Protein AF-0000000084428928 (afdb_homodimer)

Structure (mmCIF, N/CA/C/O backbone):
data_AF-0000000084428928-model_v1
#
loop_
_entity.id
_entity.type
_entity.pdbx_description
1 polymer 'Transcription factor'
#
loop_
_atom_site.group_PDB
_atom_site.id
_atom_site.type_symbol
_atom_site.label_atom_id
_atom_site.label_alt_id
_atom_site.label_comp_id
_atom_site.label_asym_id
_atom_site.label_entity_id
_atom_site.label_seq_id
_atom_site.pdbx_PDB_ins_code
_atom_site.Cartn_x
_atom_site.Cartn_y
_atom_site.Cartn_z
_atom_site.occupancy
_atom_site.B_iso_or_equiv
_atom_site.auth_seq_id
_atom_site.auth_comp_id
_atom_site.auth_asym_id
_atom_site.auth_atom_id
_atom_site.pdbx_PDB_model_num
ATOM 1 N N . MET A 1 1 ? -14.625 10.156 0.398 1 37.47 1 MET A N 1
ATOM 2 C CA . MET A 1 1 ? -13.539 11.109 0.203 1 37.47 1 MET A CA 1
ATOM 3 C C . MET A 1 1 ? -13.641 12.266 1.196 1 37.47 1 MET A C 1
ATOM 5 O O . MET A 1 1 ? -14.734 12.734 1.495 1 37.47 1 MET A O 1
ATOM 9 N N . HIS A 1 2 ? -12.773 12.336 2.111 1 44.47 2 HIS A N 1
ATOM 10 C CA . HIS A 1 2 ? -12.742 13.461 3.033 1 44.47 2 HIS A CA 1
ATOM 11 C C . HIS A 1 2 ? -12.812 14.789 2.283 1 44.47 2 HIS A C 1
ATOM 13 O O . HIS A 1 2 ? -12.086 15 1.309 1 44.47 2 HIS A O 1
ATOM 19 N N . THR A 1 3 ? -13.898 15.43 2.184 1 49.47 3 THR A N 1
ATOM 20 C CA . THR A 1 3 ? -14.125 16.703 1.521 1 49.47 3 THR A CA 1
ATOM 21 C C . THR A 1 3 ? -13.469 17.844 2.305 1 49.47 3 THR A C 1
ATOM 23 O O . THR A 1 3 ? -13.984 18.969 2.324 1 49.47 3 THR A O 1
ATOM 26 N N . THR A 1 4 ? -12.359 17.547 2.947 1 53.12 4 THR A N 1
ATOM 27 C CA . THR A 1 4 ? -11.82 18.562 3.842 1 53.12 4 THR A CA 1
ATOM 28 C C . THR A 1 4 ? -10.695 19.344 3.166 1 53.12 4 THR A C 1
ATOM 30 O O . THR A 1 4 ? -10.281 20.391 3.658 1 53.12 4 THR A O 1
ATOM 33 N N . PRO A 1 5 ? -10.375 18.891 1.94 1 62.12 5 PRO A N 1
ATOM 34 C CA . PRO A 1 5 ? -9.242 19.625 1.364 1 62.12 5 PRO A CA 1
ATOM 35 C C . PRO A 1 5 ? -9.594 21.062 0.972 1 62.12 5 PRO A C 1
ATOM 37 O O . PRO A 1 5 ? -10.742 21.344 0.621 1 62.12 5 PRO A O 1
ATOM 40 N N . ALA A 1 6 ? -8.695 21.859 1.188 1 65.44 6 ALA A N 1
ATOM 41 C CA . ALA A 1 6 ? -8.82 23.297 0.944 1 65.44 6 ALA A CA 1
ATOM 42 C C . ALA A 1 6 ? -9.477 23.562 -0.408 1 65.44 6 ALA A C 1
ATOM 44 O O . ALA A 1 6 ? -10.359 24.422 -0.517 1 65.44 6 ALA A O 1
ATOM 45 N N . LEU A 1 7 ? -9.211 22.766 -1.3 1 73.12 7 LEU A N 1
ATOM 46 C CA . LEU A 1 7 ? -9.664 23.094 -2.646 1 73.12 7 LEU A CA 1
ATOM 47 C C . LEU A 1 7 ? -11.133 22.719 -2.828 1 73.12 7 LEU A C 1
ATOM 49 O O . LEU A 1 7 ? -11.797 23.203 -3.74 1 73.12 7 LEU A O 1
ATOM 53 N N . HIS A 1 8 ? -11.562 21.938 -1.925 1 81.25 8 HIS A N 1
ATOM 54 C CA . HIS A 1 8 ? -12.992 21.641 -1.984 1 81.25 8 HIS A CA 1
ATOM 55 C C . HIS A 1 8 ? -13.82 22.859 -1.594 1 81.25 8 HIS A C 1
ATOM 57 O O . HIS A 1 8 ? -14.938 23.047 -2.084 1 81.25 8 HIS A O 1
ATOM 63 N N . LEU A 1 9 ? -13.203 23.688 -0.811 1 87.56 9 LEU A N 1
ATOM 64 C CA . LEU A 1 9 ? -13.875 24.906 -0.371 1 87.56 9 LEU A CA 1
ATOM 65 C C . LEU A 1 9 ? -14.047 25.875 -1.53 1 87.56 9 LEU A C 1
ATOM 67 O O . LEU A 1 9 ? -14.969 26.703 -1.522 1 87.56 9 LEU A O 1
ATOM 71 N N . LEU A 1 10 ? -13.211 25.719 -2.484 1 89.38 10 LEU A N 1
ATOM 72 C CA . LEU A 1 10 ? -13.258 26.625 -3.623 1 89.38 10 LEU A CA 1
ATOM 73 C C . LEU A 1 10 ? -14.508 26.391 -4.461 1 89.38 10 LEU A C 1
ATOM 75 O O . LEU A 1 10 ? -14.875 27.234 -5.289 1 89.38 10 LEU A O 1
ATOM 79 N N . GLN A 1 11 ? -15.203 25.328 -4.199 1 88.06 11 GLN A N 1
ATOM 80 C CA . GLN A 1 11 ? -16.422 25.031 -4.93 1 88.06 11 GLN A CA 1
ATOM 81 C C . GLN A 1 11 ? -17.656 25.531 -4.176 1 88.06 11 GLN A C 1
ATOM 83 O O . GLN A 1 11 ? -18.766 25.531 -4.715 1 88.06 11 GLN A O 1
ATOM 88 N N . TRP A 1 12 ? -17.406 25.969 -2.977 1 91.12 12 TRP A N 1
ATOM 89 C CA . TRP A 1 12 ? -18.516 26.438 -2.141 1 91.12 12 TRP A CA 1
ATOM 90 C C . TRP A 1 12 ? -19.047 27.766 -2.635 1 91.12 12 TRP A C 1
ATOM 92 O O . TRP A 1 12 ? -18.281 28.625 -3.096 1 91.12 12 TRP A O 1
ATOM 102 N N . PRO A 1 13 ? -20.359 27.875 -2.484 1 92.12 13 PRO A N 1
ATOM 103 C CA . PRO A 1 13 ? -20.906 29.203 -2.816 1 92.12 13 PRO A CA 1
ATOM 104 C C . PRO A 1 13 ? -20.234 30.328 -2.039 1 92.12 13 PRO A C 1
ATOM 106 O O . PRO A 1 13 ? -19.828 30.141 -0.887 1 92.12 13 PRO A O 1
ATOM 109 N N . LEU A 1 14 ? -20.156 31.562 -2.666 1 92.56 14 LEU A N 1
ATOM 110 C CA . LEU A 1 14 ? -19.531 32.75 -2.111 1 92.56 14 LEU A CA 1
ATOM 111 C C . LEU A 1 14 ? -18.016 32.688 -2.199 1 92.56 14 LEU A C 1
ATOM 113 O O . LEU A 1 14 ? -17.344 33.656 -2.539 1 92.56 14 LEU A O 1
ATOM 117 N N . ILE A 1 15 ? -17.469 31.469 -1.896 1 93.38 15 ILE A N 1
ATOM 118 C CA . ILE A 1 15 ? -16.031 31.297 -1.975 1 93.38 15 ILE A CA 1
ATOM 119 C C . ILE A 1 15 ? -15.609 31.156 -3.434 1 93.38 15 ILE A C 1
ATOM 121 O O . ILE A 1 15 ? -14.586 31.703 -3.854 1 93.38 15 ILE A O 1
ATOM 125 N N . ARG A 1 16 ? -16.438 30.375 -4.148 1 90.81 16 ARG A N 1
ATOM 126 C CA . ARG A 1 16 ? -16.125 30.125 -5.555 1 90.81 16 ARG A CA 1
ATOM 127 C C . ARG A 1 16 ? -16.078 31.438 -6.34 1 90.81 16 ARG A C 1
ATOM 129 O O . ARG A 1 16 ? -15.344 31.547 -7.324 1 90.81 16 ARG A O 1
ATOM 136 N N . ASP A 1 17 ? -16.766 32.406 -5.879 1 90 17 ASP A N 1
ATOM 137 C CA . ASP A 1 17 ? -16.844 33.688 -6.574 1 90 17 ASP A CA 1
ATOM 138 C C . ASP A 1 17 ? -15.617 34.531 -6.273 1 90 17 ASP A C 1
ATOM 140 O O . ASP A 1 17 ? -15.375 35.562 -6.945 1 90 17 ASP A O 1
ATOM 144 N N . LEU A 1 18 ? -14.898 34.125 -5.316 1 92.06 18 LEU A N 1
ATOM 145 C CA . LEU A 1 18 ? -13.734 34.906 -4.906 1 92.06 18 LEU A CA 1
ATOM 146 C C . LEU A 1 18 ? -12.492 34.5 -5.695 1 92.06 18 LEU A C 1
ATOM 148 O O . LEU A 1 18 ? -11.453 35.156 -5.613 1 92.06 18 LEU A O 1
ATOM 152 N N . VAL A 1 19 ? -12.633 33.438 -6.445 1 87.12 19 VAL A N 1
ATOM 153 C CA . VAL A 1 19 ? -11.461 32.969 -7.172 1 87.12 19 VAL A CA 1
ATOM 154 C C . VAL A 1 19 ? -11.742 32.969 -8.672 1 87.12 19 VAL A C 1
ATOM 156 O O . VAL A 1 19 ? -12.883 32.75 -9.094 1 87.12 19 VAL A O 1
ATOM 159 N N . SER A 1 20 ? -10.812 33.438 -9.5 1 73.12 20 SER A N 1
ATOM 160 C CA . SER A 1 20 ? -10.984 33.594 -10.938 1 73.12 20 SER A CA 1
ATOM 161 C C . SER A 1 20 ? -11.039 32.25 -11.648 1 73.12 20 SER A C 1
ATOM 163 O O . SER A 1 20 ? -11.773 32.094 -12.633 1 73.12 20 SER A O 1
ATOM 165 N N . GLY A 1 21 ? -10.32 31.297 -11.305 1 72.06 21 GLY A N 1
ATOM 166 C CA . GLY A 1 21 ? -10.211 30.078 -12.094 1 72.06 21 GLY A CA 1
ATOM 167 C C . GLY A 1 21 ? -10.922 28.891 -11.461 1 72.06 21 GLY A C 1
ATOM 168 O O . GLY A 1 21 ? -11.297 28.938 -10.289 1 72.06 21 GLY A O 1
ATOM 169 N N . VAL A 1 22 ? -11.383 28.047 -12.398 1 74.25 22 VAL A N 1
ATOM 170 C CA . VAL A 1 22 ? -11.969 26.797 -11.938 1 74.25 22 VAL A CA 1
ATOM 171 C C . VAL A 1 22 ? -10.859 25.859 -11.461 1 74.25 22 VAL A C 1
ATOM 173 O O . VAL A 1 22 ? -9.953 25.516 -12.234 1 74.25 22 VAL A O 1
ATOM 176 N N . TYR A 1 23 ? -10.836 25.766 -10.164 1 75.94 23 TYR A N 1
ATOM 177 C CA . TYR A 1 23 ? -9.82 24.859 -9.625 1 75.94 23 TYR A CA 1
ATOM 178 C C . TYR A 1 23 ? -10.422 23.5 -9.312 1 75.94 23 TYR A C 1
ATOM 180 O O . TYR A 1 23 ? -11.477 23.406 -8.68 1 75.94 23 TYR A O 1
ATOM 188 N N . ASP A 1 24 ? -9.734 22.547 -9.953 1 76.31 24 ASP A N 1
ATOM 189 C CA . ASP A 1 24 ? -10.07 21.156 -9.656 1 76.31 24 ASP A CA 1
ATOM 190 C C . ASP A 1 24 ? -9.469 20.719 -8.32 1 76.31 24 ASP A C 1
ATOM 192 O O . ASP A 1 24 ? -8.328 21.062 -8 1 76.31 24 ASP A O 1
ATOM 196 N N . PRO A 1 25 ? -10.312 20.156 -7.508 1 73.81 25 PRO A N 1
ATOM 197 C CA . PRO A 1 25 ? -9.836 19.688 -6.207 1 73.81 25 PRO A CA 1
ATOM 198 C C . PRO A 1 25 ? -8.57 18.844 -6.312 1 73.81 25 PRO A C 1
ATOM 200 O O . PRO A 1 25 ? -7.82 18.703 -5.34 1 73.81 25 PRO A O 1
ATOM 203 N N . GLN A 1 26 ? -8.305 18.406 -7.516 1 82.44 26 GLN A N 1
ATOM 204 C CA . GLN A 1 26 ? -7.148 17.531 -7.68 1 82.44 26 GLN A CA 1
ATOM 205 C C . GLN A 1 26 ? -5.926 18.312 -8.148 1 82.44 26 GLN A C 1
ATOM 207 O O . GLN A 1 26 ? -4.836 17.734 -8.289 1 82.44 26 GLN A O 1
ATOM 212 N N . HIS A 1 27 ? -6.07 19.516 -8.203 1 86.19 27 HIS A N 1
ATOM 213 C CA . HIS A 1 27 ? -5.012 20.312 -8.797 1 86.19 27 HIS A CA 1
ATOM 214 C C . HIS A 1 27 ? -3.768 20.328 -7.91 1 86.19 27 HIS A C 1
ATOM 216 O O . HIS A 1 27 ? -2.643 20.281 -8.414 1 86.19 27 HIS A O 1
ATOM 222 N N . LEU A 1 28 ? -3.979 20.406 -6.633 1 90.56 28 LEU A N 1
ATOM 223 C CA . LEU A 1 28 ? -2.834 20.406 -5.727 1 90.56 28 LEU A CA 1
ATOM 224 C C . LEU A 1 28 ? -2.039 19.109 -5.867 1 90.56 28 LEU A C 1
ATOM 226 O O . LEU A 1 28 ? -0.807 19.125 -5.902 1 90.56 28 LEU A O 1
ATOM 230 N N . LEU A 1 29 ? -2.76 18.062 -5.945 1 91.69 29 LEU A N 1
ATOM 231 C CA . LEU A 1 29 ? -2.121 16.75 -6.094 1 91.69 29 LEU A CA 1
ATOM 232 C C . LEU A 1 29 ? -1.369 16.656 -7.418 1 91.69 29 LEU A C 1
ATOM 234 O O . LEU A 1 29 ? -0.242 16.156 -7.461 1 91.69 29 LEU A O 1
ATOM 238 N N . GLN A 1 30 ? -1.947 17.156 -8.438 1 89.44 30 GLN A N 1
ATOM 239 C CA . GLN A 1 30 ? -1.329 17.109 -9.758 1 89.44 30 GLN A CA 1
ATOM 240 C C . GLN A 1 30 ? -0.021 17.906 -9.781 1 89.44 30 GLN A C 1
ATOM 242 O O . GLN A 1 30 ? 0.951 17.484 -10.414 1 89.44 30 GLN A O 1
ATOM 247 N N . LEU A 1 31 ? -0.004 18.953 -9.086 1 92.44 31 LEU A N 1
ATOM 248 C CA . LEU A 1 31 ? 1.202 19.766 -9.008 1 92.44 31 LEU A CA 1
ATOM 249 C C . LEU A 1 31 ? 2.318 19.031 -8.289 1 92.44 31 LEU A C 1
ATOM 251 O O . LEU A 1 31 ? 3.473 19.047 -8.719 1 92.44 31 LEU A O 1
ATOM 255 N N . GLU A 1 32 ? 1.927 18.391 -7.238 1 93.81 32 GLU A N 1
ATOM 256 C CA . GLU A 1 32 ? 2.93 17.641 -6.48 1 93.81 32 GLU A CA 1
ATOM 257 C C . GLU A 1 32 ? 3.432 16.438 -7.266 1 93.81 32 GLU A C 1
ATOM 259 O O . GLU A 1 32 ? 4.598 16.047 -7.148 1 93.81 32 GLU A O 1
ATOM 264 N N . MET A 1 33 ? 2.584 15.836 -8.039 1 90.62 33 MET A N 1
ATOM 265 C CA . MET A 1 33 ? 2.977 14.703 -8.875 1 90.62 33 MET A CA 1
ATOM 266 C C . MET A 1 33 ? 3.965 15.141 -9.953 1 90.62 33 MET A C 1
ATOM 268 O O . MET A 1 33 ? 4.828 14.359 -10.359 1 90.62 33 MET A O 1
ATOM 272 N N . ALA A 1 34 ? 3.818 16.359 -10.414 1 89.31 34 ALA A N 1
ATOM 273 C CA . ALA A 1 34 ? 4.66 16.875 -11.484 1 89.31 34 ALA A CA 1
ATOM 274 C C . ALA A 1 34 ? 5.957 17.469 -10.93 1 89.31 34 ALA A C 1
ATOM 276 O O . ALA A 1 34 ? 6.859 17.828 -11.695 1 89.31 34 ALA A O 1
ATOM 277 N N . ARG A 1 35 ? 6 17.547 -9.617 1 93 35 ARG A N 1
ATOM 278 C CA . ARG A 1 35 ? 7.164 18.141 -8.969 1 93 35 ARG A CA 1
ATOM 279 C C . ARG A 1 35 ? 8.422 17.312 -9.234 1 93 35 ARG A C 1
ATOM 281 O O . ARG A 1 35 ? 8.375 16.078 -9.211 1 93 35 ARG A O 1
ATOM 288 N N . GLU A 1 36 ? 9.555 17.969 -9.453 1 87.88 36 GLU A N 1
ATOM 289 C CA . GLU A 1 36 ? 10.82 17.281 -9.664 1 87.88 36 GLU A CA 1
ATOM 290 C C . GLU A 1 36 ? 11.219 16.453 -8.438 1 87.88 36 GLU A C 1
ATOM 292 O O . GLU A 1 36 ? 11.102 16.938 -7.309 1 87.88 36 GLU A O 1
ATOM 297 N N . PRO A 1 37 ? 11.664 15.273 -8.734 1 83.62 37 PRO A N 1
ATOM 298 C CA . PRO A 1 37 ? 12.062 14.438 -7.602 1 83.62 37 PRO A CA 1
ATOM 299 C C . PRO A 1 37 ? 13.258 15.008 -6.84 1 83.62 37 PRO A C 1
ATOM 301 O O . PRO A 1 37 ? 14.078 15.727 -7.414 1 83.62 37 PRO A O 1
ATOM 304 N N . LEU A 1 38 ? 13.242 14.656 -5.547 1 84.56 38 LEU A N 1
ATOM 305 C CA . LEU A 1 38 ? 14.344 15.086 -4.695 1 84.56 38 LEU A CA 1
ATOM 306 C C . LEU A 1 38 ? 15.664 14.484 -5.176 1 84.56 38 LEU A C 1
ATOM 308 O O . LEU A 1 38 ? 15.758 13.281 -5.402 1 84.56 38 LEU A O 1
ATOM 312 N N . ARG A 1 39 ? 16.656 15.328 -5.434 1 76.81 39 ARG A N 1
ATOM 313 C CA . ARG A 1 39 ? 17.969 14.867 -5.891 1 76.81 39 ARG A CA 1
ATOM 314 C C . ARG A 1 39 ? 18.906 14.641 -4.711 1 76.81 39 ARG A C 1
ATOM 316 O O . ARG A 1 39 ? 19.219 15.57 -3.975 1 76.81 39 ARG A O 1
ATOM 323 N N . LEU A 1 40 ? 19.094 13.32 -4.492 1 78.94 40 LEU A N 1
ATOM 324 C CA . LEU A 1 40 ? 19.984 12.984 -3.389 1 78.94 40 LEU A CA 1
ATOM 325 C C . LEU A 1 40 ? 21.328 12.453 -3.906 1 78.94 40 LEU A C 1
ATOM 327 O O . LEU A 1 40 ? 21.344 11.625 -4.824 1 78.94 40 LEU A O 1
ATOM 331 N N . THR A 1 41 ? 22.375 13.18 -3.795 1 66.5 41 THR A N 1
ATOM 332 C CA . THR A 1 41 ? 23.688 12.68 -4.195 1 66.5 41 THR A CA 1
ATOM 333 C C . THR A 1 41 ? 24.281 11.797 -3.105 1 66.5 41 THR A C 1
ATOM 335 O O . THR A 1 41 ? 24.5 12.25 -1.979 1 66.5 41 THR A O 1
ATOM 338 N N . PRO A 1 42 ? 24.297 10.539 -3.27 1 58.66 42 PRO A N 1
ATOM 339 C CA . PRO A 1 42 ? 24.703 9.594 -2.23 1 58.66 42 PRO A CA 1
ATOM 340 C C . PRO A 1 42 ? 26.078 9.93 -1.647 1 58.66 42 PRO A C 1
ATOM 342 O O . PRO A 1 42 ? 26.328 9.695 -0.46 1 58.66 42 PRO A O 1
ATOM 345 N N . ASN A 1 43 ? 27 10.391 -2.492 1 57.97 43 ASN A N 1
ATOM 346 C CA . ASN A 1 43 ? 28.391 10.328 -2.059 1 57.97 43 ASN A CA 1
ATOM 347 C C . ASN A 1 43 ? 28.859 11.641 -1.433 1 57.97 43 ASN A C 1
ATOM 349 O O . ASN A 1 43 ? 30.047 11.938 -1.397 1 57.97 43 ASN A O 1
ATOM 353 N N . SER A 1 44 ? 27.938 12.312 -0.963 1 59.22 44 SER A N 1
ATOM 354 C CA . SER A 1 44 ? 28.516 13.578 -0.517 1 59.22 44 SER A CA 1
ATOM 355 C C . SER A 1 44 ? 29.047 13.469 0.909 1 59.22 44 SER A C 1
ATOM 357 O O . SER A 1 44 ? 29.688 14.398 1.409 1 59.22 44 SER A O 1
ATOM 359 N N . GLY A 1 45 ? 29.281 12.359 1.449 1 74.62 45 GLY A N 1
ATOM 360 C CA . GLY A 1 45 ? 29.844 12.211 2.785 1 74.62 45 GLY A CA 1
ATOM 361 C C . GLY A 1 45 ? 29.078 12.992 3.838 1 74.62 45 GLY A C 1
ATOM 362 O O . GLY A 1 45 ? 28.25 13.844 3.508 1 74.62 45 GLY A O 1
ATOM 363 N N . PHE A 1 46 ? 29.016 12.617 5.164 1 83.5 46 PHE A N 1
ATOM 364 C CA . PHE A 1 46 ? 28.406 13.344 6.27 1 83.5 46 PHE A CA 1
ATOM 365 C C . PHE A 1 46 ? 29.406 13.539 7.406 1 83.5 46 PHE A C 1
ATOM 367 O O . PHE A 1 46 ? 30.406 12.836 7.488 1 83.5 46 PHE A O 1
ATOM 374 N N . ASP A 1 47 ? 29.203 14.68 8.141 1 89.69 47 ASP A N 1
ATOM 375 C CA . ASP A 1 47 ? 30.094 15.07 9.234 1 89.69 47 ASP A CA 1
ATOM 376 C C . ASP A 1 47 ? 29.484 14.68 10.586 1 89.69 47 ASP A C 1
ATOM 378 O O . ASP A 1 47 ? 28.312 14.953 10.852 1 89.69 47 ASP A O 1
ATOM 382 N N . LEU A 1 48 ? 30.391 14 11.406 1 92.31 48 LEU A N 1
ATOM 383 C CA . LEU A 1 48 ? 29.891 13.539 12.695 1 92.31 48 LEU A CA 1
ATOM 384 C C . LEU A 1 48 ? 30.344 14.461 13.82 1 92.31 48 LEU A C 1
ATOM 386 O O . LEU A 1 48 ? 30.094 14.18 14.992 1 92.31 48 LEU A O 1
ATOM 390 N N . THR A 1 49 ? 30.859 15.578 13.508 1 92.25 49 THR A N 1
ATOM 391 C CA . THR A 1 49 ? 31.375 16.516 14.5 1 92.25 49 THR A CA 1
ATOM 392 C C . THR A 1 49 ? 30.266 17 15.422 1 92.25 49 THR A C 1
ATOM 394 O O . THR A 1 49 ? 30.453 17.109 16.625 1 92.25 49 THR A O 1
ATOM 397 N N . ASN A 1 50 ? 29.094 17.188 14.891 1 94.5 50 ASN A N 1
ATOM 398 C CA . ASN A 1 50 ? 27.969 17.719 15.664 1 94.5 50 ASN A CA 1
ATOM 399 C C . ASN A 1 50 ? 26.938 16.641 15.961 1 94.5 50 ASN A C 1
ATOM 401 O O . ASN A 1 50 ? 25.766 16.953 16.219 1 94.5 50 ASN A O 1
ATOM 405 N N . ALA A 1 51 ? 27.344 15.461 15.945 1 94.75 51 ALA A N 1
ATOM 406 C CA . ALA A 1 51 ? 26.422 14.344 16.109 1 94.75 51 ALA A CA 1
ATOM 407 C C . ALA A 1 51 ? 25.75 14.391 17.484 1 94.75 51 ALA A C 1
ATOM 409 O O . ALA A 1 51 ? 24.547 14.18 17.594 1 94.75 51 ALA A O 1
ATOM 410 N N . SER A 1 52 ? 26.516 14.68 18.469 1 94.56 52 SER A N 1
ATOM 411 C CA . SER A 1 52 ? 25.969 14.719 19.828 1 94.56 52 SER A CA 1
ATOM 412 C C . SER A 1 52 ? 24.969 15.852 19.984 1 94.56 52 SER A C 1
ATOM 414 O O . SER A 1 52 ? 23.922 15.68 20.609 1 94.56 52 SER A O 1
ATOM 416 N N . THR A 1 53 ? 25.281 16.953 19.422 1 96.69 53 THR A N 1
ATOM 417 C CA . THR A 1 53 ? 24.391 18.109 19.469 1 96.69 53 THR A CA 1
ATOM 418 C C . THR A 1 53 ? 23.078 17.812 18.75 1 96.69 53 THR A C 1
ATOM 420 O O . THR A 1 53 ? 22 18.125 19.266 1 96.69 53 THR A O 1
ATOM 423 N N . TYR A 1 54 ? 23.188 17.234 17.641 1 96.94 54 TYR A N 1
ATOM 424 C CA . TYR A 1 54 ? 22 16.938 16.859 1 96.94 54 TYR A CA 1
ATOM 425 C C . TYR A 1 54 ? 21.172 15.844 17.531 1 96.94 54 TYR A C 1
ATOM 427 O O . TYR A 1 54 ? 19.938 15.898 17.5 1 96.94 54 TYR A O 1
ATOM 435 N N . ALA A 1 55 ? 21.828 14.875 18.078 1 96.19 55 ALA A N 1
ATOM 436 C CA . ALA A 1 55 ? 21.094 13.852 18.812 1 96.19 55 ALA A CA 1
ATOM 437 C C . ALA A 1 55 ? 20.312 14.453 19.969 1 96.19 55 ALA A C 1
ATOM 439 O O . ALA A 1 55 ? 19.125 14.141 20.172 1 96.19 55 ALA A O 1
ATOM 440 N N . GLN A 1 56 ? 20.938 15.344 20.672 1 95.31 56 GLN A N 1
ATOM 441 C CA . GLN A 1 56 ? 20.266 16 21.781 1 95.31 56 GLN A CA 1
ATOM 442 C C . GLN A 1 56 ? 19.078 16.844 21.297 1 95.31 56 GLN A C 1
ATOM 444 O O . GLN A 1 56 ? 18.016 16.859 21.922 1 95.31 56 GLN A O 1
ATOM 449 N N . ALA A 1 57 ? 19.328 17.5 20.234 1 95.75 57 ALA A N 1
ATOM 450 C CA . ALA A 1 57 ? 18.25 18.312 19.656 1 95.75 57 ALA A CA 1
ATOM 451 C C . ALA A 1 57 ? 17.062 17.438 19.25 1 95.75 57 ALA A C 1
ATOM 453 O O . ALA A 1 57 ? 15.914 17.828 19.438 1 95.75 57 ALA A O 1
ATOM 454 N N . PHE A 1 58 ? 17.406 16.312 18.719 1 96.19 58 PHE A N 1
ATOM 455 C CA . PHE A 1 58 ? 16.344 15.406 18.297 1 96.19 58 PHE A CA 1
ATOM 456 C C . PHE A 1 58 ? 15.523 14.953 19.5 1 96.19 58 PHE A C 1
ATOM 458 O O . PHE A 1 58 ? 14.289 14.977 19.453 1 96.19 58 PHE A O 1
ATOM 465 N N . PHE A 1 59 ? 16.078 14.586 20.531 1 93.12 59 PHE A N 1
ATOM 466 C CA . PHE A 1 59 ? 15.344 14.031 21.672 1 93.12 59 PHE A CA 1
ATOM 467 C C . PHE A 1 59 ? 14.656 15.141 22.453 1 93.12 59 PHE A C 1
ATOM 469 O O . PHE A 1 59 ? 13.594 14.922 23.047 1 93.12 59 PHE A O 1
ATOM 476 N N . ASN A 1 60 ? 15.141 16.344 22.344 1 89.88 60 ASN A N 1
ATOM 477 C CA . ASN A 1 60 ? 14.531 17.453 23.062 1 89.88 60 ASN A CA 1
ATOM 478 C C . ASN A 1 60 ? 13.359 18.062 22.281 1 89.88 60 ASN A C 1
ATOM 480 O O . ASN A 1 60 ? 12.367 18.484 22.891 1 89.88 60 ASN A O 1
ATOM 484 N N . TYR A 1 61 ? 13.539 18.047 20.984 1 90.25 61 TYR A N 1
ATOM 485 C CA . TYR A 1 61 ? 12.594 18.844 20.219 1 90.25 61 TYR A CA 1
ATOM 486 C C . TYR A 1 61 ? 11.961 18.031 19.094 1 90.25 61 TYR A C 1
ATOM 488 O O . TYR A 1 61 ? 10.914 18.406 18.562 1 90.25 61 TYR A O 1
ATOM 496 N N . GLY A 1 62 ? 12.562 17.016 18.719 1 91.44 62 GLY A N 1
ATOM 497 C CA . GLY A 1 62 ? 12.07 16.234 17.594 1 91.44 62 GLY A CA 1
ATOM 498 C C . GLY A 1 62 ? 11.258 15.023 18.016 1 91.44 62 GLY A C 1
ATOM 499 O O . GLY A 1 62 ? 10.094 14.875 17.625 1 91.44 62 GLY A O 1
ATOM 500 N N . ASN A 1 63 ? 11.781 14.227 18.875 1 92.5 63 ASN A N 1
ATOM 501 C CA . ASN A 1 63 ? 11.188 12.953 19.266 1 92.5 63 ASN A CA 1
ATOM 502 C C . ASN A 1 63 ? 9.859 13.156 20 1 92.5 63 ASN A C 1
ATOM 504 O O . ASN A 1 63 ? 9.055 12.227 20.094 1 92.5 63 ASN A O 1
ATOM 508 N N . VAL A 1 64 ? 9.555 14.352 20.469 1 88.94 64 VAL A N 1
ATOM 509 C CA . VAL A 1 64 ? 8.312 14.656 21.172 1 88.94 64 VAL A CA 1
ATOM 510 C C . VAL A 1 64 ? 7.133 14.492 20.203 1 88.94 64 VAL A C 1
ATOM 512 O O . VAL A 1 64 ? 6.047 14.078 20.625 1 88.94 64 VAL A O 1
ATOM 515 N N . TRP A 1 65 ? 7.41 14.766 18.969 1 91.56 65 TRP A N 1
ATOM 516 C CA . TRP A 1 65 ? 6.344 14.727 17.969 1 91.56 65 TRP A CA 1
ATOM 517 C C . TRP A 1 65 ? 6.074 13.297 17.516 1 91.56 65 TRP A C 1
ATOM 519 O O . TRP A 1 65 ? 4.969 12.977 17.078 1 91.56 65 TRP A O 1
ATOM 529 N N . TYR A 1 66 ? 7.086 12.469 17.656 1 91.44 66 TYR A N 1
ATOM 530 C CA . TYR A 1 66 ? 7 11.164 17 1 91.44 66 TYR A CA 1
ATOM 531 C C . TYR A 1 66 ? 7.023 10.039 18.016 1 91.44 66 TYR A C 1
ATOM 533 O O . TYR A 1 66 ? 6.449 8.969 17.781 1 91.44 66 TYR A O 1
ATOM 541 N N . ALA A 1 67 ? 7.738 10.211 19.109 1 92.12 67 ALA A N 1
ATOM 542 C CA . ALA A 1 67 ? 7.934 9.188 20.141 1 92.12 67 ALA A CA 1
ATOM 543 C C . ALA A 1 67 ? 8.336 7.855 19.516 1 92.12 67 ALA A C 1
ATOM 545 O O . ALA A 1 67 ? 7.77 6.812 19.844 1 92.12 67 ALA A O 1
ATOM 546 N N . CYS A 1 68 ? 9.266 7.887 18.562 1 92.25 68 CYS A N 1
ATOM 547 C CA . CYS A 1 68 ? 9.555 6.711 17.75 1 92.25 68 CYS A CA 1
ATOM 548 C C . CYS A 1 68 ? 10.914 6.121 18.109 1 92.25 68 CYS A C 1
ATOM 550 O O . CYS A 1 68 ? 11.227 4.992 17.719 1 92.25 68 CYS A O 1
ATOM 552 N N . VAL A 1 69 ? 11.742 6.859 18.812 1 93.56 69 VAL A N 1
ATOM 553 C CA . VAL A 1 69 ? 13.07 6.375 19.203 1 93.56 69 VAL A CA 1
ATOM 554 C C . VAL A 1 69 ? 13.203 6.379 20.719 1 93.56 69 VAL A C 1
ATOM 556 O O . VAL A 1 69 ? 12.93 7.391 21.375 1 93.56 69 VAL A O 1
ATOM 559 N N . ASN A 1 70 ? 13.539 5.242 21.219 1 90.81 70 ASN A N 1
ATOM 560 C CA . ASN A 1 70 ? 13.766 5.117 22.656 1 90.81 70 ASN A CA 1
ATOM 561 C C . ASN A 1 70 ? 15.055 5.809 23.078 1 90.81 70 ASN A C 1
ATOM 563 O O . ASN A 1 70 ? 16.141 5.387 22.688 1 90.81 70 ASN A O 1
ATOM 567 N N . PRO A 1 71 ? 14.969 6.812 23.922 1 90.69 71 PRO A N 1
ATOM 568 C CA . PRO A 1 71 ? 16.172 7.551 24.328 1 90.69 71 PRO A CA 1
ATOM 569 C C . PRO A 1 71 ? 17.141 6.695 25.125 1 90.69 71 PRO A C 1
ATOM 571 O O . PRO A 1 71 ? 18.359 6.957 25.109 1 90.69 71 PRO A O 1
ATOM 574 N N . TYR A 1 72 ? 16.625 5.66 25.781 1 88.62 72 TYR A N 1
ATOM 575 C CA . TYR A 1 72 ? 17.484 4.84 26.641 1 88.62 72 TYR A CA 1
ATOM 576 C C . TYR A 1 72 ? 18.328 3.879 25.812 1 88.62 72 TYR A C 1
ATOM 578 O O . TYR A 1 72 ? 19.375 3.418 26.266 1 88.62 72 TYR A O 1
ATOM 586 N N . THR A 1 73 ? 17.906 3.564 24.641 1 88.19 73 THR A N 1
ATOM 587 C CA . THR A 1 73 ? 18.641 2.613 23.812 1 88.19 73 THR A CA 1
ATOM 588 C C . THR A 1 73 ? 19.453 3.34 22.75 1 88.19 73 THR A C 1
ATOM 590 O O . THR A 1 73 ? 20.203 2.713 22 1 88.19 73 THR A O 1
ATOM 593 N N . TRP A 1 74 ? 19.406 4.617 22.734 1 90.81 74 TRP A N 1
ATOM 594 C CA . TRP A 1 74 ? 20.031 5.418 21.688 1 90.81 74 TRP A CA 1
ATOM 595 C C . TRP A 1 74 ? 21.547 5.195 21.672 1 90.81 74 TRP A C 1
ATOM 597 O O . TRP A 1 74 ? 22.125 4.992 20.609 1 90.81 74 TRP A O 1
ATOM 607 N N . ASN A 1 75 ? 22.109 5.168 22.812 1 90.56 75 ASN A N 1
ATOM 608 C CA . ASN A 1 75 ? 23.562 5.051 22.891 1 90.56 75 ASN A CA 1
ATOM 609 C C . ASN A 1 75 ? 24.047 3.723 22.297 1 90.56 75 ASN A C 1
ATOM 611 O O . ASN A 1 75 ? 25.078 3.67 21.641 1 90.56 75 ASN A O 1
ATOM 615 N N . ARG A 1 76 ? 23.328 2.768 22.594 1 90.62 76 ARG A N 1
ATOM 616 C CA . ARG A 1 76 ? 23.672 1.463 22.031 1 90.62 76 ARG A CA 1
ATOM 617 C C . ARG A 1 76 ? 23.578 1.481 20.5 1 90.62 76 ARG A C 1
ATOM 619 O O . ARG A 1 76 ? 24.453 0.946 19.812 1 90.62 76 ARG A O 1
ATOM 626 N N . TYR A 1 77 ? 22.547 2.092 20 1 91 77 TYR A N 1
ATOM 627 C CA . TYR A 1 77 ? 22.359 2.172 18.547 1 91 77 TYR A CA 1
ATOM 628 C C . TYR A 1 77 ? 23.453 3 17.906 1 91 77 TYR A C 1
ATOM 630 O O . TYR A 1 77 ? 24 2.615 16.859 1 91 77 TYR A O 1
ATOM 638 N N . TYR A 1 78 ? 23.797 4.07 18.531 1 93.31 78 TYR A N 1
ATOM 639 C CA . TYR A 1 78 ? 24.828 4.961 18 1 93.31 78 TYR A CA 1
ATOM 640 C C . TYR A 1 78 ? 26.172 4.266 17.938 1 93.31 78 TYR A C 1
ATOM 642 O O . TYR A 1 78 ? 26.875 4.34 16.938 1 93.31 78 TYR A O 1
ATOM 650 N N . GLN A 1 79 ? 26.5 3.584 18.984 1 92.75 79 GLN A N 1
ATOM 651 C CA . GLN A 1 79 ? 27.781 2.875 19.062 1 92.75 79 GLN A CA 1
ATOM 652 C C . GLN A 1 79 ? 27.844 1.747 18.031 1 92.75 79 GLN A C 1
ATOM 654 O O . GLN A 1 79 ? 28.875 1.508 17.422 1 92.75 79 GLN A O 1
ATOM 659 N N . SER A 1 80 ? 26.719 1.104 17.906 1 90.31 80 SER A N 1
ATOM 660 C CA . SER A 1 80 ? 26.656 0.035 16.922 1 90.31 80 SER A CA 1
ATOM 661 C C . SER A 1 80 ? 26.875 0.573 15.508 1 90.31 80 SER A C 1
ATOM 663 O O . SER A 1 80 ? 27.578 -0.041 14.703 1 90.31 80 SER A O 1
ATOM 665 N N . ALA A 1 81 ? 26.281 1.659 15.188 1 91.88 81 ALA A N 1
ATOM 666 C CA . ALA A 1 81 ? 26.438 2.275 13.875 1 91.88 81 ALA A CA 1
ATOM 667 C C . ALA A 1 81 ? 27.875 2.73 13.648 1 91.88 81 ALA A C 1
ATOM 669 O O . ALA A 1 81 ? 28.422 2.566 12.555 1 91.88 81 ALA A O 1
ATOM 670 N N . LEU A 1 82 ? 28.5 3.232 14.688 1 90.94 82 LEU A N 1
ATOM 671 C CA . LEU A 1 82 ? 29.891 3.662 14.602 1 90.94 82 LEU A CA 1
ATOM 672 C C . LEU A 1 82 ? 30.812 2.477 14.336 1 90.94 82 LEU A C 1
ATOM 674 O O . LEU A 1 82 ? 31.75 2.574 13.531 1 90.94 82 LEU A O 1
ATOM 678 N N . ALA A 1 83 ? 30.484 1.423 15.031 1 89.62 83 ALA A N 1
ATOM 679 C CA . ALA A 1 83 ? 31.297 0.219 14.891 1 89.62 83 ALA A CA 1
ATOM 680 C C . ALA A 1 83 ? 31.219 -0.341 13.477 1 89.62 83 ALA A C 1
ATOM 682 O O . ALA A 1 83 ? 32.188 -0.887 12.961 1 89.62 83 ALA A O 1
ATOM 683 N N . GLN A 1 84 ? 30.047 -0.204 12.883 1 86.19 84 GLN A N 1
ATOM 684 C CA . GLN A 1 84 ? 29.844 -0.728 11.531 1 86.19 84 GLN A CA 1
ATOM 685 C C . GLN A 1 84 ? 30.25 0.292 10.477 1 86.19 84 GLN A C 1
ATOM 687 O O . GLN A 1 84 ? 30.219 0.005 9.281 1 86.19 84 GLN A O 1
ATOM 692 N N . GLY A 1 85 ? 30.688 1.463 10.859 1 84.38 85 GLY A N 1
ATOM 693 C CA . GLY A 1 85 ? 31.109 2.51 9.938 1 84.38 85 GLY A CA 1
ATOM 694 C C . GLY A 1 85 ? 29.984 3.041 9.078 1 84.38 85 GLY A C 1
ATOM 695 O O . GLY A 1 85 ? 30.203 3.447 7.934 1 84.38 85 GLY A O 1
ATOM 696 N N . PHE A 1 86 ? 28.797 2.846 9.508 1 84.69 86 PHE A N 1
ATOM 697 C CA . PHE A 1 86 ? 27.609 3.316 8.797 1 84.69 86 PHE A CA 1
ATOM 698 C C . PHE A 1 86 ? 27.547 2.709 7.402 1 84.69 86 PHE A C 1
ATOM 700 O O . PHE A 1 86 ? 27.203 3.396 6.438 1 84.69 86 PHE A O 1
ATOM 707 N N . GLN A 1 87 ? 27.891 1.536 7.242 1 74.56 87 GLN A N 1
ATOM 708 C CA . GLN A 1 87 ? 27.953 0.927 5.918 1 74.56 87 GLN A CA 1
ATOM 709 C C . GLN A 1 87 ? 26.734 0.046 5.66 1 74.56 87 GLN A C 1
ATOM 711 O O . GLN A 1 87 ? 26.359 -0.165 4.508 1 74.56 87 GLN A O 1
ATOM 716 N N . GLU A 1 88 ? 26.266 -0.523 6.707 1 72.56 88 GLU A N 1
ATOM 717 C CA . GLU A 1 88 ? 25.141 -1.415 6.418 1 72.56 88 GLU A CA 1
ATOM 718 C C . GLU A 1 88 ? 24.203 -1.535 7.617 1 72.56 88 GLU A C 1
ATOM 720 O O . GLU A 1 88 ? 24.578 -1.181 8.734 1 72.56 88 GLU A O 1
ATOM 725 N N . GLY A 1 89 ? 22.906 -1.737 7.219 1 76.5 89 GLY A N 1
ATOM 726 C CA . GLY A 1 89 ? 21.984 -2.205 8.25 1 76.5 89 GLY A CA 1
ATOM 727 C C . GLY A 1 89 ? 20.953 -1.165 8.648 1 76.5 89 GLY A C 1
ATOM 728 O O . GLY A 1 89 ? 21.156 0.031 8.43 1 76.5 89 GLY A O 1
ATOM 729 N N . PRO A 1 90 ? 19.969 -1.563 9.266 1 84.69 90 PRO A N 1
ATOM 730 C CA . PRO A 1 90 ? 18.875 -0.686 9.688 1 84.69 90 PRO A CA 1
ATOM 731 C C . PRO A 1 90 ? 19.281 0.257 10.812 1 84.69 90 PRO A C 1
ATOM 733 O O . PRO A 1 90 ? 18.781 1.382 10.898 1 84.69 90 PRO A O 1
ATOM 736 N N . MET A 1 91 ? 20.312 -0.147 11.617 1 88.81 91 MET A N 1
ATOM 737 C CA . MET A 1 91 ? 20.719 0.697 12.742 1 88.81 91 MET A CA 1
ATOM 738 C C . MET A 1 91 ? 21.484 1.922 12.258 1 88.81 91 MET A C 1
ATOM 740 O O . MET A 1 91 ? 21.297 3.023 12.773 1 88.81 91 MET A O 1
ATOM 744 N N . SER A 1 92 ? 22.312 1.676 11.312 1 91.62 92 SER A N 1
ATOM 745 C CA . SER A 1 92 ? 23.016 2.807 10.711 1 91.62 92 SER A CA 1
ATOM 746 C C . SER A 1 92 ? 22.031 3.793 10.086 1 91.62 92 SER A C 1
ATOM 748 O O . SER A 1 92 ? 22.188 5.008 10.234 1 91.62 92 SER A O 1
ATOM 750 N N . CYS A 1 93 ? 21.078 3.244 9.406 1 92.94 93 CYS A N 1
ATOM 751 C CA . CYS A 1 93 ? 20.047 4.078 8.789 1 92.94 93 CYS A CA 1
ATOM 752 C C . CYS A 1 93 ? 19.297 4.883 9.844 1 92.94 93 CYS A C 1
ATOM 754 O O . CYS A 1 93 ? 19.094 6.086 9.68 1 92.94 93 CYS A O 1
ATOM 756 N N . LEU A 1 94 ? 18.953 4.254 10.898 1 94.81 94 LEU A N 1
ATOM 757 C CA . LEU A 1 94 ? 18.203 4.891 11.969 1 94.81 94 LEU A CA 1
ATOM 758 C C . LEU A 1 94 ? 19 6.031 12.594 1 94.81 94 LEU A C 1
ATOM 760 O O . LEU A 1 94 ? 18.469 7.121 12.812 1 94.81 94 LEU A O 1
ATOM 764 N N . VAL A 1 95 ? 20.25 5.754 12.875 1 95.94 95 VAL A N 1
ATOM 765 C CA . VAL A 1 95 ? 21.094 6.758 13.516 1 95.94 95 VAL A CA 1
ATOM 766 C C . VAL A 1 95 ? 21.25 7.969 12.602 1 95.94 95 VAL A C 1
ATOM 768 O O . VAL A 1 95 ? 21.156 9.117 13.055 1 95.94 95 VAL A O 1
ATOM 771 N N . LEU A 1 96 ? 21.422 7.711 11.375 1 95.56 96 LEU A N 1
ATOM 772 C CA . LEU A 1 96 ? 21.562 8.805 10.414 1 95.56 96 LEU A CA 1
ATOM 773 C C . LEU A 1 96 ? 20.281 9.617 10.328 1 95.56 96 LEU A C 1
ATOM 775 O O . LEU A 1 96 ? 20.328 10.844 10.211 1 95.56 96 LEU A O 1
ATOM 779 N N . LEU A 1 97 ? 19.156 8.984 10.391 1 96.88 97 LEU A N 1
ATOM 780 C CA . LEU A 1 97 ? 17.875 9.688 10.336 1 96.88 97 LEU A CA 1
ATOM 781 C C . LEU A 1 97 ? 17.656 10.5 11.602 1 96.88 97 LEU A C 1
ATOM 783 O O . LEU A 1 97 ? 17.078 11.594 11.547 1 96.88 97 LEU A O 1
ATOM 787 N N . VAL A 1 98 ? 18.094 9.945 12.734 1 97.56 98 VAL A N 1
ATOM 788 C CA . VAL A 1 98 ? 18.016 10.703 13.977 1 97.56 98 VAL A CA 1
ATOM 789 C C . VAL A 1 98 ? 18.859 11.969 13.867 1 97.56 98 VAL A C 1
ATOM 791 O O . VAL A 1 98 ? 18.422 13.047 14.273 1 97.56 98 VAL A O 1
ATOM 794 N N . LEU A 1 99 ? 20.016 11.836 13.289 1 97.38 99 LEU A N 1
ATOM 795 C CA . LEU A 1 99 ? 20.875 12.992 13.109 1 97.38 99 LEU A CA 1
ATOM 796 C C . LEU A 1 99 ? 20.281 13.969 12.109 1 97.38 99 LEU A C 1
ATOM 798 O O . LEU A 1 99 ? 20.406 15.188 12.281 1 97.38 99 LEU A O 1
ATOM 802 N N . ALA A 1 100 ? 19.641 13.477 11.062 1 97.06 100 ALA A N 1
ATOM 803 C CA . ALA A 1 100 ? 18.984 14.344 10.086 1 97.06 100 ALA A CA 1
ATOM 804 C C . ALA A 1 100 ? 17.875 15.164 10.742 1 97.06 100 ALA A C 1
ATOM 806 O O . ALA A 1 100 ? 17.828 16.391 10.609 1 97.06 100 ALA A O 1
ATOM 807 N N . LEU A 1 101 ? 17.016 14.516 11.453 1 97.81 101 LEU A N 1
ATOM 808 C CA . LEU A 1 101 ? 15.906 15.188 12.117 1 97.81 101 LEU A CA 1
ATOM 809 C C . LEU A 1 101 ? 16.406 16.062 13.266 1 97.81 101 LEU A C 1
ATOM 811 O O . LEU A 1 101 ? 15.805 17.094 13.57 1 97.81 101 LEU A O 1
ATOM 815 N N . GLY A 1 102 ? 17.5 15.578 13.875 1 97.5 102 GLY A N 1
ATOM 816 C CA . GLY A 1 102 ? 18.109 16.406 14.906 1 97.5 102 GLY A CA 1
ATOM 817 C C . GLY A 1 102 ? 18.656 17.719 14.375 1 97.5 102 GLY A C 1
ATOM 818 O O . GLY A 1 102 ? 18.469 18.766 14.992 1 97.5 102 GLY A O 1
ATOM 819 N N . SER A 1 103 ? 19.344 17.625 13.266 1 97.06 103 SER A N 1
ATOM 820 C CA . SER A 1 103 ? 19.844 18.844 12.617 1 97.06 103 SER A CA 1
ATOM 821 C C . SER A 1 103 ? 18.703 19.766 12.219 1 97.06 103 SER A C 1
ATOM 823 O O . SER A 1 103 ? 18.797 20.984 12.359 1 97.06 103 SER A O 1
ATOM 825 N N . ALA A 1 104 ? 17.625 19.203 11.695 1 96.62 104 ALA A N 1
ATOM 826 C CA . ALA A 1 104 ? 16.438 19.969 11.328 1 96.62 104 ALA A CA 1
ATOM 827 C C . ALA A 1 104 ? 15.828 20.656 12.547 1 96.62 104 ALA A C 1
ATOM 829 O O . ALA A 1 104 ? 15.453 21.828 12.484 1 96.62 104 ALA A O 1
ATOM 830 N N . SER A 1 105 ? 15.766 19.938 13.617 1 94.5 105 SER A N 1
ATOM 831 C CA . SER A 1 105 ? 15.195 20.484 14.844 1 94.5 105 SER A CA 1
ATOM 832 C C . SER A 1 105 ? 16.062 21.594 15.406 1 94.5 105 SER A C 1
ATOM 834 O O . SER A 1 105 ? 15.555 22.562 15.969 1 94.5 105 SER A O 1
ATOM 836 N N . HIS A 1 106 ? 17.312 21.422 15.266 1 94.25 106 HIS A N 1
ATOM 837 C CA . HIS A 1 106 ? 18.266 22.406 15.773 1 94.25 106 HIS A CA 1
ATOM 838 C C . HIS A 1 106 ? 18.188 23.703 14.969 1 94.25 106 HIS A C 1
ATOM 840 O O . HIS A 1 106 ? 18.328 24.797 15.523 1 94.25 106 HIS A O 1
ATOM 846 N N . SER A 1 107 ? 18.016 23.578 13.719 1 92.12 107 SER A N 1
ATOM 847 C CA . SER A 1 107 ? 18.016 24.734 12.82 1 92.12 107 SER A CA 1
ATOM 848 C C . SER A 1 107 ? 16.672 25.453 12.836 1 92.12 107 SER A C 1
ATOM 850 O O . SER A 1 107 ? 16.594 26.641 12.5 1 92.12 107 SER A O 1
ATOM 852 N N . GLY A 1 108 ? 15.656 24.734 13.156 1 88.19 108 GLY A N 1
ATOM 853 C CA . GLY A 1 108 ? 14.336 25.344 13.18 1 88.19 108 GLY A CA 1
ATOM 854 C C . GLY A 1 108 ? 13.562 25.141 11.898 1 88.19 108 GLY A C 1
ATOM 855 O O . GLY A 1 108 ? 13.805 24.188 11.164 1 88.19 108 GLY A O 1
ATOM 856 N N . SER A 1 109 ? 12.68 26.062 11.664 1 91.88 109 SER A N 1
ATOM 857 C CA . SER A 1 109 ? 11.766 25.906 10.539 1 91.88 109 SER A CA 1
ATOM 858 C C . SER A 1 109 ? 12.492 26.078 9.211 1 91.88 109 SER A C 1
ATOM 860 O O . SER A 1 109 ? 13.305 26.984 9.062 1 91.88 109 SER A O 1
ATOM 862 N N . ILE A 1 110 ? 12.188 25.234 8.258 1 94.5 110 ILE A N 1
ATOM 863 C CA . ILE A 1 110 ? 12.828 25.234 6.945 1 94.5 110 ILE A CA 1
ATOM 864 C C . ILE A 1 110 ? 12.414 26.5 6.188 1 94.5 110 ILE A C 1
ATOM 866 O O . ILE A 1 110 ? 13.078 26.891 5.227 1 94.5 110 ILE A O 1
ATOM 870 N N . SER A 1 111 ? 11.344 27.125 6.641 1 92.5 111 SER A N 1
ATOM 871 C CA . SER A 1 111 ? 10.852 28.328 5.977 1 92.5 111 SER A CA 1
ATOM 872 C C . SER A 1 111 ? 11.828 29.5 6.16 1 92.5 111 SER A C 1
ATOM 874 O O . SER A 1 111 ? 11.781 30.469 5.41 1 92.5 111 SER A O 1
ATOM 876 N N . PHE A 1 112 ? 12.656 29.422 7.125 1 91.31 112 PHE A N 1
ATOM 877 C CA . PHE A 1 112 ? 13.586 30.5 7.422 1 91.31 112 PHE A CA 1
ATOM 878 C C . PHE A 1 112 ? 14.953 30.234 6.824 1 91.31 112 PHE A C 1
ATOM 880 O O . PHE A 1 112 ? 15.859 31.062 6.922 1 91.31 112 PHE A O 1
ATOM 887 N N . VAL A 1 113 ? 15.07 29.047 6.246 1 91.44 113 VAL A N 1
ATOM 888 C CA . VAL A 1 113 ? 16.328 28.672 5.594 1 91.44 113 VAL A CA 1
ATOM 889 C C . VAL A 1 113 ? 16.344 29.219 4.168 1 91.44 113 VAL A C 1
ATOM 891 O O . VAL A 1 113 ? 15.352 29.125 3.445 1 91.44 113 VAL A O 1
ATOM 894 N N . SER A 1 114 ? 17.453 29.828 3.812 1 90.25 114 SER A N 1
ATOM 895 C CA . SER A 1 114 ? 17.578 30.359 2.459 1 90.25 114 SER A CA 1
ATOM 896 C C . SER A 1 114 ? 17.453 29.25 1.416 1 90.25 114 SER A C 1
ATOM 898 O O . SER A 1 114 ? 17.984 28.156 1.597 1 90.25 114 SER A O 1
ATOM 900 N N . PRO A 1 115 ? 16.703 29.531 0.418 1 87.56 115 PRO A N 1
ATOM 901 C CA . PRO A 1 115 ? 16.5 28.516 -0.63 1 87.56 115 PRO A CA 1
ATOM 902 C C . PRO A 1 115 ? 17.797 28.094 -1.295 1 87.56 115 PRO A C 1
ATOM 904 O O . PRO A 1 115 ? 17.859 27.016 -1.905 1 87.56 115 PRO A O 1
ATOM 907 N N . ASP A 1 116 ? 18.797 28.891 -1.168 1 89 116 ASP A N 1
ATOM 908 C CA . ASP A 1 116 ? 20.062 28.609 -1.823 1 89 116 ASP A CA 1
ATOM 909 C C . ASP A 1 116 ? 20.953 27.719 -0.945 1 89 116 ASP A C 1
ATOM 911 O O . ASP A 1 116 ? 21.938 27.172 -1.416 1 89 116 ASP A O 1
ATOM 915 N N . ARG A 1 117 ? 20.516 27.594 0.228 1 90.38 117 ARG A N 1
ATOM 916 C CA . ARG A 1 117 ? 21.297 26.781 1.149 1 90.38 117 ARG A CA 1
ATOM 917 C C . ARG A 1 117 ? 20.766 25.359 1.226 1 90.38 117 ARG A C 1
ATOM 919 O O . ARG A 1 117 ? 19.578 25.125 1.003 1 90.38 117 ARG A O 1
ATOM 926 N N . GLU A 1 118 ? 21.656 24.5 1.546 1 90.75 118 GLU A N 1
ATOM 927 C CA . GLU A 1 118 ? 21.266 23.109 1.745 1 90.75 118 GLU A CA 1
ATOM 928 C C . GLU A 1 118 ? 20.406 22.969 2.998 1 90.75 118 GLU A C 1
ATOM 930 O O . GLU A 1 118 ? 20.734 23.5 4.055 1 90.75 118 GLU A O 1
ATOM 935 N N . PRO A 1 119 ? 19.328 22.266 2.803 1 93.56 119 PRO A N 1
ATOM 936 C CA . PRO A 1 119 ? 18.484 22.078 3.982 1 93.56 119 PRO A CA 1
ATOM 937 C C . PRO A 1 119 ? 19.219 21.391 5.133 1 93.56 119 PRO A C 1
ATOM 939 O O . PRO A 1 119 ? 20.031 20.484 4.898 1 93.56 119 PRO A O 1
ATOM 942 N N . PRO A 1 120 ? 18.859 21.797 6.289 1 95.12 120 PRO A N 1
ATOM 943 C CA . PRO A 1 120 ? 19.5 21.172 7.453 1 95.12 120 PRO A CA 1
ATOM 944 C C . PRO A 1 120 ? 19.25 19.672 7.527 1 95.12 120 PRO A C 1
ATOM 946 O O . PRO A 1 120 ? 18.109 19.219 7.371 1 95.12 120 PRO A O 1
ATOM 949 N N . GLY A 1 121 ? 20.328 18.891 7.75 1 95.38 121 GLY A N 1
ATOM 950 C CA . GLY A 1 121 ? 20.234 17.453 7.953 1 95.38 121 GLY A CA 1
ATOM 951 C C . GLY A 1 121 ? 20.234 16.672 6.656 1 95.38 121 GLY A C 1
ATOM 952 O O . GLY A 1 121 ? 20.25 15.438 6.672 1 95.38 121 GLY A O 1
ATOM 953 N N . LEU A 1 122 ? 20.328 17.328 5.512 1 94.5 122 LEU A N 1
ATOM 954 C CA . LEU A 1 122 ? 20.188 16.688 4.215 1 94.5 122 LEU A CA 1
ATOM 955 C C . LEU A 1 122 ? 21.344 15.711 3.973 1 94.5 122 LEU A C 1
ATOM 957 O O . LEU A 1 122 ? 21.141 14.609 3.449 1 94.5 122 LEU A O 1
ATOM 961 N N . PRO A 1 123 ? 22.562 16.031 4.422 1 93.12 123 PRO A N 1
ATOM 962 C CA . PRO A 1 123 ? 23.641 15.078 4.191 1 93.12 123 PRO A CA 1
ATOM 963 C C . PRO A 1 123 ? 23.438 13.758 4.938 1 93.12 123 PRO A C 1
ATOM 965 O O . PRO A 1 123 ? 23.719 12.688 4.398 1 93.12 123 PRO A O 1
ATOM 968 N N . TYR A 1 124 ? 22.922 13.859 6.148 1 94.44 124 TYR A N 1
ATOM 969 C CA . TYR A 1 124 ? 22.625 12.648 6.91 1 94.44 124 TYR A CA 1
ATOM 970 C C . TYR A 1 124 ? 21.5 11.859 6.266 1 94.44 124 TYR A C 1
ATOM 972 O O . TYR A 1 124 ? 21.547 10.633 6.191 1 94.44 124 TYR A O 1
ATOM 980 N N . PHE A 1 125 ? 20.516 12.57 5.77 1 95.38 125 PHE A N 1
ATOM 981 C CA . PHE A 1 125 ? 19.391 11.93 5.113 1 95.38 125 PHE A CA 1
ATOM 982 C C . PHE A 1 125 ? 19.828 11.234 3.832 1 95.38 125 PHE A C 1
ATOM 984 O O . PHE A 1 125 ? 19.391 10.109 3.557 1 95.38 125 PHE A O 1
ATOM 991 N N . ALA A 1 126 ? 20.641 11.914 3.102 1 91.69 126 ALA A N 1
ATOM 992 C CA . ALA A 1 126 ? 21.141 11.344 1.849 1 91.69 126 ALA A CA 1
ATOM 993 C C . ALA A 1 126 ? 21.906 10.055 2.098 1 91.69 126 ALA A C 1
ATOM 995 O O . ALA A 1 126 ? 21.797 9.094 1.331 1 91.69 126 ALA A O 1
ATOM 996 N N . ALA A 1 127 ? 22.656 10.07 3.121 1 90.81 127 ALA A N 1
ATOM 997 C CA . ALA A 1 127 ? 23.391 8.859 3.486 1 90.81 127 ALA A CA 1
ATOM 998 C C . ALA A 1 127 ? 22.438 7.746 3.9 1 90.81 127 ALA A C 1
ATOM 1000 O O . ALA A 1 127 ? 22.625 6.59 3.502 1 90.81 127 ALA A O 1
ATOM 1001 N N . ALA A 1 128 ? 21.469 8.07 4.719 1 91.44 128 ALA A N 1
ATOM 1002 C CA . ALA A 1 128 ? 20.469 7.082 5.133 1 91.44 128 ALA A CA 1
ATOM 1003 C C . ALA A 1 128 ? 19.672 6.566 3.932 1 91.44 128 ALA A C 1
ATOM 1005 O O . ALA A 1 128 ? 19.328 5.387 3.877 1 91.44 128 ALA A O 1
ATOM 1006 N N . TRP A 1 129 ? 19.469 7.441 2.996 1 87.62 129 TRP A N 1
ATOM 1007 C CA . TRP A 1 129 ? 18.672 7.145 1.811 1 87.62 129 TRP A CA 1
ATOM 1008 C C . TRP A 1 129 ? 19.328 6.055 0.97 1 87.62 129 TRP A C 1
ATOM 1010 O O . TRP A 1 129 ? 18.641 5.266 0.319 1 87.62 129 TRP A O 1
ATOM 1020 N N . SER A 1 130 ? 20.594 6.023 1.027 1 81.31 130 SER A N 1
ATOM 1021 C CA . SER A 1 130 ? 21.328 5.023 0.259 1 81.31 130 SER A CA 1
ATOM 1022 C C . SER A 1 130 ? 21.094 3.621 0.81 1 81.31 130 SER A C 1
ATOM 1024 O O . SER A 1 130 ? 21.266 2.631 0.098 1 81.31 130 SER A O 1
ATOM 1026 N N . PHE A 1 131 ? 20.609 3.531 2.037 1 81.69 131 PHE A N 1
ATOM 1027 C CA . PHE A 1 131 ? 20.344 2.248 2.674 1 81.69 131 PHE A CA 1
ATOM 1028 C C . PHE A 1 131 ? 18.875 1.858 2.518 1 81.69 131 PHE A C 1
ATOM 1030 O O . PHE A 1 131 ? 18.516 0.71 2.766 1 81.69 131 PHE A O 1
ATOM 1037 N N . LEU A 1 132 ? 18.141 2.74 2.029 1 80.38 132 LEU A N 1
ATOM 1038 C CA . LEU A 1 132 ? 16.688 2.596 2.131 1 80.38 132 LEU A CA 1
ATOM 1039 C C . LEU A 1 132 ? 16.203 1.406 1.31 1 80.38 132 LEU A C 1
ATOM 1041 O O . LEU A 1 132 ? 15.336 0.654 1.753 1 80.38 132 LEU A O 1
ATOM 1045 N N . PRO A 1 133 ? 16.812 1.112 0.166 1 77.75 133 PRO A N 1
ATOM 1046 C CA . PRO A 1 133 ? 16.344 -0.052 -0.588 1 77.75 133 PRO A CA 1
ATOM 1047 C C . PRO A 1 133 ? 16.5 -1.36 0.182 1 77.75 133 PRO A C 1
ATOM 1049 O O . PRO A 1 133 ? 15.602 -2.199 0.184 1 77.75 133 PRO A O 1
ATOM 1052 N N . SER A 1 134 ? 17.625 -1.484 0.825 1 81.25 134 SER A N 1
ATOM 1053 C CA . SER A 1 134 ? 17.859 -2.693 1.61 1 81.25 134 SER A CA 1
ATOM 1054 C C . SER A 1 134 ? 16.938 -2.748 2.824 1 81.25 134 SER A C 1
ATOM 1056 O O . SER A 1 134 ? 16.469 -3.822 3.203 1 81.25 134 SER A O 1
ATOM 1058 N N . VAL A 1 135 ? 16.672 -1.587 3.354 1 86.06 135 VAL A N 1
ATOM 1059 C CA . VAL A 1 135 ? 15.82 -1.51 4.539 1 86.06 135 VAL A CA 1
ATOM 1060 C C . VAL A 1 135 ? 14.367 -1.752 4.148 1 86.06 135 VAL A C 1
ATOM 1062 O O . VAL A 1 135 ? 13.641 -2.467 4.844 1 86.06 135 VAL A O 1
ATOM 1065 N N . MET A 1 136 ? 14 -1.243 3.021 1 85.69 136 MET A N 1
ATOM 1066 C CA . MET A 1 136 ? 12.602 -1.307 2.594 1 85.69 136 MET A CA 1
ATOM 1067 C C . MET A 1 136 ? 12.211 -2.736 2.24 1 85.69 136 MET A C 1
ATOM 1069 O O . MET A 1 136 ? 11.023 -3.086 2.281 1 85.69 136 MET A O 1
ATOM 1073 N N . MET A 1 137 ? 13.141 -3.539 1.938 1 85.19 137 MET A N 1
ATOM 1074 C CA . MET A 1 137 ? 12.852 -4.902 1.505 1 85.19 137 MET A CA 1
ATOM 1075 C C . MET A 1 137 ? 12.695 -5.832 2.703 1 85.19 137 MET A C 1
ATOM 1077 O O . MET A 1 137 ? 12.227 -6.961 2.562 1 85.19 137 MET A O 1
ATOM 1081 N N . ARG A 1 138 ? 13.008 -5.273 3.834 1 86 138 ARG A N 1
ATOM 1082 C CA . ARG A 1 138 ? 12.82 -6.062 5.047 1 86 138 ARG A CA 1
ATOM 1083 C C . ARG A 1 138 ? 11.453 -5.801 5.668 1 86 138 ARG A C 1
ATOM 1085 O O . ARG A 1 138 ? 10.961 -4.668 5.645 1 86 138 ARG A O 1
ATOM 1092 N N . ASN A 1 139 ? 10.867 -6.836 6.148 1 89.12 139 ASN A N 1
ATOM 1093 C CA . ASN A 1 139 ? 9.562 -6.695 6.777 1 89.12 139 ASN A CA 1
ATOM 1094 C C . ASN A 1 139 ? 9.656 -6.82 8.297 1 89.12 139 ASN A C 1
ATOM 1096 O O . ASN A 1 139 ? 9.039 -7.707 8.891 1 89.12 139 ASN A O 1
ATOM 1100 N N . THR A 1 140 ? 10.422 -5.914 8.852 1 91.75 140 THR A N 1
ATOM 1101 C CA . THR A 1 140 ? 10.617 -5.867 10.297 1 91.75 140 THR A CA 1
ATOM 1102 C C . THR A 1 140 ? 10.125 -4.539 10.867 1 91.75 140 THR A C 1
ATOM 1104 O O . THR A 1 140 ? 9.906 -3.58 10.125 1 91.75 140 THR A O 1
ATOM 1107 N N . VAL A 1 141 ? 9.969 -4.57 12.188 1 95 141 VAL A N 1
ATOM 1108 C CA . VAL A 1 141 ? 9.5 -3.367 12.859 1 95 141 VAL A CA 1
ATOM 1109 C C . VAL A 1 141 ? 10.547 -2.262 12.734 1 95 141 VAL A C 1
ATOM 1111 O O . VAL A 1 141 ? 10.203 -1.098 12.508 1 95 141 VAL A O 1
ATOM 1114 N N . VAL A 1 142 ? 11.789 -2.609 12.805 1 93.75 142 VAL A N 1
ATOM 1115 C CA . VAL A 1 142 ? 12.875 -1.643 12.727 1 93.75 142 VAL A CA 1
ATOM 1116 C C . VAL A 1 142 ? 12.914 -1.02 11.336 1 93.75 142 VAL A C 1
ATOM 1118 O O . VAL A 1 142 ? 13.172 0.18 11.188 1 93.75 142 VAL A O 1
ATOM 1121 N N . ALA A 1 143 ? 12.703 -1.821 10.359 1 93.56 143 ALA A N 1
ATOM 1122 C CA . ALA A 1 143 ? 12.641 -1.29 9 1 93.56 143 ALA A CA 1
ATOM 1123 C C . ALA A 1 143 ? 11.516 -0.269 8.859 1 93.56 143 ALA A C 1
ATOM 1125 O O . ALA A 1 143 ? 11.703 0.796 8.266 1 93.56 143 ALA A O 1
ATOM 1126 N N . ALA A 1 144 ? 10.359 -0.604 9.383 1 96.12 144 ALA A N 1
ATOM 1127 C CA . ALA A 1 144 ? 9.234 0.323 9.359 1 96.12 144 ALA A CA 1
ATOM 1128 C C . ALA A 1 144 ? 9.562 1.613 10.102 1 96.12 144 ALA A C 1
ATOM 1130 O O . ALA A 1 144 ? 9.188 2.703 9.664 1 96.12 144 ALA A O 1
ATOM 1131 N N . GLN A 1 145 ? 10.234 1.469 11.211 1 96.81 145 GLN A N 1
ATOM 1132 C CA . GLN A 1 145 ? 10.648 2.633 11.992 1 96.81 145 GLN A CA 1
ATOM 1133 C C . GLN A 1 145 ? 11.523 3.566 11.156 1 96.81 145 GLN A C 1
ATOM 1135 O O . GLN A 1 145 ? 11.305 4.777 11.141 1 96.81 145 GLN A O 1
ATOM 1140 N N . CYS A 1 146 ? 12.492 2.992 10.508 1 96.19 146 CYS A N 1
ATOM 1141 C CA . CYS A 1 146 ? 13.383 3.783 9.664 1 96.19 146 CYS A CA 1
ATOM 1142 C C . CYS A 1 146 ? 12.602 4.523 8.586 1 96.19 146 CYS A C 1
ATOM 1144 O O . CYS A 1 146 ? 12.844 5.703 8.328 1 96.19 146 CYS A O 1
ATOM 1146 N N . MET A 1 147 ? 11.695 3.854 8.016 1 95.62 147 MET A N 1
ATOM 1147 C CA . MET A 1 147 ? 10.922 4.441 6.934 1 95.62 147 MET A CA 1
ATOM 1148 C C . MET A 1 147 ? 10.016 5.555 7.453 1 95.62 147 MET A C 1
ATOM 1150 O O . MET A 1 147 ? 9.82 6.566 6.781 1 95.62 147 MET A O 1
ATOM 1154 N N . VAL A 1 148 ? 9.461 5.402 8.609 1 97.38 148 VAL A N 1
ATOM 1155 C CA . VAL A 1 148 ? 8.641 6.438 9.219 1 97.38 148 VAL A CA 1
ATOM 1156 C C . VAL A 1 148 ? 9.492 7.676 9.508 1 97.38 148 VAL A C 1
ATOM 1158 O O . VAL A 1 148 ? 9.055 8.805 9.258 1 97.38 148 VAL A O 1
ATOM 1161 N N . MET A 1 149 ? 10.641 7.422 10.016 1 97.31 149 MET A N 1
ATOM 1162 C CA . MET A 1 149 ? 11.547 8.531 10.305 1 97.31 149 MET A CA 1
ATOM 1163 C C . MET A 1 149 ? 11.977 9.227 9.016 1 97.31 149 MET A C 1
ATOM 1165 O O . MET A 1 149 ? 12.117 10.453 8.984 1 97.31 149 MET A O 1
ATOM 1169 N N . ALA A 1 150 ? 12.188 8.453 8.008 1 96.25 150 ALA A N 1
ATOM 1170 C CA . ALA A 1 150 ? 12.5 9.047 6.715 1 96.25 150 ALA A CA 1
ATOM 1171 C C . ALA A 1 150 ? 11.344 9.906 6.211 1 96.25 150 ALA A C 1
ATOM 1173 O O . ALA A 1 150 ? 11.562 11 5.68 1 96.25 150 ALA A O 1
ATOM 1174 N N . SER A 1 151 ? 10.133 9.422 6.355 1 96.94 151 SER A N 1
ATOM 1175 C CA . SER A 1 151 ? 8.961 10.203 5.977 1 96.94 151 SER A CA 1
ATOM 1176 C C . SER A 1 151 ? 8.875 11.5 6.777 1 96.94 151 SER A C 1
ATOM 1178 O O . SER A 1 151 ? 8.508 12.547 6.238 1 96.94 151 SER A O 1
ATOM 1180 N N . ALA A 1 152 ? 9.211 11.391 8.039 1 97.69 152 ALA A N 1
ATOM 1181 C CA . ALA A 1 152 ? 9.203 12.578 8.891 1 97.69 152 ALA A CA 1
ATOM 1182 C C . ALA A 1 152 ? 10.148 13.648 8.344 1 97.69 152 ALA A C 1
ATOM 1184 O O . ALA A 1 152 ? 9.805 14.828 8.32 1 97.69 152 ALA A O 1
ATOM 1185 N N . TYR A 1 153 ? 11.312 13.227 7.93 1 97.5 153 TYR A N 1
ATOM 1186 C CA . TYR A 1 153 ? 12.25 14.195 7.371 1 97.5 153 TYR A CA 1
ATOM 1187 C C . TYR A 1 153 ? 11.734 14.75 6.051 1 97.5 153 TYR A C 1
ATOM 1189 O O . TYR A 1 153 ? 11.945 15.93 5.742 1 97.5 153 TYR A O 1
ATOM 1197 N N . LEU A 1 154 ? 11.086 13.945 5.293 1 96.62 154 LEU A N 1
ATOM 1198 C CA . LEU A 1 154 ? 10.492 14.414 4.043 1 96.62 154 LEU A CA 1
ATOM 1199 C C . LEU A 1 154 ? 9.406 15.453 4.312 1 96.62 154 LEU A C 1
ATOM 1201 O O . LEU A 1 154 ? 9.242 16.391 3.539 1 96.62 154 LEU A O 1
ATOM 1205 N N . PHE A 1 155 ? 8.719 15.305 5.383 1 97.38 155 PHE A N 1
ATOM 1206 C CA . PHE A 1 155 ? 7.75 16.312 5.773 1 97.38 155 PHE A CA 1
ATOM 1207 C C . PHE A 1 155 ? 8.445 17.641 6.098 1 97.38 155 PHE A C 1
ATOM 1209 O O . PHE A 1 155 ? 7.938 18.703 5.762 1 97.38 155 PHE A O 1
ATOM 1216 N N . TYR A 1 156 ? 9.562 17.5 6.727 1 97.19 156 TYR A N 1
ATOM 1217 C CA . TYR A 1 156 ? 10.344 18.703 7.016 1 97.19 156 TYR A CA 1
ATOM 1218 C C . TYR A 1 156 ? 10.766 19.406 5.73 1 97.19 156 TYR A C 1
ATOM 1220 O O . TYR A 1 156 ? 10.727 20.625 5.641 1 97.19 156 TYR A O 1
ATOM 1228 N N . LEU A 1 157 ? 11.078 18.609 4.75 1 96.12 157 LEU A N 1
ATOM 1229 C CA . LEU A 1 157 ? 11.477 19.156 3.459 1 96.12 157 LEU A CA 1
ATOM 1230 C C . LEU A 1 157 ? 10.258 19.594 2.65 1 96.12 157 LEU A C 1
ATOM 1232 O O . LEU A 1 157 ? 10.398 20.094 1.532 1 96.12 157 LEU A O 1
ATOM 1236 N N . VAL A 1 158 ? 9.086 19.391 3.143 1 96.94 158 VAL A N 1
ATOM 1237 C CA . VAL A 1 158 ? 7.812 19.719 2.516 1 96.94 158 VAL A CA 1
ATOM 1238 C C . VAL A 1 158 ? 7.676 18.953 1.198 1 96.94 158 VAL A C 1
ATOM 1240 O O . VAL A 1 158 ? 7.43 19.547 0.15 1 96.94 158 VAL A O 1
ATOM 1243 N N . ARG A 1 159 ? 7.891 17.688 1.271 1 95.88 159 ARG A N 1
ATOM 1244 C CA . ARG A 1 159 ? 7.711 16.75 0.16 1 95.88 159 ARG A CA 1
ATOM 1245 C C . ARG A 1 159 ? 6.637 15.719 0.484 1 95.88 159 ARG A C 1
ATOM 1247 O O . ARG A 1 159 ? 6.949 14.547 0.711 1 95.88 159 ARG A O 1
ATOM 1254 N N . PRO A 1 160 ? 5.398 16.172 0.423 1 95.56 160 PRO A N 1
ATOM 1255 C CA . PRO A 1 160 ? 4.309 15.336 0.919 1 95.56 160 PRO A CA 1
ATOM 1256 C C . PRO A 1 160 ? 4.109 14.07 0.085 1 95.56 160 PRO A C 1
ATOM 1258 O O . PRO A 1 160 ? 3.83 13 0.634 1 95.56 160 PRO A O 1
ATOM 1261 N N . LEU A 1 161 ? 4.273 14.133 -1.198 1 94.56 161 LEU A N 1
ATOM 1262 C CA . LEU A 1 161 ? 3.986 12.969 -2.031 1 94.56 161 LEU A CA 1
ATOM 1263 C C . LEU A 1 161 ? 5.074 11.914 -1.88 1 94.56 161 LEU A C 1
ATOM 1265 O O . LEU A 1 161 ? 4.785 10.711 -1.867 1 94.56 161 LEU A O 1
ATOM 1269 N N . GLU A 1 162 ? 6.336 12.328 -1.836 1 93.88 162 GLU A N 1
ATOM 1270 C CA . GLU A 1 162 ? 7.41 11.375 -1.568 1 93.88 162 GLU A CA 1
ATOM 1271 C C . GLU A 1 162 ? 7.242 10.719 -0.199 1 93.88 162 GLU A C 1
ATOM 1273 O O . GLU A 1 162 ? 7.492 9.523 -0.04 1 93.88 162 GLU A O 1
ATOM 1278 N N . ALA A 1 163 ? 6.859 11.555 0.76 1 95.88 163 ALA A N 1
ATOM 1279 C CA . ALA A 1 163 ? 6.578 11 2.08 1 95.88 163 ALA A CA 1
ATOM 1280 C C . ALA A 1 163 ? 5.445 9.984 2.016 1 95.88 163 ALA A C 1
ATOM 1282 O O . ALA A 1 163 ? 5.516 8.922 2.646 1 95.88 163 ALA A O 1
ATOM 1283 N N . TRP A 1 164 ? 4.438 10.305 1.283 1 95.5 164 TRP A N 1
ATOM 1284 C CA . TRP A 1 164 ? 3.301 9.406 1.126 1 95.5 164 TRP A CA 1
ATOM 1285 C C . TRP A 1 164 ? 3.738 8.086 0.504 1 95.5 164 TRP A C 1
ATOM 1287 O O . TRP A 1 164 ? 3.266 7.016 0.902 1 95.5 164 TRP A O 1
ATOM 1297 N N . THR A 1 165 ? 4.59 8.133 -0.474 1 93.06 165 THR A N 1
ATOM 1298 C CA . THR A 1 165 ? 5.07 6.93 -1.143 1 93.06 165 THR A CA 1
ATOM 1299 C C . THR A 1 165 ? 5.758 5.996 -0.149 1 93.06 165 THR A C 1
ATOM 1301 O O . THR A 1 165 ? 5.516 4.789 -0.154 1 93.06 165 THR A O 1
ATOM 1304 N N . LEU A 1 166 ? 6.578 6.527 0.653 1 93.44 166 LEU A N 1
ATOM 1305 C CA . LEU A 1 166 ? 7.238 5.73 1.68 1 93.44 166 LEU A CA 1
ATOM 1306 C C . LEU A 1 166 ? 6.223 5.184 2.68 1 93.44 166 LEU A C 1
ATOM 1308 O O . LEU A 1 166 ? 6.293 4.016 3.066 1 93.44 166 LEU A O 1
ATOM 1312 N N . LEU A 1 167 ? 5.32 6.035 3.023 1 95.44 167 LEU A N 1
ATOM 1313 C CA . LEU A 1 167 ? 4.332 5.68 4.039 1 95.44 167 LEU A CA 1
ATOM 1314 C C . LEU A 1 167 ? 3.422 4.562 3.543 1 95.44 167 LEU A C 1
ATOM 1316 O O . LEU A 1 167 ? 2.975 3.727 4.332 1 95.44 167 LEU A O 1
ATOM 1320 N N . SER A 1 168 ? 3.141 4.605 2.322 1 93.31 168 SER A N 1
ATOM 1321 C CA . SER A 1 168 ? 2.305 3.551 1.761 1 93.31 168 SER A CA 1
ATOM 1322 C C . SER A 1 168 ? 2.959 2.182 1.924 1 93.31 168 SER A C 1
ATOM 1324 O O . SER A 1 168 ? 2.281 1.197 2.229 1 93.31 168 SER A O 1
ATOM 1326 N N . SER A 1 169 ? 4.223 2.162 1.721 1 92.69 169 SER A N 1
ATOM 1327 C CA . SER A 1 169 ? 4.969 0.924 1.933 1 92.69 169 SER A CA 1
ATOM 1328 C C . SER A 1 169 ? 4.984 0.535 3.406 1 92.69 169 SER A C 1
ATOM 1330 O O . SER A 1 169 ? 4.898 -0.648 3.742 1 92.69 169 SER A O 1
ATOM 1332 N N . VAL A 1 170 ? 5.141 1.515 4.238 1 96.25 170 VAL A N 1
ATOM 1333 C CA . VAL A 1 170 ? 5.145 1.273 5.68 1 96.25 170 VAL A CA 1
ATOM 1334 C C . VAL A 1 170 ? 3.799 0.698 6.113 1 96.25 170 VAL A C 1
ATOM 1336 O O . VAL A 1 170 ? 3.746 -0.24 6.91 1 96.25 170 VAL A O 1
ATOM 1339 N N . SER A 1 171 ? 2.779 1.316 5.625 1 95.81 171 SER A N 1
ATOM 1340 C CA . SER A 1 171 ? 1.432 0.889 5.984 1 95.81 171 SER A CA 1
ATOM 1341 C C . SER A 1 171 ? 1.215 -0.585 5.66 1 95.81 171 SER A C 1
ATOM 1343 O O . SER A 1 171 ? 0.68 -1.334 6.48 1 95.81 171 SER A O 1
ATOM 1345 N N . MET A 1 172 ? 1.674 -1.022 4.512 1 94.25 172 MET A N 1
ATOM 1346 C CA . MET A 1 172 ? 1.514 -2.418 4.109 1 94.25 172 MET A CA 1
ATOM 1347 C C . MET A 1 172 ? 2.354 -3.336 4.988 1 94.25 172 MET A C 1
ATOM 1349 O O . MET A 1 172 ? 1.906 -4.418 5.371 1 94.25 172 MET A O 1
ATOM 1353 N N . LYS A 1 173 ? 3.518 -2.916 5.273 1 94.88 173 LYS A N 1
ATOM 1354 C CA . LYS A 1 173 ? 4.395 -3.678 6.16 1 94.88 173 LYS A CA 1
ATOM 1355 C C . LYS A 1 173 ? 3.756 -3.867 7.531 1 94.88 173 LYS A C 1
ATOM 1357 O O . LYS A 1 173 ? 3.863 -4.941 8.125 1 94.88 173 LYS A O 1
ATOM 1362 N N . LEU A 1 174 ? 3.188 -2.828 8.023 1 96.56 174 LEU A N 1
ATOM 1363 C CA . LEU A 1 174 ? 2.576 -2.895 9.344 1 96.56 174 LEU A CA 1
ATOM 1364 C C . LEU A 1 174 ? 1.328 -3.771 9.32 1 96.56 174 LEU A C 1
ATOM 1366 O O . LEU A 1 174 ? 1.057 -4.496 10.281 1 96.56 174 LEU A O 1
ATOM 1370 N N . GLN A 1 175 ? 0.604 -3.689 8.273 1 95.12 175 GLN A N 1
ATOM 1371 C CA . GLN A 1 175 ? -0.559 -4.562 8.141 1 95.12 175 GLN A CA 1
ATOM 1372 C C . GLN A 1 175 ? -0.145 -6.027 8.117 1 95.12 175 GLN A C 1
ATOM 1374 O O . GLN A 1 175 ? -0.845 -6.887 8.656 1 95.12 175 GLN A O 1
ATOM 1379 N N . LEU A 1 176 ? 0.995 -6.27 7.449 1 94.62 176 LEU A N 1
ATOM 1380 C CA . LEU A 1 176 ? 1.537 -7.625 7.453 1 94.62 176 LEU A CA 1
ATOM 1381 C C . LEU A 1 176 ? 1.927 -8.055 8.859 1 94.62 176 LEU A C 1
ATOM 1383 O O . LEU A 1 176 ? 1.562 -9.141 9.305 1 94.62 176 LEU A O 1
ATOM 1387 N N . LEU A 1 177 ? 2.598 -7.195 9.57 1 94.75 177 LEU A N 1
ATOM 1388 C CA . LEU A 1 177 ? 3.127 -7.512 10.898 1 94.75 177 LEU A CA 1
ATOM 1389 C C . LEU A 1 177 ? 1.998 -7.676 11.906 1 94.75 177 LEU A C 1
ATOM 1391 O O . LEU A 1 177 ? 2.016 -8.609 12.719 1 94.75 177 LEU A O 1
ATOM 1395 N N . PHE A 1 178 ? 0.978 -6.836 11.836 1 94.06 178 PHE A N 1
ATOM 1396 C CA . PHE A 1 178 ? -0.105 -6.855 12.805 1 94.06 178 PHE A CA 1
ATOM 1397 C C . PHE A 1 178 ? -1.182 -7.855 12.398 1 94.06 178 PHE A C 1
ATOM 1399 O O . PHE A 1 178 ? -2.17 -8.039 13.117 1 94.06 178 PHE A O 1
ATOM 1406 N N . GLY A 1 179 ? -1.003 -8.469 11.258 1 88 179 GLY A N 1
ATOM 1407 C CA . GLY A 1 179 ? -1.967 -9.461 10.812 1 88 179 GLY A CA 1
ATOM 1408 C C . GLY A 1 179 ? -2.016 -10.688 11.695 1 88 179 GLY A C 1
ATOM 1409 O O . GLY A 1 179 ? -3.02 -11.406 11.727 1 88 179 GLY A O 1
ATOM 1410 N N . SER A 1 180 ? -0.926 -10.977 12.297 1 85.75 180 SER A N 1
ATOM 1411 C CA . SER A 1 180 ? -0.835 -12.055 13.273 1 85.75 180 SER A CA 1
ATOM 1412 C C . SER A 1 180 ? 0.059 -11.672 14.445 1 85.75 180 SER A C 1
ATOM 1414 O O . SER A 1 180 ? 1.121 -11.078 14.25 1 85.75 180 SER A O 1
ATOM 1416 N N . PRO A 1 181 ? -0.435 -12.023 15.602 1 81 181 PRO A N 1
ATOM 1417 C CA . PRO A 1 181 ? 0.327 -11.633 16.797 1 81 181 PRO A CA 1
ATOM 1418 C C . PRO A 1 181 ? 1.7 -12.305 16.859 1 81 181 PRO A C 1
ATOM 1420 O O . PRO A 1 181 ? 2.611 -11.781 17.5 1 81 181 PRO A O 1
ATOM 1423 N N . ASN A 1 182 ? 1.861 -13.367 16.156 1 84.25 182 ASN A N 1
ATOM 1424 C CA . ASN A 1 182 ? 3.096 -14.141 16.25 1 84.25 182 ASN A CA 1
ATOM 1425 C C . ASN A 1 182 ? 4.184 -13.578 15.336 1 84.25 182 ASN A C 1
ATOM 1427 O O . ASN A 1 182 ? 5.344 -13.992 15.422 1 84.25 182 ASN A O 1
ATOM 1431 N N . ARG A 1 183 ? 3.832 -12.594 14.672 1 88.81 183 ARG A N 1
ATOM 1432 C CA . ARG A 1 183 ? 4.789 -12.109 13.68 1 88.81 183 ARG A CA 1
ATOM 1433 C C . ARG A 1 183 ? 5.688 -11.023 14.273 1 88.81 183 ARG A C 1
ATOM 1435 O O . ARG A 1 183 ? 6.727 -10.695 13.695 1 88.81 183 ARG A O 1
ATOM 1442 N N . ILE A 1 184 ? 5.312 -10.461 15.375 1 92.19 184 ILE A N 1
ATOM 1443 C CA . ILE A 1 184 ? 6.109 -9.414 16 1 92.19 184 ILE A CA 1
ATOM 1444 C C . ILE A 1 184 ? 6.758 -9.961 17.281 1 92.19 184 ILE A C 1
ATOM 1446 O O . ILE A 1 184 ? 6.066 -10.297 18.25 1 92.19 184 ILE A O 1
ATOM 1450 N N . PRO A 1 185 ? 8.062 -10.031 17.25 1 90.69 185 PRO A N 1
ATOM 1451 C CA . PRO A 1 185 ? 8.734 -10.438 18.469 1 90.69 185 PRO A CA 1
ATOM 1452 C C . PRO A 1 185 ? 8.398 -9.539 19.656 1 90.69 185 PRO A C 1
ATOM 1454 O O . PRO A 1 185 ? 8.195 -8.336 19.484 1 90.69 185 PRO A O 1
ATOM 1457 N N . THR A 1 186 ? 8.43 -10.078 20.828 1 90.88 186 THR A N 1
ATOM 1458 C CA . THR A 1 186 ? 7.988 -9.414 22.047 1 90.88 186 THR A CA 1
ATOM 1459 C C . THR A 1 186 ? 8.812 -8.156 22.312 1 90.88 186 THR A C 1
ATOM 1461 O O . THR A 1 186 ? 8.281 -7.141 22.766 1 90.88 186 THR A O 1
ATOM 1464 N N . GLN A 1 187 ? 10.062 -8.195 21.969 1 89.5 187 GLN A N 1
ATOM 1465 C CA . GLN A 1 187 ? 10.953 -7.082 22.266 1 89.5 187 GLN A CA 1
ATOM 1466 C C . GLN A 1 187 ? 10.602 -5.859 21.422 1 89.5 187 GLN A C 1
ATOM 1468 O O . GLN A 1 187 ? 10.938 -4.73 21.781 1 89.5 187 GLN A O 1
ATOM 1473 N N . TRP A 1 188 ? 9.867 -6.145 20.328 1 92.81 188 TRP A N 1
ATOM 1474 C CA . TRP A 1 188 ? 9.586 -5.047 19.406 1 92.81 188 TRP A CA 1
ATOM 1475 C C . TRP A 1 188 ? 8.109 -4.656 19.469 1 92.81 188 TRP A C 1
ATOM 1477 O O . TRP A 1 188 ? 7.648 -3.816 18.688 1 92.81 188 TRP A O 1
ATOM 1487 N N . ARG A 1 189 ? 7.371 -5.164 20.328 1 93.12 189 ARG A N 1
ATOM 1488 C CA . ARG A 1 189 ? 5.93 -4.938 20.391 1 93.12 189 ARG A CA 1
ATOM 1489 C C . ARG A 1 189 ? 5.613 -3.475 20.688 1 93.12 189 ARG A C 1
ATOM 1491 O O . ARG A 1 189 ? 4.785 -2.865 20 1 93.12 189 ARG A O 1
ATOM 1498 N N . GLU A 1 190 ? 6.293 -2.898 21.656 1 93.19 190 GLU A N 1
ATOM 1499 C CA . GLU A 1 190 ? 6.055 -1.501 22 1 93.19 190 GLU A CA 1
ATOM 1500 C C . GLU A 1 190 ? 6.422 -0.574 20.844 1 93.19 190 GLU A C 1
ATOM 1502 O O . GLU A 1 190 ? 5.695 0.375 20.547 1 93.19 190 GLU A O 1
ATOM 1507 N N . LEU A 1 191 ? 7.52 -0.868 20.281 1 94.75 191 LEU A N 1
ATOM 1508 C CA . LEU A 1 191 ? 7.961 -0.057 19.156 1 94.75 191 LEU A CA 1
ATOM 1509 C C . LEU A 1 191 ? 6.988 -0.183 17.984 1 94.75 191 LEU A C 1
ATOM 1511 O O . LEU A 1 191 ? 6.707 0.801 17.297 1 94.75 191 LEU A O 1
ATOM 1515 N N . SER A 1 192 ? 6.477 -1.415 17.75 1 96.38 192 SER A N 1
ATOM 1516 C CA . SER A 1 192 ? 5.543 -1.624 16.641 1 96.38 192 SER A CA 1
ATOM 1517 C C . SER A 1 192 ? 4.285 -0.78 16.812 1 96.38 192 SER A C 1
ATOM 1519 O O . SER A 1 192 ? 3.75 -0.247 15.844 1 96.38 192 SER A O 1
ATOM 1521 N N . VAL A 1 193 ? 3.896 -0.61 18.031 1 96.31 193 VAL A N 1
ATOM 1522 C CA . VAL A 1 193 ? 2.713 0.19 18.328 1 96.31 193 VAL A CA 1
ATOM 1523 C C . VAL A 1 193 ? 2.986 1.657 18.016 1 96.31 193 VAL A C 1
ATOM 1525 O O . VAL A 1 193 ? 2.178 2.318 17.359 1 96.31 193 VAL A O 1
ATOM 1528 N N . ARG A 1 194 ? 4.09 2.16 18.391 1 96.25 194 ARG A N 1
ATOM 1529 C CA . ARG A 1 194 ? 4.457 3.553 18.156 1 96.25 194 ARG A CA 1
ATOM 1530 C C . ARG A 1 194 ? 4.59 3.83 16.656 1 96.25 194 ARG A C 1
ATOM 1532 O O . ARG A 1 194 ? 4.137 4.871 16.172 1 96.25 194 ARG A O 1
ATOM 1539 N N . VAL A 1 195 ? 5.195 2.906 16.016 1 97.31 195 VAL A N 1
ATOM 1540 C CA . VAL A 1 195 ? 5.402 3.055 14.586 1 97.31 195 VAL A CA 1
ATOM 1541 C C . VAL A 1 195 ? 4.055 3.039 13.867 1 97.31 195 VAL A C 1
ATOM 1543 O O . VAL A 1 195 ? 3.832 3.814 12.93 1 97.31 195 VAL A O 1
ATOM 1546 N N . TYR A 1 196 ? 3.166 2.162 14.281 1 97.75 196 TYR A N 1
ATOM 1547 C CA . TYR A 1 196 ? 1.833 2.092 13.695 1 97.75 196 TYR A CA 1
ATOM 1548 C C . TYR A 1 196 ? 1.108 3.426 13.82 1 97.75 196 TYR A C 1
ATOM 1550 O O . TYR A 1 196 ? 0.557 3.938 12.844 1 97.75 196 TYR A O 1
ATOM 1558 N N . TRP A 1 197 ? 1.086 3.963 14.961 1 97.31 197 TRP A N 1
ATOM 1559 C CA . TRP A 1 197 ? 0.337 5.195 15.203 1 97.31 197 TRP A CA 1
ATOM 1560 C C . TRP A 1 197 ? 0.945 6.359 14.422 1 97.31 197 TRP A C 1
ATOM 1562 O O . TRP A 1 197 ? 0.221 7.203 13.898 1 97.31 197 TRP A O 1
ATOM 1572 N N . ASN A 1 198 ? 2.262 6.449 14.359 1 97.62 198 ASN A N 1
ATOM 1573 C CA . ASN A 1 198 ? 2.881 7.473 13.531 1 97.62 198 ASN A CA 1
ATOM 1574 C C . ASN A 1 198 ? 2.436 7.355 12.07 1 97.62 198 ASN A C 1
ATOM 1576 O O . ASN A 1 198 ? 2.102 8.359 11.438 1 97.62 198 ASN A O 1
ATOM 1580 N N . ALA A 1 199 ? 2.457 6.121 11.602 1 97.75 199 ALA A N 1
ATOM 1581 C CA . ALA A 1 199 ? 2.057 5.895 10.219 1 97.75 199 ALA A CA 1
ATOM 1582 C C . ALA A 1 199 ? 0.607 6.312 9.992 1 97.75 199 ALA A C 1
ATOM 1584 O O . ALA A 1 199 ? 0.292 6.961 8.984 1 97.75 199 ALA A O 1
ATOM 1585 N N . LEU A 1 200 ? -0.251 5.965 10.898 1 97.12 200 LEU A N 1
ATOM 1586 C CA . LEU A 1 200 ? -1.662 6.316 10.781 1 97.12 200 LEU A CA 1
ATOM 1587 C C . LEU A 1 200 ? -1.851 7.828 10.828 1 97.12 200 LEU A C 1
ATOM 1589 O O . LEU A 1 200 ? -2.605 8.391 10.031 1 97.12 200 LEU A O 1
ATOM 1593 N N . LEU A 1 201 ? -1.135 8.477 11.766 1 96.5 201 LEU A N 1
ATOM 1594 C CA . LEU A 1 201 ? -1.241 9.93 11.898 1 96.5 201 LEU A CA 1
ATOM 1595 C C . LEU A 1 201 ? -0.759 10.625 10.633 1 96.5 201 LEU A C 1
ATOM 1597 O O . LEU A 1 201 ? -1.439 11.516 10.109 1 96.5 201 LEU A O 1
ATOM 1601 N N . PHE A 1 202 ? 0.368 10.188 10.102 1 96.88 202 PHE A N 1
ATOM 1602 C CA . PHE A 1 202 ? 0.945 10.781 8.898 1 96.88 202 PHE A CA 1
ATOM 1603 C C . PHE A 1 202 ? 0.001 10.625 7.711 1 96.88 202 PHE A C 1
ATOM 1605 O O . PHE A 1 202 ? -0.259 11.594 6.988 1 96.88 202 PHE A O 1
ATOM 1612 N N . GLU A 1 203 ? -0.48 9.461 7.551 1 95.38 203 GLU A N 1
ATOM 1613 C CA . GLU A 1 203 ? -1.362 9.203 6.418 1 95.38 203 GLU A CA 1
ATOM 1614 C C . GLU A 1 203 ? -2.654 10.008 6.531 1 95.38 203 GLU A C 1
ATOM 1616 O O . GLU A 1 203 ? -3.133 10.57 5.543 1 95.38 203 GLU A O 1
ATOM 1621 N N . SER A 1 204 ? -3.199 10.055 7.699 1 93.56 204 SER A N 1
ATOM 1622 C CA . SER A 1 204 ? -4.441 10.789 7.91 1 93.56 204 SER A CA 1
ATOM 1623 C C . SER A 1 204 ? -4.266 12.266 7.582 1 93.56 204 SER A C 1
ATOM 1625 O O . SER A 1 204 ? -5.148 12.883 6.98 1 93.56 204 SER A O 1
ATOM 1627 N N . ASP A 1 205 ? -3.166 12.781 7.984 1 92.69 205 ASP A N 1
ATOM 1628 C CA . ASP A 1 205 ? -2.895 14.188 7.703 1 92.69 205 ASP A CA 1
ATOM 1629 C C . ASP A 1 205 ? -2.762 14.438 6.203 1 92.69 205 ASP A C 1
ATOM 1631 O O . ASP A 1 205 ? -3.227 15.461 5.695 1 92.69 205 ASP A O 1
ATOM 1635 N N . LEU A 1 206 ? -2.18 13.539 5.527 1 93.94 206 LEU A N 1
ATOM 1636 C CA . LEU A 1 206 ? -2.014 13.672 4.086 1 93.94 206 LEU A CA 1
ATOM 1637 C C . LEU A 1 206 ? -3.355 13.555 3.371 1 93.94 206 LEU A C 1
ATOM 1639 O O . LEU A 1 206 ? -3.652 14.336 2.465 1 93.94 206 LEU A O 1
ATOM 1643 N N . LEU A 1 207 ? -4.16 12.625 3.842 1 90.5 207 LEU A N 1
ATOM 1644 C CA . LEU A 1 207 ? -5.449 12.359 3.209 1 90.5 207 LEU A CA 1
ATOM 1645 C C . LEU A 1 207 ? -6.422 13.508 3.447 1 90.5 207 LEU A C 1
ATOM 1647 O O . LEU A 1 207 ? -7.363 13.695 2.674 1 90.5 207 LEU A O 1
ATOM 1651 N N . ALA A 1 208 ? -6.148 14.258 4.457 1 87.94 208 ALA A N 1
ATOM 1652 C CA . ALA A 1 208 ? -7.004 15.406 4.758 1 87.94 208 ALA A CA 1
ATOM 1653 C C . ALA A 1 208 ? -6.801 16.516 3.736 1 87.94 208 ALA A C 1
ATOM 1655 O O . ALA A 1 208 ? -7.699 17.328 3.504 1 87.94 208 ALA A O 1
ATOM 1656 N N . GLU A 1 209 ? -5.633 16.5 3.102 1 88.56 209 GLU A N 1
ATOM 1657 C CA . GLU A 1 209 ? -5.301 17.641 2.238 1 88.56 209 GLU A CA 1
ATOM 1658 C C . GLU A 1 209 ? -5.238 17.203 0.773 1 88.56 209 GLU A C 1
ATOM 1660 O O . GLU A 1 209 ? -5.418 18.031 -0.125 1 88.56 209 GLU A O 1
ATOM 1665 N N . LEU A 1 210 ? -4.938 15.938 0.545 1 89 210 LEU A N 1
ATOM 1666 C CA . LEU A 1 210 ? -4.789 15.445 -0.818 1 89 210 LEU A CA 1
ATOM 1667 C C . LEU A 1 210 ? -5.699 14.242 -1.063 1 89 210 LEU A C 1
ATOM 1669 O O . LEU A 1 210 ? -5.969 13.469 -0.146 1 89 210 LEU A O 1
ATOM 1673 N N . ASP A 1 211 ? -6.156 14.195 -2.307 1 87.25 211 ASP A N 1
ATOM 1674 C CA . ASP A 1 211 ? -6.957 13.039 -2.707 1 87.25 211 ASP A CA 1
ATOM 1675 C C . ASP A 1 211 ? -6.07 11.844 -3.031 1 87.25 211 ASP A C 1
ATOM 1677 O O . ASP A 1 211 ? -5.844 11.531 -4.199 1 87.25 211 ASP A O 1
ATOM 1681 N N . LEU A 1 212 ? -5.629 11.227 -2.006 1 91.94 212 LEU A N 1
ATOM 1682 C CA . LEU A 1 212 ? -4.734 10.086 -2.127 1 91.94 212 LEU A CA 1
ATOM 1683 C C . LEU A 1 212 ? -5.461 8.789 -1.787 1 91.94 212 LEU A C 1
ATOM 1685 O O . LEU A 1 212 ? -6.457 8.805 -1.061 1 91.94 212 LEU A O 1
ATOM 1689 N N . PRO A 1 213 ? -5.012 7.719 -2.408 1 91.56 213 PRO A N 1
ATOM 1690 C CA . PRO A 1 213 ? -5.609 6.434 -2.035 1 91.56 213 PRO A CA 1
ATOM 1691 C C . PRO A 1 213 ? -5.336 6.055 -0.583 1 91.56 213 PRO A C 1
ATOM 1693 O O . PRO A 1 213 ? -4.266 6.367 -0.051 1 91.56 213 PRO A O 1
ATOM 1696 N N . HIS A 1 214 ? -6.289 5.348 -0.004 1 90 214 HIS A N 1
ATOM 1697 C CA . HIS A 1 214 ? -6.148 4.855 1.361 1 90 214 HIS A CA 1
ATOM 1698 C C . HIS A 1 214 ? -5.379 3.537 1.395 1 90 214 HIS A C 1
ATOM 1700 O O . HIS A 1 214 ? -5.598 2.664 0.552 1 90 214 HIS A O 1
ATOM 1706 N N . SER A 1 215 ? -4.488 3.371 2.299 1 91.44 215 SER A N 1
ATOM 1707 C CA . SER A 1 215 ? -3.693 2.15 2.402 1 91.44 215 SER A CA 1
ATOM 1708 C C . SER A 1 215 ? -4.441 1.068 3.176 1 91.44 215 SER A C 1
ATOM 1710 O O . SER A 1 215 ? -4.082 -0.109 3.107 1 91.44 215 SER A O 1
ATOM 1712 N N . GLY A 1 216 ? -5.434 1.399 3.975 1 90.19 216 GLY A N 1
ATOM 1713 C CA . GLY A 1 216 ? -6.188 0.45 4.781 1 90.19 216 GLY A CA 1
ATOM 1714 C C . GLY A 1 216 ? -5.648 0.306 6.191 1 90.19 216 GLY A C 1
ATOM 1715 O O . GLY A 1 216 ? -6.188 -0.46 6.992 1 90.19 216 GLY A O 1
ATOM 1716 N N . ILE A 1 217 ? -4.656 1.081 6.547 1 93.62 217 ILE A N 1
ATOM 1717 C CA . ILE A 1 217 ? -4.031 0.986 7.863 1 93.62 217 ILE A CA 1
ATOM 1718 C C . ILE A 1 217 ? -5.039 1.372 8.938 1 93.62 217 ILE A C 1
ATOM 1720 O O . ILE A 1 217 ? -4.941 0.921 10.086 1 93.62 217 ILE A O 1
ATOM 1724 N N . VAL A 1 218 ? -6.016 2.174 8.617 1 92.25 218 VAL A N 1
ATOM 1725 C CA . VAL A 1 218 ? -7.02 2.672 9.547 1 92.25 218 VAL A CA 1
ATOM 1726 C C . VAL A 1 218 ? -7.852 1.508 10.086 1 92.25 218 VAL A C 1
ATOM 1728 O O . VAL A 1 218 ? -8.414 1.589 11.18 1 92.25 218 VAL A O 1
ATOM 1731 N N . ASN A 1 219 ? -7.852 0.411 9.383 1 91.38 219 ASN A N 1
ATOM 1732 C CA . ASN A 1 219 ? -8.641 -0.746 9.781 1 91.38 219 ASN A CA 1
ATOM 1733 C C . ASN A 1 219 ? -8.062 -1.417 11.023 1 91.38 219 ASN A C 1
ATOM 1735 O O . ASN A 1 219 ? -8.734 -2.215 11.68 1 91.38 219 ASN A O 1
ATOM 1739 N N . PHE A 1 220 ? -6.844 -1.09 11.359 1 93.81 220 PHE A N 1
ATOM 1740 C CA . PHE A 1 220 ? -6.188 -1.704 12.508 1 93.81 220 PHE A CA 1
ATOM 1741 C C . PHE A 1 220 ? -6.277 -0.797 13.734 1 93.81 220 PHE A C 1
ATOM 1743 O O . PHE A 1 220 ? -5.73 -1.118 14.789 1 93.81 220 PHE A O 1
ATOM 1750 N N . GLU A 1 221 ? -6.953 0.292 13.633 1 92.69 221 GLU A N 1
ATOM 1751 C CA . GLU A 1 221 ? -7.023 1.303 14.68 1 92.69 221 GLU A CA 1
ATOM 1752 C C . GLU A 1 221 ? -7.582 0.717 15.977 1 92.69 221 GLU A C 1
ATOM 1754 O O . GLU A 1 221 ? -7.117 1.05 17.062 1 92.69 221 GLU A O 1
ATOM 1759 N N . GLU A 1 222 ? -8.516 -0.184 15.836 1 89.75 222 GLU A N 1
ATOM 1760 C CA . GLU A 1 222 ? -9.164 -0.74 17.016 1 89.75 222 GLU A CA 1
ATOM 1761 C C . GLU A 1 222 ? -8.383 -1.932 17.562 1 89.75 222 GLU A C 1
ATOM 1763 O O . GLU A 1 222 ? -8.586 -2.338 18.719 1 89.75 222 GLU A O 1
ATOM 1768 N N . ILE A 1 223 ? -7.496 -2.426 16.766 1 89.44 223 ILE A N 1
ATOM 1769 C CA . ILE A 1 223 ? -6.773 -3.639 17.125 1 89.44 223 ILE A CA 1
ATOM 1770 C C . ILE A 1 223 ? -5.469 -3.27 17.828 1 89.44 223 ILE A C 1
ATOM 1772 O O . ILE A 1 223 ? -5.055 -3.941 18.766 1 89.44 223 ILE A O 1
ATOM 1776 N N . VAL A 1 224 ? -4.852 -2.215 17.422 1 94.12 224 VAL A N 1
ATOM 1777 C CA . VAL A 1 224 ? -3.535 -1.845 17.922 1 94.12 224 VAL A CA 1
ATOM 1778 C C . VAL A 1 224 ? -3.682 -1.086 19.234 1 94.12 224 VAL A C 1
ATOM 1780 O O . VAL A 1 224 ? -4.52 -0.189 19.359 1 94.12 224 VAL A O 1
ATOM 1783 N N . ASP A 1 225 ? -2.916 -1.433 20.172 1 93.12 225 ASP A N 1
ATOM 1784 C CA . ASP A 1 225 ? -2.943 -0.824 21.5 1 93.12 225 ASP A CA 1
ATOM 1785 C C . ASP A 1 225 ? -2.391 0.599 21.453 1 93.12 225 ASP A C 1
ATOM 1787 O O . ASP A 1 225 ? -1.903 1.055 20.422 1 93.12 225 ASP A O 1
ATOM 1791 N N . LEU A 1 226 ? -2.543 1.295 22.562 1 93.88 226 LEU A N 1
ATOM 1792 C CA . LEU A 1 226 ? -1.917 2.604 22.719 1 93.88 226 LEU A CA 1
ATOM 1793 C C . LEU A 1 226 ? -0.491 2.465 23.234 1 93.88 226 LEU A C 1
ATOM 1795 O O . LEU A 1 226 ? -0.185 1.525 23.984 1 93.88 226 LEU A O 1
ATOM 1799 N N . PRO A 1 227 ? 0.335 3.34 22.781 1 92.69 227 PRO A N 1
ATOM 1800 C CA . PRO A 1 227 ? 1.732 3.244 23.203 1 92.69 227 PRO A CA 1
ATOM 1801 C C . PRO A 1 227 ? 1.91 3.496 24.703 1 92.69 227 PRO A C 1
ATOM 1803 O O . PRO A 1 227 ? 1.208 4.332 25.281 1 92.69 227 PRO A O 1
ATOM 1806 N N . GLY A 1 228 ? 2.861 2.738 25.297 1 88.81 228 GLY A N 1
ATOM 1807 C CA . GLY A 1 228 ? 3.268 2.943 26.688 1 88.81 228 GLY A CA 1
ATOM 1808 C C . GLY A 1 228 ? 4.559 3.732 26.812 1 88.81 228 GLY A C 1
ATOM 1809 O O . GLY A 1 228 ? 5.055 4.285 25.828 1 88.81 228 GLY A O 1
ATOM 1810 N N . GLY A 1 229 ? 5.012 3.895 28.062 1 85.31 229 GLY A N 1
ATOM 1811 C CA . GLY A 1 229 ? 6.258 4.613 28.281 1 85.31 229 GLY A CA 1
ATOM 1812 C C . GLY A 1 229 ? 7.473 3.877 27.766 1 85.31 229 GLY A C 1
ATOM 1813 O O . GLY A 1 229 ? 7.379 2.719 27.344 1 85.31 229 GLY A O 1
ATOM 1814 N N . PHE A 1 230 ? 8.586 4.582 27.609 1 85.44 230 PHE A N 1
ATOM 1815 C CA . PHE A 1 230 ? 9.828 3.961 27.172 1 85.44 230 PHE A CA 1
ATOM 1816 C C . PHE A 1 230 ? 10.438 3.117 28.281 1 85.44 230 PHE A C 1
ATOM 1818 O O . PHE A 1 230 ? 10.391 3.502 29.453 1 85.44 230 PHE A O 1
ATOM 1825 N N . GLU A 1 231 ? 10.75 1.853 28 1 77.5 231 GLU A N 1
ATOM 1826 C CA . GLU A 1 231 ? 11.32 0.95 29 1 77.5 231 GLU A CA 1
ATOM 1827 C C . GLU A 1 231 ? 12.844 0.884 28.875 1 77.5 231 GLU A C 1
ATOM 1829 O O . GLU A 1 231 ? 13.383 0.962 27.766 1 77.5 231 GLU A O 1
ATOM 1834 N N . GLU A 1 232 ? 13.492 0.84 30.094 1 72.62 232 GLU A N 1
ATOM 1835 C CA . GLU A 1 232 ? 14.938 0.661 30.141 1 72.62 232 GLU A CA 1
ATOM 1836 C C . GLU A 1 232 ? 15.32 -0.8 29.906 1 72.62 232 GLU A C 1
ATOM 1838 O O . GLU A 1 232 ? 14.586 -1.707 30.312 1 72.62 232 GLU A O 1
ATOM 1843 N N . GLU A 1 233 ? 15.961 -1.193 28.891 1 59 233 GLU A N 1
ATOM 1844 C CA . GLU A 1 233 ? 16.391 -2.578 28.703 1 59 233 GLU A CA 1
ATOM 1845 C C . GLU A 1 233 ? 17.156 -3.098 29.906 1 59 233 GLU A C 1
ATOM 1847 O O . GLU A 1 233 ? 18.062 -2.438 30.406 1 59 233 GLU A O 1
ATOM 1852 N N . ASP A 1 234 ? 16.688 -3.973 30.797 1 48.88 234 ASP A N 1
ATOM 1853 C CA . ASP A 1 234 ? 17.438 -4.668 31.844 1 48.88 234 ASP A CA 1
ATOM 1854 C C . ASP A 1 234 ? 18.656 -5.395 31.266 1 48.88 234 ASP A C 1
ATOM 1856 O O . ASP A 1 234 ? 18.531 -6.105 30.266 1 48.88 234 ASP A O 1
ATOM 1860 N N . GLU A 1 235 ? 19.922 -5.023 31.516 1 42 235 GLU A N 1
ATOM 1861 C CA . GLU A 1 235 ? 21.141 -5.816 31.312 1 42 235 GLU A CA 1
ATOM 1862 C C . GLU A 1 235 ? 21 -7.199 31.953 1 42 235 GLU A C 1
ATOM 1864 O O . GLU A 1 235 ? 20.891 -7.316 33.156 1 42 235 GLU A O 1
ATOM 1869 N N . ASP A 1 236 ? 20.469 -8.172 31.641 1 38.53 236 ASP A N 1
ATOM 1870 C CA . ASP A 1 236 ? 20.688 -9.508 32.188 1 38.53 236 ASP A CA 1
ATOM 1871 C C . ASP A 1 236 ? 22.172 -9.844 32.25 1 38.53 236 ASP A C 1
ATOM 1873 O O . ASP A 1 236 ? 22.859 -9.844 31.219 1 38.53 236 ASP A O 1
ATOM 1877 N N . ASP A 1 237 ? 22.938 -9.75 33.531 1 35.69 237 ASP A N 1
ATOM 1878 C CA . ASP A 1 237 ? 24.219 -10.195 34.094 1 35.69 237 ASP A CA 1
ATOM 1879 C C . ASP A 1 237 ? 24.406 -11.695 33.875 1 35.69 237 ASP A C 1
ATOM 1881 O O . ASP A 1 237 ? 23.703 -12.508 34.469 1 35.69 237 ASP A O 1
ATOM 1885 N N . GLY A 1 238 ? 24.75 -12.281 32.875 1 30.34 238 GLY A N 1
ATOM 1886 C CA . GLY A 1 238 ? 25.328 -13.609 32.75 1 30.34 238 GLY A CA 1
ATOM 1887 C C . GLY A 1 238 ? 26.516 -13.828 33.688 1 30.34 238 GLY A C 1
ATOM 1888 O O . GLY A 1 238 ? 27.656 -13.773 33.25 1 30.34 238 GLY A O 1
ATOM 1889 N N . GLU A 1 239 ? 26.656 -13.367 35.031 1 29.06 239 GLU A N 1
ATOM 1890 C CA . GLU A 1 239 ? 27.75 -13.766 35.875 1 29.06 239 GLU A CA 1
ATOM 1891 C C . GLU A 1 239 ? 27.812 -15.281 36.062 1 29.06 239 GLU A C 1
ATOM 1893 O O . GLU A 1 239 ? 26.891 -15.891 36.594 1 29.06 239 GLU A O 1
ATOM 1898 N N . GLU A 1 240 ? 28.422 -15.977 35.094 1 28.22 240 GLU A N 1
ATOM 1899 C CA . GLU A 1 240 ? 28.953 -17.312 35.312 1 28.22 240 GLU A CA 1
ATOM 1900 C C . GLU A 1 240 ? 29.812 -17.359 36.594 1 28.22 240 GLU A C 1
ATOM 1902 O O . GLU A 1 240 ? 30.562 -16.438 36.875 1 28.22 240 GLU A O 1
ATOM 1907 N N . GLU A 1 241 ? 29.484 -18.219 37.625 1 28.55 241 GLU A N 1
ATOM 1908 C CA . GLU A 1 241 ? 30 -18.641 38.906 1 28.55 241 GLU A CA 1
ATOM 1909 C C . GLU A 1 241 ? 31.406 -19.188 38.812 1 28.55 241 GLU A C 1
ATOM 1911 O O . GLU A 1 241 ? 31.594 -20.391 38.562 1 28.55 241 GLU A O 1
ATOM 1916 N N . ASP A 1 242 ? 32.344 -18.625 38.031 1 25.36 242 ASP A N 1
ATOM 1917 C CA . ASP A 1 242 ? 33.656 -19.297 38.094 1 25.36 242 ASP A CA 1
ATOM 1918 C C . ASP A 1 242 ? 34.188 -19.328 39.5 1 25.36 242 ASP A C 1
ATOM 1920 O O . ASP A 1 242 ? 34.031 -18.359 40.25 1 25.36 242 ASP A O 1
ATOM 1924 N N . GLY A 1 243 ? 34.625 -20.516 40.125 1 24.34 243 GLY A N 1
ATOM 1925 C CA . GLY A 1 243 ? 35.125 -21.125 41.344 1 24.34 243 GLY A CA 1
ATOM 1926 C C . GLY A 1 243 ? 36.375 -20.453 41.875 1 24.34 243 GLY A C 1
ATOM 1927 O O . GLY A 1 243 ? 37 -20.938 42.812 1 24.34 243 GLY A O 1
ATOM 1928 N N . ASP A 1 244 ? 37.188 -19.719 41.031 1 25.28 244 ASP A N 1
ATOM 1929 C CA . ASP A 1 244 ? 38.531 -19.734 41.531 1 25.28 244 ASP A CA 1
ATOM 1930 C C . ASP A 1 244 ? 38.656 -19.031 42.875 1 25.28 244 ASP A C 1
ATOM 1932 O O . ASP A 1 244 ? 37.969 -18.047 43.125 1 25.28 244 ASP A O 1
ATOM 1936 N N . HIS A 1 245 ? 39.438 -19.609 43.875 1 24.03 245 HIS A N 1
ATOM 1937 C CA . HIS A 1 245 ? 39.875 -19.625 45.281 1 24.03 245 HIS A CA 1
ATOM 1938 C C . HIS A 1 245 ? 40.469 -18.281 45.688 1 24.03 245 HIS A C 1
ATOM 1940 O O . HIS A 1 245 ? 40.156 -17.766 46.75 1 24.03 245 HIS A O 1
ATOM 1946 N N . ASN A 1 246 ? 41.75 -18.016 45.25 1 22.84 246 ASN A N 1
ATOM 1947 C CA . ASN A 1 246 ? 42.75 -17.547 46.188 1 22.84 246 ASN A CA 1
ATOM 1948 C C . ASN A 1 246 ? 42.531 -16.078 46.531 1 22.84 246 ASN A C 1
ATOM 1950 O O . ASN A 1 246 ? 42.656 -15.695 47.719 1 22.84 246 ASN A O 1
ATOM 1954 N N . GLU A 1 247 ? 43 -15.219 45.594 1 22.97 247 GLU A N 1
ATOM 1955 C CA . GLU A 1 247 ? 43.75 -14 45.906 1 22.97 247 GLU A CA 1
ATOM 1956 C C . GLU A 1 247 ? 42.812 -12.945 46.531 1 22.97 247 GLU A C 1
ATOM 1958 O O . GLU A 1 247 ? 41.875 -12.477 45.875 1 22.97 247 GLU A O 1
ATOM 1963 N N . GLY A 1 248 ? 42.625 -12.922 47.938 1 23.16 248 GLY A N 1
ATOM 1964 C CA . GLY A 1 248 ? 42 -12.211 49.031 1 23.16 248 GLY A CA 1
ATOM 1965 C C . GLY A 1 248 ? 42.188 -10.711 48.969 1 23.16 248 GLY A C 1
ATOM 1966 O O . GLY A 1 248 ? 41.344 -9.938 49.406 1 23.16 248 GLY A O 1
ATOM 1967 N N . GLU A 1 249 ? 43.5 -10.453 49.031 1 22.06 249 GLU A N 1
ATOM 1968 C CA . GLU A 1 249 ? 43.938 -9.273 49.781 1 22.06 249 GLU A CA 1
ATOM 1969 C C . GLU A 1 249 ? 43.406 -7.992 49.125 1 22.06 249 GLU A C 1
ATOM 1971 O O . GLU A 1 249 ? 42.969 -7.074 49.844 1 22.06 249 GLU A O 1
ATOM 1976 N N . GLU A 1 250 ? 44.156 -7.781 48 1 21.5 250 GLU A N 1
ATOM 1977 C CA . GLU A 1 250 ? 44.406 -6.402 47.594 1 21.5 250 GLU A CA 1
ATOM 1978 C C . GLU A 1 250 ? 43.094 -5.727 47.125 1 21.5 250 GLU A C 1
ATOM 1980 O O . GLU A 1 250 ? 43.156 -4.727 46.406 1 21.5 250 GLU A O 1
ATOM 1985 N N . ARG A 1 251 ? 42.094 -6.453 47.25 1 25.78 251 ARG A N 1
ATOM 1986 C CA . ARG A 1 251 ? 40.812 -6.055 46.719 1 25.78 251 ARG A CA 1
ATOM 1987 C C . ARG A 1 251 ? 40.281 -4.797 47.406 1 25.78 251 ARG A C 1
ATOM 1989 O O . ARG A 1 251 ? 39.156 -4.375 47.125 1 25.78 251 ARG A O 1
ATOM 1996 N N . ARG A 1 252 ? 41.031 -4.629 48.562 1 22.75 252 ARG A N 1
ATOM 1997 C CA . ARG A 1 252 ? 40.375 -3.707 49.469 1 22.75 252 ARG A CA 1
ATOM 1998 C C . ARG A 1 252 ? 40.406 -2.277 48.938 1 22.75 252 ARG A C 1
ATOM 2000 O O . ARG A 1 252 ? 39.469 -1.506 49.125 1 22.75 252 ARG A O 1
ATOM 2007 N N . THR A 1 253 ? 41.688 -1.87 48.625 1 21.44 253 THR A N 1
ATOM 2008 C CA . THR A 1 253 ? 41.938 -0.462 48.906 1 21.44 253 THR A CA 1
ATOM 2009 C C . THR A 1 253 ? 41.25 0.432 47.875 1 21.44 253 THR A C 1
ATOM 2011 O O . THR A 1 253 ? 40.969 1.602 48.156 1 21.44 253 THR A O 1
ATOM 2014 N N . ALA A 1 254 ? 41.438 0.051 46.625 1 23.58 254 ALA A N 1
ATOM 2015 C CA . ALA A 1 254 ? 41.344 1.137 45.656 1 23.58 254 ALA A CA 1
ATOM 2016 C C . ALA A 1 254 ? 39.906 1.684 45.625 1 23.58 254 ALA A C 1
ATOM 2018 O O . ALA A 1 254 ? 39.219 1.493 44.625 1 23.58 254 ALA A O 1
ATOM 2019 N N . ARG A 1 255 ? 39.094 1.53 46.688 1 24.31 255 ARG A N 1
ATOM 2020 C CA . ARG A 1 255 ? 37.781 2.17 46.844 1 24.31 255 ARG A CA 1
ATOM 2021 C C . ARG A 1 255 ? 37.875 3.68 46.656 1 24.31 255 ARG A C 1
ATOM 2023 O O . ARG A 1 255 ? 36.875 4.375 46.594 1 24.31 255 ARG A O 1
ATOM 2030 N N . LYS A 1 256 ? 39 4.156 47.125 1 25.92 256 LYS A N 1
ATOM 2031 C CA . LYS A 1 256 ? 38.938 5.559 47.531 1 25.92 256 LYS A CA 1
ATOM 2032 C C . LYS A 1 256 ? 38.844 6.477 46.312 1 25.92 256 LYS A C 1
ATOM 2034 O O . LYS A 1 256 ? 38.25 7.559 46.406 1 25.92 256 LYS A O 1
ATOM 2039 N N . TYR A 1 257 ? 39.938 6.348 45.531 1 22.81 257 TYR A N 1
ATOM 2040 C CA . TYR A 1 257 ? 40.188 7.566 44.75 1 22.81 257 TYR A CA 1
ATOM 2041 C C . TYR A 1 257 ? 39.062 7.789 43.719 1 22.81 257 TYR A C 1
ATOM 2043 O O . TYR A 1 257 ? 39.344 8.102 42.562 1 22.81 257 TYR A O 1
ATOM 2051 N N . GLN A 1 258 ? 38.031 7.074 43.938 1 23.56 258 GLN A N 1
ATOM 2052 C CA . GLN A 1 258 ? 36.875 6.891 43.062 1 23.56 258 GLN A CA 1
ATOM 2053 C C . GLN A 1 258 ? 36.094 8.188 42.906 1 23.56 258 GLN A C 1
ATOM 2055 O O . GLN A 1 258 ? 34.875 8.164 42.75 1 23.56 258 GLN A O 1
ATOM 2060 N N . GLY A 1 259 ? 36.688 9.297 43.469 1 22.73 259 GLY A N 1
ATOM 2061 C CA . GLY A 1 259 ? 36 10.586 43.438 1 22.73 259 GLY A CA 1
ATOM 2062 C C . GLY A 1 259 ? 35.75 11.094 42.031 1 22.73 259 GLY A C 1
ATOM 2063 O O . GLY A 1 259 ? 35.469 12.281 41.844 1 22.73 259 GLY A O 1
ATOM 2064 N N . SER A 1 260 ? 36.562 10.562 41.156 1 25.36 260 SER A N 1
ATOM 2065 C CA . SER A 1 260 ? 36.781 11.258 39.875 1 25.36 260 SER A CA 1
ATOM 2066 C C . SER A 1 260 ? 35.438 11.641 39.219 1 25.36 260 SER A C 1
ATOM 2068 O O . SER A 1 260 ? 34.531 10.836 39.156 1 25.36 260 SER A O 1
ATOM 2070 N N . SER A 1 261 ? 35.219 12.984 39.312 1 24.92 261 SER A N 1
ATOM 2071 C CA . SER A 1 261 ? 34 13.711 38.938 1 24.92 261 SER A CA 1
ATOM 2072 C C . SER A 1 261 ? 33.438 13.195 37.625 1 24.92 261 SER A C 1
ATOM 2074 O O . SER A 1 261 ? 34 13.438 36.562 1 24.92 261 SER A O 1
ATOM 2076 N N . ARG A 1 262 ? 33.125 11.992 37.625 1 31.25 262 ARG A N 1
ATOM 2077 C CA . ARG A 1 262 ? 32.344 11.477 36.5 1 31.25 262 ARG A CA 1
ATOM 2078 C C . ARG A 1 262 ? 31.469 12.562 35.906 1 31.25 262 ARG A C 1
ATOM 2080 O O . ARG A 1 262 ? 30.688 13.219 36.594 1 31.25 262 ARG A O 1
ATOM 2087 N N . PRO A 1 263 ? 32.125 13.211 34.938 1 28.42 263 PRO A N 1
ATOM 2088 C CA . PRO A 1 263 ? 31.422 14.398 34.438 1 28.42 263 PRO A CA 1
ATOM 2089 C C . PRO A 1 263 ? 29.906 14.32 34.562 1 28.42 263 PRO A C 1
ATOM 2091 O O . PRO A 1 263 ? 29.359 13.234 34.781 1 28.42 263 PRO A O 1
ATOM 2094 N N . ALA A 1 264 ? 29.203 15.523 34.781 1 29.59 264 ALA A N 1
ATOM 2095 C CA . ALA A 1 264 ? 27.797 15.891 34.844 1 29.59 264 ALA A CA 1
ATOM 2096 C C . ALA A 1 264 ? 26.938 14.961 33.969 1 29.59 264 ALA A C 1
ATOM 2098 O O . ALA A 1 264 ? 27.141 14.883 32.781 1 29.59 264 ALA A O 1
ATOM 2099 N N . ASP A 1 265 ? 26.562 13.805 34.312 1 29.47 265 ASP A N 1
ATOM 2100 C CA . ASP A 1 265 ? 25.422 12.898 34.25 1 29.47 265 ASP A CA 1
ATOM 2101 C C . ASP A 1 265 ? 24.172 13.633 33.781 1 29.47 265 ASP A C 1
ATOM 2103 O O . ASP A 1 265 ? 23.438 14.195 34.594 1 29.47 265 ASP A O 1
ATOM 2107 N N . SER A 1 266 ? 24.172 14.695 33.031 1 29.94 266 SER A N 1
ATOM 2108 C CA . SER A 1 266 ? 23.359 15.328 32 1 29.94 266 SER A CA 1
ATOM 2109 C C . SER A 1 266 ? 22.328 14.352 31.422 1 29.94 266 SER A C 1
ATOM 2111 O O . SER A 1 266 ? 22.594 13.688 30.422 1 29.94 266 SER A O 1
ATOM 2113 N N . GLN A 1 267 ? 22.047 13.359 32.031 1 32.06 267 GLN A N 1
ATOM 2114 C CA . GLN A 1 267 ? 21.078 12.273 32.062 1 32.06 267 GLN A CA 1
ATOM 2115 C C . GLN A 1 267 ? 19.734 12.719 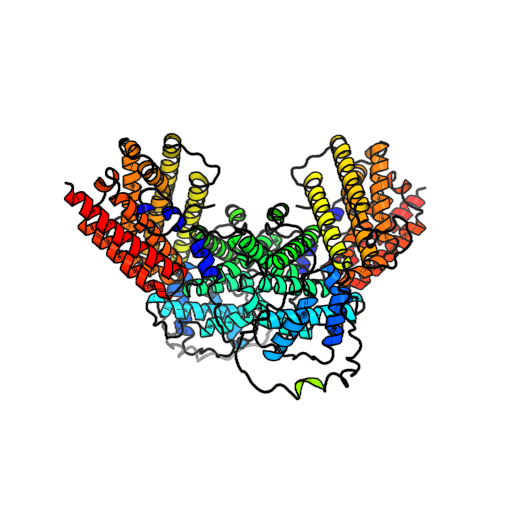31.5 1 32.06 267 GLN A C 1
ATOM 2117 O O . GLN A 1 267 ? 19.188 13.75 31.906 1 32.06 267 GLN A O 1
ATOM 2122 N N . LEU A 1 268 ? 19.422 12.484 30.312 1 34.72 268 LEU A N 1
ATOM 2123 C CA . LEU A 1 268 ? 18.359 12.633 29.344 1 34.72 268 LEU A CA 1
ATOM 2124 C C . LEU A 1 268 ? 16.984 12.523 30 1 34.72 268 LEU A C 1
ATOM 2126 O O . LEU A 1 268 ? 16.609 11.445 30.484 1 34.72 268 LEU A O 1
ATOM 2130 N N . ALA A 1 269 ? 16.5 13.297 30.922 1 33.41 269 ALA A N 1
ATOM 2131 C CA . ALA A 1 269 ? 15.133 13.656 31.281 1 33.41 269 ALA A CA 1
ATOM 2132 C C . ALA A 1 269 ? 14.172 13.297 30.156 1 33.41 269 ALA A C 1
ATOM 2134 O O . ALA A 1 269 ? 13.992 14.062 29.203 1 33.41 269 ALA A O 1
ATOM 2135 N N . VAL A 1 270 ? 14.281 12.375 29.547 1 43.12 270 VAL A N 1
ATOM 2136 C CA . VAL A 1 270 ? 13.234 11.781 28.703 1 43.12 270 VAL A CA 1
ATOM 2137 C C . VAL A 1 270 ? 11.875 12.023 29.359 1 43.12 270 VAL A C 1
ATOM 2139 O O . VAL A 1 270 ? 11.562 11.438 30.391 1 43.12 270 VAL A O 1
ATOM 2142 N N . ARG A 1 271 ? 11.445 13.172 29.609 1 44.19 271 ARG A N 1
ATOM 2143 C CA . ARG A 1 271 ? 10.242 13.75 30.203 1 44.19 271 ARG A CA 1
ATOM 2144 C C . ARG A 1 271 ? 9.016 12.898 29.891 1 44.19 271 ARG A C 1
ATOM 2146 O O . ARG A 1 271 ? 8.852 12.414 28.766 1 44.19 271 ARG A O 1
ATOM 2153 N N . ARG A 1 272 ? 8.492 12.078 30.812 1 48.75 272 ARG A N 1
ATOM 2154 C CA . ARG A 1 272 ? 7.148 11.523 30.906 1 48.75 272 ARG A CA 1
ATOM 2155 C C . ARG A 1 272 ? 6.18 12.273 30 1 48.75 272 ARG A C 1
ATOM 2157 O O . ARG A 1 272 ? 5.148 11.727 29.609 1 48.75 272 ARG A O 1
ATOM 2164 N N . ASP A 1 273 ? 6.613 13.516 29.828 1 55.28 273 ASP A N 1
ATOM 2165 C CA . ASP A 1 273 ? 5.773 14.477 29.109 1 55.28 273 ASP A CA 1
ATOM 2166 C C . ASP A 1 273 ? 5.691 14.141 27.625 1 55.28 273 ASP A C 1
ATOM 2168 O O . ASP A 1 273 ? 4.676 14.406 26.984 1 55.28 273 ASP A O 1
ATOM 2172 N N . GLU A 1 274 ? 6.836 13.414 27.125 1 62.5 274 GLU A N 1
ATOM 2173 C CA . GLU A 1 274 ? 6.883 13.18 25.688 1 62.5 274 GLU A CA 1
ATOM 2174 C C . GLU A 1 274 ? 5.77 12.227 25.25 1 62.5 274 GLU A C 1
ATOM 2176 O O . GLU A 1 274 ? 5.145 12.43 24.203 1 62.5 274 GLU A O 1
ATOM 2181 N N . LEU A 1 275 ? 5.414 11.461 26.078 1 81.62 275 LEU A N 1
ATOM 2182 C CA . LEU A 1 275 ? 4.406 10.484 25.672 1 81.62 275 LEU A CA 1
ATOM 2183 C C . LEU A 1 275 ? 3.012 11.102 25.703 1 81.62 275 LEU A C 1
ATOM 2185 O O . LEU A 1 275 ? 2.129 10.688 24.953 1 81.62 275 LEU A O 1
ATOM 2189 N N . TRP A 1 276 ? 2.918 12.211 26.406 1 85.94 276 TRP A N 1
ATOM 2190 C CA . TRP A 1 276 ? 1.586 12.781 26.594 1 85.94 276 TRP A CA 1
ATOM 2191 C C . TRP A 1 276 ? 1.111 13.469 25.312 1 85.94 276 TRP A C 1
ATOM 2193 O O . TRP A 1 276 ? -0.049 13.336 24.922 1 85.94 276 TRP A O 1
ATOM 2203 N N . TYR A 1 277 ? 2.031 14.172 24.734 1 89.94 277 TYR A N 1
ATOM 2204 C CA . TYR A 1 277 ? 1.629 14.789 23.469 1 89.94 277 TYR A CA 1
ATOM 2205 C C . TYR A 1 277 ? 1.179 13.734 22.469 1 89.94 277 TYR A C 1
ATOM 2207 O O . TYR A 1 277 ? 0.139 13.883 21.812 1 89.94 277 TYR A O 1
ATOM 2215 N N . PHE A 1 278 ? 2.021 12.781 22.406 1 92.56 278 PHE A N 1
ATOM 2216 C CA . PHE A 1 278 ? 1.759 11.75 21.422 1 92.56 278 PHE A CA 1
ATOM 2217 C C . PHE A 1 278 ? 0.41 11.086 21.672 1 92.56 278 PHE A C 1
ATOM 2219 O O . PHE A 1 278 ? -0.368 10.875 20.734 1 92.56 278 PHE A O 1
ATOM 2226 N N . LEU A 1 279 ? 0.09 10.758 22.859 1 93.88 279 LEU A N 1
ATOM 2227 C CA . LEU A 1 279 ? -1.185 10.148 23.219 1 93.88 279 LEU A CA 1
ATOM 2228 C C . LEU A 1 279 ? -2.342 11.102 22.969 1 93.88 279 LEU A C 1
ATOM 2230 O O . LEU A 1 279 ? -3.406 10.688 22.5 1 93.88 279 LEU A O 1
ATOM 2234 N N . ALA A 1 280 ? -2.098 12.352 23.281 1 95.38 280 ALA A N 1
ATOM 2235 C CA . ALA A 1 280 ? -3.123 13.359 23.031 1 95.38 280 ALA A CA 1
ATOM 2236 C C . ALA A 1 280 ? -3.428 13.469 21.531 1 95.38 280 ALA A C 1
ATOM 2238 O O . ALA A 1 280 ? -4.594 13.57 21.141 1 95.38 280 ALA A O 1
ATOM 2239 N N . GLU A 1 281 ? -2.383 13.445 20.797 1 94.62 281 GLU A N 1
ATOM 2240 C CA . GLU A 1 281 ? -2.551 13.539 19.344 1 94.62 281 GLU A CA 1
ATOM 2241 C C . GLU A 1 281 ? -3.291 12.32 18.797 1 94.62 281 GLU A C 1
ATOM 2243 O O . GLU A 1 281 ? -4.125 12.453 17.891 1 94.62 281 GLU A O 1
ATOM 2248 N N . ILE A 1 282 ? -2.971 11.148 19.25 1 95.38 282 ILE A N 1
ATOM 2249 C CA . ILE A 1 282 ? -3.643 9.93 18.828 1 95.38 282 ILE A CA 1
ATOM 2250 C C . ILE A 1 282 ? -5.137 10.031 19.125 1 95.38 282 ILE A C 1
ATOM 2252 O O . ILE A 1 282 ? -5.969 9.742 18.266 1 95.38 282 ILE A O 1
ATOM 2256 N N . ALA A 1 283 ? -5.43 10.438 20.297 1 96.25 283 ALA A N 1
ATOM 2257 C CA . ALA A 1 283 ? -6.832 10.539 20.703 1 96.25 283 ALA A CA 1
ATOM 2258 C C . ALA A 1 283 ? -7.578 11.555 19.844 1 96.25 283 ALA A C 1
ATOM 2260 O O . ALA A 1 283 ? -8.719 11.32 19.438 1 96.25 283 ALA A O 1
ATOM 2261 N N . LEU A 1 284 ? -6.949 12.625 19.656 1 96.62 284 LEU A N 1
ATOM 2262 C CA . LEU A 1 284 ? -7.578 13.656 18.844 1 96.62 284 LEU A CA 1
ATOM 2263 C C . LEU A 1 284 ? -7.762 13.18 17.406 1 96.62 284 LEU A C 1
ATOM 2265 O O . LEU A 1 284 ? -8.781 13.461 16.781 1 96.62 284 LEU A O 1
ATOM 2269 N N . ARG A 1 285 ? -6.762 12.523 16.922 1 94.12 285 ARG A N 1
ATOM 2270 C CA . ARG A 1 285 ? -6.859 12 15.562 1 94.12 285 ARG A CA 1
ATOM 2271 C C . ARG A 1 285 ? -8 10.992 15.445 1 94.12 285 ARG A C 1
ATOM 2273 O O . ARG A 1 285 ? -8.711 10.961 14.445 1 94.12 285 ARG A O 1
ATOM 2280 N N . ARG A 1 286 ? -8.156 10.172 16.344 1 94.25 286 ARG A N 1
ATOM 2281 C CA . ARG A 1 286 ? -9.258 9.219 16.344 1 94.25 286 ARG A CA 1
ATOM 2282 C C . ARG A 1 286 ? -10.602 9.938 16.312 1 94.25 286 ARG A C 1
ATOM 2284 O O . ARG A 1 286 ? -11.516 9.531 15.578 1 94.25 286 ARG A O 1
ATOM 2291 N N . LEU A 1 287 ? -10.68 10.984 17.109 1 95.56 287 LEU A N 1
ATOM 2292 C CA . LEU A 1 287 ? -11.906 11.781 17.109 1 95.56 287 LEU A CA 1
ATOM 2293 C C . LEU A 1 287 ? -12.133 12.422 15.742 1 95.56 287 LEU A C 1
ATOM 2295 O O . LEU A 1 287 ? -13.242 12.398 15.211 1 95.56 287 LEU A O 1
ATOM 2299 N N . LEU A 1 288 ? -11.055 12.945 15.203 1 93.56 288 LEU A N 1
ATOM 2300 C CA . LEU A 1 288 ? -11.148 13.594 13.898 1 93.56 288 LEU A CA 1
ATOM 2301 C C . LEU A 1 288 ? -11.562 12.594 12.82 1 93.56 288 LEU A C 1
ATOM 2303 O O . LEU A 1 288 ? -12.32 12.938 11.914 1 93.56 288 LEU A O 1
ATOM 2307 N N . ASN A 1 289 ? -11.039 11.438 12.891 1 89.44 289 ASN A N 1
ATOM 2308 C CA . ASN A 1 289 ? -11.422 10.398 11.945 1 89.44 289 ASN A CA 1
ATOM 2309 C C . ASN A 1 289 ? -12.898 10.031 12.086 1 89.44 289 ASN A C 1
ATOM 2311 O O . ASN A 1 289 ? -13.586 9.797 11.086 1 89.44 289 ASN A O 1
ATOM 2315 N N . ARG A 1 290 ? -13.375 9.969 13.242 1 91.31 290 ARG A N 1
ATOM 2316 C CA . ARG A 1 290 ? -14.797 9.734 13.477 1 91.31 290 ARG A CA 1
ATOM 2317 C C . ARG A 1 290 ? -15.648 10.859 12.898 1 91.31 290 ARG A C 1
ATOM 2319 O O . ARG A 1 290 ? -16.672 10.602 12.266 1 91.31 290 ARG A O 1
ATOM 2326 N N . VAL A 1 291 ? -15.219 12.031 13.156 1 92.44 291 VAL A N 1
ATOM 2327 C CA . VAL A 1 291 ? -15.922 13.195 12.625 1 92.44 291 VAL A CA 1
ATOM 2328 C C . VAL A 1 291 ? -15.992 13.109 11.102 1 92.44 291 VAL A C 1
ATOM 2330 O O . VAL A 1 291 ? -17.062 13.281 10.508 1 92.44 291 VAL A O 1
ATOM 2333 N N . SER A 1 292 ? -14.867 12.828 10.492 1 88.25 292 SER A N 1
ATOM 2334 C CA . SER A 1 292 ? -14.805 12.734 9.039 1 88.25 292 SER A CA 1
ATOM 2335 C C . SER A 1 292 ? -15.719 11.633 8.516 1 88.25 292 SER A C 1
ATOM 2337 O O . SER A 1 292 ? -16.344 11.781 7.461 1 88.25 292 SER A O 1
ATOM 2339 N N . HIS A 1 293 ? -15.812 10.57 9.211 1 85.31 293 HIS A N 1
ATOM 2340 C CA . HIS A 1 293 ? -16.625 9.43 8.789 1 85.31 293 HIS A CA 1
ATOM 2341 C C . HIS A 1 293 ? -18.109 9.719 8.945 1 85.31 293 HIS A C 1
ATOM 2343 O O . HIS A 1 293 ? -18.906 9.391 8.062 1 85.31 293 HIS A O 1
ATOM 2349 N N . ILE A 1 294 ? -18.484 10.312 9.977 1 88.62 294 ILE A N 1
ATOM 2350 C CA . ILE A 1 294 ? -19.891 10.5 10.312 1 88.62 294 ILE A CA 1
ATOM 2351 C C . ILE A 1 294 ? -20.453 11.672 9.516 1 88.62 294 ILE A C 1
ATOM 2353 O O . ILE A 1 294 ? -21.562 11.594 8.977 1 88.62 294 ILE A O 1
ATOM 2357 N N . ILE A 1 295 ? -19.688 12.688 9.359 1 88.5 295 ILE A N 1
ATOM 2358 C CA . ILE A 1 295 ? -20.219 13.922 8.797 1 88.5 295 ILE A CA 1
ATOM 2359 C C . ILE A 1 295 ? -19.938 13.969 7.293 1 88.5 295 ILE A C 1
ATOM 2361 O O . ILE A 1 295 ? -20.781 14.422 6.516 1 88.5 295 ILE A O 1
ATOM 2365 N N . TYR A 1 296 ? -18.875 13.477 6.84 1 84.75 296 TYR A N 1
ATOM 2366 C CA . TYR A 1 296 ? -18.453 13.836 5.492 1 84.75 296 TYR A CA 1
ATOM 2367 C C . TYR A 1 296 ? -18.406 12.602 4.594 1 84.75 296 TYR A C 1
ATOM 2369 O O . TYR A 1 296 ? -18.078 12.711 3.406 1 84.75 296 TYR A O 1
ATOM 2377 N N . GLN A 1 297 ? -18.703 11.445 5.062 1 78.5 297 GLN A N 1
ATOM 2378 C CA . GLN A 1 297 ? -18.719 10.273 4.188 1 78.5 297 GLN A CA 1
ATOM 2379 C C . GLN A 1 297 ? -19.781 10.406 3.109 1 78.5 297 GLN A C 1
ATOM 2381 O O . GLN A 1 297 ? -20.859 10.945 3.363 1 78.5 297 GLN A O 1
ATOM 2386 N N . LYS A 1 298 ? -19.516 10.008 1.907 1 66.19 298 LYS A N 1
ATOM 2387 C CA . LYS A 1 298 ? -20.312 10.195 0.691 1 66.19 298 LYS A CA 1
ATOM 2388 C C . LYS A 1 298 ? -21.766 9.781 0.91 1 66.19 298 LYS A C 1
ATOM 2390 O O . LYS A 1 298 ? -22.688 10.461 0.459 1 66.19 298 LYS A O 1
ATOM 2395 N N . ASP A 1 299 ? -21.969 8.82 1.526 1 64 299 ASP A N 1
ATOM 2396 C CA . ASP A 1 299 ? -23.328 8.312 1.628 1 64 299 ASP A CA 1
ATOM 2397 C C . ASP A 1 299 ? -24.078 8.977 2.781 1 64 299 ASP A C 1
ATOM 2399 O O . ASP A 1 299 ? -25.25 8.688 3.014 1 64 299 ASP A O 1
ATOM 2403 N N . SER A 1 300 ? -23.375 10.008 3.221 1 64.44 300 SER A N 1
ATOM 2404 C CA . SER A 1 300 ? -24.031 10.609 4.371 1 64.44 300 SER A CA 1
ATOM 2405 C C . SER A 1 300 ? -24.969 11.734 3.941 1 64.44 300 SER A C 1
ATOM 2407 O O . SER A 1 300 ? -24.547 12.68 3.271 1 64.44 300 SER A O 1
ATOM 2409 N N . THR A 1 301 ? -26.109 11.484 3.848 1 69.94 301 THR A N 1
ATOM 2410 C CA . THR A 1 301 ? -27.094 12.516 3.535 1 69.94 301 THR A CA 1
ATOM 2411 C C . THR A 1 301 ? -27.703 13.086 4.812 1 69.94 301 THR A C 1
ATOM 2413 O O . THR A 1 301 ? -28.688 12.547 5.336 1 69.94 301 THR A O 1
ATOM 2416 N N . HIS A 1 302 ? -27 14.07 5.32 1 77.44 302 HIS A N 1
ATOM 2417 C CA . HIS A 1 302 ? -27.531 14.641 6.551 1 77.44 302 HIS A CA 1
ATOM 2418 C C . HIS A 1 302 ? -28.312 15.922 6.266 1 77.44 302 HIS A C 1
ATOM 2420 O O . HIS A 1 302 ? -27.922 16.719 5.402 1 77.44 302 HIS A O 1
ATOM 2426 N N . THR A 1 303 ? -29.469 15.969 6.855 1 82.56 303 THR A N 1
ATOM 2427 C CA . THR A 1 303 ? -30.188 17.234 6.918 1 82.56 303 THR A CA 1
ATOM 2428 C C . THR A 1 303 ? -29.75 18.047 8.125 1 82.56 303 THR A C 1
ATOM 2430 O O . THR A 1 303 ? -29.078 17.531 9.023 1 82.56 303 THR A O 1
ATOM 2433 N N . LEU A 1 304 ? -30.031 19.328 8.148 1 85.38 304 LEU A N 1
ATOM 2434 C CA . LEU A 1 304 ? -29.625 20.188 9.266 1 85.38 304 LEU A CA 1
ATOM 2435 C C . LEU A 1 304 ? -30.266 19.688 10.57 1 85.38 304 LEU A C 1
ATOM 2437 O O . LEU A 1 304 ? -29.656 19.797 11.633 1 85.38 304 LEU A O 1
ATOM 2441 N N . ALA A 1 305 ? -31.391 19.141 10.398 1 82.69 305 ALA A N 1
ATOM 2442 C CA . ALA A 1 305 ? -32.094 18.625 11.57 1 82.69 305 ALA A CA 1
ATOM 2443 C C . ALA A 1 305 ? -31.375 17.391 12.133 1 82.69 305 ALA A C 1
ATOM 2445 O O . ALA A 1 305 ? -31.266 17.234 13.352 1 82.69 305 ALA A O 1
ATOM 2446 N N . SER A 1 306 ? -30.922 16.578 11.305 1 89.12 306 SER A N 1
ATOM 2447 C CA . SER A 1 306 ? -30.25 15.359 11.742 1 89.12 306 SER A CA 1
ATOM 2448 C C . SER A 1 306 ? -28.812 15.648 12.164 1 89.12 306 SER A C 1
ATOM 2450 O O . SER A 1 306 ? -28.219 14.883 12.938 1 89.12 306 SER A O 1
ATOM 2452 N N . LEU A 1 307 ? -28.25 16.719 11.734 1 91.69 307 LEU A N 1
ATOM 2453 C CA . LEU A 1 307 ? -26.875 17.078 12.008 1 91.69 307 LEU A CA 1
ATOM 2454 C C . LEU A 1 307 ? -26.734 17.656 13.414 1 91.69 307 LEU A C 1
ATOM 2456 O O . LEU A 1 307 ? -25.672 17.531 14.039 1 91.69 307 LEU A O 1
ATOM 2460 N N . GLY A 1 308 ? -27.75 18.25 13.93 1 91.94 308 GLY A N 1
ATOM 2461 C CA . GLY A 1 308 ? -27.719 18.906 15.227 1 91.94 308 GLY A CA 1
ATOM 2462 C C . GLY A 1 308 ? -27.234 18.016 16.344 1 91.94 308 GLY A C 1
ATOM 2463 O O . GLY A 1 308 ? -26.203 18.266 16.953 1 91.94 308 GLY A O 1
ATOM 2464 N N . PRO A 1 309 ? -27.922 16.922 16.5 1 93.5 309 PRO A N 1
ATOM 2465 C CA . PRO A 1 309 ? -27.5 16.016 17.562 1 93.5 309 PRO A CA 1
ATOM 2466 C C . PRO A 1 309 ? -26.109 15.414 17.312 1 93.5 309 PRO A C 1
ATOM 2468 O O . PRO A 1 309 ? -25.359 15.172 18.266 1 93.5 309 PRO A O 1
ATOM 2471 N N . ILE A 1 310 ? -25.781 15.203 16.125 1 94.75 310 ILE A N 1
ATOM 2472 C CA . ILE A 1 310 ? -24.5 14.594 15.773 1 94.75 310 ILE A CA 1
ATOM 2473 C C . ILE A 1 310 ? -23.359 15.555 16.125 1 94.75 310 ILE A C 1
ATOM 2475 O O . ILE A 1 310 ? -22.406 15.164 16.781 1 94.75 310 ILE A O 1
ATOM 2479 N N . VAL A 1 311 ? -23.516 16.797 15.758 1 95.94 311 VAL A N 1
ATOM 2480 C CA . VAL A 1 311 ? -22.469 17.781 15.984 1 95.94 311 VAL A CA 1
ATOM 2481 C C . VAL A 1 311 ? -22.344 18.078 17.484 1 95.94 311 VAL A C 1
ATOM 2483 O O . VAL A 1 311 ? -21.234 18.25 17.984 1 95.94 311 VAL A O 1
ATOM 2486 N N . SER A 1 312 ? -23.422 18.094 18.156 1 95.81 312 SER A N 1
ATOM 2487 C CA . SER A 1 312 ? -23.406 18.328 19.594 1 95.81 312 SER A CA 1
ATOM 2488 C C . SER A 1 312 ? -22.656 17.219 20.328 1 95.81 312 SER A C 1
ATOM 2490 O O . SER A 1 312 ? -21.906 17.484 21.281 1 95.81 312 SER A O 1
ATOM 2492 N N . GLU A 1 313 ? -22.906 16.047 19.891 1 96.88 313 GLU A N 1
ATOM 2493 C CA . GLU A 1 313 ? -22.219 14.906 20.5 1 96.88 313 GLU A CA 1
ATOM 2494 C C . GLU A 1 313 ? -20.734 14.938 20.203 1 96.88 313 GLU A C 1
ATOM 2496 O O . GLU A 1 313 ? -19.906 14.672 21.094 1 96.88 313 GLU A O 1
ATOM 2501 N N . LEU A 1 314 ? -20.359 15.195 19.016 1 97.25 314 LEU A N 1
ATOM 2502 C CA . LEU A 1 314 ? -18.953 15.242 18.641 1 97.25 314 LEU A CA 1
ATOM 2503 C C . LEU A 1 314 ? -18.234 16.375 19.359 1 97.25 314 LEU A C 1
ATOM 2505 O O . LEU A 1 314 ? -17.094 16.219 19.781 1 97.25 314 LEU A O 1
ATOM 2509 N N . ASP A 1 315 ? -18.891 17.516 19.484 1 97.69 315 ASP A N 1
ATOM 2510 C CA . ASP A 1 315 ? -18.297 18.625 20.219 1 97.69 315 ASP A CA 1
ATOM 2511 C C . ASP A 1 315 ? -18.141 18.281 21.703 1 97.69 315 ASP A C 1
ATOM 2513 O O . ASP A 1 315 ? -17.172 18.703 22.344 1 97.69 315 ASP A O 1
ATOM 2517 N N . PHE A 1 316 ? -19.109 17.594 22.172 1 97.5 316 PHE A N 1
ATOM 2518 C CA . PHE A 1 316 ? -19.016 17.125 23.547 1 97.5 316 PHE A CA 1
ATOM 2519 C C . PHE A 1 316 ? -17.812 16.219 23.734 1 97.5 316 PHE A C 1
ATOM 2521 O O . PHE A 1 316 ? -17.078 16.344 24.719 1 97.5 316 PHE A O 1
ATOM 2528 N N . GLN A 1 317 ? -17.594 15.305 22.859 1 97.62 317 GLN A N 1
ATOM 2529 C CA . GLN A 1 317 ? -16.438 14.422 22.906 1 97.62 317 GLN A CA 1
ATOM 2530 C C . GLN A 1 317 ? -15.141 15.211 22.828 1 97.62 317 GLN A C 1
ATOM 2532 O O . GLN A 1 317 ? -14.148 14.859 23.469 1 97.62 317 GLN A O 1
ATOM 2537 N N . LEU A 1 318 ? -15.102 16.219 22.016 1 98.06 318 LEU A N 1
ATOM 2538 C CA . LEU A 1 318 ? -13.93 17.078 21.922 1 98.06 318 LEU A CA 1
ATOM 2539 C C . LEU A 1 318 ? -13.648 17.766 23.25 1 98.06 318 LEU A C 1
ATOM 2541 O O . LEU A 1 318 ? -12.492 17.859 23.672 1 98.06 318 LEU A O 1
ATOM 2545 N N . SER A 1 319 ? -14.695 18.219 23.875 1 97.31 319 SER A N 1
ATOM 2546 C CA . SER A 1 319 ? -14.539 18.859 25.172 1 97.31 319 SER A CA 1
ATOM 2547 C C . SER A 1 319 ? -14.047 17.859 26.219 1 97.31 319 SER A C 1
ATOM 2549 O O . SER A 1 319 ? -13.25 18.203 27.094 1 97.31 319 SER A O 1
ATOM 2551 N N . GLN A 1 320 ? -14.562 16.672 26.078 1 97.25 320 GLN A N 1
ATOM 2552 C CA . GLN A 1 320 ? -14.094 15.617 26.984 1 97.25 320 GLN A CA 1
ATOM 2553 C C . GLN A 1 320 ? -12.617 15.32 26.75 1 97.25 320 GLN A C 1
ATOM 2555 O O . GLN A 1 320 ? -11.883 15.016 27.703 1 97.25 320 GLN A O 1
ATOM 2560 N N . TRP A 1 321 ? -12.242 15.273 25.531 1 97.31 321 TRP A N 1
ATOM 2561 C CA . TRP A 1 321 ? -10.828 15.094 25.188 1 97.31 321 TRP A CA 1
ATOM 2562 C C . TRP A 1 321 ? -9.977 16.172 25.859 1 97.31 321 TRP A C 1
ATOM 2564 O O . TRP A 1 321 ? -8.938 15.867 26.453 1 97.31 321 TRP A O 1
ATOM 2574 N N . TYR A 1 322 ? -10.375 17.422 25.766 1 97.38 322 TYR A N 1
ATOM 2575 C CA . TYR A 1 322 ? -9.641 18.531 26.359 1 97.38 322 TYR A CA 1
ATOM 2576 C C . TYR A 1 322 ? -9.555 18.359 27.875 1 97.38 322 TYR A C 1
ATOM 2578 O O . TYR A 1 322 ? -8.484 18.547 28.469 1 97.38 322 TYR A O 1
ATOM 2586 N N . ASP A 1 323 ? -10.656 17.953 28.484 1 96.38 323 ASP A N 1
ATOM 2587 C CA . ASP A 1 323 ? -10.734 17.828 29.938 1 96.38 323 ASP A CA 1
ATOM 2588 C C . ASP A 1 323 ? -9.883 16.672 30.438 1 96.38 323 ASP A C 1
ATOM 2590 O O . ASP A 1 323 ? -9.445 16.656 31.594 1 96.38 323 ASP A O 1
ATOM 2594 N N . SER A 1 324 ? -9.672 15.719 29.594 1 94.31 324 SER A N 1
ATOM 2595 C CA . SER A 1 324 ? -8.938 14.523 30 1 94.31 324 SER A CA 1
ATOM 2596 C C . SER A 1 324 ? -7.434 14.727 29.844 1 94.31 324 SER A C 1
ATOM 2598 O O . SER A 1 324 ? -6.645 13.891 30.297 1 94.31 324 SER A O 1
ATOM 2600 N N . LEU A 1 325 ? -7.016 15.844 29.266 1 94.88 325 LEU A N 1
ATOM 2601 C CA . LEU A 1 325 ? -5.594 16.094 29.047 1 94.88 325 LEU A CA 1
ATOM 2602 C C . LEU A 1 325 ? -4.879 16.328 30.375 1 94.88 325 LEU A C 1
ATOM 2604 O O . LEU A 1 325 ? -5.414 16.984 31.266 1 94.88 325 LEU A O 1
ATOM 2608 N N . PRO A 1 326 ? -3.744 15.734 30.5 1 91.19 326 PRO A N 1
ATOM 2609 C CA . PRO A 1 326 ? -2.945 16.062 31.688 1 91.19 326 PRO A CA 1
ATOM 2610 C C . PRO A 1 326 ? -2.59 17.547 31.766 1 91.19 326 PRO A C 1
ATOM 2612 O O . PRO A 1 326 ? -2.529 18.219 30.75 1 91.19 326 PRO A O 1
ATOM 2615 N N . ARG A 1 327 ? -2.252 18.016 32.875 1 88.75 327 ARG A N 1
ATOM 2616 C CA . ARG A 1 327 ? -1.993 19.422 33.125 1 88.75 327 ARG A CA 1
ATO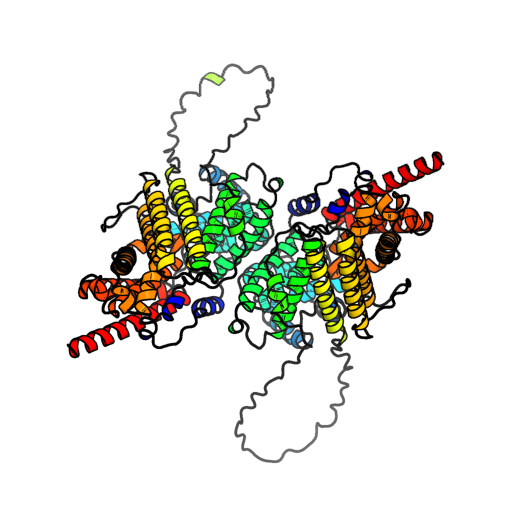M 2617 C C . ARG A 1 327 ? -0.789 19.906 32.344 1 88.75 327 ARG A C 1
ATOM 2619 O O . ARG A 1 327 ? -0.741 21.078 31.938 1 88.75 327 ARG A O 1
ATOM 2626 N N . SER A 1 328 ? 0.09 19.062 32.094 1 86.62 328 SER A N 1
ATOM 2627 C CA . SER A 1 328 ? 1.331 19.438 31.438 1 86.62 328 SER A CA 1
ATOM 2628 C C . SER A 1 328 ? 1.084 19.812 29.969 1 86.62 328 SER A C 1
ATOM 2630 O O . SER A 1 328 ? 1.836 20.578 29.391 1 86.62 328 SER A O 1
ATOM 2632 N N . VAL A 1 329 ? 0.052 19.266 29.375 1 91.12 329 VAL A N 1
ATOM 2633 C CA . VAL A 1 329 ? -0.17 19.516 27.953 1 91.12 329 VAL A CA 1
ATOM 2634 C C . VAL A 1 329 ? -1.493 20.25 27.766 1 91.12 329 VAL A C 1
ATOM 2636 O O . VAL A 1 329 ? -1.83 20.641 26.641 1 91.12 329 VAL A O 1
ATOM 2639 N N . GLN A 1 330 ? -2.207 20.438 28.797 1 93.25 330 GLN A N 1
ATOM 2640 C CA . GLN A 1 330 ? -3.445 21.203 28.688 1 93.25 330 GLN A CA 1
ATOM 2641 C C . GLN A 1 330 ? -3.162 22.672 28.422 1 93.25 330 GLN A C 1
ATOM 2643 O O . GLN A 1 330 ? -2.148 23.203 28.875 1 93.25 330 GLN A O 1
ATOM 2648 N N . PHE A 1 331 ? -3.939 23.328 27.688 1 94 331 PHE A N 1
ATOM 2649 C CA . PHE A 1 331 ? -3.707 24.703 27.266 1 94 331 PHE A CA 1
ATOM 2650 C C . PHE A 1 331 ? -4.891 25.594 27.641 1 94 331 PHE A C 1
ATOM 2652 O O . PHE A 1 331 ? -6.02 25.125 27.75 1 94 331 PHE A O 1
ATOM 2659 N N . PRO A 1 332 ? -4.594 26.844 27.797 1 92.62 332 PRO A N 1
ATOM 2660 C CA . PRO A 1 332 ? -5.703 27.75 28.047 1 92.62 332 PRO A CA 1
ATOM 2661 C C . PRO A 1 332 ? -6.559 28 26.812 1 92.62 332 PRO A C 1
ATOM 2663 O O . PRO A 1 332 ? -6.027 28.094 25.688 1 92.62 332 PRO A O 1
ATOM 2666 N N . LEU A 1 333 ? -7.82 28.094 27.016 1 90.31 333 LEU A N 1
ATOM 2667 C CA . LEU A 1 333 ? -8.742 28.328 25.906 1 90.31 333 LEU A CA 1
ATOM 2668 C C . LEU A 1 333 ? -8.875 29.812 25.609 1 90.31 333 LEU A C 1
ATOM 2670 O O . LEU A 1 333 ? -9.594 30.203 24.703 1 90.31 333 LEU A O 1
ATOM 2674 N N . THR A 1 334 ? -8.031 30.547 26.219 1 82.56 334 THR A N 1
ATOM 2675 C CA . THR A 1 334 ? -8.047 31.984 26.016 1 82.56 334 THR A CA 1
ATOM 2676 C C . THR A 1 334 ? -7.293 32.344 24.734 1 82.56 334 THR A C 1
ATOM 2678 O O . THR A 1 334 ? -6.617 31.5 24.141 1 82.56 334 THR A O 1
ATOM 2681 N N . GLN A 1 335 ? -7.383 33.594 24.422 1 82.31 335 GLN A N 1
ATOM 2682 C CA . GLN A 1 335 ? -6.812 34.062 23.172 1 82.31 335 GLN A CA 1
ATOM 2683 C C . GLN A 1 335 ? -5.336 34.406 23.328 1 82.31 335 GLN A C 1
ATOM 2685 O O . GLN A 1 335 ? -4.613 34.531 22.328 1 82.31 335 GLN A O 1
ATOM 2690 N N . LYS A 1 336 ? -4.855 34.281 24.406 1 84.31 336 LYS A N 1
ATOM 2691 C CA . LYS A 1 336 ? -3.479 34.688 24.625 1 84.31 336 LYS A CA 1
ATOM 2692 C C . LYS A 1 336 ? -2.49 33.688 24.078 1 84.31 336 LYS A C 1
ATOM 2694 O O . LYS A 1 336 ? -2.721 32.469 24.188 1 84.31 336 LYS A O 1
ATOM 2699 N N . PRO A 1 337 ? -1.441 34.219 23.578 1 85.88 337 PRO A N 1
ATOM 2700 C CA . PRO A 1 337 ? -0.433 33.281 23.031 1 85.88 337 PRO A CA 1
ATOM 2701 C C . PRO A 1 337 ? 0.194 32.406 24.109 1 85.88 337 PRO A C 1
ATOM 2703 O O . PRO A 1 337 ? 0.359 32.844 25.25 1 85.88 337 PRO A O 1
ATOM 2706 N N . ILE A 1 338 ? 0.506 31.219 23.719 1 87.25 338 ILE A N 1
ATOM 2707 C CA . ILE A 1 338 ? 1.096 30.203 24.594 1 87.25 338 ILE A CA 1
ATOM 2708 C C . ILE A 1 338 ? 2.58 30.047 24.266 1 87.25 338 ILE A C 1
ATOM 2710 O O . ILE A 1 338 ? 2.979 30.078 23.109 1 87.25 338 ILE A O 1
ATOM 2714 N N . ALA A 1 339 ? 3.359 29.891 25.266 1 84.88 339 ALA A N 1
ATOM 2715 C CA . ALA A 1 339 ? 4.805 29.766 25.078 1 84.88 339 ALA A CA 1
ATOM 2716 C C . ALA A 1 339 ? 5.195 28.328 24.781 1 84.88 339 ALA A C 1
ATOM 2718 O O . ALA A 1 339 ? 6.109 28.078 23.984 1 84.88 339 ALA A O 1
ATOM 2719 N N . ASN A 1 340 ? 4.516 27.406 25.297 1 89.62 340 ASN A N 1
ATOM 2720 C CA . ASN A 1 340 ? 4.848 26 25.109 1 89.62 340 ASN A CA 1
ATOM 2721 C C . ASN A 1 340 ? 4.449 25.5 23.719 1 89.62 340 ASN A C 1
ATOM 2723 O O . ASN A 1 340 ? 3.266 25.516 23.375 1 89.62 340 ASN A O 1
ATOM 2727 N N . PRO A 1 341 ? 5.414 25.016 23 1 89.75 341 PRO A N 1
ATOM 2728 C CA . PRO A 1 341 ? 5.121 24.594 21.625 1 89.75 341 PRO A CA 1
ATOM 2729 C C . PRO A 1 341 ? 4.086 23.469 21.562 1 89.75 341 PRO A C 1
ATOM 2731 O O . PRO A 1 341 ? 3.225 23.469 20.688 1 89.75 341 PRO A O 1
ATOM 2734 N N . VAL A 1 342 ? 4.145 22.547 22.438 1 91.25 342 VAL A N 1
ATOM 2735 C CA . VAL A 1 342 ? 3.234 21.406 22.453 1 91.25 342 VAL A CA 1
ATOM 2736 C C . VAL A 1 342 ? 1.808 21.891 22.703 1 91.25 342 VAL A C 1
ATOM 2738 O O . VAL A 1 342 ? 0.874 21.469 22.016 1 91.25 342 VAL A O 1
ATOM 2741 N N . GLN A 1 343 ? 1.654 22.75 23.656 1 93.12 343 GLN A N 1
ATOM 2742 C CA . GLN A 1 343 ? 0.342 23.297 23.969 1 93.12 343 GLN A CA 1
ATOM 2743 C C . GLN A 1 343 ? -0.2 24.125 22.797 1 93.12 343 GLN A C 1
ATOM 2745 O O . GLN A 1 343 ? -1.398 24.094 22.516 1 93.12 343 GLN A O 1
ATOM 2750 N N . THR A 1 344 ? 0.688 24.844 22.188 1 94.38 344 THR A N 1
ATOM 2751 C CA . THR A 1 344 ? 0.294 25.672 21.047 1 94.38 344 THR A CA 1
ATOM 2752 C C . THR A 1 344 ? -0.256 24.812 19.922 1 94.38 344 THR A C 1
ATOM 2754 O O . THR A 1 344 ? -1.315 25.109 19.359 1 94.38 344 THR A O 1
ATOM 2757 N N . VAL A 1 345 ? 0.475 23.75 19.625 1 94.06 345 VAL A N 1
ATOM 2758 C CA . VAL A 1 345 ? 0.068 22.891 18.516 1 94.06 345 VAL A CA 1
ATOM 2759 C C . VAL A 1 345 ? -1.236 22.172 18.875 1 94.06 345 VAL A C 1
ATOM 2761 O O . VAL A 1 345 ? -2.137 22.062 18.047 1 94.06 345 VAL A O 1
ATOM 2764 N N . LEU A 1 346 ? -1.407 21.688 20.078 1 95 346 LEU A N 1
ATOM 2765 C CA . LEU A 1 346 ? -2.621 21 20.5 1 95 346 LEU A CA 1
ATOM 2766 C C . LEU A 1 346 ? -3.822 21.938 20.453 1 95 346 LEU A C 1
ATOM 2768 O O . LEU A 1 346 ? -4.93 21.516 20.109 1 95 346 LEU A O 1
ATOM 2772 N N . ARG A 1 347 ? -3.578 23.172 20.844 1 95.81 347 ARG A N 1
ATOM 2773 C CA . ARG A 1 347 ? -4.652 24.156 20.781 1 95.81 347 ARG A CA 1
ATOM 2774 C C . ARG A 1 347 ? -5.105 24.375 19.344 1 95.81 347 ARG A C 1
ATOM 2776 O O . ARG A 1 347 ? -6.305 24.484 19.078 1 95.81 347 ARG A O 1
ATOM 2783 N N . LEU A 1 348 ? -4.16 24.5 18.469 1 94.75 348 LEU A N 1
ATOM 2784 C CA . LEU A 1 348 ? -4.488 24.656 17.062 1 94.75 348 LEU A CA 1
ATOM 2785 C C . LEU A 1 348 ? -5.301 23.469 16.562 1 94.75 348 LEU A C 1
ATOM 2787 O O . LEU A 1 348 ? -6.312 23.656 15.875 1 94.75 348 LEU A O 1
ATOM 2791 N N . ARG A 1 349 ? -4.867 22.281 16.922 1 94.44 349 ARG A N 1
ATOM 2792 C CA . ARG A 1 349 ? -5.555 21.078 16.484 1 94.44 349 ARG A CA 1
ATOM 2793 C C . ARG A 1 349 ? -6.945 20.969 17.094 1 94.44 349 ARG A C 1
ATOM 2795 O O . ARG A 1 349 ? -7.879 20.484 16.453 1 94.44 349 ARG A O 1
ATOM 2802 N N . TYR A 1 350 ? -7.074 21.406 18.328 1 96.44 350 TYR A N 1
ATOM 2803 C CA . TYR A 1 350 ? -8.359 21.438 19.016 1 96.44 350 TYR A CA 1
ATOM 2804 C C . TYR A 1 350 ? -9.352 22.328 18.266 1 96.44 350 TYR A C 1
ATOM 2806 O O . TYR A 1 350 ? -10.477 21.906 17.984 1 96.44 350 TYR A O 1
ATOM 2814 N N . ASN A 1 351 ? -8.898 23.469 17.953 1 96.31 351 ASN A N 1
ATOM 2815 C CA . ASN A 1 351 ? -9.766 24.422 17.25 1 96.31 351 ASN A CA 1
ATOM 2816 C C . ASN A 1 351 ? -10.039 23.969 15.82 1 96.31 351 ASN A C 1
ATOM 2818 O O . ASN A 1 351 ? -11.125 24.203 15.289 1 96.31 351 ASN A O 1
ATOM 2822 N N . ALA A 1 352 ? -9.055 23.359 15.234 1 94.81 352 ALA A N 1
ATOM 2823 C CA . ALA A 1 352 ? -9.273 22.828 13.891 1 94.81 352 ALA A CA 1
ATOM 2824 C C . ALA A 1 352 ? -10.367 21.75 13.891 1 94.81 352 ALA A C 1
ATOM 2826 O O . ALA A 1 352 ? -11.211 21.719 13 1 94.81 352 ALA A O 1
ATOM 2827 N N . CYS A 1 353 ? -10.281 20.875 14.852 1 95.88 353 CYS A N 1
ATOM 2828 C CA . CYS A 1 353 ? -11.297 19.844 14.969 1 95.88 353 CYS A CA 1
ATOM 2829 C C . CYS A 1 353 ? -12.688 20.438 15.148 1 95.88 353 CYS A C 1
ATOM 2831 O O . CYS A 1 353 ? -13.648 20 14.523 1 95.88 353 CYS A O 1
ATOM 2833 N N . ARG A 1 354 ? -12.781 21.438 15.961 1 96.56 354 ARG A N 1
ATOM 2834 C CA . ARG A 1 354 ? -14.062 22.094 16.203 1 96.56 354 ARG A CA 1
ATOM 2835 C C . ARG A 1 354 ? -14.594 22.75 14.93 1 96.56 354 ARG A C 1
ATOM 2837 O O . ARG A 1 354 ? -15.789 22.688 14.641 1 96.56 354 ARG A O 1
ATOM 2844 N N . THR A 1 355 ? -13.727 23.375 14.242 1 96.25 355 THR A N 1
ATOM 2845 C CA . THR A 1 355 ? -14.117 23.984 12.969 1 96.25 355 THR A CA 1
ATOM 2846 C C . THR A 1 355 ? -14.711 22.938 12.039 1 96.25 355 THR A C 1
ATOM 2848 O O . THR A 1 355 ? -15.758 23.172 11.422 1 96.25 355 THR A O 1
ATOM 2851 N N . ILE A 1 356 ? -14.078 21.812 11.961 1 93.94 356 ILE A N 1
ATOM 2852 C CA . ILE A 1 356 ? -14.5 20.766 11.047 1 93.94 356 ILE A CA 1
ATOM 2853 C C . ILE A 1 356 ? -15.844 20.203 11.492 1 93.94 356 ILE A C 1
ATOM 2855 O O . ILE A 1 356 ? -16.688 19.844 10.656 1 93.94 356 ILE A O 1
ATOM 2859 N N . ILE A 1 357 ? -16.078 20.141 12.75 1 95.56 357 ILE A N 1
ATOM 2860 C CA . ILE A 1 357 ? -17.328 19.625 13.297 1 95.56 357 ILE A CA 1
ATOM 2861 C C . ILE A 1 357 ? -18.5 20.516 12.867 1 95.56 357 ILE A C 1
ATOM 2863 O O . ILE A 1 357 ? -19.547 20.016 12.469 1 95.56 357 ILE A O 1
ATOM 2867 N N . TYR A 1 358 ? -18.312 21.828 12.836 1 95.88 358 TYR A N 1
ATOM 2868 C CA . TYR A 1 358 ? -19.438 22.766 12.641 1 95.88 358 TYR A CA 1
ATOM 2869 C C . TYR A 1 358 ? -19.438 23.312 11.227 1 95.88 358 TYR A C 1
ATOM 2871 O O . TYR A 1 358 ? -20.328 24.062 10.844 1 95.88 358 TYR A O 1
ATOM 2879 N N . ARG A 1 359 ? -18.562 22.906 10.406 1 94.12 359 ARG A N 1
ATOM 2880 C CA . ARG A 1 359 ? -18.359 23.422 9.062 1 94.12 359 ARG A CA 1
ATOM 2881 C C . ARG A 1 359 ? -19.609 23.234 8.203 1 94.12 359 ARG A C 1
ATOM 2883 O O . ARG A 1 359 ? -19.938 24.078 7.379 1 94.12 359 ARG A O 1
ATOM 2890 N N . PRO A 1 360 ? -20.344 22.156 8.352 1 92.94 360 PRO A N 1
ATOM 2891 C CA . PRO A 1 360 ? -21.531 21.953 7.527 1 92.94 360 PRO A CA 1
ATOM 2892 C C . PRO A 1 360 ? -22.578 23.047 7.699 1 92.94 360 PRO A C 1
ATOM 2894 O O . PRO A 1 360 ? -23.344 23.328 6.773 1 92.94 360 PRO A O 1
ATOM 2897 N N . TYR A 1 361 ? -22.625 23.734 8.805 1 95.06 361 TYR A N 1
ATOM 2898 C CA . TYR A 1 361 ? -23.594 24.797 9.031 1 95.06 361 TYR A CA 1
ATOM 2899 C C . TYR A 1 361 ? -23.234 26.047 8.227 1 95.06 361 TYR A C 1
ATOM 2901 O O . TYR A 1 361 ? -24.125 26.766 7.758 1 95.06 361 TYR A O 1
ATOM 2909 N N . ILE A 1 362 ? -21.969 26.281 8.102 1 95.56 362 ILE A N 1
ATOM 2910 C CA . ILE A 1 362 ? -21.516 27.391 7.266 1 95.56 362 ILE A CA 1
ATOM 2911 C C . ILE A 1 362 ? -21.938 27.141 5.816 1 95.56 362 ILE A C 1
ATOM 2913 O O . ILE A 1 362 ? -22.422 28.047 5.141 1 95.56 362 ILE A O 1
ATOM 2917 N N . LEU A 1 363 ? -21.75 25.891 5.391 1 93.25 363 LEU A N 1
ATOM 2918 C CA . LEU A 1 363 ? -22.125 25.531 4.027 1 93.25 363 LEU A CA 1
ATOM 2919 C C . LEU A 1 363 ? -23.625 25.703 3.812 1 93.25 363 LEU A C 1
ATOM 2921 O O . LEU A 1 363 ? -24.047 26.172 2.758 1 93.25 363 LEU A O 1
ATOM 2925 N N . ALA A 1 364 ? -24.391 25.297 4.809 1 94 364 ALA A N 1
ATOM 2926 C CA . ALA A 1 364 ? -25.844 25.422 4.703 1 94 364 ALA A CA 1
ATOM 2927 C C . ALA A 1 364 ? -26.25 26.875 4.52 1 94 364 ALA A C 1
ATOM 2929 O O . ALA A 1 364 ? -27.156 27.172 3.73 1 94 364 ALA A O 1
ATOM 2930 N N . VAL A 1 365 ? -25.594 27.766 5.172 1 95.88 365 VAL A N 1
ATOM 2931 C CA . VAL A 1 365 ? -25.938 29.188 5.086 1 95.88 365 VAL A CA 1
ATOM 2932 C C . VAL A 1 365 ? -25.438 29.75 3.756 1 95.88 365 VAL A C 1
ATOM 2934 O O . VAL A 1 365 ? -26.094 30.609 3.15 1 95.88 365 VAL A O 1
ATOM 2937 N N . PHE A 1 366 ? -24.234 29.297 3.324 1 95.06 366 PHE A N 1
ATOM 2938 C CA . PHE A 1 366 ? -23.719 29.734 2.035 1 95.06 366 PHE A CA 1
ATOM 2939 C C . PHE A 1 366 ? -24.656 29.328 0.906 1 95.06 366 PHE A C 1
ATOM 2941 O O . PHE A 1 366 ? -24.812 30.078 -0.067 1 95.06 366 PHE A O 1
ATOM 2948 N N . GLU A 1 367 ? -25.312 28.156 1.067 1 93.94 367 GLU A N 1
ATOM 2949 C CA . GLU A 1 367 ? -26.219 27.656 0.051 1 93.94 367 GLU A CA 1
ATOM 2950 C C . GLU A 1 367 ? -27.578 28.375 0.125 1 93.94 367 GLU A C 1
ATOM 2952 O O . GLU A 1 367 ? -28.188 28.641 -0.904 1 93.94 367 GLU A O 1
ATOM 2957 N N . ASN A 1 368 ? -27.969 28.578 1.364 1 94.56 368 ASN A N 1
ATOM 2958 C CA . ASN A 1 368 ? -29.234 29.25 1.616 1 94.56 368 ASN A CA 1
ATOM 2959 C C . ASN A 1 368 ? -29.125 30.234 2.777 1 94.56 368 ASN A C 1
ATOM 2961 O O . ASN A 1 368 ? -29.219 29.828 3.941 1 94.56 368 ASN A O 1
ATOM 2965 N N . GLU A 1 369 ? -29.156 31.484 2.504 1 94.06 369 GLU A N 1
ATOM 2966 C CA . GLU A 1 369 ? -28.953 32.562 3.486 1 94.06 369 GLU A CA 1
ATOM 2967 C C . GLU A 1 369 ? -30.047 32.531 4.559 1 94.06 369 GLU A C 1
ATOM 2969 O O . GLU A 1 369 ? -29.797 32.875 5.711 1 94.06 369 GLU A O 1
ATOM 2974 N N . GLN A 1 370 ? -31.172 32 4.211 1 93.31 370 GLN A N 1
ATOM 2975 C CA . GLN A 1 370 ? -32.312 32 5.133 1 93.31 370 GLN A CA 1
ATOM 2976 C C . GLN A 1 370 ? -32.094 30.969 6.246 1 93.31 370 GLN A C 1
ATOM 2978 O O . GLN A 1 370 ? -32.719 31.062 7.301 1 93.31 370 GLN A O 1
ATOM 2983 N N . ALA A 1 371 ? -31.219 30.062 5.957 1 93.12 371 ALA A N 1
ATOM 2984 C CA . ALA A 1 371 ? -30.906 29.062 6.973 1 93.12 371 ALA A CA 1
ATOM 2985 C C . ALA A 1 371 ? -30.281 29.703 8.203 1 93.12 371 ALA A C 1
ATOM 2987 O O . ALA A 1 371 ? -30.406 29.188 9.32 1 93.12 371 ALA A O 1
ATOM 2988 N N . GLY A 1 372 ? -29.75 30.859 8.039 1 91.94 372 GLY A N 1
ATOM 2989 C CA . GLY A 1 372 ? -29.094 31.562 9.125 1 91.94 372 GLY A CA 1
ATOM 2990 C C . GLY A 1 372 ? -30.047 32.312 10.039 1 91.94 372 GLY A C 1
ATOM 2991 O O . GLY A 1 372 ? -29.641 32.812 11.086 1 91.94 372 GLY A O 1
ATOM 2992 N N . ALA A 1 373 ? -31.266 32.281 9.609 1 92.31 373 ALA A N 1
ATOM 2993 C CA . ALA A 1 373 ? -32.281 32.938 10.445 1 92.31 373 ALA A CA 1
ATOM 2994 C C . ALA A 1 373 ? -32.625 32.094 11.664 1 92.31 373 ALA A C 1
ATOM 2996 O O . ALA A 1 373 ? -33.062 32.594 12.688 1 92.31 373 ALA A O 1
ATOM 2997 N N . ASP A 1 374 ? -32.406 30.828 11.539 1 93.75 374 ASP A N 1
ATOM 2998 C CA . ASP A 1 374 ? -32.625 29.906 12.664 1 93.75 374 ASP A CA 1
ATOM 2999 C C . ASP A 1 374 ? -31.578 30.109 13.742 1 93.75 374 ASP A C 1
ATOM 3001 O O . ASP A 1 374 ? -30.375 30.016 13.469 1 93.75 374 ASP A O 1
ATOM 3005 N N . PRO A 1 375 ? -31.969 30.344 14.984 1 93.25 375 PRO A N 1
ATOM 3006 C CA . PRO A 1 375 ? -31.016 30.625 16.062 1 93.25 375 PRO A CA 1
ATOM 3007 C C . PRO A 1 375 ? -30.062 29.469 16.328 1 93.25 375 PRO A C 1
ATOM 3009 O O . PRO A 1 375 ? -28.906 29.672 16.688 1 93.25 375 PRO A O 1
ATOM 3012 N N . GLY A 1 376 ? -30.562 28.281 16.188 1 93.75 376 GLY A N 1
ATOM 3013 C CA . GLY A 1 376 ? -29.703 27.125 16.359 1 93.75 376 GLY A CA 1
ATOM 3014 C C . GLY A 1 376 ? -28.594 27.047 15.32 1 93.75 376 GLY A C 1
ATOM 3015 O O . GLY A 1 376 ? -27.453 26.734 15.664 1 93.75 376 GLY A O 1
ATOM 3016 N N . VAL A 1 377 ? -28.953 27.328 14.141 1 95.62 377 VAL A N 1
ATOM 3017 C CA . VAL A 1 377 ? -27.984 27.312 13.047 1 95.62 377 VAL A CA 1
ATOM 3018 C C . VAL A 1 377 ? -26.984 28.453 13.234 1 95.62 377 VAL A C 1
ATOM 3020 O O . VAL A 1 377 ? -25.781 28.266 13.047 1 95.62 377 VAL A O 1
ATOM 3023 N N . LYS A 1 378 ? -27.438 29.562 13.633 1 95.94 378 LYS A N 1
ATOM 3024 C CA . LYS A 1 378 ? -26.594 30.719 13.844 1 95.94 378 LYS A CA 1
ATOM 3025 C C . LYS A 1 378 ? -25.562 30.453 14.938 1 95.94 378 LYS A C 1
ATOM 3027 O O . LYS A 1 378 ? -24.391 30.844 14.805 1 95.94 378 LYS A O 1
ATOM 3032 N N . GLU A 1 379 ? -26.031 29.844 15.984 1 96 379 GLU A N 1
ATOM 3033 C CA . GLU A 1 379 ? -25.109 29.531 17.078 1 96 379 GLU A CA 1
ATOM 3034 C C . GLU A 1 379 ? -24.031 28.547 16.625 1 96 379 GLU A C 1
ATOM 3036 O O . GLU A 1 379 ? -22.859 28.688 17.016 1 96 379 GLU A O 1
ATOM 3041 N N . CYS A 1 380 ? -24.391 27.562 15.891 1 96.38 380 CYS A N 1
ATOM 3042 C CA . CYS A 1 380 ? -23.438 26.594 15.375 1 96.38 380 CYS A CA 1
ATOM 3043 C C . CYS A 1 380 ? -22.438 27.266 14.438 1 96.38 380 CYS A C 1
ATOM 3045 O O . CYS A 1 380 ? -21.25 26.953 14.453 1 96.38 380 CYS A O 1
ATOM 3047 N N . CYS A 1 381 ? -22.938 28.188 13.641 1 97.62 381 CYS A N 1
ATOM 3048 C CA . CYS A 1 381 ? -22.047 28.953 12.773 1 97.62 381 CYS A CA 1
ATOM 3049 C C . CYS A 1 381 ? -21.078 29.812 13.594 1 97.62 381 CYS A C 1
ATOM 3051 O O . CYS A 1 381 ? -19.906 29.922 13.258 1 97.62 381 CYS A O 1
ATOM 3053 N N . ARG A 1 382 ? -21.594 30.406 14.656 1 97.69 382 ARG A N 1
ATOM 3054 C CA . ARG A 1 382 ? -20.75 31.219 15.523 1 97.69 382 ARG A CA 1
ATOM 3055 C C . ARG A 1 382 ? -19.609 30.391 16.125 1 97.69 382 ARG A C 1
ATOM 3057 O O . ARG A 1 382 ? -18.469 30.844 16.156 1 97.69 382 ARG A O 1
ATOM 3064 N N . ARG A 1 383 ? -19.953 29.203 16.578 1 97.0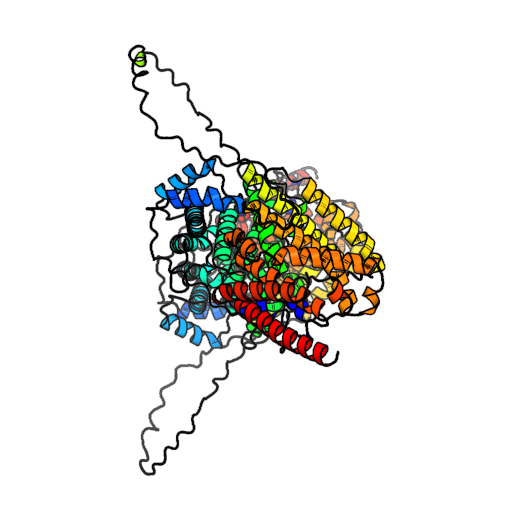6 383 ARG A N 1
ATOM 3065 C CA . ARG A 1 383 ? -18.953 28.312 17.141 1 97.06 383 ARG A CA 1
ATOM 3066 C C . ARG A 1 383 ? -17.875 27.969 16.125 1 97.06 383 ARG A C 1
ATOM 3068 O O . ARG A 1 383 ? -16.688 27.891 16.453 1 97.06 383 ARG A O 1
ATOM 3075 N N . CYS A 1 384 ? -18.281 27.703 14.914 1 97.56 384 CYS A N 1
ATOM 3076 C CA . CYS A 1 384 ? -17.359 27.391 13.836 1 97.56 384 CYS A CA 1
ATOM 3077 C C . CYS A 1 384 ? -16.422 28.562 13.547 1 97.56 384 CYS A C 1
ATOM 3079 O O . CYS A 1 384 ? -15.203 28.391 13.5 1 97.56 384 CYS A O 1
ATOM 3081 N N . LEU A 1 385 ? -17 29.734 13.414 1 98 385 LEU A N 1
ATOM 3082 C CA . LEU A 1 385 ? -16.234 30.922 13.047 1 98 385 LEU A CA 1
ATOM 3083 C C . LEU A 1 385 ? -15.281 31.328 14.172 1 98 385 LEU A C 1
ATOM 3085 O O . LEU A 1 385 ? -14.148 31.734 13.922 1 98 385 LEU A O 1
ATOM 3089 N N . ASP A 1 386 ? -15.773 31.172 15.422 1 97.12 386 ASP A N 1
ATOM 3090 C CA . ASP A 1 386 ? -14.906 31.469 16.562 1 97.12 386 ASP A CA 1
ATOM 3091 C C . ASP A 1 386 ? -13.688 30.547 16.578 1 97.12 386 ASP A C 1
ATOM 3093 O O . ASP A 1 386 ? -12.562 31 16.766 1 97.12 386 ASP A O 1
ATOM 3097 N N . ALA A 1 387 ? -13.953 29.297 16.406 1 96.94 387 ALA A N 1
ATOM 3098 C CA . ALA A 1 387 ? -12.859 28.312 16.391 1 96.94 387 ALA A CA 1
ATOM 3099 C C . ALA A 1 387 ? -11.898 28.594 15.227 1 96.94 387 ALA A C 1
ATOM 3101 O O . ALA A 1 387 ? -10.688 28.438 15.375 1 96.94 387 ALA A O 1
ATOM 3102 N N . THR A 1 388 ? -12.414 28.969 14.102 1 97.06 388 THR A N 1
ATOM 3103 C CA . THR A 1 388 ? -11.609 29.266 12.922 1 97.06 388 THR A CA 1
ATOM 3104 C C . THR A 1 388 ? -10.734 30.484 13.156 1 97.06 388 THR A C 1
ATOM 3106 O O . THR A 1 388 ? -9.547 30.484 12.836 1 97.06 388 THR A O 1
ATOM 3109 N N . LEU A 1 389 ? -11.305 31.5 13.758 1 96.88 389 LEU A N 1
ATOM 3110 C CA . LEU A 1 389 ? -10.578 32.75 14.016 1 96.88 389 LEU A CA 1
ATOM 3111 C C . LEU A 1 389 ? -9.477 32.531 15.047 1 96.88 389 LEU A C 1
ATOM 3113 O O . LEU A 1 389 ? -8.398 33.125 14.961 1 96.88 389 LEU A O 1
ATOM 3117 N N . ARG A 1 390 ? -9.758 31.672 15.992 1 95.56 390 ARG A N 1
ATOM 3118 C CA . ARG A 1 390 ? -8.773 31.375 17.031 1 95.56 390 ARG A CA 1
ATOM 3119 C C . ARG A 1 390 ? -7.52 30.75 16.422 1 95.56 390 ARG A C 1
ATOM 3121 O O . ARG A 1 390 ? -6.418 30.922 16.938 1 95.56 390 ARG A O 1
ATOM 3128 N N . GLN A 1 391 ? -7.637 30.062 15.336 1 95.25 391 GLN A N 1
ATOM 3129 C CA . GLN A 1 391 ? -6.5 29.438 14.664 1 95.25 391 GLN A CA 1
ATOM 3130 C C . GLN A 1 391 ? -5.684 30.469 13.891 1 95.25 391 GLN A C 1
ATOM 3132 O O . GLN A 1 391 ? -4.48 30.281 13.68 1 95.25 391 GLN A O 1
ATOM 3137 N N . LEU A 1 392 ? -6.328 31.594 13.531 1 96.5 392 LEU A N 1
ATOM 3138 C CA . LEU A 1 392 ? -5.699 32.5 12.578 1 96.5 392 LEU A CA 1
ATOM 3139 C C . LEU A 1 392 ? -5.215 33.75 13.258 1 96.5 392 LEU A C 1
ATOM 3141 O O . LEU A 1 392 ? -4.406 34.5 12.703 1 96.5 392 LEU A O 1
ATOM 3145 N N . GLU A 1 393 ? -5.68 34.031 14.406 1 93.5 393 GLU A N 1
ATOM 3146 C CA . GLU A 1 393 ? -5.395 35.312 15.102 1 93.5 393 GLU A CA 1
ATOM 3147 C C . GLU A 1 393 ? -3.898 35.469 15.328 1 93.5 393 GLU A C 1
ATOM 3149 O O . GLU A 1 393 ? -3.369 36.594 15.164 1 93.5 393 GLU A O 1
ATOM 3154 N N . HIS A 1 394 ? -3.287 34.375 15.727 1 91.56 394 HIS A N 1
ATOM 3155 C CA . HIS A 1 394 ? -1.837 34.375 15.891 1 91.56 394 HIS A CA 1
ATOM 3156 C C . HIS A 1 394 ? -1.175 33.438 14.906 1 91.56 394 HIS A C 1
ATOM 3158 O O . HIS A 1 394 ? -0.791 32.312 15.281 1 91.56 394 HIS A O 1
ATOM 3164 N N . VAL A 1 395 ? -0.892 33.969 13.773 1 93.25 395 VAL A N 1
ATOM 3165 C CA . VAL A 1 395 ? -0.475 33.125 12.648 1 93.25 395 VAL A CA 1
ATOM 3166 C C . VAL A 1 395 ? 0.89 32.5 12.945 1 93.25 395 VAL A C 1
ATOM 3168 O O . VAL A 1 395 ? 1.191 31.406 12.484 1 93.25 395 VAL A O 1
ATOM 3171 N N . THR A 1 396 ? 1.717 33.156 13.789 1 90.81 396 THR A N 1
ATOM 3172 C CA . THR A 1 396 ? 3.064 32.688 14.086 1 90.81 396 THR A CA 1
ATOM 3173 C C . THR A 1 396 ? 3.016 31.406 14.945 1 90.81 396 THR A C 1
ATOM 3175 O O . THR A 1 396 ? 4.008 30.688 15.047 1 90.81 396 THR A O 1
ATOM 3178 N N . SER A 1 397 ? 1.877 31.203 15.594 1 91.06 397 SER A N 1
ATOM 3179 C CA . SER A 1 397 ? 1.71 29.984 16.375 1 91.06 397 SER A CA 1
ATOM 3180 C C . SER A 1 397 ? 1.893 28.734 15.516 1 91.06 397 SER A C 1
ATOM 3182 O O . SER A 1 397 ? 2.318 27.688 16 1 91.06 397 SER A O 1
ATOM 3184 N N . HIS A 1 398 ? 1.619 28.859 14.242 1 91.94 398 HIS A N 1
ATOM 3185 C CA . HIS A 1 398 ? 1.723 27.719 13.328 1 91.94 398 HIS A CA 1
ATOM 3186 C C . HIS A 1 398 ? 3.178 27.328 13.109 1 91.94 398 HIS A C 1
ATOM 3188 O O . HIS A 1 398 ? 3.459 26.219 12.641 1 91.94 398 HIS A O 1
ATOM 3194 N N . ARG A 1 399 ? 4.09 28.172 13.508 1 91.56 399 ARG A N 1
ATOM 3195 C CA . ARG A 1 399 ? 5.508 27.891 13.297 1 91.56 399 ARG A CA 1
ATOM 3196 C C . ARG A 1 399 ? 6.02 26.859 14.281 1 91.56 399 ARG A C 1
ATOM 3198 O O . ARG A 1 399 ? 7.016 26.172 14.023 1 91.56 399 ARG A O 1
ATOM 3205 N N . GLU A 1 400 ? 5.379 26.734 15.438 1 88 400 GLU A N 1
ATOM 3206 C CA . GLU A 1 400 ? 5.789 25.781 16.469 1 88 400 GLU A CA 1
ATOM 3207 C C . GLU A 1 400 ? 5.668 24.344 15.984 1 88 400 GLU A C 1
ATOM 3209 O O . GLU A 1 400 ? 6.402 23.469 16.438 1 88 400 GLU A O 1
ATOM 3214 N N . GLY A 1 401 ? 5.023 24.031 15.047 1 86.62 401 GLY A N 1
ATOM 3215 C CA . GLY A 1 401 ? 4.852 22.672 14.539 1 86.62 401 GLY A CA 1
ATOM 3216 C C . GLY A 1 401 ? 5.383 22.5 13.125 1 86.62 401 GLY A C 1
ATOM 3217 O O . GLY A 1 401 ? 4.938 21.609 12.398 1 86.62 401 GLY A O 1
ATOM 3218 N N . HIS A 1 402 ? 6.391 23.234 12.773 1 88.25 402 HIS A N 1
ATOM 3219 C CA . HIS A 1 402 ? 6.84 23.203 11.391 1 88.25 402 HIS A CA 1
ATOM 3220 C C . HIS A 1 402 ? 7.656 21.938 11.109 1 88.25 402 HIS A C 1
ATOM 3222 O O . HIS A 1 402 ? 7.766 21.5 9.961 1 88.25 402 HIS A O 1
ATOM 3228 N N . LEU A 1 403 ? 8.172 21.406 12.141 1 89.94 403 LEU A N 1
ATOM 3229 C CA . LEU A 1 403 ? 8.93 20.172 11.906 1 89.94 403 LEU A CA 1
ATOM 3230 C C . LEU A 1 403 ? 8.031 19.078 11.352 1 89.94 403 LEU A C 1
ATOM 3232 O O . LEU A 1 403 ? 8.242 18.594 10.234 1 89.94 403 LEU A O 1
ATOM 3236 N N . PRO A 1 404 ? 6.949 18.75 11.938 1 90.19 404 PRO A N 1
ATOM 3237 C CA . PRO A 1 404 ? 6.094 17.688 11.406 1 90.19 404 PRO A CA 1
ATOM 3238 C C . PRO A 1 404 ? 4.977 18.234 10.516 1 90.19 404 PRO A C 1
ATOM 3240 O O . PRO A 1 404 ? 4.484 17.516 9.633 1 90.19 404 PRO A O 1
ATOM 3243 N N . TYR A 1 405 ? 4.512 19.562 10.688 1 92.88 405 TYR A N 1
ATOM 3244 C CA . TYR A 1 405 ? 3.193 19.922 10.188 1 92.88 405 TYR A CA 1
ATOM 3245 C C . TYR A 1 405 ? 3.27 21.172 9.32 1 92.88 405 TYR A C 1
ATOM 3247 O O . TYR A 1 405 ? 2.279 21.891 9.172 1 92.88 405 TYR A O 1
ATOM 3255 N N . LEU A 1 406 ? 4.422 21.5 8.852 1 95.81 406 LEU A N 1
ATOM 3256 C CA . LEU A 1 406 ? 4.504 22.75 8.086 1 95.81 406 LEU A CA 1
ATOM 3257 C C . LEU A 1 406 ? 3.541 22.719 6.906 1 95.81 406 LEU A C 1
ATOM 3259 O O . LEU A 1 406 ? 2.748 23.656 6.73 1 95.81 406 LEU A O 1
ATOM 3263 N N . TRP A 1 407 ? 3.582 21.703 6.113 1 96.12 407 TRP A N 1
ATOM 3264 C CA . TRP A 1 407 ? 2.766 21.594 4.91 1 96.12 407 TRP A CA 1
ATOM 3265 C C . TRP A 1 407 ? 1.282 21.547 5.262 1 96.12 407 TRP A C 1
ATOM 3267 O O . TRP A 1 407 ? 0.487 22.312 4.727 1 96.12 407 TRP A O 1
ATOM 3277 N N . GLN A 1 408 ? 0.919 20.734 6.203 1 93.69 408 GLN A N 1
ATOM 3278 C CA . GLN A 1 408 ? -0.474 20.594 6.609 1 93.69 408 GLN A CA 1
ATOM 3279 C C . GLN A 1 408 ? -0.99 21.859 7.277 1 93.69 408 GLN A C 1
ATOM 3281 O O . GLN A 1 408 ? -2.143 22.25 7.078 1 93.69 408 GLN A O 1
ATOM 3286 N N . GLY A 1 409 ? -0.157 22.422 8.109 1 93.62 409 GLY A N 1
ATOM 3287 C CA . GLY A 1 409 ? -0.539 23.656 8.766 1 93.62 409 GLY A CA 1
ATOM 3288 C C . GLY A 1 409 ? -0.806 24.797 7.789 1 93.62 409 GLY A C 1
ATOM 3289 O O . GLY A 1 409 ? -1.758 25.562 7.961 1 93.62 409 GLY A O 1
ATOM 3290 N N . ALA A 1 410 ? 0.017 24.859 6.797 1 95.56 410 ALA A N 1
ATOM 3291 C CA . ALA A 1 410 ? -0.158 25.906 5.789 1 95.56 410 ALA A CA 1
ATOM 3292 C C . ALA A 1 410 ? -1.479 25.734 5.043 1 95.56 410 ALA A C 1
ATOM 3294 O O . ALA A 1 410 ? -2.217 26.703 4.844 1 95.56 410 ALA A O 1
ATOM 3295 N N . LEU A 1 411 ? -1.771 24.531 4.664 1 94.19 411 LEU A N 1
ATOM 3296 C CA . LEU A 1 411 ? -3.002 24.266 3.926 1 94.19 411 LEU A CA 1
ATOM 3297 C C . LEU A 1 411 ? -4.223 24.469 4.816 1 94.19 411 LEU A C 1
ATOM 3299 O O . LEU A 1 411 ? -5.266 24.938 4.352 1 94.19 411 LEU A O 1
ATOM 3303 N N . SER A 1 412 ? -4.07 24.141 6.051 1 92.69 412 SER A N 1
ATOM 3304 C CA . SER A 1 412 ? -5.145 24.375 7.008 1 92.69 412 SER A CA 1
ATOM 3305 C C . SER A 1 412 ? -5.426 25.875 7.152 1 92.69 412 SER A C 1
ATOM 3307 O O . SER A 1 412 ? -6.586 26.297 7.184 1 92.69 412 SER A O 1
ATOM 3309 N N . MET A 1 413 ? -4.406 26.672 7.215 1 95 413 MET A N 1
ATOM 3310 C CA . MET A 1 413 ? -4.566 28.125 7.301 1 95 413 MET A CA 1
ATOM 3311 C C . MET A 1 413 ? -5.297 28.672 6.074 1 95 413 MET A C 1
ATOM 3313 O O . MET A 1 413 ? -6.168 29.531 6.199 1 95 413 MET A O 1
ATOM 3317 N N . VAL A 1 414 ? -4.953 28.109 4.965 1 95 414 VAL A N 1
ATOM 3318 C CA . VAL A 1 414 ? -5.578 28.547 3.721 1 95 414 VAL A CA 1
ATOM 3319 C C . VAL A 1 414 ? -7.066 28.203 3.742 1 95 414 VAL A C 1
ATOM 3321 O O . VAL A 1 414 ? -7.902 29.062 3.428 1 95 414 VAL A O 1
ATOM 3324 N N . SER A 1 415 ? -7.371 27.031 4.141 1 93.69 415 SER A N 1
ATOM 3325 C CA . SER A 1 415 ? -8.766 26.594 4.195 1 93.69 415 SER A CA 1
ATOM 3326 C C . SER A 1 415 ? -9.57 27.453 5.16 1 93.69 415 SER A C 1
ATOM 3328 O O . SER A 1 415 ? -10.68 27.891 4.828 1 93.69 415 SER A O 1
ATOM 3330 N N . GLN A 1 416 ? -9.023 27.719 6.285 1 95.62 416 GLN A N 1
ATOM 3331 C CA . GLN A 1 416 ? -9.711 28.516 7.301 1 95.62 416 GLN A CA 1
ATOM 3332 C C . GLN A 1 416 ? -9.883 29.953 6.852 1 95.62 416 GLN A C 1
ATOM 3334 O O . GLN A 1 416 ? -10.914 30.578 7.109 1 95.62 416 GLN A O 1
ATOM 3339 N N . THR A 1 417 ? -8.891 30.422 6.195 1 96.75 417 THR A N 1
ATOM 3340 C CA . THR A 1 417 ? -8.969 31.797 5.707 1 96.75 417 THR A CA 1
ATOM 3341 C C . THR A 1 417 ? -10.055 31.938 4.641 1 96.75 417 THR A C 1
ATOM 3343 O O . THR A 1 417 ? -10.805 32.906 4.637 1 96.75 417 THR A O 1
ATOM 3346 N N . LEU A 1 418 ? -10.117 30.953 3.758 1 95.38 418 LEU A N 1
ATOM 3347 C CA . LEU A 1 418 ? -11.164 30.953 2.74 1 95.38 418 LEU A CA 1
ATOM 3348 C C . LEU A 1 418 ? -12.547 30.938 3.383 1 95.38 418 LEU A C 1
ATOM 3350 O O . LEU A 1 418 ? -13.469 31.609 2.916 1 95.38 418 LEU A O 1
ATOM 3354 N N . LEU A 1 419 ? -12.68 30.203 4.402 1 95.75 419 LEU A N 1
ATOM 3355 C CA . LEU A 1 419 ? -13.938 30.125 5.125 1 95.75 419 LEU A CA 1
ATOM 3356 C C . LEU A 1 419 ? -14.32 31.484 5.695 1 95.75 419 LEU A C 1
ATOM 3358 O O . LEU A 1 419 ? -15.469 31.906 5.602 1 95.75 419 LEU A O 1
ATOM 3362 N N . ILE A 1 420 ? -13.367 32.156 6.277 1 97.06 420 ILE A N 1
ATOM 3363 C CA . ILE A 1 420 ? -13.602 33.469 6.848 1 97.06 420 ILE A CA 1
ATOM 3364 C C . ILE A 1 420 ? -13.938 34.469 5.734 1 97.06 420 ILE A C 1
ATOM 3366 O O . ILE A 1 420 ? -1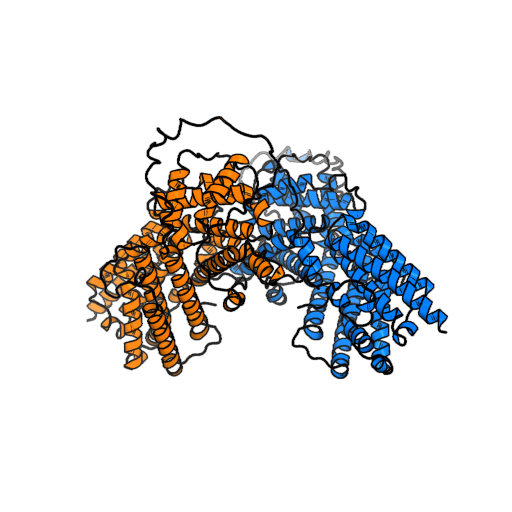4.844 35.281 5.879 1 97.06 420 ILE A O 1
ATOM 3370 N N . MET A 1 421 ? -13.203 34.375 4.64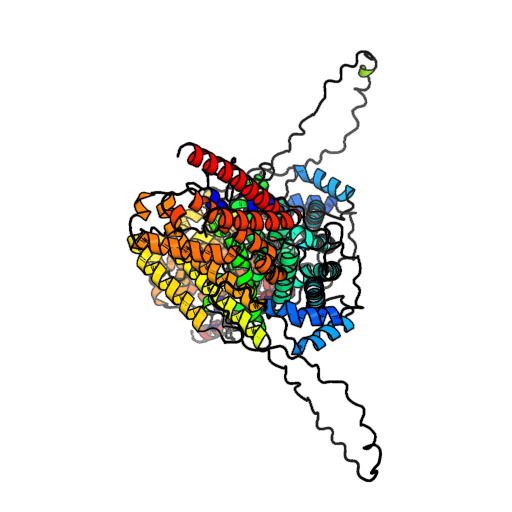5 1 96.69 421 MET A N 1
ATOM 3371 C CA . MET A 1 421 ? -13.484 35.25 3.508 1 96.69 421 MET A CA 1
ATOM 3372 C C . MET A 1 421 ? -14.906 35.062 3.004 1 96.69 421 MET A C 1
ATOM 3374 O O . MET A 1 421 ? -15.617 36.031 2.736 1 96.69 421 MET A O 1
ATOM 3378 N N . GLY A 1 422 ? -15.289 33.812 2.9 1 95.81 422 GLY A N 1
ATOM 3379 C CA . GLY A 1 422 ? -16.656 33.5 2.504 1 95.81 422 GLY A CA 1
ATOM 3380 C C . GLY A 1 422 ? -17.688 34.062 3.479 1 95.81 422 GLY A C 1
ATOM 3381 O O . GLY A 1 422 ? -18.734 34.562 3.068 1 95.81 422 GLY A O 1
ATOM 3382 N N . ALA A 1 423 ? -17.406 33.969 4.727 1 96.75 423 ALA A N 1
ATOM 3383 C CA . ALA A 1 423 ? -18.328 34.438 5.758 1 96.75 423 ALA A CA 1
ATOM 3384 C C . ALA A 1 423 ? -18.484 35.938 5.707 1 96.75 423 ALA A C 1
ATOM 3386 O O . ALA A 1 423 ? -19.562 36.469 6.008 1 96.75 423 ALA A O 1
ATOM 3387 N N . THR A 1 424 ? -17.438 36.656 5.324 1 96 424 THR A N 1
ATOM 3388 C CA . THR A 1 424 ? -17.516 38.094 5.211 1 96 424 THR A CA 1
ATOM 3389 C C . THR A 1 424 ? -18.453 38.5 4.078 1 96 424 THR A C 1
ATOM 3391 O O . THR A 1 424 ? -18.984 39.625 4.07 1 96 424 THR A O 1
ATOM 3394 N N . MET A 1 425 ? -18.672 37.625 3.143 1 94 425 MET A N 1
ATOM 3395 C CA . MET A 1 425 ? -19.516 37.906 1.977 1 94 425 MET A CA 1
ATOM 3396 C C . MET A 1 425 ? -20.969 37.562 2.254 1 94 425 MET A C 1
ATOM 3398 O O . MET A 1 425 ? -21.859 37.906 1.478 1 94 425 MET A O 1
ATOM 3402 N N . SER A 1 426 ? -21.25 36.906 3.32 1 94.5 426 SER A N 1
ATOM 3403 C CA . SER A 1 426 ? -22.594 36.531 3.717 1 94.5 426 SER A CA 1
ATOM 3404 C C . SER A 1 426 ? -23.203 37.594 4.66 1 94.5 426 SER A C 1
ATOM 3406 O O . SER A 1 426 ? -22.656 37.844 5.738 1 94.5 426 SER A O 1
ATOM 3408 N N . PRO A 1 427 ? -24.359 38.125 4.348 1 92.69 427 PRO A N 1
ATOM 3409 C CA . PRO A 1 427 ? -24.969 39.125 5.223 1 92.69 427 PRO A CA 1
ATOM 3410 C C . PRO A 1 427 ? -25.281 38.562 6.617 1 92.69 427 PRO A C 1
ATOM 3412 O O . PRO A 1 427 ? -25.109 39.281 7.609 1 92.69 427 PRO A O 1
ATOM 3415 N N . THR A 1 428 ? -25.609 37.375 6.695 1 94.12 428 THR A N 1
ATOM 3416 C CA . THR A 1 428 ? -25.984 36.75 7.969 1 94.12 428 THR A CA 1
ATOM 3417 C C . THR A 1 428 ? -24.734 36.438 8.789 1 94.12 428 THR A C 1
ATOM 3419 O O . THR A 1 428 ? -24.719 36.625 10.008 1 94.12 428 THR A O 1
ATOM 3422 N N . LEU A 1 429 ? -23.719 36 8.117 1 96.38 429 LEU A N 1
ATOM 3423 C CA . LEU A 1 429 ? -22.547 35.531 8.836 1 96.38 429 LEU A CA 1
ATOM 3424 C C . LEU A 1 429 ? -21.578 36.656 9.109 1 96.38 429 LEU A C 1
ATOM 3426 O O . LEU A 1 429 ? -20.781 36.594 10.047 1 96.38 429 LEU A O 1
ATOM 3430 N N . SER A 1 430 ? -21.641 37.719 8.336 1 94.94 430 SER A N 1
ATOM 3431 C CA . SER A 1 430 ? -20.734 38.844 8.5 1 94.94 430 SER A CA 1
ATOM 3432 C C . SER A 1 430 ? -20.953 39.531 9.844 1 94.94 430 SER A C 1
ATOM 3434 O O . SER A 1 430 ? -20.016 40.125 10.406 1 94.94 430 SER A O 1
ATOM 3436 N N . ILE A 1 431 ? -22.141 39.375 10.375 1 93.69 431 ILE A N 1
ATOM 3437 C CA . ILE A 1 431 ? -22.5 40.031 11.633 1 93.69 431 ILE A CA 1
ATOM 3438 C C . ILE A 1 431 ? -21.828 39.312 12.797 1 93.69 431 ILE A C 1
ATOM 3440 O O . ILE A 1 431 ? -21.641 39.875 13.867 1 93.69 431 ILE A O 1
ATOM 3444 N N . LEU A 1 432 ? -21.547 38.062 12.586 1 95.56 432 LEU A N 1
ATOM 3445 C CA . LEU A 1 432 ? -20.984 37.25 13.641 1 95.56 432 LEU A CA 1
ATOM 3446 C C . LEU A 1 432 ? -19.469 37.438 13.719 1 95.56 432 LEU A C 1
ATOM 3448 O O . LEU A 1 432 ? -18.828 36.938 14.656 1 95.56 432 LEU A O 1
ATOM 3452 N N . LEU A 1 433 ? -18.844 38.156 12.797 1 96.88 433 LEU A N 1
ATOM 3453 C CA . LEU A 1 433 ? -17.406 38.312 12.711 1 96.88 433 LEU A CA 1
ATOM 3454 C C . LEU A 1 433 ? -16.953 39.594 13.422 1 96.88 433 LEU A C 1
ATOM 3456 O O . LEU A 1 433 ? -17.734 40.5 13.617 1 96.88 433 LEU A O 1
ATOM 3460 N N . PRO A 1 434 ? -15.672 39.594 13.898 1 95.38 434 PRO A N 1
ATOM 3461 C CA . PRO A 1 434 ? -15.117 40.844 14.43 1 95.38 434 PRO A CA 1
ATOM 3462 C C . PRO A 1 434 ? -15.133 41.969 13.414 1 95.38 434 PRO A C 1
ATOM 3464 O O . PRO A 1 434 ? -15.461 41.75 12.242 1 95.38 434 PRO A O 1
ATOM 3467 N N . PRO A 1 435 ? -14.805 43.188 13.883 1 94.38 435 PRO A N 1
ATOM 3468 C CA . PRO A 1 435 ? -14.805 44.312 12.961 1 94.38 435 PRO A CA 1
ATOM 3469 C C . PRO A 1 435 ? -13.906 44.094 11.742 1 94.38 435 PRO A C 1
ATOM 3471 O O . PRO A 1 435 ? -12.875 43.438 11.852 1 94.38 435 PRO A O 1
ATOM 3474 N N . VAL A 1 436 ? -14.227 44.719 10.695 1 92 436 VAL A N 1
ATOM 3475 C CA . VAL A 1 436 ? -13.648 44.5 9.375 1 92 436 VAL A CA 1
ATOM 3476 C C . VAL A 1 436 ? -12.141 44.719 9.422 1 92 436 VAL A C 1
ATOM 3478 O O . VAL A 1 436 ? -11.359 43.938 8.898 1 92 436 VAL A O 1
ATOM 3481 N N . PRO A 1 437 ? -11.641 45.781 10.109 1 94 437 PRO A N 1
ATOM 3482 C CA . PRO A 1 437 ? -10.195 46 10.133 1 94 437 PRO A CA 1
ATOM 3483 C C . PRO A 1 437 ? -9.438 44.844 10.797 1 94 437 PRO A C 1
ATOM 3485 O O . PRO A 1 437 ? -8.32 44.531 10.398 1 94 437 PRO A O 1
ATOM 3488 N N . GLN A 1 438 ? -10.086 44.312 11.742 1 96 438 GLN A N 1
ATOM 3489 C CA . GLN A 1 438 ? -9.453 43.188 12.422 1 96 438 GLN A CA 1
ATOM 3490 C C . GLN A 1 438 ? -9.375 41.969 11.516 1 96 438 GLN A C 1
ATOM 3492 O O . GLN A 1 438 ? -8.344 41.312 11.469 1 96 438 GLN A O 1
ATOM 3497 N N . ILE A 1 439 ? -10.453 41.719 10.844 1 96.56 439 ILE A N 1
ATOM 3498 C CA . ILE A 1 439 ? -10.5 40.562 9.922 1 96.56 439 ILE A CA 1
ATOM 3499 C C . ILE A 1 439 ? -9.492 40.781 8.797 1 96.56 439 ILE A C 1
ATOM 3501 O O . ILE A 1 439 ? -8.781 39.844 8.406 1 96.56 439 ILE A O 1
ATOM 3505 N N . ASP A 1 440 ? -9.383 41.969 8.289 1 96.31 440 ASP A N 1
ATOM 3506 C CA . ASP A 1 440 ? -8.422 42.312 7.234 1 96.31 440 ASP A CA 1
ATOM 3507 C C . ASP A 1 440 ? -6.988 42.062 7.707 1 96.31 440 ASP A C 1
ATOM 3509 O O . ASP A 1 440 ? -6.148 41.594 6.941 1 96.31 440 ASP A O 1
ATOM 3513 N N . GLY A 1 441 ? -6.781 42.5 8.977 1 96.56 441 GLY A N 1
ATOM 3514 C CA . GLY A 1 441 ? -5.465 42.25 9.547 1 96.56 441 GLY A CA 1
ATOM 3515 C C . GLY A 1 441 ? -5.121 40.781 9.648 1 96.56 441 GLY A C 1
ATOM 3516 O O . GLY A 1 441 ? -3.99 40.375 9.359 1 96.56 441 GLY A O 1
ATOM 3517 N N . ILE A 1 442 ? -6.074 40 10.078 1 96.88 442 ILE A N 1
ATOM 3518 C CA . ILE A 1 442 ? -5.887 38.562 10.211 1 96.88 442 ILE A CA 1
ATOM 3519 C C . ILE A 1 442 ? -5.609 37.938 8.844 1 96.88 442 ILE A C 1
ATOM 3521 O O . ILE A 1 442 ? -4.66 37.156 8.688 1 96.88 442 ILE A O 1
ATOM 3525 N N . ILE A 1 443 ? -6.406 38.25 7.852 1 97.44 443 ILE A N 1
ATOM 3526 C CA . ILE A 1 443 ? -6.262 37.719 6.504 1 97.44 443 ILE A CA 1
ATOM 3527 C C . ILE A 1 443 ? -4.906 38.125 5.93 1 97.44 443 ILE A C 1
ATOM 3529 O O . ILE A 1 443 ? -4.207 37.281 5.336 1 97.44 443 ILE A O 1
ATOM 3533 N N . ALA A 1 444 ? -4.508 39.375 6.125 1 97.25 444 ALA A N 1
ATOM 3534 C CA . ALA A 1 444 ? -3.213 39.844 5.637 1 97.25 444 ALA A CA 1
ATOM 3535 C C . ALA A 1 444 ? -2.066 39.062 6.273 1 97.25 444 ALA A C 1
ATOM 3537 O O . ALA A 1 444 ? -1.073 38.75 5.609 1 97.25 444 ALA A O 1
ATOM 3538 N N . GLY A 1 445 ? -2.236 38.844 7.562 1 97.12 445 GLY A N 1
ATOM 3539 C CA . GLY A 1 445 ? -1.237 38.031 8.25 1 97.12 445 GLY A CA 1
ATOM 3540 C C . GLY A 1 445 ? -1.071 36.656 7.664 1 97.12 445 GLY A C 1
ATOM 3541 O O . GLY A 1 445 ? 0.053 36.156 7.5 1 97.12 445 GLY A O 1
ATOM 3542 N N . VAL A 1 446 ? -2.131 36 7.355 1 97.69 446 VAL A N 1
ATOM 3543 C CA . VAL A 1 446 ? -2.1 34.656 6.801 1 97.69 446 VAL A CA 1
ATOM 3544 C C . VAL A 1 446 ? -1.509 34.688 5.395 1 97.69 446 VAL A C 1
ATOM 3546 O O . VAL A 1 446 ? -0.691 33.844 5.035 1 97.69 446 VAL A O 1
ATOM 3549 N N . VAL A 1 447 ? -1.96 35.656 4.57 1 97.31 447 VAL A N 1
ATOM 3550 C CA . VAL A 1 447 ? -1.466 35.781 3.203 1 97.31 447 VAL A CA 1
ATOM 3551 C C . VAL A 1 447 ? 0.053 35.938 3.213 1 97.31 447 VAL A C 1
ATOM 3553 O O . VAL A 1 447 ? 0.757 35.25 2.453 1 97.31 447 VAL A O 1
ATOM 3556 N N . ASN A 1 448 ? 0.57 36.719 4.125 1 96.81 448 ASN A N 1
ATOM 3557 C CA . ASN A 1 448 ? 2.01 36.938 4.227 1 96.81 448 ASN A CA 1
ATOM 3558 C C . ASN A 1 448 ? 2.738 35.688 4.676 1 96.81 448 ASN A C 1
ATOM 3560 O O . ASN A 1 448 ? 3.812 35.344 4.164 1 96.81 448 ASN A O 1
ATOM 3564 N N . GLU A 1 449 ? 2.162 35.031 5.625 1 96.88 449 GLU A N 1
ATOM 3565 C CA . GLU A 1 449 ? 2.787 33.812 6.156 1 96.88 449 GLU A CA 1
ATOM 3566 C C . GLU A 1 449 ? 2.838 32.719 5.105 1 96.88 449 GLU A C 1
ATOM 3568 O O . GLU A 1 449 ? 3.865 32.062 4.945 1 96.88 449 GLU A O 1
ATOM 3573 N N . VAL A 1 450 ? 1.763 32.5 4.387 1 96.44 450 VAL A N 1
ATOM 3574 C CA . VAL A 1 450 ? 1.694 31.438 3.379 1 96.44 450 VAL A CA 1
ATOM 3575 C C . VAL A 1 450 ? 2.621 31.781 2.213 1 96.44 450 VAL A C 1
ATOM 3577 O O . VAL A 1 450 ? 3.221 30.891 1.608 1 96.44 450 VAL A O 1
ATOM 3580 N N . GLU A 1 451 ? 2.736 33.031 1.926 1 96.25 451 GLU A N 1
ATOM 3581 C CA . GLU A 1 451 ? 3.658 33.469 0.88 1 96.25 451 GLU A CA 1
ATOM 3582 C C . GLU A 1 451 ? 5.102 33.125 1.237 1 96.25 451 GLU A C 1
ATOM 3584 O O . GLU A 1 451 ? 5.902 32.812 0.359 1 96.25 451 GLU A O 1
ATOM 3589 N N . ARG A 1 452 ? 5.359 33.156 2.461 1 94.5 452 ARG A N 1
ATOM 3590 C CA . ARG A 1 452 ? 6.691 32.812 2.936 1 94.5 452 ARG A CA 1
ATOM 3591 C C . ARG A 1 452 ? 6.984 31.328 2.66 1 94.5 452 ARG A C 1
ATOM 3593 O O . ARG A 1 452 ? 8.141 30.953 2.447 1 94.5 452 ARG A O 1
ATOM 3600 N N . TYR A 1 453 ? 5.961 30.547 2.693 1 96.44 453 TYR A N 1
ATOM 3601 C CA . TYR A 1 453 ? 6.117 29.109 2.492 1 96.44 453 TYR A CA 1
ATOM 3602 C C . TYR A 1 453 ? 6.07 28.766 1.011 1 96.44 453 TYR A C 1
ATOM 3604 O O . TYR A 1 453 ? 6.348 27.625 0.627 1 96.44 453 TYR A O 1
ATOM 3612 N N . ALA A 1 454 ? 5.793 29.656 0.107 1 95.88 454 ALA A N 1
ATOM 3613 C CA . ALA A 1 454 ? 5.438 29.422 -1.289 1 95.88 454 ALA A CA 1
ATOM 3614 C C . ALA A 1 454 ? 6.578 28.734 -2.033 1 95.88 454 ALA A C 1
ATOM 3616 O O . ALA A 1 454 ? 6.34 27.906 -2.912 1 95.88 454 ALA A O 1
ATOM 3617 N N . HIS A 1 455 ? 7.801 28.969 -1.669 1 94.69 455 HIS A N 1
ATOM 3618 C CA . HIS A 1 455 ? 8.938 28.438 -2.41 1 94.69 455 HIS A CA 1
ATOM 3619 C C . HIS A 1 455 ? 9.219 26.984 -2.033 1 94.69 455 HIS A C 1
ATOM 3621 O O . HIS A 1 455 ? 9.953 26.297 -2.734 1 94.69 455 HIS A O 1
ATOM 3627 N N . LEU A 1 456 ? 8.625 26.547 -1.013 1 96.38 456 LEU A N 1
ATOM 3628 C CA . LEU A 1 456 ? 8.961 25.234 -0.459 1 96.38 456 LEU A CA 1
ATOM 3629 C C . LEU A 1 456 ? 8.297 24.125 -1.259 1 96.38 456 LEU A C 1
ATOM 3631 O O . LEU A 1 456 ? 8.82 23 -1.336 1 96.38 456 LEU A O 1
ATOM 3635 N N . ALA A 1 457 ? 7.129 24.359 -1.864 1 96.44 457 ALA A N 1
ATOM 3636 C CA . ALA A 1 457 ? 6.391 23.344 -2.607 1 96.44 457 ALA A CA 1
ATOM 3637 C C . ALA A 1 457 ? 5.457 23.984 -3.631 1 96.44 457 ALA A C 1
ATOM 3639 O O . ALA A 1 457 ? 4.918 25.078 -3.396 1 96.44 457 ALA A O 1
ATOM 3640 N N . PRO A 1 458 ? 5.219 23.281 -4.715 1 96.31 458 PRO A N 1
ATOM 3641 C CA . PRO A 1 458 ? 4.293 23.828 -5.715 1 96.31 458 PRO A CA 1
ATOM 3642 C C . PRO A 1 458 ? 2.865 23.953 -5.188 1 96.31 458 PRO A C 1
ATOM 3644 O O . PRO A 1 458 ? 2.145 24.891 -5.566 1 96.31 458 PRO A O 1
ATOM 3647 N N . SER A 1 459 ? 2.449 23.047 -4.406 1 95.19 459 SER A N 1
ATOM 3648 C CA . SER A 1 459 ? 1.11 23.125 -3.828 1 95.19 459 SER A CA 1
ATOM 3649 C C . SER A 1 459 ? 0.96 24.359 -2.945 1 95.19 459 SER A C 1
ATOM 3651 O O . SER A 1 459 ? -0.086 25.016 -2.955 1 95.19 459 SER A O 1
ATOM 3653 N N . LEU A 1 460 ? 2.012 24.719 -2.193 1 96.44 460 LEU A N 1
ATOM 3654 C CA . LEU A 1 460 ? 1.971 25.891 -1.333 1 96.44 460 LEU A CA 1
ATOM 3655 C C . LEU A 1 460 ? 2.018 27.172 -2.16 1 96.44 460 LEU A C 1
ATOM 3657 O O . LEU A 1 460 ? 1.389 28.172 -1.802 1 96.44 460 LEU A O 1
ATOM 3661 N N . LYS A 1 461 ? 2.762 27.094 -3.25 1 96.56 461 LYS A N 1
ATOM 3662 C CA . LYS A 1 461 ? 2.801 28.25 -4.152 1 96.56 461 LYS A CA 1
ATOM 3663 C C . LYS A 1 461 ? 1.417 28.547 -4.723 1 96.56 461 LYS A C 1
ATOM 3665 O O . LYS A 1 461 ? 0.971 29.688 -4.719 1 96.56 461 LYS A O 1
ATOM 3670 N N . LEU A 1 462 ? 0.771 27.531 -5.164 1 94.31 462 LEU A N 1
ATOM 3671 C CA . LEU A 1 462 ? -0.575 27.719 -5.699 1 94.31 462 LEU A CA 1
ATOM 3672 C C . LEU A 1 462 ? -1.532 28.203 -4.613 1 94.31 462 LEU A C 1
ATOM 3674 O O . LEU A 1 462 ? -2.381 29.047 -4.863 1 94.31 462 LEU A O 1
ATOM 3678 N N . SER A 1 463 ? -1.412 27.672 -3.428 1 94.38 463 SER A N 1
ATOM 3679 C CA . SER A 1 463 ? -2.273 28.078 -2.32 1 94.38 463 SER A CA 1
ATOM 3680 C C . SER A 1 463 ? -2.084 29.547 -1.984 1 94.38 463 SER A C 1
ATOM 3682 O O . SER A 1 463 ? -3.051 30.25 -1.681 1 94.38 463 SER A O 1
ATOM 3684 N N . ALA A 1 464 ? -0.845 29.953 -2.033 1 96.06 464 ALA A N 1
ATOM 3685 C CA . ALA A 1 464 ? -0.556 31.375 -1.794 1 96.06 464 ALA A CA 1
ATOM 3686 C C . ALA A 1 464 ? -1.198 32.25 -2.863 1 96.06 464 ALA A C 1
ATOM 3688 O O . ALA A 1 464 ? -1.753 33.312 -2.555 1 96.06 464 ALA A O 1
ATOM 3689 N N . GLU A 1 465 ? -1.162 31.766 -4.07 1 94.25 465 GLU A N 1
ATOM 3690 C CA . GLU A 1 465 ? -1.774 32.5 -5.172 1 94.25 465 GLU A CA 1
ATOM 3691 C C . GLU A 1 465 ? -3.293 32.562 -5.027 1 94.25 465 GLU A C 1
ATOM 3693 O O . GLU A 1 465 ? -3.91 33.594 -5.266 1 94.25 465 GLU A O 1
ATOM 3698 N N . ILE A 1 466 ? -3.822 31.531 -4.633 1 93 466 ILE A N 1
ATOM 3699 C CA . ILE A 1 466 ? -5.27 31.422 -4.496 1 93 466 ILE A CA 1
ATOM 3700 C C . ILE A 1 466 ? -5.762 32.406 -3.43 1 93 466 ILE A C 1
ATOM 3702 O O . ILE A 1 466 ? -6.715 33.156 -3.656 1 93 466 ILE A O 1
ATOM 3706 N N . ILE A 1 467 ? -5.129 32.438 -2.273 1 94.69 467 ILE A N 1
ATOM 3707 C CA . ILE A 1 467 ? -5.629 33.25 -1.186 1 94.69 467 ILE A CA 1
ATOM 3708 C C . ILE A 1 467 ? -5.348 34.719 -1.491 1 94.69 467 ILE A C 1
ATOM 3710 O O . ILE A 1 467 ? -6.117 35.594 -1.099 1 94.69 467 ILE A O 1
ATOM 3714 N N . ARG A 1 468 ? -4.281 34.969 -2.195 1 94.94 468 ARG A N 1
ATOM 3715 C CA . ARG A 1 468 ? -4.012 36.344 -2.623 1 94.94 468 ARG A CA 1
ATOM 3716 C C . ARG A 1 468 ? -5.09 36.844 -3.584 1 94.94 468 ARG A C 1
ATOM 3718 O O . ARG A 1 468 ? -5.578 37.969 -3.451 1 94.94 468 ARG A O 1
ATOM 3725 N N . ASP A 1 469 ? -5.418 36.031 -4.508 1 93.44 469 ASP A N 1
ATOM 3726 C CA . ASP A 1 469 ? -6.457 36.375 -5.473 1 93.44 469 ASP A CA 1
ATOM 3727 C C . ASP A 1 469 ? -7.812 36.531 -4.789 1 93.44 469 ASP A C 1
ATOM 3729 O O . ASP A 1 469 ? -8.57 37.438 -5.094 1 93.44 469 ASP A O 1
ATOM 3733 N N . ALA A 1 470 ? -8.094 35.625 -3.955 1 95.12 470 ALA A N 1
ATOM 3734 C CA . ALA A 1 470 ? -9.359 35.688 -3.227 1 95.12 470 ALA A CA 1
ATOM 3735 C C . ALA A 1 470 ? -9.461 36.938 -2.396 1 95.12 470 ALA A C 1
ATOM 3737 O O . ALA A 1 470 ? -10.531 37.562 -2.307 1 95.12 470 ALA A O 1
ATOM 3738 N N . GLU A 1 471 ? -8.352 37.375 -1.777 1 96.12 471 GLU A N 1
ATOM 3739 C CA . GLU A 1 471 ? -8.352 38.594 -0.958 1 96.12 471 GLU A CA 1
ATOM 3740 C C . GLU A 1 471 ? -8.562 39.844 -1.812 1 96.12 471 GLU A C 1
ATOM 3742 O O . GLU A 1 471 ? -9.297 40.75 -1.416 1 96.12 471 GLU A O 1
ATOM 3747 N N . ARG A 1 472 ? -7.992 39.844 -2.945 1 94.38 472 ARG A N 1
ATOM 3748 C CA . ARG A 1 472 ? -8.18 40.969 -3.863 1 94.38 472 ARG A CA 1
ATOM 3749 C C . ARG A 1 472 ? -9.648 41.094 -4.27 1 94.38 472 ARG A C 1
ATOM 3751 O O . ARG A 1 472 ? -10.203 42.219 -4.25 1 94.38 472 ARG A O 1
ATOM 3758 N N . ARG A 1 473 ? -10.211 40.062 -4.586 1 94.12 473 ARG A N 1
ATOM 3759 C CA . ARG A 1 473 ? -11.602 40.094 -5.023 1 94.12 473 ARG A CA 1
ATOM 3760 C C . ARG A 1 473 ? -12.531 40.406 -3.863 1 94.12 473 ARG A C 1
ATOM 3762 O O . ARG A 1 473 ? -13.539 41.125 -4.043 1 94.12 473 ARG A O 1
ATOM 3769 N N . ARG A 1 474 ? -12.227 39.844 -2.74 1 95.31 474 ARG A N 1
ATOM 3770 C CA . ARG A 1 474 ? -13.023 40.125 -1.55 1 95.31 474 ARG A CA 1
ATOM 3771 C C . ARG A 1 474 ? -13.047 41.625 -1.243 1 95.31 474 ARG A C 1
ATOM 3773 O O . ARG A 1 474 ? -14.109 42.188 -0.98 1 95.31 474 ARG A O 1
ATOM 3780 N N . GLN A 1 475 ? -11.93 42.281 -1.348 1 93.62 475 GLN A N 1
ATOM 3781 C CA . GLN A 1 475 ? -11.82 43.719 -1.074 1 93.62 475 GLN A CA 1
ATOM 3782 C C . GLN A 1 475 ? -12.602 44.531 -2.102 1 93.62 475 GLN A C 1
ATOM 3784 O O . GLN A 1 475 ? -13.227 45.531 -1.758 1 93.62 475 GLN A O 1
ATOM 3789 N N . ILE A 1 476 ? -12.617 44.031 -3.293 1 91.81 476 ILE A N 1
ATOM 3790 C CA . ILE A 1 476 ? -13.352 44.719 -4.355 1 91.81 476 ILE A CA 1
ATOM 3791 C C . ILE A 1 476 ? -14.852 44.594 -4.098 1 91.81 476 ILE A C 1
ATOM 3793 O O . ILE A 1 476 ? -15.586 45.594 -4.234 1 91.81 476 ILE A O 1
ATOM 3797 N N . CYS A 1 477 ? -15.258 43.469 -3.723 1 90.06 477 CYS A N 1
ATOM 3798 C CA . CYS A 1 477 ? -16.672 43.219 -3.477 1 90.06 477 CYS A CA 1
ATOM 3799 C C . CYS A 1 477 ? -17.156 44.031 -2.273 1 90.06 477 CYS A C 1
ATOM 3801 O O . CYS A 1 477 ? -18.281 44.562 -2.285 1 90.06 477 CYS A O 1
ATOM 3803 N N . LEU A 1 478 ? -16.375 44.125 -1.235 1 89.5 478 LEU A N 1
ATOM 3804 C CA . LEU A 1 478 ? -16.766 44.875 -0.029 1 89.5 478 LEU A CA 1
ATOM 3805 C C . LEU A 1 478 ? -16.828 46.375 -0.292 1 89.5 478 LEU A C 1
ATOM 3807 O O . LEU A 1 478 ? -17.672 47.062 0.254 1 89.5 478 LEU A O 1
ATOM 3811 N N . ARG A 1 479 ? -15.977 46.844 -1.1 1 86.44 479 ARG A N 1
ATOM 3812 C CA . ARG A 1 479 ? -15.984 48.25 -1.457 1 86.44 479 ARG A CA 1
ATOM 3813 C C . ARG A 1 479 ? -17.203 48.594 -2.305 1 86.44 479 ARG A C 1
ATOM 3815 O O . ARG A 1 479 ? -17.781 49.688 -2.164 1 86.44 479 ARG A O 1
ATOM 3822 N N . SER A 1 480 ? -17.516 47.719 -3.166 1 82.88 480 SER A N 1
ATOM 3823 C CA . SER A 1 480 ? -18.688 47.938 -4.016 1 82.88 480 SER A CA 1
ATOM 3824 C C . SER A 1 480 ? -19.969 47.875 -3.205 1 82.88 480 SER A C 1
ATOM 3826 O O . SER A 1 480 ? -20.938 48.594 -3.508 1 82.88 480 SER A O 1
ATOM 3828 N N . ALA A 1 481 ? -20.062 47.062 -2.301 1 74.44 481 ALA A N 1
ATOM 3829 C CA . ALA A 1 481 ? -21.25 46.969 -1.452 1 74.44 481 ALA A CA 1
ATOM 3830 C C . ALA A 1 481 ? -21.391 48.188 -0.558 1 74.44 481 ALA A C 1
ATOM 3832 O O . ALA A 1 481 ? -22.516 48.625 -0.271 1 74.44 481 ALA A O 1
ATOM 3833 N N . ASN A 1 482 ? -20.328 48.719 -0.052 1 67.19 482 ASN A N 1
ATOM 3834 C CA . ASN A 1 482 ? -20.375 49.938 0.763 1 67.19 482 ASN A CA 1
ATOM 3835 C C . ASN A 1 482 ? -20.734 51.156 -0.072 1 67.19 482 ASN A C 1
ATOM 3837 O O . ASN A 1 482 ? -21.312 52.125 0.442 1 67.19 482 ASN A O 1
ATOM 3841 N N . MET A 1 483 ? -20.328 51.062 -1.315 1 52.41 483 MET A N 1
ATOM 3842 C CA . MET A 1 483 ? -20.719 52.156 -2.182 1 52.41 483 MET A CA 1
ATOM 3843 C C . MET A 1 483 ? -22.219 52.156 -2.434 1 52.41 483 MET A C 1
ATOM 3845 O O . MET A 1 483 ? -22.812 53.219 -2.695 1 52.41 483 MET A O 1
ATOM 3849 N N . CYS A 1 484 ? -22.766 51 -2.436 1 44.84 484 CYS A N 1
ATOM 3850 C CA . CYS A 1 484 ? -24.219 50.938 -2.645 1 44.84 484 CYS A CA 1
ATOM 3851 C C . CYS A 1 484 ? -24.969 51.219 -1.352 1 44.84 484 CYS A C 1
ATOM 3853 O O . CYS A 1 484 ? -26.188 51.344 -1.354 1 44.84 484 CYS A O 1
ATOM 3855 N N . LEU A 1 485 ? -24.344 51.125 -0.239 1 40 485 LEU A N 1
ATOM 3856 C CA . LEU A 1 485 ? -25.016 51.625 0.955 1 40 485 LEU A CA 1
ATOM 3857 C C . LEU A 1 485 ? -24.75 53.125 1.138 1 40 485 LEU A C 1
ATOM 3859 O O . LEU A 1 485 ? -23.625 53.594 0.942 1 40 485 LEU A O 1
ATOM 3863 N N . MET B 1 1 ? -10.578 -14.242 3.398 1 37.06 1 MET B N 1
ATOM 3864 C CA . MET B 1 1 ? -9.258 -14.836 3.219 1 37.06 1 MET B CA 1
ATOM 3865 C C . MET B 1 1 ? -9.32 -16.016 2.26 1 37.06 1 MET B C 1
ATOM 3867 O O . MET B 1 1 ? -10.273 -16.812 2.299 1 37.06 1 MET B O 1
ATOM 3871 N N . HIS B 1 2 ? -8.797 -15.891 1.134 1 44.22 2 HIS B N 1
ATOM 3872 C CA . HIS B 1 2 ? -8.734 -17 0.198 1 44.22 2 HIS B CA 1
ATOM 3873 C C . HIS B 1 2 ? -8.188 -18.25 0.874 1 44.22 2 HIS B C 1
ATOM 3875 O O . HIS B 1 2 ? -7.168 -18.203 1.567 1 44.22 2 HIS B O 1
ATOM 3881 N N . THR B 1 3 ? -8.953 -19.172 1.264 1 49.5 3 THR B N 1
ATOM 3882 C CA . THR B 1 3 ? -8.586 -20.438 1.904 1 49.5 3 THR B CA 1
ATOM 3883 C C . THR B 1 3 ? -7.914 -21.375 0.905 1 49.5 3 THR B C 1
ATOM 3885 O O . THR B 1 3 ? -8.078 -22.594 0.984 1 49.5 3 THR B O 1
ATOM 3888 N N . THR B 1 4 ? -7.191 -20.797 -0.04 1 52.59 4 THR B N 1
ATOM 3889 C CA . THR B 1 4 ? -6.699 -21.672 -1.103 1 52.59 4 THR B CA 1
ATOM 3890 C C . THR B 1 4 ? -5.25 -22.078 -0.844 1 52.59 4 THR B C 1
ATOM 3892 O O . THR B 1 4 ? -4.73 -22.984 -1.494 1 52.59 4 THR B O 1
ATOM 3895 N N . PRO B 1 5 ? -4.699 -21.516 0.254 1 61.69 5 PRO B N 1
ATOM 3896 C CA . PRO B 1 5 ? -3.289 -21.875 0.417 1 61.69 5 PRO B CA 1
ATOM 3897 C C . PRO B 1 5 ? -3.094 -23.328 0.819 1 61.69 5 PRO B C 1
ATOM 3899 O O . PRO B 1 5 ? -3.955 -23.906 1.483 1 61.69 5 PRO B O 1
ATOM 3902 N N . ALA B 1 6 ? -2.107 -23.875 0.294 1 65.56 6 ALA B N 1
ATOM 3903 C CA . ALA B 1 6 ? -1.745 -25.281 0.49 1 65.56 6 ALA B CA 1
ATOM 3904 C C . ALA B 1 6 ? -1.855 -25.672 1.96 1 65.56 6 ALA B C 1
ATOM 3906 O O . ALA B 1 6 ? -2.387 -26.734 2.285 1 65.56 6 ALA B O 1
ATOM 3907 N N . LEU B 1 7 ? -1.57 -24.797 2.771 1 73.25 7 LEU B N 1
ATOM 3908 C CA . LEU B 1 7 ? -1.493 -25.172 4.176 1 73.25 7 LEU B CA 1
ATOM 3909 C C . LEU B 1 7 ? -2.881 -25.219 4.805 1 73.25 7 LEU B C 1
ATOM 3911 O O . LEU B 1 7 ? -3.076 -25.859 5.844 1 73.25 7 LEU B O 1
ATOM 3915 N N . HIS B 1 8 ? -3.758 -24.641 4.113 1 81.31 8 HIS B N 1
ATOM 3916 C CA . HIS B 1 8 ? -5.121 -24.766 4.609 1 81.31 8 HIS B CA 1
ATOM 3917 C C . HIS B 1 8 ? -5.648 -26.188 4.43 1 81.31 8 HIS B C 1
ATOM 3919 O O . HIS B 1 8 ? -6.465 -26.656 5.227 1 81.31 8 HIS B O 1
ATOM 3925 N N . LEU B 1 9 ? -5.098 -26.828 3.467 1 87.38 9 LEU B N 1
ATOM 3926 C CA . LEU B 1 9 ? -5.504 -28.203 3.195 1 87.38 9 LEU B CA 1
ATOM 3927 C C . LEU B 1 9 ? -5.035 -29.141 4.305 1 87.38 9 LEU B C 1
ATOM 3929 O O . LEU B 1 9 ? -5.645 -30.188 4.539 1 87.38 9 LEU B O 1
ATOM 3933 N N . LEU B 1 10 ? -4.031 -28.719 4.953 1 89.31 10 LEU B N 1
ATOM 3934 C CA . LEU B 1 10 ? -3.469 -29.547 6.008 1 89.31 10 LEU B CA 1
ATOM 3935 C C . LEU B 1 10 ? -4.422 -29.641 7.195 1 89.31 10 LEU B C 1
ATOM 3937 O O . LEU B 1 10 ? -4.266 -30.5 8.055 1 89.31 10 LEU B O 1
ATOM 3941 N N . GLN B 1 11 ? -5.418 -28.828 7.211 1 88.06 11 GLN B N 1
ATOM 3942 C CA . GLN B 1 11 ? -6.398 -28.844 8.289 1 88.06 11 GLN B CA 1
ATOM 3943 C C . GLN B 1 11 ? -7.609 -29.688 7.926 1 88.06 11 GLN B C 1
ATOM 3945 O O . GLN B 1 11 ? -8.453 -29.984 8.773 1 88.06 11 GLN B O 1
ATOM 3950 N N . TRP B 1 12 ? -7.621 -30.109 6.691 1 91.06 12 TRP B N 1
ATOM 3951 C CA . TRP B 1 12 ? -8.758 -30.891 6.211 1 91.06 12 TRP B CA 1
ATOM 3952 C C . TRP B 1 12 ? -8.719 -32.312 6.781 1 91.06 12 TRP B C 1
ATOM 3954 O O . TRP B 1 12 ? -7.648 -32.875 6.953 1 91.06 12 TRP B O 1
ATOM 3964 N N . PRO B 1 13 ? -9.93 -32.781 7.02 1 92.06 13 PRO B N 1
ATOM 3965 C CA . PRO B 1 13 ? -9.961 -34.188 7.441 1 92.06 13 PRO B CA 1
ATOM 3966 C C . PRO B 1 13 ? -9.266 -35.094 6.445 1 92.06 13 PRO B C 1
ATOM 3968 O O . PRO B 1 13 ? -9.305 -34.844 5.238 1 92.06 13 PRO B O 1
ATOM 3971 N N . LEU B 1 14 ? -8.664 -36.25 6.961 1 92.44 14 LEU B N 1
ATOM 3972 C CA . LEU B 1 14 ? -7.926 -37.25 6.191 1 92.44 14 LEU B CA 1
ATOM 3973 C C . LEU B 1 14 ? -6.543 -36.719 5.816 1 92.44 14 LEU B C 1
ATOM 3975 O O . LEU B 1 14 ? -5.559 -37.469 5.887 1 92.44 14 LEU B O 1
ATOM 3979 N N . ILE B 1 15 ? -6.484 -35.438 5.43 1 93.38 15 ILE B N 1
ATOM 3980 C CA . ILE B 1 15 ? -5.191 -34.875 5.07 1 93.38 15 ILE B CA 1
ATOM 3981 C C . ILE B 1 15 ? -4.406 -34.531 6.34 1 93.38 15 ILE B C 1
ATOM 3983 O O . ILE B 1 15 ? -3.195 -34.781 6.402 1 93.38 15 ILE B O 1
ATOM 3987 N N . ARG B 1 16 ? -5.156 -34 7.309 1 90.69 16 ARG B N 1
ATOM 3988 C CA . ARG B 1 16 ? -4.516 -33.625 8.562 1 90.69 16 ARG B CA 1
ATOM 3989 C C . ARG B 1 16 ? -3.861 -34.844 9.234 1 90.69 16 ARG B C 1
ATOM 3991 O O . ARG B 1 16 ? -2.863 -34.688 9.938 1 90.69 16 ARG B O 1
ATOM 3998 N N . ASP B 1 17 ? -4.363 -35.969 8.961 1 89.88 17 ASP B N 1
ATOM 3999 C CA . ASP B 1 17 ? -3.863 -37.188 9.578 1 89.88 17 ASP B CA 1
ATOM 4000 C C . ASP B 1 17 ? -2.6 -37.688 8.875 1 89.88 17 ASP B C 1
ATOM 4002 O O . ASP B 1 17 ? -1.894 -38.562 9.398 1 89.88 17 ASP B O 1
ATOM 4006 N N . LEU B 1 18 ? -2.359 -37.125 7.766 1 92 18 LEU B N 1
ATOM 4007 C CA . LEU B 1 18 ? -1.21 -37.562 6.984 1 92 18 LEU B CA 1
ATOM 4008 C C . LEU B 1 18 ? 0.045 -36.781 7.379 1 92 18 LEU B C 1
ATOM 4010 O O . LEU B 1 18 ? 1.15 -37.125 6.949 1 92 18 LEU B O 1
ATOM 4014 N N . VAL B 1 19 ? -0.137 -35.781 8.188 1 87.12 19 VAL B N 1
ATOM 4015 C CA . VAL B 1 19 ? 1.023 -34.969 8.547 1 87.12 19 VAL B CA 1
ATOM 4016 C C . VAL B 1 19 ? 1.225 -35 10.055 1 87.12 19 VAL B C 1
ATOM 4018 O O . VAL B 1 19 ? 0.259 -35.094 10.812 1 87.12 19 VAL B O 1
ATOM 4021 N N . SER B 1 20 ? 2.461 -35.125 10.531 1 73.31 20 SER B N 1
ATOM 4022 C CA . SER B 1 20 ? 2.797 -35.281 11.945 1 73.31 20 SER B CA 1
ATOM 4023 C C . SER B 1 20 ? 2.584 -34 12.711 1 73.31 20 SER B C 1
ATOM 4025 O O . SER B 1 20 ? 2.184 -34 13.875 1 73.31 20 SER B O 1
ATOM 4027 N N . GLY B 1 21 ? 2.863 -32.875 12.195 1 72.44 21 GLY B N 1
ATOM 4028 C CA . GLY B 1 21 ? 2.865 -31.641 12.969 1 72.44 21 GLY B CA 1
ATOM 4029 C C . GLY B 1 21 ? 1.695 -30.734 12.648 1 72.44 21 GLY B C 1
ATOM 4030 O O . GLY B 1 21 ? 0.997 -30.938 11.656 1 72.44 21 GLY B O 1
ATOM 4031 N N . VAL B 1 22 ? 1.337 -30.016 13.711 1 74.44 22 VAL B N 1
ATOM 4032 C CA . VAL B 1 22 ? 0.315 -29 13.516 1 74.44 22 VAL B CA 1
ATOM 4033 C C . VAL B 1 22 ? 0.914 -27.797 12.781 1 74.44 22 VAL B C 1
ATOM 4035 O O . VAL B 1 22 ? 1.874 -27.188 13.25 1 74.44 22 VAL B O 1
ATOM 4038 N N . TYR B 1 23 ? 0.511 -27.75 11.555 1 76.12 23 TYR B N 1
ATOM 4039 C CA . TYR B 1 23 ? 1.012 -26.625 10.773 1 76.12 23 TYR B CA 1
ATOM 4040 C C . TYR B 1 23 ? -0.013 -25.5 10.719 1 76.12 23 TYR B C 1
ATOM 4042 O O . TYR B 1 23 ? -1.194 -25.734 10.453 1 76.12 23 TYR B O 1
ATOM 4050 N N . ASP B 1 24 ? 0.54 -24.359 11.18 1 76.06 24 ASP B N 1
ATOM 4051 C CA . ASP B 1 24 ? -0.255 -23.141 11.062 1 76.06 24 ASP B CA 1
ATOM 4052 C C . ASP B 1 24 ? -0.245 -22.609 9.633 1 76.06 24 ASP B C 1
ATOM 4054 O O . ASP B 1 24 ? 0.791 -22.625 8.969 1 76.06 24 ASP B O 1
ATOM 4058 N N . PRO B 1 25 ? -1.416 -22.328 9.156 1 73.94 25 PRO B N 1
ATOM 4059 C CA . PRO B 1 25 ? -1.511 -21.812 7.793 1 73.94 25 PRO B CA 1
ATOM 4060 C C . PRO B 1 25 ? -0.564 -20.641 7.547 1 73.94 25 PRO B C 1
ATOM 4062 O O . PRO B 1 25 ? -0.215 -20.344 6.398 1 73.94 25 PRO B O 1
ATOM 4065 N N . GLN B 1 26 ? -0.074 -20.094 8.617 1 82.62 26 GLN B N 1
ATOM 4066 C CA . GLN B 1 26 ? 0.781 -18.922 8.461 1 82.62 26 GLN B CA 1
ATOM 4067 C C . GLN B 1 26 ? 2.256 -19.297 8.5 1 82.62 26 GLN B C 1
ATOM 4069 O O . GLN B 1 26 ? 3.131 -18.453 8.328 1 82.62 26 GLN B O 1
ATOM 4074 N N . HIS B 1 27 ? 2.473 -20.5 8.539 1 86.25 27 HIS B N 1
ATOM 4075 C CA . HIS B 1 27 ? 3.844 -20.953 8.742 1 86.25 27 HIS B CA 1
ATOM 4076 C C . HIS B 1 27 ? 4.711 -20.641 7.523 1 86.25 27 HIS B C 1
ATOM 4078 O O . HIS B 1 27 ? 5.875 -20.266 7.664 1 86.25 27 HIS B O 1
ATOM 4084 N N . LEU B 1 28 ? 4.156 -20.844 6.371 1 90.62 28 LEU B N 1
ATOM 4085 C CA . LEU B 1 28 ? 4.918 -20.562 5.164 1 90.62 28 LEU B CA 1
ATOM 4086 C C . LEU B 1 28 ? 5.32 -19.094 5.113 1 90.62 28 LEU B C 1
ATOM 4088 O O . LEU B 1 28 ? 6.457 -18.766 4.77 1 90.62 28 LEU B O 1
ATOM 4092 N N . LEU B 1 29 ? 4.387 -18.281 5.453 1 91.62 29 LEU B N 1
ATOM 4093 C CA . LEU B 1 29 ? 4.645 -16.844 5.457 1 91.62 29 LEU B CA 1
ATOM 4094 C C . LEU B 1 29 ? 5.707 -16.484 6.492 1 91.62 29 LEU B C 1
ATOM 4096 O O . LEU B 1 29 ? 6.609 -15.695 6.211 1 91.62 29 LEU B O 1
ATOM 4100 N N . GLN B 1 30 ? 5.633 -17.078 7.621 1 89.38 30 GLN B N 1
ATOM 4101 C CA . GLN B 1 30 ? 6.582 -16.797 8.695 1 89.38 30 GLN B CA 1
ATOM 4102 C C . GLN B 1 30 ? 8 -17.188 8.281 1 89.38 30 GLN B C 1
ATOM 4104 O O . GLN B 1 30 ? 8.961 -16.484 8.609 1 89.38 30 GLN B O 1
ATOM 4109 N N . LEU B 1 31 ? 8.109 -18.219 7.566 1 92.38 31 LEU B N 1
ATOM 4110 C CA . LEU B 1 31 ? 9.414 -18.672 7.086 1 92.38 31 LEU B CA 1
ATOM 4111 C C . LEU B 1 31 ? 10 -17.672 6.094 1 92.38 31 LEU B C 1
ATOM 4113 O O . LEU B 1 31 ? 11.188 -17.344 6.156 1 92.38 31 LEU B O 1
ATOM 4117 N N . GLU B 1 32 ? 9.141 -17.203 5.246 1 93.81 32 GLU B N 1
ATOM 4118 C CA . GLU B 1 32 ? 9.609 -16.25 4.254 1 93.81 32 GLU B CA 1
ATOM 4119 C C . GLU B 1 32 ? 9.977 -14.914 4.906 1 93.81 32 GLU B C 1
ATOM 4121 O O . GLU B 1 32 ? 10.891 -14.227 4.457 1 93.81 32 GLU B O 1
ATOM 4126 N N . MET B 1 33 ? 9.266 -14.547 5.93 1 90.62 33 MET B N 1
ATOM 4127 C CA . MET B 1 33 ? 9.562 -13.32 6.656 1 90.62 33 MET B CA 1
ATOM 4128 C C . MET B 1 33 ? 10.906 -13.406 7.359 1 90.62 33 MET B C 1
ATOM 4130 O O . MET B 1 33 ? 11.602 -12.398 7.523 1 90.62 33 MET B O 1
ATOM 4134 N N . ALA B 1 34 ? 11.266 -14.602 7.789 1 89.31 34 ALA B N 1
ATOM 4135 C CA . ALA B 1 34 ? 12.5 -14.82 8.531 1 89.31 34 ALA B CA 1
ATOM 4136 C C . ALA B 1 34 ? 13.68 -15.039 7.582 1 89.31 34 ALA B C 1
ATOM 4138 O O . ALA B 1 34 ? 14.828 -15.102 8.016 1 89.31 34 ALA B O 1
ATOM 4139 N N . ARG B 1 35 ? 13.344 -15.164 6.316 1 93 35 ARG B N 1
ATOM 4140 C CA . ARG B 1 35 ? 14.375 -15.438 5.316 1 93 35 ARG B CA 1
ATOM 4141 C C . ARG B 1 35 ? 15.367 -14.281 5.23 1 93 35 ARG B C 1
ATOM 4143 O O . ARG B 1 35 ? 14.977 -13.117 5.281 1 93 35 ARG B O 1
ATOM 4150 N N . GLU B 1 36 ? 16.641 -14.586 5.07 1 87.88 36 GLU B N 1
ATOM 4151 C CA . GLU B 1 36 ? 17.672 -13.562 4.922 1 87.88 36 GLU B CA 1
ATOM 4152 C C . GLU B 1 36 ? 17.438 -12.719 3.67 1 87.88 36 GLU B C 1
ATOM 4154 O O . GLU B 1 36 ? 17.141 -13.258 2.604 1 87.88 36 GLU B O 1
ATOM 4159 N N . PRO B 1 37 ? 17.609 -11.453 3.859 1 83.69 37 PRO B N 1
ATOM 4160 C CA . PRO B 1 37 ? 17.406 -10.586 2.699 1 83.69 37 PRO B CA 1
ATOM 4161 C C . PRO B 1 37 ? 18.406 -10.836 1.584 1 83.69 37 PRO B C 1
ATOM 4163 O O . PRO B 1 37 ? 19.531 -11.273 1.851 1 83.69 37 PRO B O 1
ATOM 4166 N N . LEU B 1 38 ? 17.906 -10.547 0.376 1 84.56 38 LEU B N 1
ATOM 4167 C CA . LEU B 1 38 ? 18.766 -10.688 -0.788 1 84.56 38 LEU B CA 1
ATOM 4168 C C . LEU B 1 38 ? 19.953 -9.719 -0.708 1 84.56 38 LEU B C 1
ATOM 4170 O O . LEU B 1 38 ? 19.766 -8.523 -0.467 1 84.56 38 LEU B O 1
ATOM 4174 N N . ARG B 1 39 ? 21.172 -10.227 -0.804 1 77.12 39 ARG B N 1
ATOM 4175 C CA . ARG B 1 39 ? 22.375 -9.391 -0.748 1 77.12 39 ARG B CA 1
ATOM 4176 C C . ARG B 1 39 ? 22.797 -8.961 -2.146 1 77.12 39 ARG B C 1
ATOM 4178 O O . ARG B 1 39 ? 23.125 -9.805 -2.986 1 77.12 39 ARG B O 1
ATOM 4185 N N . LEU B 1 40 ? 22.531 -7.648 -2.357 1 78.88 40 LEU B N 1
ATOM 4186 C CA . LEU B 1 40 ? 22.906 -7.125 -3.666 1 78.88 40 LEU B CA 1
ATOM 4187 C C . LEU B 1 40 ? 24.125 -6.215 -3.561 1 78.88 40 LEU B C 1
ATOM 4189 O O . LEU B 1 40 ? 24.203 -5.371 -2.664 1 78.88 40 LEU B O 1
ATOM 4193 N N . THR B 1 41 ? 25.281 -6.633 -4.012 1 66.44 41 THR B N 1
ATOM 4194 C CA . THR B 1 41 ? 26.453 -5.766 -4.012 1 66.44 41 THR B CA 1
ATOM 4195 C C . THR B 1 41 ? 26.406 -4.809 -5.195 1 66.44 41 THR B C 1
ATOM 4197 O O . THR B 1 41 ? 26.406 -5.238 -6.352 1 66.44 41 THR B O 1
ATOM 4200 N N . PRO B 1 42 ? 26.078 -3.602 -4.992 1 58.56 42 PRO B N 1
ATOM 4201 C CA . PRO B 1 42 ? 25.891 -2.641 -6.078 1 58.56 42 PRO B CA 1
ATOM 4202 C C . PRO B 1 42 ? 27.062 -2.605 -7.059 1 58.56 42 PRO B C 1
ATOM 4204 O O . PRO B 1 42 ? 26.859 -2.395 -8.258 1 58.56 42 PRO B O 1
ATOM 4207 N N . ASN B 1 43 ? 28.297 -2.723 -6.527 1 57.81 43 ASN B N 1
ATOM 4208 C CA . ASN B 1 43 ? 29.422 -2.289 -7.355 1 57.81 43 ASN B CA 1
ATOM 4209 C C . ASN B 1 43 ? 30.016 -3.451 -8.141 1 57.81 43 ASN B C 1
ATOM 4211 O O . ASN B 1 43 ? 31.172 -3.393 -8.555 1 57.81 43 ASN B O 1
ATOM 4215 N N . SER B 1 44 ? 29.219 -4.387 -8.336 1 59.38 44 SER B N 1
ATOM 4216 C CA . SER B 1 44 ? 29.984 -5.449 -8.984 1 59.38 44 SER B CA 1
ATOM 4217 C C . SER B 1 44 ? 30 -5.266 -10.5 1 59.38 44 SER B C 1
ATOM 4219 O O . SER B 1 44 ? 30.703 -5.988 -11.211 1 59.38 44 SER B O 1
ATOM 4221 N N . GLY B 1 45 ? 29.734 -4.156 -11.047 1 74.81 45 GLY B N 1
ATOM 4222 C CA . GLY B 1 45 ? 29.797 -3.912 -12.477 1 74.81 45 GLY B CA 1
ATOM 4223 C C . GLY B 1 45 ? 29 -4.922 -13.289 1 74.81 45 GLY B C 1
ATOM 4224 O O . GLY B 1 45 ? 28.594 -5.961 -12.773 1 74.81 45 GLY B O 1
ATOM 4225 N N . PHE B 1 46 ? 28.422 -4.648 -14.516 1 83.5 46 PHE B N 1
ATOM 4226 C CA . PHE B 1 46 ? 27.719 -5.562 -15.414 1 83.5 46 PHE B CA 1
ATOM 4227 C C . PHE B 1 46 ? 28.344 -5.52 -16.812 1 83.5 46 PHE B C 1
ATOM 4229 O O . PHE B 1 46 ? 29.031 -4.562 -17.156 1 83.5 46 PHE B O 1
ATOM 4236 N N . ASP B 1 47 ? 28.266 -6.695 -17.516 1 89.69 47 ASP B N 1
ATOM 4237 C CA . ASP B 1 47 ? 28.844 -6.871 -18.844 1 89.69 47 ASP B CA 1
ATOM 4238 C C . ASP B 1 47 ? 27.781 -6.73 -19.922 1 89.69 47 ASP B C 1
ATOM 4240 O O . ASP B 1 47 ? 26.719 -7.344 -19.844 1 89.69 47 ASP B O 1
ATOM 4244 N N . LEU B 1 48 ? 28.156 -5.863 -20.938 1 92.25 48 LEU B N 1
ATOM 4245 C CA . LEU B 1 48 ? 27.188 -5.613 -22 1 92.25 48 LEU B CA 1
ATOM 4246 C C . LEU B 1 48 ? 27.516 -6.426 -23.25 1 92.25 48 LEU B C 1
ATOM 4248 O O . LEU B 1 48 ? 26.859 -6.273 -24.281 1 92.25 48 LEU B O 1
ATOM 4252 N N . THR B 1 49 ? 28.406 -7.336 -23.156 1 92.12 49 THR B N 1
ATOM 4253 C CA . THR B 1 49 ? 28.828 -8.125 -24.312 1 92.12 49 THR B CA 1
ATOM 4254 C C . THR B 1 49 ? 27.672 -8.945 -24.859 1 92.12 49 THR B C 1
ATOM 4256 O O . THR B 1 49 ? 27.5 -9.055 -26.078 1 92.12 49 THR B O 1
ATOM 4259 N N . ASN B 1 50 ? 26.812 -9.445 -24 1 94.38 50 ASN B N 1
ATOM 4260 C CA . ASN B 1 50 ? 25.719 -10.305 -24.422 1 94.38 50 ASN B CA 1
ATOM 4261 C C . ASN B 1 50 ? 24.375 -9.57 -24.344 1 94.38 50 ASN B C 1
ATOM 4263 O O . ASN B 1 50 ? 23.328 -10.203 -24.266 1 94.38 50 ASN B O 1
ATOM 4267 N N . ALA B 1 51 ? 24.422 -8.32 -24.406 1 94.69 51 ALA B N 1
ATOM 4268 C CA . ALA B 1 51 ? 23.219 -7.52 -24.234 1 94.69 51 ALA B CA 1
ATOM 4269 C C . ALA B 1 51 ? 22.203 -7.809 -25.328 1 94.69 51 ALA B C 1
ATOM 4271 O O . ALA B 1 51 ? 21 -7.957 -25.062 1 94.69 51 ALA B O 1
ATOM 4272 N N . SER B 1 52 ? 22.688 -7.91 -26.531 1 94.44 52 SER B N 1
ATOM 4273 C CA . SER B 1 52 ? 21.781 -8.164 -27.656 1 94.44 52 SER B CA 1
ATOM 4274 C C . SER B 1 52 ? 21.141 -9.539 -27.547 1 94.44 52 SER B C 1
ATOM 4276 O O . SER B 1 52 ? 19.953 -9.695 -27.828 1 94.44 52 SER B O 1
ATOM 4278 N N . THR B 1 53 ? 21.922 -10.484 -27.156 1 96.62 53 THR B N 1
ATOM 4279 C CA . THR B 1 53 ? 21.406 -11.844 -27 1 96.62 53 THR B CA 1
ATOM 4280 C C . THR B 1 53 ? 20.344 -11.891 -25.906 1 96.62 53 THR B C 1
ATOM 4282 O O . THR B 1 53 ? 19.297 -12.516 -26.062 1 96.62 53 THR B O 1
ATOM 4285 N N . TYR B 1 54 ? 20.625 -11.258 -24.828 1 96.88 54 TYR B N 1
ATOM 4286 C CA . TYR B 1 54 ? 19.688 -11.266 -23.703 1 96.88 54 TYR B CA 1
ATOM 4287 C C . TYR B 1 54 ? 18.422 -10.492 -24.047 1 96.88 54 TYR B C 1
ATOM 4289 O O . TYR B 1 54 ? 17.328 -10.883 -23.656 1 96.88 54 TYR B O 1
ATOM 4297 N N . ALA B 1 55 ? 18.578 -9.398 -24.75 1 96.12 55 ALA B N 1
ATOM 4298 C CA . ALA B 1 55 ? 17.391 -8.648 -25.172 1 96.12 55 ALA B CA 1
ATOM 4299 C C . ALA B 1 55 ? 16.5 -9.508 -26.062 1 96.12 55 ALA B C 1
ATOM 4301 O O . ALA B 1 55 ? 15.281 -9.539 -25.875 1 96.12 55 ALA B O 1
ATOM 4302 N N . GLN B 1 56 ? 17.109 -10.211 -26.953 1 95.31 56 GLN B N 1
ATOM 4303 C CA . GLN B 1 56 ? 16.344 -11.086 -27.844 1 95.31 56 GLN B CA 1
ATOM 4304 C C . GLN B 1 56 ? 15.664 -12.195 -27.062 1 95.31 56 GLN B C 1
ATOM 4306 O O . GLN B 1 56 ? 14.508 -12.539 -27.328 1 95.31 56 GLN B O 1
ATOM 4311 N N . ALA B 1 57 ? 16.391 -12.703 -26.156 1 95.69 57 ALA B N 1
ATOM 4312 C CA . ALA B 1 57 ? 15.812 -13.758 -25.328 1 95.69 57 ALA B CA 1
ATOM 4313 C C . ALA B 1 57 ? 14.609 -13.242 -24.531 1 95.69 57 ALA B C 1
ATOM 4315 O O . ALA B 1 57 ? 13.609 -13.945 -24.375 1 95.69 57 ALA B O 1
ATOM 4316 N N . PHE B 1 58 ? 14.781 -12.031 -24.094 1 96.19 58 PHE B N 1
ATOM 4317 C CA . PHE B 1 58 ? 13.68 -11.445 -23.344 1 96.19 58 PHE B CA 1
ATOM 4318 C C . PHE B 1 58 ? 12.438 -11.297 -24.219 1 96.19 58 PHE B C 1
ATOM 4320 O O . PHE B 1 58 ? 11.336 -11.664 -23.812 1 96.19 58 PHE B O 1
ATOM 4327 N N . PHE B 1 59 ? 12.516 -10.836 -25.328 1 93.12 59 PHE B N 1
ATOM 4328 C CA . PHE B 1 59 ? 11.352 -10.555 -26.172 1 93.12 59 PHE B CA 1
ATOM 4329 C C . PHE B 1 59 ? 10.797 -11.844 -26.766 1 93.12 59 PHE B C 1
ATOM 4331 O O . PHE B 1 59 ? 9.594 -11.961 -27 1 93.12 59 PHE B O 1
ATOM 4338 N N . ASN B 1 60 ? 11.617 -12.859 -26.859 1 89.81 60 ASN B N 1
ATOM 4339 C CA . ASN B 1 60 ? 11.156 -14.125 -27.406 1 89.81 60 ASN B CA 1
ATOM 4340 C C . ASN B 1 60 ? 10.492 -14.992 -26.344 1 89.81 60 ASN B C 1
ATOM 4342 O O . ASN B 1 60 ? 9.523 -15.703 -26.641 1 89.81 60 ASN B O 1
ATOM 4346 N N . TYR B 1 61 ? 11.047 -14.875 -25.156 1 90.12 61 TYR B N 1
ATOM 4347 C CA . TYR B 1 61 ? 10.633 -15.883 -24.188 1 90.12 61 TYR B CA 1
ATOM 4348 C C . TYR B 1 61 ? 10.172 -15.227 -22.891 1 90.12 61 TYR B C 1
ATOM 4350 O O . TYR B 1 61 ? 9.477 -15.852 -22.078 1 90.12 61 TYR B O 1
ATOM 4358 N N . GLY B 1 62 ? 10.555 -14.062 -22.656 1 91.44 62 GLY B N 1
ATOM 4359 C CA . GLY B 1 62 ? 10.227 -13.398 -21.406 1 91.44 62 GLY B CA 1
ATOM 4360 C C . GLY B 1 62 ? 9.023 -12.484 -21.5 1 91.44 62 GLY B C 1
ATOM 4361 O O . GLY B 1 62 ? 8.047 -12.648 -20.766 1 91.44 62 GLY B O 1
ATOM 4362 N N . ASN B 1 63 ? 9.008 -11.609 -22.438 1 92.56 63 ASN B N 1
ATOM 4363 C CA . ASN B 1 63 ? 7.996 -10.57 -22.578 1 92.56 63 ASN B CA 1
ATOM 4364 C C . ASN B 1 63 ? 6.617 -11.164 -22.875 1 92.56 63 ASN B C 1
ATOM 4366 O O . ASN B 1 63 ? 5.598 -10.5 -22.688 1 92.56 63 ASN B O 1
ATOM 4370 N N . VAL B 1 64 ? 6.531 -12.422 -23.281 1 89.19 64 VAL B N 1
ATOM 4371 C CA . VAL B 1 64 ? 5.27 -13.094 -23.578 1 89.19 64 VAL B CA 1
ATOM 4372 C C . VAL B 1 64 ? 4.441 -13.227 -22.312 1 89.19 64 VAL B C 1
ATOM 4374 O O . VAL B 1 64 ? 3.211 -13.156 -22.344 1 89.19 64 VAL B O 1
ATOM 4377 N N . TRP B 1 65 ? 5.145 -13.352 -21.219 1 91.62 65 TRP B N 1
ATOM 4378 C CA . TRP B 1 65 ? 4.461 -13.57 -19.953 1 91.62 65 TRP B CA 1
ATOM 4379 C C . TRP B 1 65 ? 3.957 -12.258 -19.375 1 91.62 65 TRP B C 1
ATOM 4381 O O . TRP B 1 65 ? 2.992 -12.234 -18.594 1 91.62 65 TRP B O 1
ATOM 4391 N N . TYR B 1 66 ? 4.609 -11.188 -19.766 1 91.31 66 TYR B N 1
ATOM 4392 C CA . TYR B 1 66 ? 4.371 -9.938 -19.047 1 91.31 66 TYR B CA 1
ATOM 4393 C C . TYR B 1 66 ? 3.766 -8.891 -19.984 1 91.31 66 TYR B C 1
ATOM 4395 O O . TYR B 1 66 ? 3.008 -8.023 -19.531 1 91.31 66 TYR B O 1
ATOM 4403 N N . ALA B 1 67 ? 4.137 -8.906 -21.25 1 92.19 67 ALA B N 1
ATOM 4404 C CA . ALA B 1 67 ? 3.715 -7.922 -22.234 1 92.19 67 ALA B CA 1
ATOM 4405 C C . ALA B 1 67 ? 3.889 -6.5 -21.703 1 92.19 67 ALA B C 1
ATOM 4407 O O . ALA B 1 67 ? 2.979 -5.676 -21.812 1 92.19 67 ALA B O 1
ATOM 4408 N N . CYS B 1 68 ? 5.043 -6.227 -21.094 1 91.94 68 CYS B N 1
ATOM 4409 C CA . CYS B 1 68 ? 5.219 -4.973 -20.375 1 91.94 68 CYS B CA 1
ATOM 4410 C C . CYS B 1 68 ? 6.184 -4.047 -21.094 1 91.94 68 CYS B C 1
ATOM 4412 O O . CYS B 1 68 ? 6.277 -2.861 -20.781 1 91.94 68 CYS B O 1
ATOM 4414 N N . VAL B 1 69 ? 6.93 -4.555 -22.047 1 93.56 69 VAL B N 1
ATOM 4415 C CA . VAL B 1 69 ? 7.887 -3.74 -22.797 1 93.56 69 VAL B CA 1
ATOM 4416 C C . VAL B 1 69 ? 7.551 -3.775 -24.281 1 93.56 69 VAL B C 1
ATOM 4418 O O . VAL B 1 69 ? 7.395 -4.852 -24.859 1 93.56 69 VAL B O 1
ATOM 4421 N N . ASN B 1 70 ? 7.383 -2.609 -24.812 1 90.81 70 ASN B N 1
ATOM 4422 C CA . ASN B 1 70 ? 7.117 -2.492 -26.234 1 90.81 70 ASN B CA 1
ATOM 4423 C C . ASN B 1 70 ? 8.359 -2.811 -27.062 1 90.81 70 ASN B C 1
ATOM 4425 O O . ASN B 1 70 ? 9.352 -2.084 -27 1 90.81 70 ASN B O 1
ATOM 4429 N N . PRO B 1 71 ? 8.32 -3.84 -27.891 1 90.62 71 PRO B N 1
ATOM 4430 C CA . PRO B 1 71 ? 9.5 -4.227 -28.672 1 90.62 71 PRO B CA 1
ATOM 4431 C C . PRO B 1 71 ? 9.906 -3.166 -29.688 1 90.62 71 PRO B C 1
ATOM 4433 O O . PRO B 1 71 ? 11.078 -3.076 -30.062 1 90.62 71 PRO B O 1
ATOM 4436 N N . TYR B 1 72 ? 8.938 -2.348 -30.109 1 88.62 72 TYR B N 1
ATOM 4437 C CA . TYR B 1 72 ? 9.219 -1.361 -31.141 1 88.62 72 TYR B CA 1
ATOM 4438 C C . TYR B 1 72 ? 9.969 -0.164 -30.578 1 88.62 72 TYR B C 1
ATOM 4440 O O . TYR B 1 72 ? 10.648 0.557 -31.297 1 88.62 72 TYR B O 1
ATOM 4448 N N . THR B 1 73 ? 9.844 0.064 -29.297 1 88.06 73 THR B N 1
ATOM 4449 C CA . THR B 1 73 ? 10.5 1.22 -28.688 1 88.06 73 THR B CA 1
ATOM 4450 C C . THR B 1 73 ? 11.766 0.799 -27.953 1 88.06 73 THR B C 1
ATOM 4452 O O . THR B 1 73 ? 12.492 1.645 -27.422 1 88.06 73 THR B O 1
ATOM 4455 N N . TRP B 1 74 ? 12.094 -0.442 -27.984 1 90.69 74 TRP B N 1
ATOM 4456 C CA . TRP B 1 74 ? 13.211 -0.989 -27.219 1 90.69 74 TRP B CA 1
ATOM 4457 C C . TRP B 1 74 ? 14.531 -0.35 -27.641 1 90.69 74 TRP B C 1
ATOM 4459 O O . TRP B 1 74 ? 15.328 0.054 -26.781 1 90.69 74 TRP B O 1
ATOM 4469 N N . ASN B 1 75 ? 14.688 -0.216 -28.891 1 90.44 75 ASN B N 1
ATOM 4470 C CA . ASN B 1 75 ? 15.953 0.302 -29.391 1 90.44 75 ASN B CA 1
ATOM 4471 C C . ASN B 1 75 ? 16.203 1.736 -28.922 1 90.44 75 ASN B C 1
ATOM 4473 O O . ASN B 1 75 ? 17.328 2.109 -28.609 1 90.44 75 ASN B O 1
ATOM 4477 N N . ARG B 1 76 ? 15.188 2.432 -28.938 1 90.56 76 ARG B N 1
ATOM 4478 C CA . ARG B 1 76 ? 15.297 3.803 -28.453 1 90.56 76 ARG B CA 1
ATOM 4479 C C . ARG B 1 76 ? 15.68 3.828 -26.969 1 90.56 76 ARG B C 1
ATOM 4481 O O . ARG B 1 76 ? 16.516 4.625 -26.562 1 90.56 76 ARG B O 1
ATOM 4488 N N . TYR B 1 77 ? 15.062 2.969 -26.203 1 90.69 77 TYR B N 1
ATOM 4489 C CA . TYR B 1 77 ? 15.344 2.902 -24.766 1 90.69 77 TYR B CA 1
ATOM 4490 C C . TYR B 1 77 ? 16.781 2.451 -24.516 1 90.69 77 TYR B C 1
ATOM 4492 O O . TYR B 1 77 ? 17.484 3.025 -23.688 1 90.69 77 TYR B O 1
ATOM 4500 N N . TYR B 1 78 ? 17.203 1.501 -25.281 1 93.25 78 TYR B N 1
ATOM 4501 C CA . TYR B 1 78 ? 18.547 0.961 -25.125 1 93.25 78 TYR B CA 1
ATOM 4502 C C . TYR B 1 78 ? 19.609 2.012 -25.453 1 93.25 78 TYR B C 1
ATOM 4504 O O . TYR B 1 78 ? 20.578 2.186 -24.703 1 93.25 78 TYR B O 1
ATOM 4512 N N . GLN B 1 79 ? 19.391 2.711 -26.516 1 92.62 79 GLN B N 1
ATOM 4513 C CA . GLN B 1 79 ? 20.328 3.744 -26.938 1 92.62 79 GLN B CA 1
ATOM 4514 C C . GLN B 1 79 ? 20.375 4.887 -25.922 1 92.62 79 GLN B C 1
ATOM 4516 O O . GLN B 1 79 ? 21.438 5.438 -25.656 1 92.62 79 GLN B O 1
ATOM 4521 N N . SER B 1 80 ? 19.219 5.203 -25.438 1 90.38 80 SER B N 1
ATOM 4522 C CA . SER B 1 80 ? 19.156 6.254 -24.422 1 90.38 80 SER B CA 1
ATOM 4523 C C . SER B 1 80 ? 19.938 5.863 -23.172 1 90.38 80 SER B C 1
ATOM 4525 O O . SER B 1 80 ? 20.656 6.684 -22.594 1 90.38 80 SER B O 1
ATOM 4527 N N . ALA B 1 81 ? 19.812 4.676 -22.75 1 91.88 81 ALA B N 1
ATOM 4528 C CA . ALA B 1 81 ? 20.531 4.188 -21.578 1 91.88 81 ALA B CA 1
ATOM 4529 C C . ALA B 1 81 ? 22.031 4.164 -21.812 1 91.88 81 ALA B C 1
ATOM 4531 O O . ALA B 1 81 ? 22.812 4.52 -20.938 1 91.88 81 ALA B O 1
ATOM 4532 N N . LEU B 1 82 ? 22.422 3.799 -23.016 1 90.94 82 LEU B N 1
ATOM 4533 C CA . LEU B 1 82 ? 23.844 3.779 -23.375 1 90.94 82 LEU B CA 1
ATOM 4534 C C . LEU B 1 82 ? 24.422 5.188 -23.344 1 90.94 82 LEU B C 1
ATOM 4536 O O . LEU B 1 82 ? 25.547 5.391 -22.875 1 90.94 82 LEU B O 1
ATOM 4540 N N . ALA B 1 83 ? 23.609 6.082 -23.875 1 89.69 83 ALA B N 1
ATOM 4541 C CA . ALA B 1 83 ? 24.062 7.473 -23.938 1 89.69 83 ALA B CA 1
ATOM 4542 C C . ALA B 1 83 ? 24.266 8.047 -22.531 1 89.69 83 ALA B C 1
ATOM 4544 O O . ALA B 1 83 ? 25.156 8.859 -22.312 1 89.69 83 ALA B O 1
ATOM 4545 N N . GLN B 1 84 ? 23.422 7.613 -21.609 1 86.44 84 GLN B N 1
ATOM 4546 C CA . GLN B 1 84 ? 23.5 8.125 -20.25 1 86.44 84 GLN B CA 1
ATOM 4547 C C . GLN B 1 84 ? 24.484 7.309 -19.406 1 86.44 84 GLN B C 1
ATOM 4549 O O . GLN B 1 84 ? 24.734 7.633 -18.25 1 86.44 84 GLN B O 1
ATOM 4554 N N . GLY B 1 85 ? 25.078 6.285 -19.953 1 84.5 85 GLY B N 1
ATOM 4555 C CA . GLY B 1 85 ? 26.047 5.445 -19.25 1 84.5 85 GLY B CA 1
ATOM 4556 C C . GLY B 1 85 ? 25.438 4.664 -18.109 1 84.5 85 GLY B C 1
ATOM 4557 O O . GLY B 1 85 ? 26.109 4.387 -17.109 1 84.5 85 GLY B O 1
ATOM 4558 N N . PHE B 1 86 ? 24.172 4.488 -18.172 1 84.62 86 PHE B N 1
ATOM 4559 C CA . PHE B 1 86 ? 23.453 3.74 -17.156 1 84.62 86 PHE B CA 1
ATOM 4560 C C . PHE B 1 86 ? 23.641 4.367 -15.773 1 84.62 86 PHE B C 1
ATOM 4562 O O . PHE B 1 86 ? 23.812 3.658 -14.781 1 84.62 86 PHE B O 1
ATOM 4569 N N . GLN B 1 87 ? 23.688 5.594 -15.672 1 74.56 87 GLN B N 1
ATOM 4570 C CA . GLN B 1 87 ? 23.969 6.262 -14.406 1 74.56 87 GLN B CA 1
ATOM 4571 C C . GLN B 1 87 ? 22.688 6.777 -13.758 1 74.56 87 GLN B C 1
ATOM 4573 O O . GLN B 1 87 ? 22.625 6.93 -12.531 1 74.56 87 GLN B O 1
ATOM 4578 N N . GLU B 1 88 ? 21.766 7.148 -14.57 1 72.44 88 GLU B N 1
ATOM 4579 C CA . GLU B 1 88 ? 20.578 7.703 -13.922 1 72.44 88 GLU B CA 1
ATOM 4580 C C . GLU B 1 88 ? 19.328 7.5 -14.781 1 72.44 88 GLU B C 1
ATOM 4582 O O . GLU B 1 88 ? 19.438 7.215 -15.969 1 72.44 88 GLU B O 1
ATOM 4587 N N . GLY B 1 89 ? 18.219 7.344 -14.008 1 76.25 89 GLY B N 1
ATOM 4588 C CA . GLY B 1 89 ? 16.938 7.484 -14.695 1 76.25 89 GLY B CA 1
ATOM 4589 C C . GLY B 1 89 ? 16.172 6.184 -14.805 1 76.25 89 GLY B C 1
ATOM 4590 O O . GLY B 1 89 ? 16.75 5.102 -14.703 1 76.25 89 GLY B O 1
ATOM 4591 N N . PRO B 1 90 ? 14.969 6.258 -15.062 1 84.44 90 PRO B N 1
ATOM 4592 C CA . PRO B 1 90 ? 14.086 5.094 -15.164 1 84.44 90 PRO B CA 1
ATOM 4593 C C . PRO B 1 90 ? 14.375 4.246 -16.406 1 84.44 90 PRO B C 1
ATOM 4595 O O . PRO B 1 90 ? 14.211 3.023 -16.375 1 84.44 90 PRO B O 1
ATOM 4598 N N . MET B 1 91 ? 14.969 4.883 -17.469 1 88.75 91 MET B N 1
ATOM 4599 C CA . MET B 1 91 ? 15.227 4.129 -18.688 1 88.75 91 MET B CA 1
ATOM 4600 C C . MET B 1 91 ? 16.422 3.195 -18.516 1 88.75 91 MET B C 1
ATOM 4602 O O . MET B 1 91 ? 16.391 2.061 -19 1 88.75 91 MET B O 1
ATOM 4606 N N . SER B 1 92 ? 17.391 3.711 -17.859 1 91.56 92 SER B N 1
ATOM 4607 C CA . SER B 1 92 ? 18.531 2.85 -17.547 1 91.56 92 SER B CA 1
ATOM 4608 C C . SER B 1 92 ? 18.109 1.658 -16.703 1 91.56 92 SER B C 1
ATOM 4610 O O . SER B 1 92 ? 18.547 0.53 -16.938 1 91.56 92 SER B O 1
ATOM 4612 N N . CYS B 1 93 ? 17.281 1.947 -15.742 1 92.88 93 CYS B N 1
ATOM 4613 C CA . CYS B 1 93 ? 16.766 0.885 -14.883 1 92.88 93 CYS B CA 1
ATOM 4614 C C . CYS B 1 93 ? 15.984 -0.144 -15.695 1 92.88 93 CYS B C 1
ATOM 4616 O O . CYS B 1 93 ? 16.188 -1.349 -15.539 1 92.88 93 CYS B O 1
ATOM 4618 N N . LEU B 1 94 ? 15.18 0.318 -16.562 1 94.75 94 LEU B N 1
ATOM 4619 C CA . LEU B 1 94 ? 14.344 -0.551 -17.375 1 94.75 94 LEU B CA 1
ATOM 4620 C C . LEU B 1 94 ? 15.203 -1.451 -18.266 1 94.75 94 LEU B C 1
ATOM 4622 O O . LEU B 1 94 ? 14.953 -2.654 -18.359 1 94.75 94 LEU B O 1
ATOM 4626 N N . VAL B 1 95 ? 16.172 -0.853 -18.906 1 95.88 95 VAL B N 1
ATOM 4627 C CA . VAL B 1 95 ? 17.031 -1.607 -19.812 1 95.88 95 VAL B CA 1
ATOM 4628 C C . VAL B 1 95 ? 17.781 -2.688 -19.047 1 95.88 95 VAL B C 1
ATOM 4630 O O . VAL B 1 95 ? 17.891 -3.828 -19.5 1 95.88 95 VAL B O 1
ATOM 4633 N N . LEU B 1 96 ? 18.266 -2.334 -17.922 1 95.56 96 LEU B N 1
ATOM 4634 C CA . LEU B 1 96 ? 18.984 -3.299 -17.094 1 95.56 96 LEU B CA 1
ATOM 4635 C C . LEU B 1 96 ? 18.062 -4.438 -16.672 1 95.56 96 LEU B C 1
ATOM 4637 O O . LEU B 1 96 ? 18.484 -5.598 -16.625 1 95.56 96 LEU B O 1
ATOM 4641 N N . LEU B 1 97 ? 16.844 -4.145 -16.359 1 96.81 97 LEU B N 1
ATOM 4642 C CA . LEU B 1 97 ? 15.891 -5.168 -15.945 1 96.81 97 LEU B CA 1
ATOM 4643 C C . LEU B 1 97 ? 15.531 -6.074 -17.109 1 96.81 97 LEU B C 1
ATOM 4645 O O . LEU B 1 97 ? 15.328 -7.277 -16.938 1 96.81 97 LEU B O 1
ATOM 4649 N N . VAL B 1 98 ? 15.422 -5.465 -18.297 1 97.56 98 VAL B N 1
ATOM 4650 C CA . VAL B 1 98 ? 15.188 -6.273 -19.484 1 97.56 98 VAL B CA 1
ATOM 4651 C C . VAL B 1 98 ? 16.344 -7.246 -19.688 1 97.56 98 VAL B C 1
ATOM 4653 O O . VAL B 1 98 ? 16.125 -8.422 -19.984 1 97.56 98 VAL B O 1
ATOM 4656 N N . LEU B 1 99 ? 17.531 -6.773 -19.5 1 97.31 99 LEU B N 1
ATOM 4657 C CA . LEU B 1 99 ? 18.703 -7.633 -19.641 1 97.31 99 LEU B CA 1
ATOM 4658 C C . LEU B 1 99 ? 18.734 -8.695 -18.547 1 97.31 99 LEU B C 1
ATOM 4660 O O . LEU B 1 99 ? 19.125 -9.836 -18.797 1 97.31 99 LEU B O 1
ATOM 4664 N N . ALA B 1 100 ? 18.328 -8.352 -17.328 1 97.06 100 ALA B N 1
ATOM 4665 C CA . ALA B 1 100 ? 18.281 -9.328 -16.25 1 97.06 100 ALA B CA 1
ATOM 4666 C C . ALA B 1 100 ? 17.297 -10.445 -16.562 1 97.06 100 ALA B C 1
ATOM 4668 O O . ALA B 1 100 ? 17.641 -11.625 -16.484 1 97.06 100 ALA B O 1
ATOM 4669 N N . LEU B 1 101 ? 16.125 -10.102 -16.953 1 97.75 101 LEU B N 1
ATOM 4670 C CA . LEU B 1 101 ? 15.102 -11.086 -17.266 1 97.75 101 LEU B CA 1
ATOM 4671 C C . LEU B 1 101 ? 15.445 -11.836 -18.547 1 97.75 101 LEU B C 1
ATOM 4673 O O . LEU B 1 101 ? 15.094 -13.008 -18.703 1 97.75 101 LEU B O 1
ATOM 4677 N N . GLY B 1 102 ? 16.109 -11.094 -19.453 1 97.44 102 GLY B N 1
ATOM 4678 C CA . GLY B 1 102 ? 16.578 -11.758 -20.656 1 97.44 102 GLY B CA 1
ATOM 4679 C C . GLY B 1 102 ? 17.609 -12.836 -20.375 1 97.44 102 GLY B C 1
ATOM 4680 O O . GLY B 1 102 ? 17.531 -13.93 -20.938 1 97.44 102 GLY B O 1
ATOM 4681 N N . SER B 1 103 ? 18.547 -12.516 -19.531 1 97.06 103 SER B N 1
ATOM 4682 C CA . SER B 1 103 ? 19.547 -13.508 -19.109 1 97.06 103 SER B CA 1
ATOM 4683 C C . SER B 1 103 ? 18.875 -14.695 -18.422 1 97.06 103 SER B C 1
ATOM 4685 O O . SER B 1 103 ? 19.266 -15.844 -18.641 1 97.06 103 SER B O 1
ATOM 4687 N N . ALA B 1 104 ? 17.906 -14.43 -17.578 1 96.62 104 ALA B N 1
ATOM 4688 C CA . ALA B 1 104 ? 17.156 -15.477 -16.891 1 96.62 104 ALA B CA 1
ATOM 4689 C C . ALA B 1 104 ? 16.422 -16.359 -17.891 1 96.62 104 ALA B C 1
ATOM 4691 O O . ALA B 1 104 ? 16.422 -17.594 -17.75 1 96.62 104 ALA B O 1
ATOM 4692 N N . SER B 1 105 ? 15.828 -15.734 -18.859 1 94.38 105 SER B N 1
ATOM 4693 C CA . SER B 1 105 ? 15.086 -16.469 -19.875 1 94.38 105 SER B CA 1
ATOM 4694 C C . SER B 1 105 ? 16.016 -17.328 -20.734 1 94.38 105 SER B C 1
ATOM 4696 O O . SER B 1 105 ? 15.656 -18.422 -21.156 1 94.38 105 SER B O 1
ATOM 4698 N N . HIS B 1 106 ? 17.141 -16.812 -20.969 1 94.19 106 HIS B N 1
ATOM 4699 C CA . HIS B 1 106 ? 18.125 -17.516 -21.797 1 94.19 106 HIS B CA 1
ATOM 4700 C C . HIS B 1 106 ? 18.672 -18.734 -21.062 1 94.19 106 HIS B C 1
ATOM 4702 O O . HIS B 1 106 ? 18.906 -19.781 -21.672 1 94.19 106 HIS B O 1
ATOM 4708 N N . SER B 1 107 ? 18.875 -18.609 -19.812 1 92.06 107 SER B N 1
ATOM 4709 C CA . SER B 1 107 ? 19.469 -19.688 -19.016 1 92.06 107 SER B CA 1
ATOM 4710 C C . SER B 1 107 ? 18.453 -20.75 -18.656 1 92.06 107 SER B C 1
ATOM 4712 O O . SER B 1 107 ? 18.812 -21.891 -18.375 1 92.06 107 SER B O 1
ATOM 4714 N N . GLY B 1 108 ? 17.219 -20.359 -18.609 1 88.19 108 GLY B N 1
ATOM 4715 C CA . GLY B 1 108 ? 16.172 -21.312 -18.25 1 88.19 108 GLY B CA 1
ATOM 4716 C C . GLY B 1 108 ? 15.805 -21.281 -16.781 1 88.19 108 GLY B C 1
ATOM 4717 O O . GLY B 1 108 ? 15.992 -20.266 -16.109 1 88.19 108 GLY B O 1
ATOM 4718 N N . SER B 1 109 ? 15.336 -22.406 -16.344 1 91.88 109 SER B N 1
ATOM 4719 C CA . SER B 1 109 ? 14.805 -22.469 -14.984 1 91.88 109 SER B CA 1
ATOM 4720 C C . SER B 1 109 ? 15.93 -22.375 -13.953 1 91.88 109 SER B C 1
ATOM 4722 O O . SER B 1 109 ? 16.969 -23.016 -14.094 1 91.88 109 SER B O 1
ATOM 4724 N N . ILE B 1 110 ? 15.711 -21.594 -12.922 1 94.44 110 ILE B N 1
ATOM 4725 C CA . ILE B 1 110 ? 16.703 -21.375 -11.867 1 94.44 110 ILE B CA 1
ATOM 4726 C C . ILE B 1 110 ? 16.906 -22.656 -11.07 1 94.44 110 ILE B C 1
ATOM 4728 O O . ILE B 1 110 ? 17.922 -22.797 -10.383 1 94.44 110 ILE B O 1
ATOM 4732 N N . SER B 1 111 ? 15.969 -23.578 -11.195 1 92.75 111 SER B N 1
ATOM 4733 C CA . SER B 1 111 ? 16.062 -24.844 -10.469 1 92.75 111 SER B CA 1
ATOM 4734 C C . SER B 1 111 ? 17.219 -25.688 -10.984 1 92.75 111 SER B C 1
ATOM 4736 O O . SER B 1 111 ? 17.672 -26.609 -10.305 1 92.75 111 SER B O 1
ATOM 4738 N N . PHE B 1 112 ? 17.672 -25.438 -12.156 1 91.5 112 PHE B N 1
ATOM 4739 C CA . PHE B 1 112 ? 18.719 -26.234 -12.773 1 91.5 112 PHE B CA 1
ATOM 4740 C C . PHE B 1 112 ? 20.078 -25.562 -12.625 1 91.5 112 PHE B C 1
ATOM 4742 O O . PHE B 1 112 ? 21.094 -26.109 -13.039 1 91.5 112 PHE B O 1
ATOM 4749 N N . VAL B 1 113 ? 20.031 -24.359 -12.055 1 91.5 113 VAL B N 1
ATOM 4750 C CA . VAL B 1 113 ? 21.266 -23.641 -11.805 1 91.5 113 VAL B CA 1
ATOM 4751 C C . VAL B 1 113 ? 21.875 -24.094 -10.477 1 91.5 113 VAL B C 1
ATOM 4753 O O . VAL B 1 113 ? 21.172 -24.234 -9.484 1 91.5 113 VAL B O 1
ATOM 4756 N N . SER B 1 114 ? 23.156 -24.328 -10.5 1 90.31 114 SER B N 1
ATOM 4757 C CA . SER B 1 114 ? 23.828 -24.75 -9.281 1 90.31 114 SER B CA 1
ATOM 4758 C C . SER B 1 114 ? 23.719 -23.688 -8.188 1 90.31 114 SER B C 1
ATOM 4760 O O . SER B 1 114 ? 23.844 -22.484 -8.469 1 90.31 114 SER B O 1
ATOM 4762 N N . PRO B 1 115 ? 23.406 -24.125 -7.035 1 87.62 115 PRO B N 1
ATOM 4763 C CA . PRO B 1 115 ? 23.25 -23.172 -5.926 1 87.62 115 PRO B CA 1
ATOM 4764 C C . PRO B 1 115 ? 24.516 -22.359 -5.664 1 87.62 115 PRO B C 1
ATOM 4766 O O . PRO B 1 115 ? 24.453 -21.297 -5.047 1 87.62 115 PRO B O 1
ATOM 4769 N N . ASP B 1 116 ? 25.609 -22.844 -6.117 1 89.12 116 ASP B N 1
ATOM 4770 C CA . ASP B 1 116 ? 26.875 -22.188 -5.863 1 89.12 116 ASP B CA 1
ATOM 4771 C C . ASP B 1 116 ? 27.172 -21.125 -6.922 1 89.12 116 ASP B C 1
ATOM 4773 O O . ASP B 1 116 ? 28.062 -20.297 -6.75 1 89.12 116 ASP B O 1
ATOM 4777 N N . ARG B 1 117 ? 26.359 -21.172 -7.902 1 90.38 117 ARG B N 1
ATOM 4778 C CA . ARG B 1 117 ? 26.578 -20.203 -8.984 1 90.38 117 ARG B CA 1
ATOM 4779 C C . ARG B 1 117 ? 25.672 -19 -8.828 1 90.38 117 ARG B C 1
ATOM 4781 O O . ARG B 1 117 ? 24.594 -19.094 -8.242 1 90.38 117 ARG B O 1
ATOM 4788 N N . GLU B 1 118 ? 26.156 -17.938 -9.375 1 90.62 118 GLU B N 1
ATOM 4789 C CA . GLU B 1 118 ? 25.328 -16.734 -9.375 1 90.62 118 GLU B CA 1
ATOM 4790 C C . GLU B 1 118 ? 24.125 -16.875 -10.305 1 90.62 118 GLU B C 1
ATOM 4792 O O . GLU B 1 118 ? 24.266 -17.344 -11.438 1 90.62 118 GLU B O 1
ATOM 4797 N N . PRO B 1 119 ? 23.016 -16.5 -9.758 1 93.56 119 PRO B N 1
ATOM 4798 C CA . PRO B 1 119 ? 21.828 -16.609 -10.617 1 93.56 119 PRO B CA 1
ATOM 4799 C C . PRO B 1 119 ? 21.953 -15.797 -11.906 1 93.56 119 PRO B C 1
ATOM 4801 O O . PRO B 1 119 ? 22.516 -14.695 -11.891 1 93.56 119 PRO B O 1
ATOM 4804 N N . PRO B 1 120 ? 21.406 -16.344 -12.914 1 95 120 PRO B N 1
ATOM 4805 C CA . PRO B 1 120 ? 21.469 -15.617 -14.188 1 95 120 PRO B CA 1
ATOM 4806 C C . PRO B 1 120 ? 20.797 -14.25 -14.125 1 95 120 PRO B C 1
ATOM 4808 O O . PRO B 1 120 ? 19.688 -14.125 -13.617 1 95 120 PRO B O 1
ATOM 4811 N N . GLY B 1 121 ? 21.5 -13.203 -14.633 1 95.31 121 GLY B N 1
ATOM 4812 C CA . GLY B 1 121 ? 20.953 -11.859 -14.734 1 95.31 121 GLY B CA 1
ATOM 4813 C C . GLY B 1 121 ? 21.125 -11.047 -13.461 1 95.31 121 GLY B C 1
ATOM 4814 O O . GLY B 1 121 ? 20.781 -9.859 -13.43 1 95.31 121 GLY B O 1
ATOM 4815 N N . LEU B 1 122 ? 21.734 -11.609 -12.422 1 94.44 122 LEU B N 1
ATOM 4816 C CA . LEU B 1 122 ? 21.812 -10.961 -11.125 1 94.44 122 LEU B CA 1
ATOM 4817 C C . LEU B 1 122 ? 22.672 -9.695 -11.195 1 94.44 122 LEU B C 1
ATOM 4819 O O . LEU B 1 122 ? 22.328 -8.68 -10.594 1 94.44 122 LEU B O 1
ATOM 4823 N N . PRO B 1 123 ? 23.734 -9.688 -12.008 1 93.19 123 PRO B N 1
ATOM 4824 C CA . PRO B 1 123 ? 24.531 -8.453 -12.07 1 93.19 123 PRO B CA 1
ATOM 4825 C C . PRO B 1 123 ? 23.734 -7.285 -12.656 1 93.19 123 PRO B C 1
ATOM 4827 O O . PRO B 1 123 ? 23.875 -6.152 -12.188 1 93.19 123 PRO B O 1
ATOM 4830 N N . TYR B 1 124 ? 22.922 -7.582 -13.664 1 94.44 124 TYR B N 1
ATOM 4831 C CA . TYR B 1 124 ? 22.078 -6.535 -14.242 1 94.44 124 TYR B CA 1
ATOM 4832 C C . TYR B 1 124 ? 21.031 -6.066 -13.25 1 94.44 124 TYR B C 1
ATOM 4834 O O . TYR B 1 124 ? 20.75 -4.867 -13.141 1 94.44 124 TYR B O 1
ATOM 4842 N N . PHE B 1 125 ? 20.484 -7.004 -12.531 1 95.38 125 PHE B N 1
ATOM 4843 C CA . PHE B 1 125 ? 19.484 -6.676 -11.531 1 95.38 125 PHE B CA 1
ATOM 4844 C C . PHE B 1 125 ? 20.062 -5.828 -10.414 1 95.38 125 PHE B C 1
ATOM 4846 O O . PHE B 1 125 ? 19.453 -4.859 -9.969 1 95.38 125 PHE B O 1
ATOM 4853 N N . ALA B 1 126 ? 21.234 -6.21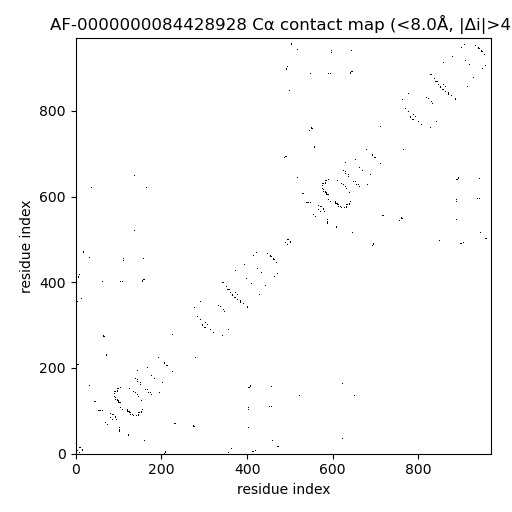5 -9.984 1 91.75 126 ALA B N 1
ATOM 4854 C CA . ALA B 1 126 ? 21.906 -5.473 -8.922 1 91.75 126 ALA B CA 1
ATOM 4855 C C . ALA B 1 126 ? 22.172 -4.031 -9.336 1 91.75 126 ALA B C 1
ATOM 4857 O O . ALA B 1 126 ? 22.031 -3.109 -8.523 1 91.75 126 ALA B O 1
ATOM 4858 N N . ALA B 1 127 ? 22.547 -3.879 -10.547 1 90.94 127 ALA B N 1
ATOM 4859 C CA . ALA B 1 127 ? 22.766 -2.531 -11.062 1 90.94 127 ALA B CA 1
ATOM 4860 C C . ALA B 1 127 ? 21.453 -1.745 -11.117 1 90.94 127 ALA B C 1
ATOM 4862 O O . ALA B 1 127 ? 21.422 -0.572 -10.734 1 90.94 127 ALA B O 1
ATOM 4863 N N . ALA B 1 128 ? 20.406 -2.367 -11.602 1 91.38 128 ALA B N 1
ATOM 4864 C CA . ALA B 1 128 ? 19.094 -1.718 -11.648 1 91.38 128 ALA B CA 1
ATOM 4865 C C . ALA B 1 128 ? 18.594 -1.392 -10.242 1 91.38 128 ALA B C 1
ATOM 4867 O O . ALA B 1 128 ? 17.953 -0.36 -10.031 1 91.38 128 ALA B O 1
ATOM 4868 N N . TRP B 1 129 ? 18.938 -2.244 -9.32 1 87.56 129 TRP B N 1
ATOM 4869 C CA . TRP B 1 129 ? 18.5 -2.129 -7.938 1 87.56 129 TRP B CA 1
ATOM 4870 C C . TRP B 1 129 ? 19.047 -0.86 -7.293 1 87.56 129 TRP B C 1
ATOM 4872 O O . TRP B 1 129 ? 18.406 -0.264 -6.43 1 87.56 129 TRP B O 1
ATOM 4882 N N . SER B 1 130 ? 20.172 -0.479 -7.738 1 81.5 130 SER B N 1
ATOM 4883 C CA . SER B 1 130 ? 20.797 0.723 -7.191 1 81.5 130 SER B CA 1
ATOM 4884 C C . SER B 1 130 ? 20.016 1.976 -7.586 1 81.5 130 SER B C 1
ATOM 4886 O O . SER B 1 130 ? 20.125 3.012 -6.926 1 81.5 130 SER B O 1
ATOM 4888 N N . PHE B 1 131 ? 19.172 1.871 -8.602 1 81.81 131 PHE B N 1
ATOM 4889 C CA . PHE B 1 131 ? 18.375 2.998 -9.078 1 81.81 131 PHE B CA 1
ATOM 4890 C C . PHE B 1 131 ? 16.984 2.973 -8.453 1 81.81 131 PHE B C 1
ATOM 4892 O O . PHE B 1 131 ? 16.25 3.959 -8.531 1 81.81 131 PHE B O 1
ATOM 4899 N N . LEU B 1 132 ? 16.703 1.943 -7.801 1 80.56 132 LEU B N 1
ATOM 4900 C CA . LEU B 1 132 ? 15.312 1.681 -7.441 1 80.56 132 LEU B CA 1
ATOM 4901 C C . LEU B 1 132 ? 14.797 2.725 -6.457 1 80.56 132 LEU B C 1
ATOM 4903 O O . LEU B 1 132 ? 13.656 3.182 -6.57 1 80.56 132 LEU B O 1
ATOM 4907 N N . PRO B 1 133 ? 15.625 3.227 -5.531 1 77.94 133 PRO B N 1
ATOM 4908 C CA . PRO B 1 133 ? 15.109 4.25 -4.621 1 77.94 133 PRO B CA 1
ATOM 4909 C C . PRO B 1 133 ? 14.656 5.512 -5.348 1 77.94 133 PRO B C 1
ATOM 4911 O O . PRO B 1 133 ? 13.594 6.062 -5.031 1 77.94 133 PRO B O 1
ATOM 4914 N N . SER B 1 134 ? 15.422 5.918 -6.316 1 81.25 134 SER B N 1
ATOM 4915 C CA . SER B 1 134 ? 15.047 7.102 -7.078 1 81.25 134 SER B CA 1
ATOM 4916 C C . SER B 1 134 ? 13.82 6.84 -7.945 1 81.25 134 SER B C 1
ATOM 4918 O O . SER B 1 134 ? 12.977 7.719 -8.117 1 81.25 134 SER B O 1
ATOM 4920 N N . VAL B 1 135 ? 13.75 5.621 -8.406 1 86.06 135 VAL B N 1
ATOM 4921 C CA . VAL B 1 135 ? 12.641 5.25 -9.281 1 86.06 135 VAL B CA 1
ATOM 4922 C C . VAL B 1 135 ? 11.367 5.09 -8.453 1 86.06 135 VAL B C 1
ATOM 4924 O O . VAL B 1 135 ? 10.289 5.535 -8.859 1 86.06 135 VAL B O 1
ATOM 4927 N N . MET B 1 136 ? 11.523 4.562 -7.285 1 85.62 136 MET B N 1
ATOM 4928 C CA . MET B 1 136 ? 10.367 4.25 -6.449 1 85.62 136 MET B CA 1
ATOM 4929 C C . MET B 1 136 ? 9.711 5.523 -5.93 1 85.62 136 MET B C 1
ATOM 4931 O O . MET B 1 136 ? 8.531 5.523 -5.586 1 85.62 136 MET B O 1
ATOM 4935 N N . MET B 1 137 ? 10.422 6.578 -5.906 1 85.19 137 MET B N 1
ATOM 4936 C CA . MET B 1 137 ? 9.906 7.824 -5.348 1 85.19 137 MET B CA 1
ATOM 4937 C C . MET B 1 137 ? 9.133 8.609 -6.402 1 85.19 137 MET B C 1
ATOM 4939 O O . MET B 1 137 ? 8.43 9.57 -6.074 1 85.19 137 MET B O 1
ATOM 4943 N N . ARG B 1 138 ? 9.227 8.102 -7.586 1 86.12 138 ARG B N 1
ATOM 4944 C CA . ARG B 1 138 ? 8.469 8.75 -8.656 1 86.12 138 ARG B CA 1
ATOM 4945 C C . ARG B 1 138 ? 7.105 8.086 -8.836 1 86.12 138 ARG B C 1
ATOM 4947 O O . ARG B 1 138 ? 6.984 6.863 -8.711 1 86.12 138 ARG B O 1
ATOM 4954 N N . ASN B 1 139 ? 6.133 8.891 -9.07 1 89.25 139 ASN B N 1
ATOM 4955 C CA . ASN B 1 139 ? 4.789 8.359 -9.281 1 89.25 139 ASN B CA 1
ATOM 4956 C C . ASN B 1 139 ? 4.379 8.438 -10.75 1 89.25 139 ASN B C 1
ATOM 4958 O O . ASN B 1 139 ? 3.391 9.094 -11.086 1 89.25 139 ASN B O 1
ATOM 4962 N N . THR B 1 140 ? 5.168 7.766 -11.555 1 91.81 140 THR B N 1
ATOM 4963 C CA . THR B 1 140 ? 4.926 7.715 -12.992 1 91.81 140 THR B CA 1
ATOM 4964 C C . THR B 1 140 ? 4.68 6.281 -13.453 1 91.81 140 THR B C 1
ATOM 4966 O O . THR B 1 140 ? 4.973 5.332 -12.719 1 91.81 140 THR B O 1
ATOM 4969 N N . VAL B 1 141 ? 4.125 6.207 -14.656 1 95 141 VAL B N 1
ATOM 4970 C CA . VAL B 1 141 ? 3.832 4.891 -15.219 1 95 141 VAL B CA 1
ATOM 4971 C C . VAL B 1 141 ? 5.133 4.129 -15.461 1 95 141 VAL B C 1
ATOM 4973 O O . VAL B 1 141 ? 5.215 2.93 -15.195 1 95 141 VAL B O 1
ATOM 4976 N N . VAL B 1 142 ? 6.148 4.809 -15.891 1 93.75 142 VAL B N 1
ATOM 4977 C CA . VAL B 1 142 ? 7.438 4.191 -16.188 1 93.75 142 VAL B CA 1
ATOM 4978 C C . VAL B 1 142 ? 8.062 3.666 -14.898 1 93.75 142 VAL B C 1
ATOM 4980 O O . VAL B 1 142 ? 8.68 2.594 -14.891 1 93.75 142 VAL B O 1
ATOM 4983 N N . ALA B 1 143 ? 7.938 4.422 -13.875 1 93.56 143 ALA B N 1
ATOM 4984 C CA . ALA B 1 143 ? 8.445 3.955 -12.586 1 93.56 143 ALA B CA 1
ATOM 4985 C C . ALA B 1 143 ? 7.746 2.666 -12.156 1 93.56 143 ALA B C 1
ATOM 4987 O O . ALA B 1 143 ? 8.398 1.725 -11.695 1 93.56 143 ALA B O 1
ATOM 4988 N N . ALA B 1 144 ? 6.441 2.637 -12.289 1 96.12 144 ALA B N 1
ATOM 4989 C CA . ALA B 1 144 ? 5.684 1.435 -11.961 1 96.12 144 ALA B CA 1
ATOM 4990 C C . ALA B 1 144 ? 6.121 0.256 -12.828 1 96.12 144 ALA B C 1
ATOM 4992 O O . ALA B 1 144 ? 6.211 -0.876 -12.352 1 96.12 144 ALA B O 1
ATOM 4993 N N . GLN B 1 145 ? 6.355 0.53 -14.086 1 96.75 145 GLN B N 1
ATOM 4994 C CA . GLN B 1 145 ? 6.824 -0.507 -15 1 96.75 145 GLN B CA 1
ATOM 4995 C C . GLN B 1 145 ? 8.133 -1.116 -14.516 1 96.75 145 GLN B C 1
ATOM 4997 O O . GLN B 1 145 ? 8.281 -2.34 -14.484 1 96.75 145 GLN B O 1
ATOM 5002 N N . CYS B 1 146 ? 9.062 -0.265 -14.164 1 96.19 146 CYS B N 1
ATOM 5003 C CA . CYS B 1 146 ? 10.352 -0.734 -13.664 1 96.19 146 CYS B CA 1
ATOM 5004 C C . CYS B 1 146 ? 10.172 -1.612 -12.43 1 96.19 146 CYS B C 1
ATOM 5006 O O . CYS B 1 146 ? 10.805 -2.664 -12.32 1 96.19 146 CYS B O 1
ATOM 5008 N N . MET B 1 147 ? 9.328 -1.204 -11.586 1 95.56 147 MET B N 1
ATOM 5009 C CA . MET B 1 147 ? 9.117 -1.938 -10.344 1 95.56 147 MET B CA 1
ATOM 5010 C C . MET B 1 147 ? 8.445 -3.279 -10.609 1 95.56 147 MET B C 1
ATOM 5012 O O . MET B 1 147 ? 8.75 -4.273 -9.953 1 95.56 147 MET B O 1
ATOM 5016 N N . VAL B 1 148 ? 7.551 -3.338 -11.531 1 97.31 148 VAL B N 1
ATOM 5017 C CA . VAL B 1 148 ? 6.906 -4.59 -11.914 1 97.31 148 VAL B CA 1
ATOM 5018 C C . VAL B 1 148 ? 7.941 -5.551 -12.5 1 97.31 148 VAL B C 1
ATOM 5020 O O . VAL B 1 148 ? 7.941 -6.742 -12.18 1 97.31 148 VAL B O 1
ATOM 5023 N N . MET B 1 149 ? 8.758 -5.008 -13.328 1 97.25 149 MET B N 1
ATOM 5024 C CA . MET B 1 149 ? 9.805 -5.832 -13.922 1 97.25 149 MET B CA 1
ATOM 5025 C C . MET B 1 149 ? 10.781 -6.324 -12.859 1 97.25 149 MET B C 1
ATOM 5027 O O . MET B 1 149 ? 11.258 -7.457 -12.93 1 97.25 149 MET B O 1
ATOM 5031 N N . ALA B 1 150 ? 11.07 -5.477 -11.938 1 96.19 150 ALA B N 1
ATOM 5032 C CA . ALA B 1 150 ? 11.914 -5.906 -10.828 1 96.19 150 ALA B CA 1
ATOM 5033 C C . ALA B 1 150 ? 11.258 -7.027 -10.031 1 96.19 150 ALA B C 1
ATOM 5035 O O . ALA B 1 150 ? 11.922 -7.992 -9.648 1 96.19 150 ALA B O 1
ATOM 5036 N N . SER B 1 151 ? 9.969 -6.906 -9.781 1 96.88 151 SER B N 1
ATOM 5037 C CA . SER B 1 151 ? 9.234 -7.969 -9.094 1 96.88 151 SER B CA 1
ATOM 5038 C C . SER B 1 151 ? 9.289 -9.266 -9.891 1 96.88 151 SER B C 1
ATOM 5040 O O . SER B 1 151 ? 9.414 -10.352 -9.312 1 96.88 151 SER B O 1
ATOM 5042 N N . ALA B 1 152 ? 9.172 -9.125 -11.188 1 97.69 152 ALA B N 1
ATOM 5043 C CA . ALA B 1 152 ? 9.242 -10.305 -12.047 1 97.69 152 ALA B CA 1
ATOM 5044 C C . ALA B 1 152 ? 10.57 -11.039 -11.859 1 97.69 152 ALA B C 1
ATOM 5046 O O . ALA B 1 152 ? 10.594 -12.273 -11.773 1 97.69 152 ALA B O 1
ATOM 5047 N N . TYR B 1 153 ? 11.633 -10.297 -11.805 1 97.44 153 TYR B N 1
ATOM 5048 C CA . TYR B 1 153 ? 12.93 -10.938 -11.602 1 97.44 153 TYR B CA 1
ATOM 5049 C C . TYR B 1 153 ? 13.016 -11.555 -10.211 1 97.44 153 TYR B C 1
ATOM 5051 O O . TYR B 1 153 ? 13.633 -12.609 -10.031 1 97.44 153 TYR B O 1
ATOM 5059 N N . LEU B 1 154 ? 12.43 -10.922 -9.25 1 96.5 154 LEU B N 1
ATOM 5060 C CA . LEU B 1 154 ? 12.406 -11.484 -7.906 1 96.5 154 LEU B CA 1
ATOM 5061 C C . LEU B 1 154 ? 11.625 -12.797 -7.879 1 96.5 154 LEU B C 1
ATOM 5063 O O . LEU B 1 154 ? 11.977 -13.711 -7.133 1 96.5 154 LEU B O 1
ATOM 5067 N N . PHE B 1 155 ? 10.641 -12.891 -8.672 1 97.31 155 PHE B N 1
ATOM 5068 C CA . PHE B 1 155 ? 9.922 -14.156 -8.797 1 97.31 155 PHE B CA 1
ATOM 5069 C C . PHE B 1 155 ? 10.828 -15.234 -9.375 1 97.31 155 PHE B C 1
ATOM 5071 O O . PHE B 1 155 ? 10.766 -16.391 -8.961 1 97.31 155 PHE B O 1
ATOM 5078 N N . TYR B 1 156 ? 11.617 -14.82 -10.32 1 97.12 156 TYR B N 1
ATOM 5079 C CA . TYR B 1 156 ? 12.57 -15.766 -10.883 1 97.12 156 TYR B CA 1
ATOM 5080 C C . TYR B 1 156 ? 13.539 -16.266 -9.812 1 97.12 156 TYR B C 1
ATOM 5082 O O . TYR B 1 156 ? 13.883 -17.453 -9.781 1 97.12 156 TYR B O 1
ATOM 5090 N N . LEU B 1 157 ? 13.906 -15.383 -8.938 1 96.06 157 LEU B N 1
ATOM 5091 C CA . LEU B 1 157 ? 14.812 -15.734 -7.855 1 96.06 157 LEU B CA 1
ATOM 5092 C C . LEU B 1 157 ? 14.07 -16.453 -6.738 1 96.06 157 LEU B C 1
ATOM 5094 O O . LEU B 1 157 ? 14.672 -16.844 -5.734 1 96.06 157 LEU B O 1
ATOM 5098 N N . VAL B 1 158 ? 12.797 -16.609 -6.844 1 96.88 158 VAL B N 1
ATOM 5099 C CA . VAL B 1 158 ? 11.914 -17.25 -5.875 1 96.88 158 VAL B CA 1
ATOM 5100 C C . VAL B 1 158 ? 11.977 -16.5 -4.543 1 96.88 158 VAL B C 1
ATOM 5102 O O . VAL B 1 158 ? 12.242 -17.109 -3.498 1 96.88 158 VAL B O 1
ATOM 5105 N N . ARG B 1 159 ? 11.805 -15.234 -4.621 1 95.88 159 ARG B N 1
ATOM 5106 C CA . ARG B 1 159 ? 11.719 -14.344 -3.467 1 95.88 159 ARG B CA 1
ATOM 5107 C C . ARG B 1 159 ? 10.352 -13.664 -3.4 1 95.88 159 ARG B C 1
ATOM 5109 O O . ARG B 1 159 ? 10.234 -12.469 -3.658 1 95.88 159 ARG B O 1
ATOM 5116 N N . PRO B 1 160 ? 9.367 -14.445 -2.986 1 95.5 160 PRO B N 1
ATOM 5117 C CA . PRO B 1 160 ? 7.988 -13.969 -3.092 1 95.5 160 PRO B CA 1
ATOM 5118 C C . PRO B 1 160 ? 7.707 -12.781 -2.18 1 95.5 160 PRO B C 1
ATOM 5120 O O . PRO B 1 160 ? 6.98 -11.859 -2.568 1 95.5 160 PRO B O 1
ATOM 5123 N N . LEU B 1 161 ? 8.266 -12.734 -1.005 1 94.44 161 LEU B N 1
ATOM 5124 C CA . LEU B 1 161 ? 7.93 -11.664 -0.072 1 94.44 161 LEU B CA 1
ATOM 5125 C C . LEU B 1 161 ? 8.578 -10.352 -0.5 1 94.44 161 LEU B C 1
ATOM 5127 O O . LEU B 1 161 ? 7.973 -9.289 -0.366 1 94.44 161 LEU B O 1
ATOM 5131 N N . GLU B 1 162 ? 9.828 -10.398 -0.955 1 93.75 162 GLU B N 1
ATOM 5132 C CA . GLU B 1 162 ? 10.453 -9.195 -1.492 1 93.75 162 GLU B CA 1
ATOM 5133 C C . GLU B 1 162 ? 9.703 -8.672 -2.713 1 93.75 162 GLU B C 1
ATOM 5135 O O . GLU B 1 162 ? 9.539 -7.465 -2.885 1 93.75 162 GLU B O 1
ATOM 5140 N N . ALA B 1 163 ? 9.305 -9.625 -3.547 1 95.81 163 ALA B N 1
ATOM 5141 C CA . ALA B 1 163 ? 8.492 -9.227 -4.695 1 95.81 163 ALA B CA 1
ATOM 5142 C C . ALA B 1 163 ? 7.191 -8.57 -4.246 1 95.81 163 ALA B C 1
ATOM 5144 O O . ALA B 1 163 ? 6.766 -7.562 -4.816 1 95.81 163 ALA B O 1
ATOM 5145 N N . TRP B 1 164 ? 6.586 -9.133 -3.258 1 95.44 164 TRP B N 1
ATOM 5146 C CA . TRP B 1 164 ? 5.344 -8.586 -2.727 1 95.44 164 TRP B CA 1
ATOM 5147 C C . TRP B 1 164 ? 5.555 -7.168 -2.205 1 95.44 164 TRP B C 1
ATOM 5149 O O . TRP B 1 164 ? 4.703 -6.297 -2.395 1 95.44 164 TRP B O 1
ATOM 5159 N N . THR B 1 165 ? 6.637 -6.93 -1.535 1 92.88 165 THR B N 1
ATOM 5160 C CA . THR B 1 165 ? 6.938 -5.609 -0.989 1 92.88 165 THR B CA 1
ATOM 5161 C C . THR B 1 165 ? 7.004 -4.566 -2.1 1 92.88 165 THR B C 1
ATOM 5163 O O . THR B 1 165 ? 6.449 -3.475 -1.97 1 92.88 165 THR B O 1
ATOM 5166 N N . LEU B 1 166 ? 7.66 -4.887 -3.135 1 93.31 166 LEU B N 1
ATOM 5167 C CA . LEU B 1 166 ? 7.73 -3.982 -4.277 1 93.31 166 LEU B CA 1
ATOM 5168 C C . LEU B 1 166 ? 6.352 -3.791 -4.902 1 93.31 166 LEU B C 1
ATOM 5170 O O . LEU B 1 166 ? 5.973 -2.668 -5.242 1 93.31 166 LEU B O 1
ATOM 5174 N N . LEU B 1 167 ? 5.668 -4.867 -4.992 1 95.44 167 LEU B N 1
ATOM 5175 C CA . LEU B 1 167 ? 4.363 -4.852 -5.645 1 95.44 167 LEU B CA 1
ATOM 5176 C C . LEU B 1 167 ? 3.367 -4.016 -4.848 1 95.44 167 LEU B C 1
ATOM 5178 O O . LEU B 1 167 ? 2.486 -3.373 -5.426 1 95.44 167 LEU B O 1
ATOM 5182 N N . SER B 1 168 ? 3.49 -4.078 -3.604 1 93.19 168 SER B N 1
ATOM 5183 C CA . SER B 1 168 ? 2.602 -3.277 -2.768 1 93.19 168 SER B CA 1
ATOM 5184 C C . SER B 1 168 ? 2.764 -1.79 -3.059 1 93.19 168 SER B C 1
ATOM 5186 O O . SER B 1 168 ? 1.778 -1.049 -3.098 1 93.19 168 SER B O 1
ATOM 5188 N N . SER B 1 169 ? 3.971 -1.404 -3.254 1 92.62 169 SER B N 1
ATOM 5189 C CA . SER B 1 169 ? 4.238 -0.018 -3.625 1 92.62 169 SER B CA 1
ATOM 5190 C C . SER B 1 169 ? 3.695 0.296 -5.016 1 92.62 169 SER B C 1
ATOM 5192 O O . SER B 1 169 ? 3.18 1.391 -5.254 1 92.62 169 SER B O 1
ATOM 5194 N N . VAL B 1 170 ? 3.855 -0.626 -5.898 1 96.25 170 VAL B N 1
ATOM 5195 C CA . VAL B 1 170 ? 3.357 -0.459 -7.258 1 96.25 170 VAL B CA 1
ATOM 5196 C C . VAL B 1 170 ? 1.838 -0.306 -7.238 1 96.25 170 VAL B C 1
ATOM 5198 O O . VAL B 1 170 ? 1.284 0.542 -7.941 1 96.25 170 VAL B O 1
ATOM 5201 N N . SER B 1 171 ? 1.236 -1.167 -6.488 1 95.88 171 SER B N 1
ATOM 5202 C CA . SER B 1 171 ? -0.221 -1.155 -6.406 1 95.88 171 SER B CA 1
ATOM 5203 C C . SER B 1 171 ? -0.739 0.209 -5.961 1 95.88 171 SER B C 1
ATOM 5205 O O . SER B 1 171 ? -1.687 0.738 -6.547 1 95.88 171 SER B O 1
ATOM 5207 N N . MET B 1 172 ? -0.098 0.814 -4.988 1 94.31 172 MET B N 1
ATOM 5208 C CA . MET B 1 172 ? -0.518 2.123 -4.496 1 94.31 172 MET B CA 1
ATOM 5209 C C . MET B 1 172 ? -0.277 3.203 -5.547 1 94.31 172 MET B C 1
ATOM 5211 O O . MET B 1 172 ? -1.106 4.098 -5.727 1 94.31 172 MET B O 1
ATOM 5215 N N . LYS B 1 173 ? 0.812 3.109 -6.195 1 95 173 LYS B N 1
ATOM 5216 C CA . LYS B 1 173 ? 1.127 4.047 -7.27 1 95 173 LYS B CA 1
ATOM 5217 C C . LYS B 1 173 ? 0.079 3.986 -8.375 1 95 173 LYS B C 1
ATOM 5219 O O . LYS B 1 173 ? -0.307 5.016 -8.93 1 95 173 LYS B O 1
ATOM 5224 N N . LEU B 1 174 ? -0.293 2.811 -8.711 1 96.56 174 LEU B N 1
ATOM 5225 C CA . LEU B 1 174 ? -1.267 2.643 -9.789 1 96.56 174 LEU B CA 1
ATOM 5226 C C . LEU B 1 174 ? -2.645 3.131 -9.352 1 96.56 174 LEU B C 1
ATOM 5228 O O . LEU B 1 174 ? -3.387 3.703 -10.156 1 96.56 174 LEU B O 1
ATOM 5232 N N . GLN B 1 175 ? -2.967 2.891 -8.141 1 95.25 175 GLN B N 1
ATOM 5233 C CA . GLN B 1 175 ? -4.23 3.406 -7.621 1 95.25 175 GLN B CA 1
ATOM 5234 C C . GLN B 1 175 ? -4.258 4.93 -7.66 1 95.25 175 GLN B C 1
ATOM 5236 O O . GLN B 1 175 ? -5.301 5.531 -7.926 1 95.25 175 GLN B O 1
ATOM 5241 N N . LEU B 1 176 ? -3.094 5.516 -7.359 1 94.75 176 LEU B N 1
ATOM 5242 C CA . LEU B 1 176 ? -2.982 6.965 -7.461 1 94.75 176 LEU B CA 1
ATOM 5243 C C . LEU B 1 176 ? -3.176 7.426 -8.898 1 94.75 176 LEU B C 1
ATOM 5245 O O . LEU B 1 176 ? -3.949 8.344 -9.164 1 94.75 176 LEU B O 1
ATOM 5249 N N . LEU B 1 177 ? -2.535 6.762 -9.82 1 94.88 177 LEU B N 1
ATOM 5250 C CA . LEU B 1 177 ? -2.541 7.152 -11.227 1 94.88 177 LEU B CA 1
ATOM 5251 C C . LEU B 1 177 ? -3.922 6.945 -11.844 1 94.88 177 LEU B C 1
ATOM 5253 O O . LEU B 1 177 ? -4.41 7.801 -12.578 1 94.88 177 LEU B O 1
ATOM 5257 N N . PHE B 1 178 ? -4.598 5.863 -11.5 1 94.19 178 PHE B N 1
ATOM 5258 C CA . PHE B 1 178 ? -5.883 5.531 -12.094 1 94.19 178 PHE B CA 1
ATOM 5259 C C . PHE B 1 178 ? -7.023 6.203 -11.336 1 94.19 178 PHE B C 1
ATOM 5261 O O . PHE B 1 178 ? -8.188 6.066 -11.711 1 94.19 178 PHE B O 1
ATOM 5268 N N . GLY B 1 179 ? -6.695 6.898 -10.281 1 88.06 179 GLY B N 1
ATOM 5269 C CA . GLY B 1 179 ? -7.715 7.598 -9.516 1 88.06 179 GLY B CA 1
ATOM 5270 C C . GLY B 1 179 ? -8.375 8.727 -10.297 1 88.06 179 GLY B C 1
ATOM 5271 O O . GLY B 1 179 ? -9.5 9.125 -9.977 1 88.06 179 GLY B O 1
ATOM 5272 N N . SER B 1 180 ? -7.637 9.281 -11.18 1 85.94 180 SER B N 1
ATOM 5273 C CA . SER B 1 180 ? -8.156 10.305 -12.086 1 85.94 180 SER B CA 1
ATOM 5274 C C . SER B 1 180 ? -7.594 10.133 -13.492 1 85.94 180 SER B C 1
ATOM 5276 O O . SER B 1 180 ? -6.398 9.875 -13.656 1 85.94 180 SER B O 1
ATOM 5278 N N . PRO B 1 181 ? -8.5 10.273 -14.43 1 81.25 181 PRO B N 1
ATOM 5279 C CA . PRO B 1 181 ? -8.055 10.07 -15.805 1 81.25 181 PRO B CA 1
ATOM 5280 C C . PRO B 1 181 ? -7.012 11.086 -16.25 1 81.25 181 PRO B C 1
ATOM 5282 O O . PRO B 1 181 ? -6.234 10.82 -17.172 1 81.25 181 PRO B O 1
ATOM 5285 N N . ASN B 1 182 ? -6.949 12.195 -15.578 1 84.31 182 ASN B N 1
ATOM 5286 C CA . ASN B 1 182 ? -6.07 13.273 -16.016 1 84.31 182 ASN B CA 1
ATOM 5287 C C . ASN B 1 182 ? -4.648 13.086 -15.492 1 84.31 182 ASN B C 1
ATOM 5289 O O . ASN B 1 182 ? -3.732 13.797 -15.906 1 84.31 182 ASN B O 1
ATOM 5293 N N . ARG B 1 183 ? -4.48 12.07 -14.797 1 88.94 183 ARG B N 1
ATOM 5294 C CA . ARG B 1 183 ? -3.174 11.914 -14.164 1 88.94 183 ARG B CA 1
ATOM 5295 C C . ARG B 1 183 ? -2.227 11.109 -15.047 1 88.94 183 ARG B C 1
ATOM 5297 O O . ARG B 1 183 ? -1.013 11.117 -14.836 1 88.94 183 ARG B O 1
ATOM 5304 N N . ILE B 1 184 ? -2.736 10.406 -16.016 1 92.25 184 ILE B N 1
ATOM 5305 C CA . ILE B 1 184 ? -1.905 9.602 -16.906 1 92.25 184 ILE B CA 1
ATOM 5306 C C . ILE B 1 184 ? -1.853 10.25 -18.281 1 92.25 184 ILE B C 1
ATOM 5308 O O . ILE B 1 184 ? -2.869 10.336 -18.984 1 92.25 184 ILE B O 1
ATOM 5312 N N . PRO B 1 185 ? -0.671 10.68 -18.641 1 90.56 185 PRO B N 1
ATOM 5313 C CA . PRO B 1 185 ? -0.547 11.203 -20 1 90.56 185 PRO B CA 1
ATOM 5314 C C . PRO B 1 185 ? -0.961 10.188 -21.062 1 90.56 185 PRO B C 1
ATOM 5316 O O . PRO B 1 185 ? -0.752 8.984 -20.891 1 90.56 185 PRO B O 1
ATOM 5319 N N . THR B 1 186 ? -1.434 10.672 -22.172 1 90.88 186 THR B N 1
ATOM 5320 C CA . THR B 1 186 ? -2.02 9.844 -23.219 1 90.88 186 THR B CA 1
ATOM 5321 C C . THR B 1 186 ? -0.993 8.859 -23.781 1 90.88 186 THR B C 1
ATOM 5323 O O . THR B 1 186 ? -1.329 7.719 -24.094 1 90.88 186 THR B O 1
ATOM 5326 N N . GLN B 1 187 ? 0.226 9.273 -23.828 1 89.44 187 GLN B N 1
ATOM 5327 C CA . GLN B 1 187 ? 1.267 8.445 -24.422 1 89.44 187 GLN B CA 1
ATOM 5328 C C . GLN B 1 187 ? 1.542 7.211 -23.562 1 89.44 187 GLN B C 1
ATOM 5330 O O . GLN B 1 187 ? 2.059 6.207 -24.062 1 89.44 187 GLN B O 1
ATOM 5335 N N . TRP B 1 188 ? 1.129 7.324 -22.312 1 92.62 188 TRP B N 1
ATOM 5336 C CA . TRP B 1 188 ? 1.457 6.234 -21.391 1 92.62 188 TRP B CA 1
ATOM 5337 C C . TRP B 1 188 ? 0.208 5.441 -21.016 1 92.62 188 TRP B C 1
ATOM 5339 O O . TRP B 1 188 ? 0.264 4.543 -20.188 1 92.62 188 TRP B O 1
ATOM 5349 N N . ARG B 1 189 ? -0.872 5.68 -21.594 1 93.12 189 ARG B N 1
ATOM 5350 C CA . ARG B 1 189 ? -2.137 5.055 -21.219 1 93.12 189 ARG B CA 1
ATOM 5351 C C . ARG B 1 189 ? -2.102 3.551 -21.469 1 93.12 189 ARG B C 1
ATOM 5353 O O . ARG B 1 189 ? -2.475 2.762 -20.594 1 93.12 189 ARG B O 1
ATOM 5360 N N . GLU B 1 190 ? -1.614 3.154 -22.625 1 93.25 190 GLU B N 1
ATOM 5361 C CA . GLU B 1 190 ? -1.545 1.732 -22.953 1 93.25 190 GLU B CA 1
ATOM 5362 C C . GLU B 1 190 ? -0.598 0.999 -22 1 93.25 190 GLU B C 1
ATOM 5364 O O . GLU B 1 190 ? -0.904 -0.103 -21.531 1 93.25 190 GLU B O 1
ATOM 5369 N N . LEU B 1 191 ? 0.49 1.606 -21.797 1 94.69 191 LEU B N 1
ATOM 5370 C CA . LEU B 1 191 ? 1.46 1.005 -20.891 1 94.69 191 LEU B CA 1
ATOM 5371 C C . LEU B 1 191 ? 0.894 0.904 -19.469 1 94.69 191 LEU B C 1
ATOM 5373 O O . LEU B 1 191 ? 1.124 -0.087 -18.781 1 94.69 191 LEU B O 1
ATOM 5377 N N . SER B 1 192 ? 0.159 1.961 -19.031 1 96.44 192 SER B N 1
ATOM 5378 C CA . SER B 1 192 ? -0.415 1.948 -17.688 1 96.44 192 SER B CA 1
ATOM 5379 C C . SER B 1 192 ? -1.377 0.779 -17.516 1 96.44 192 SER B C 1
ATOM 5381 O O . SER B 1 192 ? -1.419 0.16 -16.438 1 96.44 192 SER B O 1
ATOM 5383 N N . VAL B 1 193 ? -2.053 0.455 -18.547 1 96.38 193 VAL B N 1
ATOM 5384 C CA . VAL B 1 193 ? -2.996 -0.657 -18.516 1 96.38 193 VAL B CA 1
ATOM 5385 C C . VAL B 1 193 ? -2.24 -1.974 -18.359 1 96.38 193 VAL B C 1
ATOM 5387 O O . VAL B 1 193 ? -2.592 -2.805 -17.516 1 96.38 193 VAL B O 1
ATOM 5390 N N . ARG B 1 194 ? -1.213 -2.172 -19.094 1 96.25 194 ARG B N 1
ATOM 5391 C CA . ARG B 1 194 ? -0.417 -3.395 -19.031 1 96.25 194 ARG B CA 1
ATOM 5392 C C . ARG B 1 194 ? 0.237 -3.561 -17.672 1 96.25 194 ARG B C 1
ATOM 5394 O O . ARG B 1 194 ? 0.26 -4.66 -17.109 1 96.25 194 ARG B O 1
ATOM 5401 N N . VAL B 1 195 ? 0.725 -2.475 -17.203 1 97.31 195 VAL B N 1
ATOM 5402 C CA . VAL B 1 195 ? 1.39 -2.5 -15.898 1 97.31 195 VAL B CA 1
ATOM 5403 C C . VAL B 1 195 ? 0.375 -2.83 -14.805 1 97.31 195 VAL B C 1
ATOM 5405 O O . VAL B 1 195 ? 0.671 -3.6 -13.891 1 97.31 195 VAL B O 1
ATOM 5408 N N . TYR B 1 196 ? -0.796 -2.254 -14.891 1 97.75 196 TYR B N 1
ATOM 5409 C CA . TYR B 1 196 ? -1.853 -2.531 -13.922 1 97.75 196 TYR B CA 1
ATOM 5410 C C . TYR B 1 196 ? -2.18 -4.02 -13.883 1 97.75 196 TYR B C 1
ATOM 5412 O O . TYR B 1 196 ? -2.238 -4.621 -12.812 1 97.75 196 TYR B O 1
ATOM 5420 N N . TRP B 1 197 ? -2.398 -4.59 -14.992 1 97.31 197 TRP B N 1
ATOM 5421 C CA . TRP B 1 197 ? -2.809 -5.992 -15.047 1 97.31 197 TRP B CA 1
ATOM 5422 C C . TRP B 1 197 ? -1.692 -6.902 -14.547 1 97.31 197 TRP B C 1
ATOM 5424 O O . TRP B 1 197 ? -1.954 -7.895 -13.859 1 97.31 197 TRP B O 1
ATOM 5434 N N . ASN B 1 198 ? -0.453 -6.617 -14.898 1 97.56 198 ASN B N 1
ATOM 5435 C CA . ASN B 1 198 ? 0.651 -7.395 -14.344 1 97.56 198 ASN B CA 1
ATOM 5436 C C . ASN B 1 198 ? 0.657 -7.34 -12.82 1 97.56 198 ASN B C 1
ATOM 5438 O O . ASN B 1 198 ? 0.825 -8.367 -12.156 1 97.56 198 ASN B O 1
ATOM 5442 N N . ALA B 1 199 ? 0.48 -6.133 -12.32 1 97.75 199 ALA B N 1
ATOM 5443 C CA . ALA B 1 199 ? 0.474 -5.969 -10.867 1 97.75 199 ALA B CA 1
ATOM 5444 C C . ALA B 1 199 ? -0.657 -6.77 -10.227 1 97.75 199 ALA B C 1
ATOM 5446 O O . ALA B 1 199 ? -0.457 -7.434 -9.211 1 97.75 199 ALA B O 1
ATOM 5447 N N . LEU B 1 200 ? -1.81 -6.711 -10.812 1 97.06 200 LEU B N 1
ATOM 5448 C CA . LEU B 1 200 ? -2.959 -7.441 -10.289 1 97.06 200 LEU B CA 1
ATOM 5449 C C . LEU B 1 200 ? -2.723 -8.945 -10.352 1 97.06 200 LEU B C 1
ATOM 5451 O O . LEU B 1 200 ? -3.01 -9.664 -9.391 1 97.06 200 LEU B O 1
ATOM 5455 N N . LEU B 1 201 ? -2.18 -9.406 -11.484 1 96.44 201 LEU B N 1
ATOM 5456 C CA . LEU B 1 201 ? -1.912 -10.836 -11.648 1 96.44 201 LEU B CA 1
ATOM 5457 C C . LEU B 1 201 ? -0.891 -11.312 -10.617 1 96.44 201 LEU B C 1
ATOM 5459 O O . LEU B 1 201 ? -1.103 -12.336 -9.961 1 96.44 201 LEU B O 1
ATOM 5463 N N . PHE B 1 202 ? 0.175 -10.555 -10.438 1 96.81 202 PHE B N 1
ATOM 5464 C CA . PHE B 1 202 ? 1.23 -10.906 -9.492 1 96.81 202 PHE B CA 1
ATOM 5465 C C . PHE B 1 202 ? 0.686 -10.977 -8.07 1 96.81 202 PHE B C 1
ATOM 5467 O O . PHE B 1 202 ? 0.938 -11.945 -7.352 1 96.81 202 PHE B O 1
ATOM 5474 N N . GLU B 1 203 ? -0.032 -9.977 -7.723 1 95.31 203 GLU B N 1
ATOM 5475 C CA . GLU B 1 203 ? -0.562 -9.93 -6.367 1 95.31 203 GLU B CA 1
ATOM 5476 C C . GLU B 1 203 ? -1.549 -11.062 -6.117 1 95.31 203 GLU B C 1
ATOM 5478 O O . GLU B 1 203 ? -1.526 -11.688 -5.055 1 95.31 203 GLU B O 1
ATOM 5483 N N . SER B 1 204 ? -2.381 -11.32 -7.055 1 93.5 204 SER B N 1
ATOM 5484 C CA . SER B 1 204 ? -3.367 -12.383 -6.91 1 93.5 204 SER B CA 1
ATOM 5485 C C . SER B 1 204 ? -2.695 -13.742 -6.719 1 93.5 204 SER B C 1
ATOM 5487 O O . SER B 1 204 ? -3.141 -14.547 -5.902 1 93.5 204 SER B O 1
ATOM 5489 N N . ASP B 1 205 ? -1.682 -13.945 -7.469 1 92.5 205 ASP B N 1
ATOM 5490 C CA . ASP B 1 205 ? -0.955 -15.203 -7.344 1 92.5 205 ASP B CA 1
ATOM 5491 C C . ASP B 1 205 ? -0.313 -15.336 -5.965 1 92.5 205 ASP B C 1
ATOM 5493 O O . ASP B 1 205 ? -0.296 -16.422 -5.383 1 92.5 205 ASP B O 1
ATOM 5497 N N . LEU B 1 206 ? 0.177 -14.289 -5.465 1 93.81 206 LEU B N 1
ATOM 5498 C CA . LEU B 1 206 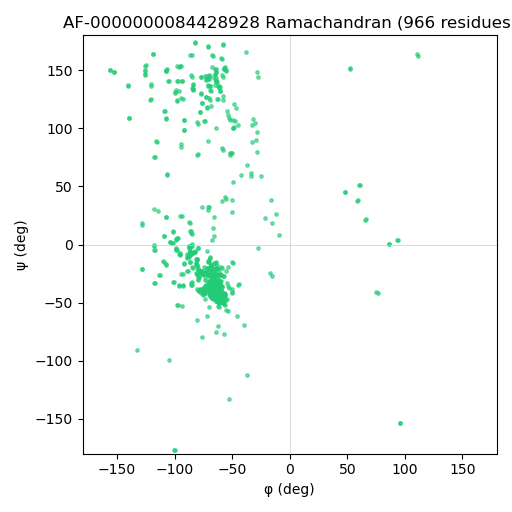? 0.803 -14.305 -4.148 1 93.81 206 LEU B CA 1
ATOM 5499 C C . LEU B 1 206 ? -0.236 -14.531 -3.057 1 93.81 206 LEU B C 1
ATOM 5501 O O . LEU B 1 206 ? -0.013 -15.32 -2.139 1 93.81 206 LEU B O 1
ATOM 5505 N N . LEU B 1 207 ? -1.368 -13.883 -3.211 1 90.31 207 LEU B N 1
ATOM 5506 C CA . LEU B 1 207 ? -2.422 -13.953 -2.205 1 90.31 207 LEU B CA 1
ATOM 5507 C C . LEU B 1 207 ? -3.055 -15.344 -2.182 1 90.31 207 LEU B C 1
ATOM 5509 O O . LEU B 1 207 ? -3.607 -15.758 -1.162 1 90.31 207 LEU B O 1
ATOM 5513 N N . ALA B 1 208 ? -2.92 -16.031 -3.258 1 87.75 208 ALA B N 1
ATOM 5514 C CA . ALA B 1 208 ? -3.469 -17.375 -3.332 1 87.75 208 ALA B CA 1
ATOM 5515 C C . ALA B 1 208 ? -2.658 -18.344 -2.477 1 87.75 208 ALA B C 1
ATOM 5517 O O . ALA B 1 208 ? -3.184 -19.359 -2.01 1 87.75 208 ALA B O 1
ATOM 5518 N N . GLU B 1 209 ? -1.408 -17.969 -2.234 1 88.44 209 GLU B N 1
ATOM 5519 C CA . GLU B 1 209 ? -0.524 -18.922 -1.567 1 88.44 209 GLU B CA 1
ATOM 5520 C C . GLU B 1 209 ? -0.142 -18.438 -0.172 1 88.44 209 GLU B C 1
ATOM 5522 O O . GLU B 1 209 ? 0.202 -19.25 0.697 1 88.44 209 GLU B O 1
ATOM 5527 N N . LEU B 1 210 ? -0.165 -17.125 0.011 1 88.81 210 LEU B N 1
ATOM 5528 C CA . LEU B 1 210 ? 0.247 -16.562 1.288 1 88.81 210 LEU B CA 1
ATOM 5529 C C . LEU B 1 210 ? -0.842 -15.656 1.853 1 88.81 210 LEU B C 1
ATOM 5531 O O . LEU B 1 210 ? -1.588 -15.023 1.097 1 88.81 210 LEU B O 1
ATOM 5535 N N . ASP B 1 211 ? -0.896 -15.68 3.172 1 86.88 211 ASP B N 1
ATOM 5536 C CA . ASP B 1 211 ? -1.829 -14.789 3.852 1 86.88 211 ASP B CA 1
ATOM 5537 C C . ASP B 1 211 ? -1.262 -13.375 3.951 1 86.88 211 ASP B C 1
ATOM 5539 O O . ASP B 1 211 ? -0.812 -12.953 5.02 1 86.88 211 ASP B O 1
ATOM 5543 N N . LEU B 1 212 ? -1.323 -12.711 2.855 1 91.81 212 LEU B N 1
ATOM 5544 C CA . LEU B 1 212 ? -0.794 -11.359 2.76 1 91.81 212 LEU B CA 1
ATOM 5545 C C . LEU B 1 212 ? -1.924 -10.336 2.713 1 91.81 212 LEU B C 1
ATOM 5547 O O . LEU B 1 212 ? -3.045 -10.656 2.316 1 91.81 212 LEU B O 1
ATOM 5551 N N . PRO B 1 213 ? -1.632 -9.156 3.219 1 91.5 213 PRO B N 1
ATOM 5552 C CA . PRO B 1 213 ? -2.652 -8.109 3.104 1 91.5 213 PRO B CA 1
ATOM 5553 C C . PRO B 1 213 ? -2.943 -7.727 1.655 1 91.5 213 PRO B C 1
ATOM 5555 O O . PRO B 1 213 ? -2.043 -7.742 0.813 1 91.5 213 PRO B O 1
ATOM 5558 N N . HIS B 1 214 ? -4.184 -7.336 1.428 1 89.94 214 HIS B N 1
ATOM 5559 C CA . HIS B 1 214 ? -4.602 -6.883 0.107 1 89.94 214 HIS B CA 1
ATOM 5560 C C . HIS B 1 214 ? -4.277 -5.406 -0.096 1 89.94 214 HIS B C 1
ATOM 5562 O O . HIS B 1 214 ? -4.453 -4.598 0.817 1 89.94 214 HIS B O 1
ATOM 5568 N N . SER B 1 215 ? -3.803 -5.043 -1.23 1 91.31 215 SER B N 1
ATOM 5569 C CA . SER B 1 215 ? -3.453 -3.654 -1.515 1 91.31 215 SER B CA 1
ATOM 5570 C C . SER B 1 215 ? -4.672 -2.861 -1.973 1 91.31 215 SER B C 1
ATOM 5572 O O . SER B 1 215 ? -4.656 -1.628 -1.968 1 91.31 215 SER B O 1
ATOM 5574 N N . GLY B 1 216 ? -5.727 -3.482 -2.428 1 90 216 GLY B N 1
ATOM 5575 C CA . GLY B 1 216 ? -6.926 -2.822 -2.924 1 90 216 GLY B CA 1
ATOM 5576 C C . GLY B 1 216 ? -6.902 -2.596 -4.426 1 90 216 GLY B C 1
ATOM 5577 O O . GLY B 1 216 ? -7.852 -2.047 -4.988 1 90 216 GLY B O 1
ATOM 5578 N N . ILE B 1 217 ? -5.887 -3.074 -5.113 1 93.62 217 ILE B N 1
ATOM 5579 C CA . ILE B 1 217 ? -5.742 -2.863 -6.551 1 93.62 217 ILE B CA 1
ATOM 5580 C C . ILE B 1 217 ? -6.875 -3.568 -7.293 1 93.62 217 ILE B C 1
ATOM 5582 O O . ILE B 1 217 ? -7.258 -3.16 -8.391 1 93.62 217 ILE B O 1
ATOM 5586 N N . VAL B 1 218 ? -7.441 -4.598 -6.723 1 92.31 218 VAL B N 1
ATOM 5587 C CA . VAL B 1 218 ? -8.492 -5.402 -7.332 1 92.31 218 VAL B CA 1
ATOM 5588 C C . VAL B 1 218 ? -9.742 -4.551 -7.539 1 92.31 218 VAL B C 1
ATOM 5590 O O . VAL B 1 218 ? -10.562 -4.836 -8.422 1 92.31 218 VAL B O 1
ATOM 5593 N N . ASN B 1 219 ? -9.844 -3.469 -6.816 1 91.38 219 ASN B N 1
ATOM 5594 C CA . ASN B 1 219 ? -11.016 -2.605 -6.91 1 91.38 219 ASN B CA 1
ATOM 5595 C C . ASN B 1 219 ? -11.055 -1.85 -8.234 1 91.38 219 ASN B C 1
ATOM 5597 O O . ASN B 1 219 ? -12.094 -1.305 -8.617 1 91.38 219 ASN B O 1
ATOM 5601 N N . PHE B 1 220 ? -9.953 -1.835 -8.938 1 93.75 220 PHE B N 1
ATOM 5602 C CA . PHE B 1 220 ? -9.875 -1.107 -10.195 1 93.75 220 PHE B CA 1
ATOM 5603 C C . PHE B 1 220 ? -10.062 -2.051 -11.375 1 93.75 220 PHE B C 1
ATOM 5605 O O . PHE B 1 220 ? -9.977 -1.631 -12.531 1 93.75 220 PHE B O 1
ATOM 5612 N N . GLU B 1 221 ? -10.352 -3.283 -11.133 1 92.62 221 GLU B N 1
ATOM 5613 C CA . GLU B 1 221 ? -10.445 -4.312 -12.156 1 92.62 221 GLU B CA 1
ATOM 5614 C C . GLU B 1 221 ? -11.516 -3.965 -13.188 1 92.62 221 GLU B C 1
ATOM 5616 O O . GLU B 1 221 ? -11.328 -4.195 -14.391 1 92.62 221 GLU B O 1
ATOM 5621 N N . GLU B 1 222 ? -12.578 -3.357 -12.727 1 89.81 222 GLU B N 1
ATOM 5622 C CA . GLU B 1 222 ? -13.68 -3.057 -13.633 1 89.81 222 GLU B CA 1
ATOM 5623 C C . GLU B 1 222 ? -13.469 -1.718 -14.336 1 89.81 222 GLU B C 1
ATOM 5625 O O . GLU B 1 222 ? -14.117 -1.435 -15.344 1 89.81 222 GLU B O 1
ATOM 5630 N N . ILE B 1 223 ? -12.555 -0.951 -13.805 1 89.31 223 ILE B N 1
ATOM 5631 C CA . ILE B 1 223 ? -12.352 0.401 -14.312 1 89.31 223 ILE B CA 1
ATOM 5632 C C . ILE B 1 223 ? -11.266 0.389 -15.391 1 89.31 223 ILE B C 1
ATOM 5634 O O . ILE B 1 223 ? -11.359 1.11 -16.391 1 89.31 223 ILE B O 1
ATOM 5638 N N . VAL B 1 224 ? -10.289 -0.443 -15.25 1 94.25 224 VAL B N 1
ATOM 5639 C CA . VAL B 1 224 ? -9.133 -0.447 -16.141 1 94.25 224 VAL B CA 1
ATOM 5640 C C . VAL B 1 224 ? -9.453 -1.27 -17.391 1 94.25 224 VAL B C 1
ATOM 5642 O O . VAL B 1 224 ? -9.992 -2.373 -17.297 1 94.25 224 VAL B O 1
ATOM 5645 N N . ASP B 1 225 ? -9.133 -0.753 -18.484 1 93.25 225 ASP B N 1
ATOM 5646 C CA . ASP B 1 225 ? -9.383 -1.4 -19.781 1 93.25 225 ASP B CA 1
ATOM 5647 C C . ASP B 1 225 ? -8.469 -2.607 -19.969 1 93.25 225 ASP B C 1
ATOM 5649 O O . ASP B 1 225 ? -7.59 -2.865 -19.141 1 93.25 225 ASP B O 1
ATOM 5653 N N . LEU B 1 226 ? -8.758 -3.379 -21 1 93.88 226 LEU B N 1
ATOM 5654 C CA . LEU B 1 226 ? -7.871 -4.465 -21.406 1 93.88 226 LEU B CA 1
ATOM 5655 C C . LEU B 1 226 ? -6.77 -3.957 -22.328 1 93.88 226 LEU B C 1
ATOM 5657 O O . LEU B 1 226 ? -6.977 -3.002 -23.078 1 93.88 226 LEU B O 1
ATOM 5661 N N . PRO B 1 227 ? -5.629 -4.543 -22.172 1 92.69 227 PRO B N 1
ATOM 5662 C CA . PRO B 1 227 ? -4.512 -4.082 -23 1 92.69 227 PRO B CA 1
ATOM 5663 C C . PRO B 1 227 ? -4.738 -4.328 -24.484 1 92.69 227 PRO B C 1
ATOM 5665 O O . PRO B 1 227 ? -5.328 -5.344 -24.859 1 92.69 227 PRO B O 1
ATOM 5668 N N . GLY B 1 228 ? -4.254 -3.352 -25.312 1 88.88 228 GLY B N 1
ATOM 5669 C CA . GLY B 1 228 ? -4.258 -3.486 -26.766 1 88.88 228 GLY B CA 1
ATOM 5670 C C . GLY B 1 228 ? -2.906 -3.893 -27.328 1 88.88 228 GLY B C 1
ATOM 5671 O O . GLY B 1 228 ? -1.995 -4.242 -26.578 1 88.88 228 GLY B O 1
ATOM 5672 N N . GLY B 1 229 ? -2.834 -3.973 -28.656 1 85.5 229 GLY B N 1
ATOM 5673 C CA . GLY B 1 229 ? -1.576 -4.328 -29.297 1 85.5 229 GLY B CA 1
ATOM 5674 C C . GLY B 1 229 ? -0.504 -3.268 -29.125 1 85.5 229 GLY B C 1
ATOM 5675 O O . GLY B 1 229 ? -0.786 -2.158 -28.672 1 85.5 229 GLY B O 1
ATOM 5676 N N . PHE B 1 230 ? 0.742 -3.641 -29.344 1 85.56 230 PHE B N 1
ATOM 5677 C CA . PHE B 1 230 ? 1.841 -2.686 -29.281 1 85.56 230 PHE B CA 1
ATOM 5678 C C . PHE B 1 230 ? 1.819 -1.75 -30.484 1 85.56 230 PHE B C 1
ATOM 5680 O O . PHE B 1 230 ? 1.531 -2.178 -31.594 1 85.56 230 PHE B O 1
ATOM 5687 N N . GLU B 1 231 ? 1.837 -0.44 -30.234 1 77.56 231 GLU B N 1
ATOM 5688 C CA . GLU B 1 231 ? 1.802 0.542 -31.312 1 77.56 231 GLU B CA 1
ATOM 5689 C C . GLU B 1 231 ? 3.203 1.043 -31.641 1 77.56 231 GLU B C 1
ATOM 5691 O O . GLU B 1 231 ? 4.051 1.17 -30.766 1 77.56 231 GLU B O 1
ATOM 5696 N N . GLU B 1 232 ? 3.406 1.214 -33 1 72.44 232 GLU B N 1
ATOM 5697 C CA . GLU B 1 232 ? 4.656 1.798 -33.469 1 72.44 232 GLU B CA 1
ATOM 5698 C C . GLU B 1 232 ? 4.66 3.314 -33.281 1 72.44 232 GLU B C 1
ATOM 5700 O O . GLU B 1 232 ? 3.617 3.959 -33.406 1 72.44 232 GLU B O 1
ATOM 5705 N N . GLU B 1 233 ? 5.418 3.9 -32.5 1 58.84 233 GLU B N 1
ATOM 5706 C CA . GLU B 1 233 ? 5.465 5.352 -32.344 1 58.84 233 GLU B CA 1
ATOM 5707 C C . GLU B 1 233 ? 5.664 6.027 -33.719 1 58.84 233 GLU B C 1
ATOM 5709 O O . GLU B 1 233 ? 6.543 5.637 -34.469 1 58.84 233 GLU B O 1
ATOM 5714 N N . ASP B 1 234 ? 4.738 6.734 -34.375 1 48.94 234 ASP B N 1
ATOM 5715 C CA . ASP B 1 234 ? 4.922 7.586 -35.562 1 48.94 234 ASP B CA 1
ATOM 5716 C C . ASP B 1 234 ? 6.016 8.625 -35.312 1 48.94 234 ASP B C 1
ATOM 5718 O O . ASP B 1 234 ? 6.039 9.273 -34.25 1 48.94 234 ASP B O 1
ATOM 5722 N N . GLU B 1 235 ? 7.188 8.625 -36 1 41.94 235 GLU B N 1
ATOM 5723 C CA . GLU B 1 235 ? 8.141 9.727 -36.094 1 41.94 235 GLU B CA 1
ATOM 5724 C C . GLU B 1 235 ? 7.449 11.016 -36.531 1 41.94 235 GLU B C 1
ATOM 5726 O O . GLU B 1 235 ? 6.906 11.102 -37.625 1 41.94 235 GLU B O 1
ATOM 5731 N N . ASP B 1 236 ? 6.789 11.789 -36 1 38.56 236 ASP B N 1
ATOM 5732 C CA . ASP B 1 236 ? 6.484 13.141 -36.469 1 38.56 236 ASP B CA 1
ATOM 5733 C C . ASP B 1 236 ? 7.746 13.844 -36.969 1 38.56 236 ASP B C 1
ATOM 5735 O O . ASP B 1 236 ? 8.703 14.023 -36.188 1 38.56 236 ASP B O 1
ATOM 5739 N N . ASP B 1 237 ? 8.031 14 -38.438 1 35.81 237 ASP B N 1
ATOM 5740 C CA . ASP B 1 237 ? 8.891 14.789 -39.312 1 35.81 237 ASP B CA 1
ATOM 5741 C C . ASP B 1 237 ? 8.742 16.281 -39 1 35.81 237 ASP B C 1
ATOM 5743 O O . ASP B 1 237 ? 7.691 16.875 -39.281 1 35.81 237 ASP B O 1
ATOM 5747 N N . GLY B 1 238 ? 9.203 16.969 -38.125 1 30.88 238 GLY B N 1
ATOM 5748 C CA . GLY B 1 238 ? 9.438 18.406 -38.125 1 30.88 238 GLY B CA 1
ATOM 5749 C C . GLY B 1 238 ? 10.18 18.891 -39.344 1 30.88 238 GLY B C 1
ATOM 5750 O O . GLY B 1 238 ? 11.406 18.969 -39.344 1 30.88 238 GLY B O 1
ATOM 5751 N N . GLU B 1 239 ? 9.781 18.641 -40.719 1 29.78 239 GLU B N 1
ATOM 5752 C CA . GLU B 1 239 ? 10.328 19.344 -41.875 1 29.78 239 GLU B CA 1
ATOM 5753 C C . GLU B 1 239 ? 10.117 20.844 -41.781 1 29.78 239 GLU B C 1
ATOM 5755 O O . GLU B 1 239 ? 8.984 21.328 -41.75 1 29.78 239 GLU B O 1
ATOM 5760 N N . GLU B 1 240 ? 10.938 21.594 -41.062 1 28.25 240 GLU B N 1
ATOM 5761 C CA . GLU B 1 240 ? 11.18 23.016 -41.312 1 28.25 240 GLU B CA 1
ATOM 5762 C C . GLU B 1 240 ? 11.438 23.297 -42.781 1 28.25 240 GLU B C 1
ATOM 5764 O O . GLU B 1 240 ? 12.148 22.547 -43.469 1 28.25 240 GLU B O 1
ATOM 5769 N N . GLU B 1 241 ? 10.578 24.125 -43.531 1 28.83 241 GLU B N 1
ATOM 5770 C CA . GLU B 1 241 ? 10.477 24.734 -44.844 1 28.83 241 GLU B CA 1
ATOM 5771 C C . GLU B 1 241 ? 11.703 25.578 -45.156 1 28.83 241 GLU B C 1
ATOM 5773 O O . GLU B 1 241 ? 11.742 26.766 -44.812 1 28.83 241 GLU B O 1
ATOM 5778 N N . ASP B 1 242 ? 12.945 25.266 -44.844 1 25.36 242 ASP B N 1
ATOM 5779 C CA . ASP B 1 242 ? 13.984 26.203 -45.281 1 25.36 242 ASP B CA 1
ATOM 5780 C C . ASP B 1 242 ? 13.961 26.406 -46.781 1 25.36 242 ASP B C 1
ATOM 5782 O O . ASP B 1 242 ? 13.711 25.453 -47.531 1 25.36 242 ASP B O 1
ATOM 5786 N N . GLY B 1 243 ? 13.828 27.703 -47.344 1 24.92 243 GLY B N 1
ATOM 5787 C CA . GLY B 1 243 ? 13.836 28.438 -48.594 1 24.92 243 GLY B CA 1
ATOM 5788 C C . GLY B 1 243 ? 15.039 28.125 -49.469 1 24.92 243 GLY B C 1
ATOM 5789 O O . GLY B 1 243 ? 15.5 28.984 -50.219 1 24.92 243 GLY B O 1
ATOM 5790 N N . ASP B 1 244 ? 15.688 26.953 -49.438 1 24.8 244 ASP B N 1
ATOM 5791 C CA . ASP B 1 244 ? 16.859 26.938 -50.281 1 24.8 244 ASP B CA 1
ATOM 5792 C C . ASP B 1 244 ? 16.469 27.109 -51.75 1 24.8 244 ASP B C 1
ATOM 5794 O O . ASP B 1 244 ? 15.648 26.344 -52.281 1 24.8 244 ASP B O 1
ATOM 5798 N N . HIS B 1 245 ? 16.625 28.375 -52.281 1 22.77 245 HIS B N 1
ATOM 5799 C CA . HIS B 1 245 ? 16.609 28.891 -53.656 1 22.77 245 HIS B CA 1
ATOM 5800 C C . HIS B 1 245 ? 17.328 27.938 -54.594 1 22.77 245 HIS B C 1
ATOM 5802 O O . HIS B 1 245 ? 16.953 27.844 -55.781 1 22.77 245 HIS B O 1
ATOM 5808 N N . ASN B 1 246 ? 18.656 27.875 -54.406 1 22.8 246 ASN B N 1
ATOM 5809 C CA . ASN B 1 246 ? 19.516 27.875 -55.594 1 22.8 246 ASN B CA 1
ATOM 5810 C C . ASN B 1 246 ? 19.344 26.609 -56.406 1 22.8 246 ASN B C 1
ATOM 5812 O O . ASN B 1 246 ? 18.969 25.562 -55.875 1 22.8 246 ASN B O 1
ATOM 5816 N N . GLU B 1 247 ? 19.609 26.719 -57.719 1 22.11 247 GLU B N 1
ATOM 5817 C CA . GLU B 1 247 ? 19.359 26.141 -59.031 1 22.11 247 GLU B CA 1
ATOM 5818 C C . GLU B 1 247 ? 19.672 24.641 -59.031 1 22.11 247 GLU B C 1
ATOM 5820 O O . GLU B 1 247 ? 20.188 24.109 -58.062 1 22.11 247 GLU B O 1
ATOM 5825 N N . GLY B 1 248 ? 20.453 24.25 -60.125 1 20.98 248 GLY B N 1
ATOM 5826 C CA . GLY B 1 248 ? 20.484 23.656 -61.469 1 20.98 248 GLY B CA 1
ATOM 5827 C C . GLY B 1 248 ? 21 22.234 -61.469 1 20.98 248 GLY B C 1
ATOM 5828 O O . GLY B 1 248 ? 20.359 21.328 -62 1 20.98 248 GLY B O 1
ATOM 5829 N N . GLU B 1 249 ? 22.25 22.125 -61.812 1 20.2 249 GLU B N 1
ATOM 5830 C CA . GLU B 1 249 ? 22.812 21.266 -62.875 1 20.2 249 GLU B CA 1
ATOM 5831 C C . GLU B 1 249 ? 22.969 19.828 -62.375 1 20.2 249 GLU B C 1
ATOM 5833 O O . GLU B 1 249 ? 22.844 18.891 -63.156 1 20.2 249 GLU B O 1
ATOM 5838 N N . GLU B 1 250 ? 23.828 19.766 -61.438 1 20.64 250 GLU B N 1
ATOM 5839 C CA . GLU B 1 250 ? 24.656 18.578 -61.5 1 20.64 250 GLU B CA 1
ATOM 5840 C C . GLU B 1 250 ? 23.859 17.312 -61.188 1 20.64 250 GLU B C 1
ATOM 5842 O O . GLU B 1 250 ? 23.141 17.266 -60.188 1 20.64 250 GLU B O 1
ATOM 5847 N N . ARG B 1 251 ? 23.812 16.297 -62.312 1 23.09 251 ARG B N 1
ATOM 5848 C CA . ARG B 1 251 ? 23.203 15.008 -62.656 1 23.09 251 ARG B CA 1
ATOM 5849 C C . ARG B 1 251 ? 23.125 14.086 -61.438 1 23.09 251 ARG B C 1
ATOM 5851 O O . ARG B 1 251 ? 22.062 13.539 -61.125 1 23.09 251 ARG B O 1
ATOM 5858 N N . ARG B 1 252 ? 23.906 13.055 -61.531 1 20.09 252 ARG B N 1
ATOM 5859 C CA . ARG B 1 252 ? 24.219 11.875 -62.312 1 20.09 252 ARG B CA 1
ATOM 5860 C C . ARG B 1 252 ? 24.375 10.641 -61.438 1 20.09 252 ARG B C 1
ATOM 5862 O O . ARG B 1 252 ? 23.781 9.602 -61.719 1 20.09 252 ARG B O 1
ATOM 5869 N N . THR B 1 253 ? 25.531 10.234 -60.906 1 19.41 253 THR B N 1
ATOM 5870 C CA . THR B 1 253 ? 26.031 8.883 -61.094 1 19.41 253 THR B CA 1
ATOM 5871 C C . THR B 1 253 ? 25.609 7.977 -59.969 1 19.41 253 THR B C 1
ATOM 5873 O O . THR B 1 253 ? 25.391 6.777 -60.156 1 19.41 253 THR B O 1
ATOM 5876 N N . ALA B 1 254 ? 25.859 8.328 -58.688 1 22.3 254 ALA B N 1
ATOM 5877 C CA . ALA B 1 254 ? 26.125 7.215 -57.781 1 22.3 254 ALA B CA 1
ATOM 5878 C C . ALA B 1 254 ? 24.828 6.484 -57.406 1 22.3 254 ALA B C 1
ATOM 5880 O O . ALA B 1 254 ? 24.281 6.691 -56.344 1 22.3 254 ALA B O 1
ATOM 5881 N N . ARG B 1 255 ? 23.734 6.367 -58.281 1 22.08 255 ARG B N 1
ATOM 5882 C CA . ARG B 1 255 ? 22.594 5.473 -58.094 1 22.08 255 ARG B CA 1
ATOM 5883 C C . ARG B 1 255 ? 23.062 4.031 -57.906 1 22.08 255 ARG B C 1
ATOM 5885 O O . ARG B 1 255 ? 22.25 3.113 -57.844 1 22.08 255 ARG B O 1
ATOM 5892 N N . LYS B 1 256 ? 24.141 3.777 -58.594 1 23.2 256 LYS B N 1
ATOM 5893 C CA . LYS B 1 256 ? 24.359 2.395 -59 1 23.2 256 LYS B CA 1
ATOM 5894 C C . LYS B 1 256 ? 24.516 1.479 -57.781 1 23.2 256 LYS B C 1
ATOM 5896 O O . LYS B 1 256 ? 24.062 0.332 -57.812 1 23.2 256 LYS B O 1
ATOM 5901 N N . TYR B 1 257 ? 25.672 1.667 -57.094 1 20.72 257 TYR B N 1
ATOM 5902 C CA . TYR B 1 257 ? 26.219 0.461 -56.5 1 20.72 257 TYR B CA 1
ATOM 5903 C C . TYR B 1 257 ? 25.359 0.016 -55.312 1 20.72 257 TYR B C 1
ATOM 5905 O O . TYR B 1 257 ? 25.781 -0.827 -54.5 1 20.72 257 TYR B O 1
ATOM 5913 N N . GLN B 1 258 ? 24.406 0.78 -54.969 1 21.8 258 GLN B N 1
ATOM 5914 C CA . GLN B 1 258 ? 23.984 0.673 -53.562 1 21.8 258 GLN B CA 1
ATOM 5915 C C . GLN B 1 258 ? 23.266 -0.647 -53.312 1 21.8 258 GLN B C 1
ATOM 5917 O O . GLN B 1 258 ? 22.047 -0.67 -53.094 1 21.8 258 GLN B O 1
ATOM 5922 N N . GLY B 1 259 ? 23.641 -1.693 -54.094 1 23.2 259 GLY B N 1
ATOM 5923 C CA . GLY B 1 259 ? 23 -2.992 -53.938 1 23.2 259 GLY B CA 1
ATOM 5924 C C . GLY B 1 259 ? 23.031 -3.506 -52.5 1 23.2 259 GLY B C 1
ATOM 5925 O O . GLY B 1 259 ? 22.859 -4.703 -52.281 1 23.2 259 GLY B O 1
ATOM 5926 N N . SER B 1 260 ? 23.938 -2.928 -51.781 1 25.48 260 SER B N 1
ATOM 5927 C CA . SER B 1 260 ? 24.469 -3.668 -50.625 1 25.48 260 SER B CA 1
ATOM 5928 C C . SER B 1 260 ? 23.359 -4.277 -49.781 1 25.48 260 SER B C 1
ATOM 5930 O O . SER B 1 260 ? 22.359 -3.617 -49.5 1 25.48 260 SER B O 1
ATOM 5932 N N . SER B 1 261 ? 23.266 -5.594 -49.938 1 25.27 261 SER B N 1
ATOM 5933 C CA . SER B 1 261 ? 22.359 -6.578 -49.344 1 25.27 261 SER B CA 1
ATOM 5934 C C . SER B 1 261 ? 22.047 -6.246 -47.906 1 25.27 261 SER B C 1
ATOM 5936 O O . SER B 1 261 ? 22.906 -6.379 -47.031 1 25.27 261 SER B O 1
ATOM 5938 N N . ARG B 1 262 ? 21.359 -5.219 -47.75 1 31.27 262 ARG B N 1
ATOM 5939 C CA . ARG B 1 262 ? 20.766 -4.902 -46.469 1 31.27 262 ARG B CA 1
ATOM 5940 C C . ARG B 1 262 ? 20.375 -6.168 -45.719 1 31.27 262 ARG B C 1
ATOM 5942 O O . ARG B 1 262 ? 19.625 -6.992 -46.25 1 31.27 262 ARG B O 1
ATOM 5949 N N . PRO B 1 263 ? 21.375 -6.645 -44.969 1 28.75 263 PRO B N 1
ATOM 5950 C CA . PRO B 1 263 ? 21.172 -7.93 -44.281 1 28.75 263 PRO B CA 1
ATOM 5951 C C . PRO B 1 263 ? 19.703 -8.203 -43.969 1 28.75 263 PRO B C 1
ATOM 5953 O O . PRO B 1 263 ? 18.891 -7.273 -43.938 1 28.75 263 PRO B O 1
ATOM 5956 N N . ALA B 1 264 ? 19.188 -9.492 -44.031 1 29.52 264 ALA B N 1
ATOM 5957 C CA . ALA B 1 264 ? 17.953 -10.211 -43.781 1 29.52 264 ALA B CA 1
ATOM 5958 C C . ALA B 1 264 ? 17.156 -9.562 -42.625 1 29.52 264 ALA B C 1
ATOM 5960 O O . ALA B 1 264 ? 17.734 -9.203 -41.594 1 29.52 264 ALA B O 1
ATOM 5961 N N . ASP B 1 265 ? 16.031 -8.859 -42.75 1 30.16 265 ASP B N 1
ATOM 5962 C CA . ASP B 1 265 ? 14.688 -8.492 -42.344 1 30.16 265 ASP B CA 1
ATOM 5963 C C . ASP B 1 265 ? 14.172 -9.461 -41.281 1 30.16 265 ASP B C 1
ATOM 5965 O O . ASP B 1 265 ? 13.305 -10.297 -41.562 1 30.16 265 ASP B O 1
ATOM 5969 N N . SER B 1 266 ? 14.867 -10.383 -40.688 1 30.83 266 SER B N 1
ATOM 5970 C CA . SER B 1 266 ? 14.82 -11.148 -39.438 1 30.83 266 SER B CA 1
ATOM 5971 C C . SER B 1 266 ? 14.117 -10.375 -38.344 1 30.83 266 SER B C 1
ATOM 5973 O O . SER B 1 266 ? 14.484 -10.477 -37.156 1 30.83 266 SER B O 1
ATOM 5975 N N . GLN B 1 267 ? 13.703 -9.242 -38.469 1 31.86 267 GLN B N 1
ATOM 5976 C CA . GLN B 1 267 ? 13.023 -8.148 -37.781 1 31.86 267 GLN B CA 1
ATOM 5977 C C . GLN B 1 267 ? 11.93 -8.68 -36.875 1 31.86 267 GLN B C 1
ATOM 5979 O O . GLN B 1 267 ? 11.469 -9.812 -37.031 1 31.86 267 GLN B O 1
ATOM 5984 N N . LEU B 1 268 ? 11.344 -7.887 -35.906 1 34.56 268 LEU B N 1
ATOM 5985 C CA . LEU B 1 268 ? 10.57 -7.949 -34.688 1 34.56 268 LEU B CA 1
ATOM 5986 C C . LEU B 1 268 ? 9.25 -8.672 -34.906 1 34.56 268 LEU B C 1
ATOM 5988 O O . LEU B 1 268 ? 8.305 -8.094 -35.438 1 34.56 268 LEU B O 1
ATOM 5992 N N . ALA B 1 269 ? 9.016 -9.617 -35.594 1 34.09 269 ALA B N 1
ATOM 5993 C CA . ALA B 1 269 ? 7.922 -10.562 -35.406 1 34.09 269 ALA B CA 1
ATOM 5994 C C . ALA B 1 269 ? 7.422 -10.531 -33.969 1 34.09 269 ALA B C 1
ATOM 5996 O O . ALA B 1 269 ? 7.922 -11.258 -33.094 1 34.09 269 ALA B O 1
ATOM 5997 N N . VAL B 1 270 ? 7.578 -9.609 -33.25 1 43.62 270 VAL B N 1
ATOM 5998 C CA . VAL B 1 270 ? 6.824 -9.297 -32.062 1 43.62 270 VAL B CA 1
ATOM 5999 C C . VAL B 1 270 ? 5.43 -9.914 -32.125 1 43.62 270 VAL B C 1
ATOM 6001 O O . VAL B 1 270 ? 4.598 -9.469 -32.938 1 43.62 270 VAL B O 1
ATOM 6004 N N . ARG B 1 271 ? 5.227 -11.148 -32.25 1 45.78 271 ARG B N 1
ATOM 6005 C CA . ARG B 1 271 ? 4.18 -12.148 -32.406 1 45.78 271 ARG B CA 1
ATOM 6006 C C . ARG B 1 271 ? 2.889 -11.719 -31.734 1 45.78 271 ARG B C 1
ATOM 6008 O O . ARG B 1 271 ? 2.918 -11.195 -30.609 1 45.78 271 ARG B O 1
ATOM 6015 N N . ARG B 1 272 ? 1.818 -11.266 -32.406 1 49.66 272 ARG B N 1
ATOM 6016 C CA . ARG B 1 272 ? 0.392 -11.211 -32.094 1 49.66 272 ARG B CA 1
ATOM 6017 C C . ARG B 1 272 ? 0.043 -12.156 -30.953 1 49.66 272 ARG B C 1
ATOM 6019 O O . ARG B 1 272 ? -0.932 -11.938 -30.234 1 49.66 272 ARG B O 1
ATOM 6026 N N . ASP B 1 273 ? 0.951 -13.109 -30.906 1 57.94 273 ASP B N 1
ATOM 6027 C CA . ASP B 1 273 ? 0.686 -14.195 -29.969 1 57.94 273 ASP B CA 1
ATOM 6028 C C . ASP B 1 273 ? 0.909 -13.734 -28.516 1 57.94 273 ASP B C 1
ATOM 6030 O O . ASP B 1 273 ? 0.232 -14.203 -27.609 1 57.94 273 ASP B O 1
ATOM 6034 N N . GLU B 1 274 ? 1.874 -12.672 -28.391 1 63.09 274 GLU B N 1
ATOM 6035 C CA . GLU B 1 274 ? 2.205 -12.242 -27.031 1 63.09 274 GLU B CA 1
ATOM 6036 C C . GLU B 1 274 ? 1.002 -11.602 -26.344 1 63.09 274 GLU B C 1
ATOM 6038 O O . GLU B 1 274 ? 0.745 -11.859 -25.172 1 63.09 274 GLU B O 1
ATOM 6043 N N . LEU B 1 275 ? 0.288 -11.047 -27.062 1 82.31 275 LEU B N 1
ATOM 6044 C CA . LEU B 1 275 ? -0.847 -10.367 -26.453 1 82.31 275 LEU B CA 1
ATOM 6045 C C . LEU B 1 275 ? -1.968 -11.344 -26.125 1 82.31 275 LEU B C 1
ATOM 6047 O O . LEU B 1 275 ? -2.699 -11.164 -25.156 1 82.31 275 LEU B O 1
ATOM 6051 N N . TRP B 1 276 ? -1.926 -12.461 -26.828 1 86.06 276 TRP B N 1
ATOM 6052 C CA . TRP B 1 276 ? -3.023 -13.406 -26.641 1 86.06 276 TRP B CA 1
ATOM 6053 C C . TRP B 1 276 ? -2.881 -14.148 -25.312 1 86.06 276 TRP B C 1
ATOM 6055 O O . TRP B 1 276 ? -3.861 -14.328 -24.594 1 86.06 276 TRP B O 1
ATOM 6065 N N . TYR B 1 277 ? -1.656 -14.539 -25.062 1 90.31 277 TYR B N 1
ATOM 6066 C CA . TYR B 1 277 ? -1.469 -15.188 -23.766 1 90.31 277 TYR B CA 1
ATOM 6067 C C . TYR B 1 277 ? -1.871 -14.266 -22.625 1 90.31 277 TYR B C 1
ATOM 6069 O O . TYR B 1 277 ? -2.584 -14.672 -21.703 1 90.31 277 TYR B O 1
ATOM 6077 N N . PHE B 1 278 ? -1.353 -13.102 -22.781 1 92.69 278 PHE B N 1
ATOM 6078 C CA . PHE B 1 278 ? -1.575 -12.141 -21.703 1 92.69 278 PHE B CA 1
ATOM 6079 C C . PHE B 1 278 ? -3.064 -11.891 -21.5 1 92.69 278 PHE B C 1
ATOM 6081 O O . PHE B 1 278 ? -3.547 -11.867 -20.359 1 92.69 278 PHE B O 1
ATOM 6088 N N . LEU B 1 279 ? -3.814 -11.727 -22.531 1 93.94 279 LEU B N 1
ATOM 6089 C CA . LEU B 1 279 ? -5.254 -11.508 -22.453 1 93.94 279 LEU B CA 1
ATOM 6090 C C . LEU B 1 279 ? -5.965 -12.734 -21.891 1 93.94 279 LEU B C 1
ATOM 6092 O O . LEU B 1 279 ? -6.906 -12.617 -21.109 1 93.94 279 LEU B O 1
ATOM 6096 N N . ALA B 1 280 ? -5.488 -13.883 -22.328 1 95.38 280 ALA B N 1
ATOM 6097 C CA . ALA B 1 280 ? -6.066 -15.125 -21.828 1 95.38 280 ALA B CA 1
ATOM 6098 C C . ALA B 1 280 ? -5.859 -15.258 -20.312 1 95.38 280 ALA B C 1
ATOM 6100 O O . ALA B 1 280 ? -6.77 -15.656 -19.594 1 95.38 280 ALA B O 1
ATOM 6101 N N . GLU B 1 281 ? -4.684 -14.914 -19.922 1 94.69 281 GLU B N 1
ATOM 6102 C CA . GLU B 1 281 ? -4.367 -14.992 -18.5 1 94.69 281 GLU B CA 1
ATOM 6103 C C . GLU B 1 281 ? -5.211 -14.008 -17.703 1 94.69 281 GLU B C 1
ATOM 6105 O O . GLU B 1 281 ? -5.664 -14.328 -16.594 1 94.69 281 GLU B O 1
ATOM 6110 N N . ILE B 1 282 ? -5.383 -12.812 -18.172 1 95.38 282 ILE B N 1
ATOM 6111 C CA . ILE B 1 282 ? -6.203 -11.812 -17.516 1 95.38 282 ILE B CA 1
ATOM 6112 C C . ILE B 1 282 ? -7.629 -12.336 -17.344 1 95.38 282 ILE B C 1
ATOM 6114 O O . ILE B 1 282 ? -8.203 -12.258 -16.25 1 95.38 282 ILE B O 1
ATOM 6118 N N . ALA B 1 283 ? -8.141 -12.859 -18.391 1 96.19 283 ALA B N 1
ATOM 6119 C CA . ALA B 1 283 ? -9.516 -13.359 -18.344 1 96.19 283 ALA B CA 1
ATOM 6120 C C . ALA B 1 283 ? -9.648 -14.508 -17.359 1 96.19 283 ALA B C 1
ATOM 6122 O O . ALA B 1 283 ? -10.633 -14.578 -16.609 1 96.19 283 ALA B O 1
ATOM 6123 N N . LEU B 1 284 ? -8.727 -15.344 -17.422 1 96.56 284 LEU B N 1
ATOM 6124 C CA . LEU B 1 284 ? -8.758 -16.484 -16.5 1 96.56 284 LEU B CA 1
ATOM 6125 C C . LEU B 1 284 ? -8.625 -16.016 -15.055 1 96.56 284 LEU B C 1
ATOM 6127 O O . LEU B 1 284 ? -9.281 -16.547 -14.156 1 96.56 284 LEU B O 1
ATOM 6131 N N . ARG B 1 285 ? -7.746 -15.078 -14.867 1 94.12 285 ARG B N 1
ATOM 6132 C CA . ARG B 1 285 ? -7.57 -14.547 -13.516 1 94.12 285 ARG B CA 1
ATOM 6133 C C . ARG B 1 285 ? -8.852 -13.891 -13.016 1 94.12 285 ARG B C 1
ATOM 6135 O O . ARG B 1 285 ? -9.203 -14.023 -11.844 1 94.12 285 ARG B O 1
ATOM 6142 N N . ARG B 1 286 ? -9.492 -13.195 -13.781 1 94.12 286 ARG B N 1
ATOM 6143 C CA . ARG B 1 286 ? -10.766 -12.586 -13.406 1 94.12 286 ARG B CA 1
ATOM 6144 C C . ARG B 1 286 ? -11.781 -13.648 -13 1 94.12 286 ARG B C 1
ATOM 6146 O O . ARG B 1 286 ? -12.5 -13.484 -12.008 1 94.12 286 ARG B O 1
ATOM 6153 N N . LEU B 1 287 ? -11.797 -14.688 -13.766 1 95.44 287 LEU B N 1
ATOM 6154 C CA . LEU B 1 287 ? -12.688 -15.797 -13.422 1 95.44 287 LEU B CA 1
ATOM 6155 C C . LEU B 1 287 ? -12.297 -16.422 -12.086 1 95.44 287 LEU B C 1
ATOM 6157 O O . LEU B 1 287 ? -13.164 -16.688 -11.25 1 95.44 287 LEU B O 1
ATOM 6161 N N . LEU B 1 288 ? -11.016 -16.609 -11.938 1 93.5 288 LEU B N 1
ATOM 6162 C CA . LEU B 1 288 ? -10.531 -17.203 -10.703 1 93.5 288 LEU B CA 1
ATOM 6163 C C . LEU B 1 288 ? -10.852 -16.312 -9.508 1 93.5 288 LEU B C 1
ATOM 6165 O O . LEU B 1 288 ? -11.172 -16.812 -8.422 1 93.5 288 LEU B O 1
ATOM 6169 N N . ASN B 1 289 ? -10.719 -15.07 -9.672 1 89.25 289 ASN B N 1
ATOM 6170 C CA . ASN B 1 289 ? -11.078 -14.133 -8.609 1 89.25 289 ASN B CA 1
ATOM 6171 C C . ASN B 1 289 ? -12.562 -14.203 -8.273 1 89.25 289 ASN B C 1
ATOM 6173 O O . ASN B 1 289 ? -12.953 -14.117 -7.109 1 89.25 289 ASN B O 1
ATOM 6177 N N . ARG B 1 290 ? -13.359 -14.32 -9.227 1 91.06 290 ARG B N 1
ATOM 6178 C CA . ARG B 1 290 ? -14.789 -14.492 -9.008 1 91.06 290 ARG B CA 1
ATOM 6179 C C . ARG B 1 290 ? -15.078 -15.781 -8.25 1 91.06 290 ARG B C 1
ATOM 6181 O O . ARG B 1 290 ? -15.898 -15.805 -7.332 1 91.06 290 ARG B O 1
ATOM 6188 N N . VAL B 1 291 ? -14.438 -16.812 -8.68 1 92.25 291 VAL B N 1
ATOM 6189 C CA . VAL B 1 291 ? -14.594 -18.109 -8.016 1 92.25 291 VAL B CA 1
ATOM 6190 C C . VAL B 1 291 ? -14.219 -17.969 -6.543 1 92.25 291 VAL B C 1
ATOM 6192 O O . VAL B 1 291 ? -14.961 -18.406 -5.664 1 92.25 291 VAL B O 1
ATOM 6195 N N . SER B 1 292 ? -13.086 -17.359 -6.289 1 88.12 292 SER B N 1
ATOM 6196 C CA . SER B 1 292 ? -12.617 -17.188 -4.922 1 88.12 292 SER B CA 1
ATOM 6197 C C . SER B 1 292 ? -13.594 -16.359 -4.098 1 88.12 292 SER B C 1
ATOM 6199 O O . SER B 1 292 ? -13.805 -16.641 -2.916 1 88.12 292 SER B O 1
ATOM 6201 N N . HIS B 1 293 ? -14.188 -15.398 -4.676 1 85 293 HIS B N 1
ATOM 6202 C CA . HIS B 1 293 ? -15.109 -14.508 -3.98 1 85 293 HIS B CA 1
ATOM 6203 C C . HIS B 1 293 ? -16.438 -15.211 -3.691 1 85 293 HIS B C 1
ATOM 6205 O O . HIS B 1 293 ? -16.984 -15.086 -2.59 1 85 293 HIS B O 1
ATOM 6211 N N . ILE B 1 294 ? -16.922 -15.938 -4.602 1 88.38 294 ILE B N 1
ATOM 6212 C CA . ILE B 1 294 ? -18.25 -16.516 -4.496 1 88.38 294 ILE B CA 1
ATOM 6213 C C . ILE B 1 294 ? -18.203 -17.766 -3.619 1 88.38 294 ILE B C 1
ATOM 6215 O O . ILE B 1 294 ? -19.062 -17.969 -2.77 1 88.38 294 ILE B O 1
ATOM 6219 N N . ILE B 1 295 ? -17.172 -18.516 -3.75 1 88.25 295 ILE B N 1
ATOM 6220 C CA . ILE B 1 295 ? -17.141 -19.828 -3.111 1 88.25 295 ILE B CA 1
ATOM 6221 C C . ILE B 1 295 ? -16.422 -19.734 -1.766 1 88.25 295 ILE B C 1
ATOM 6223 O O . ILE B 1 295 ? -16.828 -20.359 -0.789 1 88.25 295 ILE B O 1
ATOM 6227 N N . TYR B 1 296 ? -15.453 -18.953 -1.64 1 84.62 296 TYR B N 1
ATOM 6228 C CA . TYR B 1 296 ? -14.555 -19.125 -0.501 1 84.62 296 TYR B CA 1
ATOM 6229 C C . TYR B 1 296 ? -14.586 -17.891 0.398 1 84.62 296 TYR B C 1
ATOM 6231 O O . TYR B 1 296 ? -13.906 -17.844 1.427 1 84.62 296 TYR B O 1
ATOM 6239 N N . GLN B 1 297 ? -15.32 -16.891 0.089 1 78.31 297 GLN B N 1
ATOM 6240 C CA . GLN B 1 297 ? -15.391 -15.727 0.976 1 78.31 297 GLN B CA 1
ATOM 6241 C C . GLN B 1 297 ? -16 -16.109 2.322 1 78.31 297 GLN B C 1
ATOM 6243 O O . GLN B 1 297 ? -16.922 -16.922 2.385 1 78.31 297 GLN B O 1
ATOM 6248 N N . LYS B 1 298 ? -15.516 -15.602 3.4 1 66.12 298 LYS B N 1
ATOM 6249 C CA . LYS B 1 298 ? -15.812 -15.938 4.789 1 66.12 298 LYS B CA 1
ATOM 6250 C C . LYS B 1 298 ? -17.312 -15.961 5.043 1 66.12 298 LYS B C 1
ATOM 6252 O O . LYS B 1 298 ? -17.828 -16.859 5.719 1 66.12 298 LYS B O 1
ATOM 6257 N N . ASP B 1 299 ? -17.953 -15.125 4.574 1 64 299 ASP B N 1
ATOM 6258 C CA . ASP B 1 299 ? -19.359 -15.023 4.914 1 64 299 ASP B CA 1
ATOM 6259 C C . ASP B 1 299 ? -20.203 -15.922 4.016 1 64 299 ASP B C 1
ATOM 6261 O O . ASP B 1 299 ? -21.422 -15.992 4.168 1 64 299 ASP B O 1
ATOM 6265 N N . SER B 1 300 ? -19.406 -16.734 3.334 1 64.38 300 SER B N 1
ATOM 6266 C CA . SER B 1 300 ? -20.188 -17.547 2.412 1 64.38 300 SER B CA 1
ATOM 6267 C C . SER B 1 300 ? -20.609 -18.875 3.055 1 64.38 300 SER B C 1
ATOM 6269 O O . SER B 1 300 ? -19.75 -19.625 3.516 1 64.38 300 SER B O 1
ATOM 6271 N N . THR B 1 301 ? -21.703 -18.953 3.494 1 69.38 301 THR B N 1
ATOM 6272 C CA . THR B 1 301 ? -22.219 -20.203 4.051 1 69.38 301 THR B CA 1
ATOM 6273 C C . THR B 1 301 ? -23 -20.984 2.996 1 69.38 301 THR B C 1
ATOM 6275 O O . THR B 1 301 ? -24.203 -20.797 2.859 1 69.38 301 THR B O 1
ATOM 6278 N N . HIS B 1 302 ? -22.219 -21.719 2.234 1 77 302 HIS B N 1
ATOM 6279 C CA . HIS B 1 302 ? -22.922 -22.484 1.203 1 77 302 HIS B CA 1
ATOM 6280 C C . HIS B 1 302 ? -23.188 -23.906 1.655 1 77 302 HIS B C 1
ATOM 6282 O O . HIS B 1 302 ? -22.344 -24.531 2.316 1 77 302 HIS B O 1
ATOM 6288 N N . THR B 1 303 ? -24.391 -24.297 1.454 1 82.06 303 THR B N 1
ATOM 6289 C CA . THR B 1 303 ? -24.719 -25.719 1.555 1 82.06 303 THR B CA 1
ATOM 6290 C C . THR B 1 303 ? -24.438 -26.422 0.232 1 82.06 303 THR B C 1
ATOM 6292 O O . THR B 1 303 ? -24.25 -25.781 -0.799 1 82.06 303 THR B O 1
ATOM 6295 N N . LEU B 1 304 ? -24.344 -27.734 0.241 1 85.25 304 LEU B N 1
ATOM 6296 C CA . LEU B 1 304 ? -24.094 -28.484 -0.981 1 85.25 304 LEU B CA 1
ATOM 6297 C C . LEU B 1 304 ? -25.203 -28.25 -2.01 1 85.25 304 LEU B C 1
ATOM 6299 O O . LEU B 1 304 ? -24.938 -28.234 -3.213 1 85.25 304 LEU B O 1
ATOM 6303 N N . ALA B 1 305 ? -26.328 -28.031 -1.485 1 82.5 305 ALA B N 1
ATOM 6304 C CA . ALA B 1 305 ? -27.453 -27.781 -2.375 1 82.5 305 ALA B CA 1
ATOM 6305 C C . ALA B 1 305 ? -27.328 -26.422 -3.064 1 82.5 305 ALA B C 1
ATOM 6307 O O . ALA B 1 305 ? -27.641 -26.297 -4.254 1 82.5 305 ALA B O 1
ATOM 6308 N N . SER B 1 306 ? -26.891 -25.484 -2.375 1 89.06 306 SER B N 1
ATOM 6309 C CA . SER B 1 306 ? -26.75 -24.141 -2.943 1 89.06 306 SER B CA 1
ATOM 6310 C C . SER B 1 306 ? -25.484 -24.031 -3.795 1 89.06 306 SER B C 1
ATOM 6312 O O . SER B 1 306 ? -25.406 -23.172 -4.672 1 89.06 306 SER B O 1
ATOM 6314 N N . LEU B 1 307 ? -24.562 -24.891 -3.602 1 91.62 307 LEU B N 1
ATOM 6315 C CA . LEU B 1 307 ? -23.281 -24.875 -4.305 1 91.62 307 LEU B CA 1
ATOM 6316 C C . LEU B 1 307 ? -23.422 -25.438 -5.711 1 91.62 307 LEU B C 1
ATOM 6318 O O . LEU B 1 307 ? -22.688 -25.047 -6.621 1 91.62 307 LEU B O 1
ATOM 6322 N N . GLY B 1 308 ? -24.359 -26.312 -5.918 1 91.94 308 GLY B N 1
ATOM 6323 C CA . GLY B 1 308 ? -24.531 -27 -7.191 1 91.94 308 GLY B CA 1
ATOM 6324 C C . GLY B 1 308 ? -24.688 -26.047 -8.359 1 91.94 308 GLY B C 1
ATOM 6325 O O . GLY B 1 308 ? -23.844 -26.031 -9.273 1 91.94 308 GLY B O 1
ATOM 6326 N N . PRO B 1 309 ? -25.641 -25.203 -8.25 1 93.5 309 PRO B N 1
ATOM 6327 C CA . PRO B 1 309 ? -25.844 -24.25 -9.344 1 93.5 309 PRO B CA 1
ATOM 6328 C C . PRO B 1 309 ? -24.672 -23.281 -9.5 1 93.5 309 PRO B C 1
ATOM 6330 O O . PRO B 1 309 ? -24.344 -22.875 -10.617 1 93.5 309 PRO B O 1
ATOM 6333 N N . ILE B 1 310 ? -24.062 -22.922 -8.453 1 94.69 310 ILE B N 1
ATOM 6334 C CA . ILE B 1 310 ? -22.953 -21.969 -8.477 1 94.69 310 ILE B CA 1
ATOM 6335 C C . ILE B 1 310 ? -21.766 -22.594 -9.211 1 94.69 310 ILE B C 1
ATOM 6337 O O . ILE B 1 310 ? -21.188 -21.969 -10.109 1 94.69 310 ILE B O 1
ATOM 6341 N N . VAL B 1 311 ? -21.453 -23.812 -8.875 1 95.94 311 VAL B N 1
ATOM 6342 C CA . VAL B 1 311 ? -20.297 -24.484 -9.461 1 95.94 311 VAL B CA 1
ATOM 6343 C C . VAL B 1 311 ? -20.562 -24.781 -10.93 1 95.94 311 VAL B C 1
ATOM 6345 O O . VAL B 1 311 ? -19.656 -24.672 -11.766 1 95.94 311 VAL B O 1
ATOM 6348 N N . SER B 1 312 ? -21.734 -25.125 -11.234 1 95.81 312 SER B N 1
ATOM 6349 C CA . SER B 1 312 ? -22.094 -25.406 -12.625 1 95.81 312 SER B CA 1
ATOM 6350 C C . SER B 1 312 ? -21.938 -24.156 -13.492 1 95.81 312 SER B C 1
ATOM 6352 O O . SER B 1 312 ? -21.484 -24.234 -14.633 1 95.81 312 SER B O 1
ATOM 6354 N N . GLU B 1 313 ? -22.359 -23.078 -12.938 1 96.88 313 GLU B N 1
ATOM 6355 C CA . GLU B 1 313 ? -22.25 -21.828 -13.672 1 96.88 313 GLU B CA 1
ATOM 6356 C C . GLU B 1 313 ? -20.781 -21.422 -13.852 1 96.88 313 GLU B C 1
ATOM 6358 O O . GLU B 1 313 ? -20.391 -20.984 -14.93 1 96.88 313 GLU B O 1
ATOM 6363 N N . LEU B 1 314 ? -20.031 -21.531 -12.859 1 97.19 314 LEU B N 1
ATOM 6364 C CA . LEU B 1 314 ? -18.609 -21.156 -12.922 1 97.19 314 LEU B CA 1
ATOM 6365 C C . LEU B 1 314 ? -17.859 -22.078 -13.891 1 97.19 314 LEU B C 1
ATOM 6367 O O . LEU B 1 314 ? -17 -21.625 -14.633 1 97.19 314 LEU B O 1
ATOM 6371 N N . ASP B 1 315 ? -18.188 -23.344 -13.852 1 97.62 315 ASP B N 1
ATOM 6372 C CA . ASP B 1 315 ? -17.562 -24.297 -14.781 1 97.62 315 ASP B CA 1
ATOM 6373 C C . ASP B 1 315 ? -17.969 -23.969 -16.219 1 97.62 315 ASP B C 1
ATOM 6375 O O . ASP B 1 315 ? -17.172 -24.141 -17.141 1 97.62 315 ASP B O 1
ATOM 6379 N N . PHE B 1 316 ? -19.188 -23.609 -16.328 1 97.5 316 PHE B N 1
ATOM 6380 C CA . PHE B 1 316 ? -19.656 -23.188 -17.656 1 97.5 316 PHE B CA 1
ATOM 6381 C C . PHE B 1 316 ? -18.859 -21.984 -18.156 1 97.5 316 PHE B C 1
ATOM 6383 O O . PHE B 1 316 ? -18.453 -21.953 -19.328 1 97.5 316 PHE B O 1
ATOM 6390 N N . GLN B 1 317 ? -18.656 -21.016 -17.344 1 97.62 317 GLN B N 1
ATOM 6391 C CA . GLN B 1 317 ? -17.859 -19.844 -17.703 1 97.62 317 GLN B CA 1
ATOM 6392 C C . GLN B 1 317 ? -16.422 -20.234 -18.062 1 97.62 317 GLN B C 1
ATOM 6394 O O . GLN B 1 317 ? -15.828 -19.656 -18.969 1 97.62 317 GLN B O 1
ATOM 6399 N N . LEU B 1 318 ? -15.875 -21.156 -17.359 1 98.06 318 LEU B N 1
ATOM 6400 C CA . LEU B 1 318 ? -14.531 -21.656 -17.656 1 98.06 318 LEU B CA 1
ATOM 6401 C C . LEU B 1 318 ? -14.492 -22.297 -19.047 1 98.06 318 LEU B C 1
ATOM 6403 O O . LEU B 1 318 ? -13.539 -22.078 -19.797 1 98.06 318 LEU B O 1
ATOM 6407 N N . SER B 1 319 ? -15.508 -23.047 -19.328 1 97.31 319 SER B N 1
ATOM 6408 C CA . SER B 1 319 ? -15.586 -23.672 -20.656 1 97.31 319 SER B CA 1
ATOM 6409 C C . SER B 1 319 ? -15.734 -22.609 -21.75 1 97.31 319 SER B C 1
ATOM 6411 O O . SER B 1 319 ? -15.172 -22.766 -22.828 1 97.31 319 SER B O 1
ATOM 6413 N N . GLN B 1 320 ? -16.484 -21.625 -21.406 1 97.25 320 GLN B N 1
ATOM 6414 C CA . GLN B 1 320 ? -16.641 -20.516 -22.359 1 97.25 320 GLN B CA 1
ATOM 6415 C C . GLN B 1 320 ? -15.305 -19.812 -22.578 1 97.25 320 GLN B C 1
ATOM 6417 O O . GLN B 1 320 ? -15.008 -19.359 -23.688 1 97.25 320 GLN B O 1
ATOM 6422 N N . TRP B 1 321 ? -14.609 -19.594 -21.516 1 97.31 321 TRP B N 1
ATOM 6423 C CA . TRP B 1 321 ? -13.273 -19.016 -21.625 1 97.31 321 TRP B CA 1
ATOM 6424 C C . TRP B 1 321 ? -12.398 -19.844 -22.562 1 97.31 321 TRP B C 1
ATOM 6426 O O . TRP B 1 321 ? -11.719 -19.281 -23.438 1 97.31 321 TRP B O 1
ATOM 6436 N N . TYR B 1 322 ? -12.383 -21.141 -22.406 1 97.38 322 TYR B N 1
ATOM 6437 C CA . TYR B 1 322 ? -11.586 -22.031 -23.25 1 97.38 322 TYR B CA 1
ATOM 6438 C C . TYR B 1 322 ? -12.008 -21.922 -24.703 1 97.38 322 TYR B C 1
ATOM 6440 O O . TYR B 1 322 ? -11.164 -21.828 -25.594 1 97.38 322 TYR B O 1
ATOM 6448 N N . ASP B 1 323 ? -13.305 -21.859 -24.938 1 96.38 323 ASP B N 1
ATOM 6449 C CA . ASP B 1 323 ? -13.844 -21.828 -26.297 1 96.38 323 ASP B CA 1
ATOM 6450 C C . ASP B 1 323 ? -13.547 -20.5 -26.984 1 96.38 323 ASP B C 1
ATOM 6452 O O . ASP B 1 323 ? -13.508 -20.422 -28.203 1 96.38 323 ASP B O 1
ATOM 6456 N N . SER B 1 324 ? -13.367 -19.5 -26.188 1 94.25 324 SER B N 1
ATOM 6457 C CA . SER B 1 324 ? -13.164 -18.172 -26.75 1 94.25 324 SER B CA 1
ATOM 6458 C C . SER B 1 324 ? -11.688 -17.922 -27.062 1 94.25 324 SER B C 1
ATOM 6460 O O . SER B 1 324 ? -11.344 -16.922 -27.688 1 94.25 324 SER B O 1
ATOM 6462 N N . LEU B 1 325 ? -10.82 -18.859 -26.688 1 94.88 325 LEU B N 1
ATOM 6463 C CA . LEU B 1 325 ? -9.398 -18.688 -26.922 1 94.88 325 LEU B CA 1
ATOM 6464 C C . LEU B 1 325 ? -9.078 -18.766 -28.406 1 94.88 325 LEU B C 1
ATOM 6466 O O . LEU B 1 325 ? -9.656 -19.578 -29.141 1 94.88 325 LEU B O 1
ATOM 6470 N N . PRO B 1 326 ? -8.25 -17.875 -28.844 1 91.19 326 PRO B N 1
ATOM 6471 C CA . PRO B 1 326 ? -7.789 -18.016 -30.234 1 91.19 326 PRO B CA 1
ATOM 6472 C C . PRO B 1 326 ? -7.086 -19.344 -30.5 1 91.19 326 PRO B C 1
ATOM 6474 O O . PRO B 1 326 ? -6.527 -19.938 -29.578 1 91.19 326 PRO B O 1
ATOM 6477 N N . ARG B 1 327 ? -6.992 -19.75 -31.672 1 88.75 327 ARG B N 1
ATOM 6478 C CA . ARG B 1 327 ? -6.449 -21.047 -32.062 1 88.75 327 ARG B CA 1
ATOM 6479 C C . ARG B 1 327 ? -4.973 -21.156 -31.703 1 88.75 327 ARG B C 1
ATOM 6481 O O . ARG B 1 327 ? -4.484 -22.25 -31.391 1 88.75 327 ARG B O 1
ATOM 6488 N N . SER B 1 328 ? -4.332 -20.094 -31.719 1 86.5 328 SER B N 1
ATOM 6489 C CA . SER B 1 328 ? -2.895 -20.078 -31.469 1 86.5 328 SER B CA 1
ATOM 6490 C C . SER B 1 328 ? -2.57 -20.438 -30.031 1 86.5 328 SER B C 1
ATOM 6492 O O . SER B 1 328 ? -1.491 -20.969 -29.734 1 86.5 328 SER B O 1
ATOM 6494 N N . VAL B 1 329 ? -3.475 -20.188 -29.125 1 91.12 329 VAL B N 1
ATOM 6495 C CA . VAL B 1 329 ? -3.17 -20.422 -27.719 1 91.12 329 VAL B CA 1
ATOM 6496 C C . VAL B 1 329 ? -4.109 -21.484 -27.156 1 91.12 329 VAL B C 1
ATOM 6498 O O . VAL B 1 329 ? -3.965 -21.906 -26 1 91.12 329 VAL B O 1
ATOM 6501 N N . GLN B 1 330 ? -5.02 -21.906 -27.922 1 93.19 330 GLN B N 1
ATOM 6502 C CA . GLN B 1 330 ? -5.906 -22.984 -27.469 1 93.19 330 GLN B CA 1
ATOM 6503 C C . GLN B 1 330 ? -5.152 -24.312 -27.375 1 93.19 330 GLN B C 1
ATOM 6505 O O . GLN B 1 330 ? -4.211 -24.562 -28.125 1 93.19 330 GLN B O 1
ATOM 6510 N N . PHE B 1 331 ? -5.457 -25.125 -26.484 1 94 331 PHE B N 1
ATOM 6511 C CA . PHE B 1 331 ? -4.734 -26.359 -26.203 1 94 331 PHE B CA 1
ATOM 6512 C C . PHE B 1 331 ? -5.68 -27.562 -26.234 1 94 331 PHE B C 1
ATOM 6514 O O . PHE B 1 331 ? -6.875 -27.422 -25.969 1 94 331 PHE B O 1
ATOM 6521 N N . PRO B 1 332 ? -5.121 -28.672 -26.531 1 92.69 332 PRO B N 1
ATOM 6522 C CA . PRO B 1 332 ? -5.957 -29.875 -26.469 1 92.69 332 PRO B CA 1
ATOM 6523 C C . PRO B 1 332 ? -6.281 -30.297 -25.031 1 92.69 332 PRO B C 1
ATOM 6525 O O . PRO B 1 332 ? -5.43 -30.188 -24.156 1 92.69 332 PRO B O 1
ATOM 6528 N N . LEU B 1 333 ? -7.461 -30.734 -24.859 1 90.38 333 LEU B N 1
ATOM 6529 C CA . LEU B 1 333 ? -7.895 -31.172 -23.531 1 90.38 333 LEU B CA 1
ATOM 6530 C C . LEU B 1 333 ? -7.5 -32.625 -23.281 1 90.38 333 LEU B C 1
ATOM 6532 O O . LEU B 1 333 ? -7.754 -33.156 -22.188 1 90.38 333 LEU B O 1
ATOM 6536 N N . THR B 1 334 ? -6.734 -33.094 -24.156 1 82.75 334 THR B N 1
ATOM 6537 C CA . THR B 1 334 ? -6.273 -34.5 -24 1 82.75 334 THR B CA 1
ATOM 6538 C C . THR B 1 334 ? -5.094 -34.562 -23.047 1 82.75 334 THR B C 1
ATOM 6540 O O . THR B 1 334 ? -4.535 -33.531 -22.656 1 82.75 334 THR B O 1
ATOM 6543 N N . GLN B 1 335 ? -4.727 -35.75 -22.781 1 82.5 335 GLN B N 1
ATOM 6544 C CA . GLN B 1 335 ? -3.691 -35.969 -21.781 1 82.5 335 GLN B CA 1
ATOM 6545 C C . GLN B 1 335 ? -2.299 -35.906 -22.406 1 82.5 335 GLN B C 1
ATOM 6547 O O . GLN B 1 335 ? -1.301 -35.781 -21.688 1 82.5 335 GLN B O 1
ATOM 6552 N N . LYS B 1 336 ? -2.24 -35.719 -23.562 1 84.56 336 LYS B N 1
ATOM 6553 C CA . LYS B 1 336 ? -0.938 -35.75 -24.219 1 84.56 336 LYS B CA 1
ATOM 6554 C C . LYS B 1 336 ? -0.156 -34.469 -23.953 1 84.56 336 LYS B C 1
ATOM 6556 O O . LYS B 1 336 ? -0.731 -33.375 -23.938 1 84.56 336 LYS B O 1
ATOM 6561 N N . PRO B 1 337 ? 1.11 -34.688 -23.828 1 86.06 337 PRO B N 1
ATOM 6562 C CA . PRO B 1 337 ? 1.939 -33.5 -23.578 1 86.06 337 PRO B CA 1
ATOM 6563 C C . PRO B 1 337 ? 1.939 -32.531 -24.75 1 86.06 337 PRO B C 1
ATOM 6565 O O . PRO B 1 337 ? 1.867 -32.938 -25.906 1 86.06 337 PRO B O 1
ATOM 6568 N N . ILE B 1 338 ? 2.01 -31.266 -24.422 1 87.31 338 ILE B N 1
ATOM 6569 C CA . ILE B 1 338 ? 1.998 -30.172 -25.375 1 87.31 338 ILE B CA 1
ATOM 6570 C C . ILE B 1 338 ? 3.406 -29.594 -25.531 1 87.31 338 ILE B C 1
ATOM 6572 O O . ILE B 1 338 ? 4.133 -29.469 -24.547 1 87.31 338 ILE B O 1
ATOM 6576 N N . ALA B 1 339 ? 3.75 -29.266 -26.703 1 85.31 339 ALA B N 1
ATOM 6577 C CA . ALA B 1 339 ? 5.09 -28.734 -26.969 1 85.31 339 ALA B CA 1
ATOM 6578 C C . ALA B 1 339 ? 5.137 -27.219 -26.734 1 85.31 339 ALA B C 1
ATOM 6580 O O . ALA B 1 339 ? 6.141 -26.703 -26.234 1 85.31 339 ALA B O 1
ATOM 6581 N N . ASN B 1 340 ? 4.098 -26.547 -26.984 1 89.62 340 ASN B N 1
ATOM 6582 C CA . ASN B 1 340 ? 4.066 -25.094 -26.844 1 89.62 340 ASN B CA 1
ATOM 6583 C C . ASN B 1 340 ? 3.984 -24.672 -25.375 1 89.62 340 ASN B C 1
ATOM 6585 O O . ASN B 1 340 ? 3.016 -25 -24.688 1 89.62 340 ASN B O 1
ATOM 6589 N N . PRO B 1 341 ? 4.949 -23.906 -24.953 1 89.88 341 PRO B N 1
ATOM 6590 C CA . PRO B 1 341 ? 4.98 -23.516 -23.547 1 89.88 341 PRO B CA 1
ATOM 6591 C C . PRO B 1 341 ? 3.74 -22.734 -23.109 1 89.88 341 PRO B C 1
ATOM 6593 O O . PRO B 1 341 ? 3.227 -22.938 -22.016 1 89.88 341 PRO B O 1
ATOM 6596 N N . VAL B 1 342 ? 3.273 -21.875 -23.922 1 91.31 342 VAL B N 1
ATOM 6597 C CA . VAL B 1 342 ? 2.121 -21.047 -23.594 1 91.31 342 VAL B CA 1
ATOM 6598 C C . VAL B 1 342 ? 0.88 -21.922 -23.422 1 91.31 342 VAL B C 1
ATOM 6600 O O . VAL B 1 342 ? 0.125 -21.75 -22.469 1 91.31 342 VAL B O 1
ATOM 6603 N N . GLN B 1 343 ? 0.695 -22.828 -24.328 1 93.19 343 GLN B N 1
ATOM 6604 C CA . GLN B 1 343 ? -0.437 -23.75 -24.25 1 93.19 343 GLN B CA 1
ATOM 6605 C C . GLN B 1 343 ? -0.342 -24.625 -23 1 93.19 343 GLN B C 1
ATOM 6607 O O . GLN B 1 343 ? -1.354 -24.922 -22.359 1 93.19 343 GLN B O 1
ATOM 6612 N N . THR B 1 344 ? 0.858 -25.031 -22.719 1 94.44 344 THR B N 1
ATOM 6613 C CA . THR B 1 344 ? 1.082 -25.891 -21.562 1 94.44 344 THR B CA 1
ATOM 6614 C C . THR B 1 344 ? 0.684 -25.172 -20.281 1 94.44 344 THR B C 1
ATOM 6616 O O . THR B 1 344 ? -0.031 -25.719 -19.438 1 94.44 344 THR B O 1
ATOM 6619 N N . VAL B 1 345 ? 1.143 -23.938 -20.156 1 94.06 345 VAL B N 1
ATOM 6620 C CA . VAL B 1 345 ? 0.864 -23.172 -18.953 1 94.06 345 VAL B CA 1
ATOM 6621 C C . VAL B 1 345 ? -0.631 -22.875 -18.859 1 94.06 345 VAL B C 1
ATOM 6623 O O . VAL B 1 345 ? -1.229 -22.984 -17.797 1 94.06 345 VAL B O 1
ATOM 6626 N N . LEU B 1 346 ? -1.292 -22.5 -19.938 1 95 346 LEU B N 1
ATOM 6627 C CA . LEU B 1 346 ? -2.719 -22.203 -19.938 1 95 346 LEU B CA 1
ATOM 6628 C C . LEU B 1 346 ? -3.537 -23.438 -19.562 1 95 346 LEU B C 1
ATOM 6630 O O . LEU B 1 346 ? -4.551 -23.328 -18.875 1 95 346 LEU B O 1
ATOM 6634 N N . ARG B 1 347 ? -3.086 -24.562 -20.062 1 95.81 347 ARG B N 1
ATOM 6635 C CA . ARG B 1 347 ? -3.768 -25.812 -19.719 1 95.81 347 ARG B CA 1
ATOM 6636 C C . ARG B 1 347 ? -3.68 -26.094 -18.219 1 95.81 347 ARG B C 1
ATOM 6638 O O . ARG B 1 347 ? -4.656 -26.516 -17.609 1 95.81 347 ARG B O 1
ATOM 6645 N N . LEU B 1 348 ? -2.523 -25.906 -17.688 1 94.75 348 LEU B N 1
ATOM 6646 C CA . LEU B 1 348 ? -2.344 -26.078 -16.25 1 94.75 348 LEU B CA 1
ATOM 6647 C C . LEU B 1 348 ? -3.264 -25.156 -15.469 1 94.75 348 LEU B C 1
ATOM 6649 O O . LEU B 1 348 ? -3.922 -25.578 -14.523 1 94.75 348 LEU B O 1
ATOM 6653 N N . ARG B 1 349 ? -3.314 -23.906 -15.898 1 94.5 349 ARG B N 1
ATOM 6654 C CA . ARG B 1 349 ? -4.141 -22.922 -15.211 1 94.5 349 ARG B CA 1
ATOM 6655 C C . ARG B 1 349 ? -5.621 -23.234 -15.367 1 94.5 349 ARG B C 1
ATOM 6657 O O . ARG B 1 349 ? -6.414 -23 -14.445 1 94.5 349 ARG B O 1
ATOM 6664 N N . TYR B 1 350 ? -5.996 -23.734 -16.5 1 96.5 350 TYR B N 1
ATOM 6665 C CA . TYR B 1 350 ? -7.367 -24.172 -16.766 1 96.5 350 TYR B CA 1
ATOM 6666 C C . TYR B 1 350 ? -7.793 -25.266 -15.797 1 96.5 350 TYR B C 1
ATOM 6668 O O . TYR B 1 350 ? -8.852 -25.172 -15.172 1 96.5 350 TYR B O 1
ATOM 6676 N N . ASN B 1 351 ? -6.961 -26.219 -15.695 1 96.31 351 ASN B N 1
ATOM 6677 C CA . ASN B 1 351 ? -7.273 -27.328 -14.805 1 96.31 351 ASN B CA 1
ATOM 6678 C C . ASN B 1 351 ? -7.211 -26.922 -13.336 1 96.31 351 ASN B C 1
ATOM 6680 O O . ASN B 1 351 ? -7.969 -27.438 -12.508 1 96.31 351 ASN B O 1
ATOM 6684 N N . ALA B 1 352 ? -6.309 -26.031 -13.055 1 94.81 352 ALA B N 1
ATOM 6685 C CA . ALA B 1 352 ? -6.25 -25.531 -11.688 1 94.81 352 ALA B CA 1
ATOM 6686 C C . ALA B 1 352 ? -7.543 -24.812 -11.312 1 94.81 352 ALA B C 1
ATOM 6688 O O . ALA B 1 352 ? -8.047 -24.969 -10.195 1 94.81 352 ALA B O 1
ATOM 6689 N N . CYS B 1 353 ? -8.008 -24 -12.211 1 95.75 353 CYS B N 1
ATOM 6690 C CA . CYS B 1 353 ? -9.258 -23.281 -11.969 1 95.75 353 CYS B CA 1
ATOM 6691 C C . CYS B 1 353 ? -10.406 -24.25 -11.75 1 95.75 353 CYS B C 1
ATOM 6693 O O . CYS B 1 353 ? -11.219 -24.078 -10.836 1 95.75 353 CYS B O 1
ATOM 6695 N N . ARG B 1 354 ? -10.461 -25.266 -12.531 1 96.56 354 ARG B N 1
ATOM 6696 C CA . ARG B 1 354 ? -11.523 -26.266 -12.398 1 96.56 354 ARG B CA 1
ATOM 6697 C C . ARG B 1 354 ? -11.43 -26.984 -11.055 1 96.56 354 ARG B C 1
ATOM 6699 O O . ARG B 1 354 ? -12.445 -27.266 -10.422 1 96.56 354 ARG B O 1
ATOM 6706 N N . THR B 1 355 ? -10.266 -27.312 -10.688 1 96.25 355 THR B N 1
ATOM 6707 C CA . THR B 1 355 ? -10.062 -27.953 -9.391 1 96.25 355 THR B CA 1
ATOM 6708 C C . THR B 1 355 ? -10.609 -27.062 -8.273 1 96.25 355 THR B C 1
ATOM 6710 O O . THR B 1 355 ? -11.305 -27.562 -7.375 1 96.25 355 THR B O 1
ATOM 6713 N N . ILE B 1 356 ? -10.312 -25.828 -8.344 1 93.94 356 ILE B N 1
ATOM 6714 C CA . ILE B 1 356 ? -10.711 -24.891 -7.297 1 93.94 356 ILE B CA 1
ATOM 6715 C C . ILE B 1 356 ? -12.227 -24.75 -7.281 1 93.94 356 ILE B C 1
ATOM 6717 O O . ILE B 1 356 ? -12.836 -24.609 -6.219 1 93.94 356 ILE B O 1
ATOM 6721 N N . ILE B 1 357 ? -12.844 -24.828 -8.406 1 95.56 357 ILE B N 1
ATOM 6722 C CA . ILE B 1 357 ? -14.289 -24.688 -8.531 1 95.56 357 ILE B CA 1
ATOM 6723 C C . ILE B 1 357 ? -14.977 -25.844 -7.805 1 95.56 357 ILE B C 1
ATOM 6725 O O . ILE B 1 357 ? -15.953 -25.641 -7.078 1 95.56 357 ILE B O 1
ATOM 6729 N N . TYR B 1 358 ? -14.438 -27.062 -7.887 1 95.88 358 TYR B N 1
ATOM 6730 C CA . TYR B 1 358 ? -15.133 -28.25 -7.406 1 95.88 358 TYR B CA 1
ATOM 6731 C C . TYR B 1 358 ? -14.547 -28.719 -6.078 1 95.88 358 TYR B C 1
ATOM 6733 O O . TYR B 1 358 ? -15.047 -29.672 -5.477 1 95.88 358 TYR B O 1
ATOM 6741 N N . ARG B 1 359 ? -13.625 -28.062 -5.555 1 94.06 359 ARG B N 1
ATOM 6742 C CA . ARG B 1 359 ? -12.891 -28.438 -4.355 1 94.06 359 ARG B CA 1
ATOM 6743 C C . ARG B 1 359 ? -13.82 -28.562 -3.152 1 94.06 359 ARG B C 1
ATOM 6745 O O . ARG B 1 359 ? -13.641 -29.438 -2.305 1 94.06 359 ARG B O 1
ATOM 6752 N N . PRO B 1 360 ? -14.836 -27.75 -3.02 1 92.88 360 PRO B N 1
ATOM 6753 C CA . PRO B 1 360 ? -15.719 -27.844 -1.859 1 92.88 360 PRO B CA 1
ATOM 6754 C C . PRO B 1 360 ? -16.422 -29.203 -1.756 1 92.88 360 PRO B C 1
ATOM 6756 O O . PRO B 1 360 ? -16.75 -29.641 -0.655 1 92.88 360 PRO B O 1
ATOM 6759 N N . TYR B 1 361 ? -16.609 -29.922 -2.83 1 95 361 TYR B N 1
ATOM 6760 C CA . TYR B 1 361 ? -17.266 -31.234 -2.803 1 95 361 TYR B CA 1
ATOM 6761 C C . TYR B 1 361 ? -16.344 -32.281 -2.207 1 95 361 TYR B C 1
ATOM 6763 O O . TYR B 1 361 ? -16.797 -33.219 -1.524 1 95 361 TYR B O 1
ATOM 6771 N N . ILE B 1 362 ? -15.086 -32.156 -2.48 1 95.5 362 ILE B N 1
ATOM 6772 C CA . ILE B 1 362 ? -14.117 -33.062 -1.874 1 95.5 362 ILE B CA 1
ATOM 6773 C C . ILE B 1 362 ? -14.117 -32.875 -0.358 1 95.5 362 ILE B C 1
ATOM 6775 O O . ILE B 1 362 ? -14.102 -33.844 0.391 1 95.5 362 ILE B O 1
ATOM 6779 N N . LEU B 1 363 ? -14.164 -31.594 0.047 1 93.19 363 LEU B N 1
ATOM 6780 C CA . LEU B 1 363 ? -14.188 -31.312 1.476 1 93.19 363 LEU B CA 1
ATOM 6781 C C . LEU B 1 363 ? -15.438 -31.875 2.129 1 93.19 363 LEU B C 1
ATOM 6783 O O . LEU B 1 363 ? -15.383 -32.406 3.242 1 93.19 363 LEU B O 1
ATOM 6787 N N . ALA B 1 364 ? -16.547 -31.75 1.438 1 94 364 ALA B N 1
ATOM 6788 C CA . ALA B 1 364 ? -17.812 -32.281 1.973 1 94 364 ALA B CA 1
ATOM 6789 C C . ALA B 1 364 ? -17.719 -33.781 2.209 1 94 364 ALA B C 1
ATOM 6791 O O . ALA B 1 364 ? -18.219 -34.281 3.219 1 94 364 ALA B O 1
ATOM 6792 N N . VAL B 1 365 ? -17.078 -34.469 1.334 1 95.81 365 VAL B N 1
ATOM 6793 C CA . VAL B 1 365 ? -16.953 -35.938 1.454 1 95.81 365 VAL B CA 1
ATOM 6794 C C . VAL B 1 365 ? -15.945 -36.281 2.539 1 95.81 365 VAL B C 1
ATOM 6796 O O . VAL B 1 365 ? -16.125 -37.25 3.275 1 95.81 365 VAL B O 1
ATOM 6799 N N . PHE B 1 366 ? -14.852 -35.5 2.6 1 95 366 PHE B N 1
ATOM 6800 C CA . PHE B 1 366 ? -13.859 -35.688 3.646 1 95 366 PHE B CA 1
ATOM 6801 C C . PHE B 1 366 ? -14.484 -35.531 5.027 1 95 366 PHE B C 1
ATOM 6803 O O . PHE B 1 366 ? -14.125 -36.25 5.965 1 95 366 PHE B O 1
ATOM 6810 N N . GLU B 1 367 ? -15.445 -34.594 5.133 1 93.88 367 GLU B N 1
ATOM 6811 C CA . GLU B 1 367 ? -16.109 -34.344 6.406 1 93.88 367 GLU B CA 1
ATOM 6812 C C . GLU B 1 367 ? -17.156 -35.406 6.711 1 93.88 367 GLU B C 1
ATOM 6814 O O . GLU B 1 367 ? -17.328 -35.781 7.867 1 93.88 367 GLU B O 1
ATOM 6819 N N . ASN B 1 368 ? -17.828 -35.75 5.648 1 94.5 368 ASN B N 1
ATOM 6820 C CA . ASN B 1 368 ? -18.875 -36.781 5.762 1 94.5 368 ASN B CA 1
ATOM 6821 C C . ASN B 1 368 ? -18.859 -37.719 4.574 1 94.5 368 ASN B C 1
ATOM 6823 O O . ASN B 1 368 ? -19.406 -37.438 3.516 1 94.5 368 ASN B O 1
ATOM 6827 N N . GLU B 1 369 ? -18.438 -38.938 4.777 1 94.12 369 GLU B N 1
ATOM 6828 C CA . GLU B 1 369 ? -18.25 -39.938 3.729 1 94.12 369 GLU B CA 1
ATOM 6829 C C . GLU B 1 369 ? -19.578 -40.25 3.043 1 94.12 369 GLU B C 1
ATOM 6831 O O . GLU B 1 369 ? -19.609 -40.594 1.854 1 94.12 369 GLU B O 1
ATOM 6836 N N . GLN B 1 370 ? -20.641 -40.062 3.75 1 93.31 370 GLN B N 1
ATOM 6837 C CA . GLN B 1 370 ? -21.953 -40.406 3.217 1 93.31 370 GLN B CA 1
ATOM 6838 C C . GLN B 1 370 ? -22.391 -39.406 2.143 1 93.31 370 GLN B C 1
ATOM 6840 O O . GLN B 1 370 ? -23.266 -39.719 1.325 1 93.31 370 GLN B O 1
ATOM 6845 N N . ALA B 1 371 ? -21.766 -38.281 2.197 1 93.06 371 ALA B N 1
ATOM 6846 C CA . ALA B 1 371 ? -22.078 -37.281 1.182 1 93.06 371 ALA B CA 1
ATOM 6847 C C . ALA B 1 371 ? -21.703 -37.781 -0.212 1 93.06 371 ALA B C 1
ATOM 6849 O O . ALA B 1 371 ? -22.312 -37.375 -1.207 1 93.06 371 ALA B O 1
ATOM 6850 N N . GLY B 1 372 ? -20.859 -38.719 -0.271 1 91.94 372 GLY B N 1
ATOM 6851 C CA . GLY B 1 372 ? -20.375 -39.25 -1.54 1 91.94 372 GLY B CA 1
ATOM 6852 C C . GLY B 1 372 ? -21.328 -40.281 -2.15 1 91.94 372 GLY B C 1
ATOM 6853 O O . GLY B 1 372 ? -21.141 -40.688 -3.297 1 91.94 372 GLY B O 1
ATOM 6854 N N . ALA B 1 373 ? -22.312 -40.594 -1.377 1 92.31 373 ALA B N 1
ATOM 6855 C CA . ALA B 1 373 ? -23.297 -41.531 -1.896 1 92.31 373 ALA B CA 1
ATOM 6856 C C . ALA B 1 373 ? -24.219 -40.844 -2.908 1 92.31 373 ALA B C 1
ATOM 6858 O O . ALA B 1 373 ? -24.781 -41.531 -3.777 1 92.31 373 ALA B O 1
ATOM 6859 N N . ASP B 1 374 ? -24.359 -39.594 -2.801 1 93.75 374 ASP B N 1
ATOM 6860 C CA . ASP B 1 374 ? -25.141 -38.812 -3.758 1 93.75 374 ASP B CA 1
ATOM 6861 C C . ASP B 1 374 ? -24.453 -38.75 -5.117 1 93.75 374 ASP B C 1
ATOM 6863 O O . ASP B 1 374 ? -23.312 -38.312 -5.219 1 93.75 374 ASP B O 1
ATOM 6867 N N . PRO B 1 375 ? -25.125 -39.156 -6.195 1 93.38 375 PRO B N 1
ATOM 6868 C CA . PRO B 1 375 ? -24.5 -39.188 -7.52 1 93.38 375 PRO B CA 1
ATOM 6869 C C . PRO B 1 375 ? -24.047 -37.812 -8.008 1 93.38 375 PRO B C 1
ATOM 6871 O O . PRO B 1 375 ? -23.047 -37.719 -8.711 1 93.38 375 PRO B O 1
ATOM 6874 N N . GLY B 1 376 ? -24.797 -36.844 -7.664 1 93.75 376 GLY B N 1
ATOM 6875 C CA . GLY B 1 376 ? -24.391 -35.5 -8.031 1 93.75 376 GLY B CA 1
ATOM 6876 C C . GLY B 1 376 ? -23.094 -35.062 -7.387 1 93.75 376 GLY B C 1
ATOM 6877 O O . GLY B 1 376 ? -22.234 -34.469 -8.039 1 93.75 376 GLY B O 1
ATOM 6878 N N . VAL B 1 377 ? -22.969 -35.375 -6.16 1 95.62 377 VAL B N 1
ATOM 6879 C CA . VAL B 1 377 ? -21.766 -35.031 -5.414 1 95.62 377 VAL B CA 1
ATOM 6880 C C . VAL B 1 377 ? -20.594 -35.875 -5.953 1 95.62 377 VAL B C 1
ATOM 6882 O O . VAL B 1 377 ? -19.484 -35.344 -6.133 1 95.62 377 VAL B O 1
ATOM 6885 N N . LYS B 1 378 ? -20.828 -37.062 -6.242 1 95.94 378 LYS B N 1
ATOM 6886 C CA . LYS B 1 378 ? -19.781 -37.938 -6.758 1 95.94 378 LYS B CA 1
ATOM 6887 C C . LYS B 1 378 ? -19.266 -37.469 -8.102 1 95.94 378 LYS B C 1
ATOM 6889 O O . LYS B 1 378 ? -18.047 -37.5 -8.352 1 95.94 378 LYS B O 1
ATOM 6894 N N . GLU B 1 379 ? -20.172 -37.031 -8.922 1 96 379 GLU B N 1
ATOM 6895 C CA . GLU B 1 379 ? -19.766 -36.531 -10.227 1 96 379 GLU B CA 1
ATOM 6896 C C . GLU B 1 379 ? -18.906 -35.25 -10.078 1 96 379 GLU B C 1
ATOM 6898 O O . GLU B 1 379 ? -17.938 -35.094 -10.805 1 96 379 GLU B O 1
ATOM 6903 N N . CYS B 1 380 ? -19.297 -34.375 -9.219 1 96.38 380 CYS B N 1
ATOM 6904 C CA . CYS B 1 380 ? -18.531 -33.156 -8.977 1 96.38 380 CYS B CA 1
ATOM 6905 C C . CYS B 1 380 ? -17.156 -33.5 -8.422 1 96.38 380 CYS B C 1
ATOM 6907 O O . CYS B 1 380 ? -16.172 -32.844 -8.781 1 96.38 380 CYS B O 1
ATOM 6909 N N . CYS B 1 381 ? -17.094 -34.469 -7.566 1 97.62 381 CYS B N 1
ATOM 6910 C CA . CYS B 1 381 ? -15.812 -34.938 -7.043 1 97.62 381 CYS B CA 1
ATOM 6911 C C . CYS B 1 381 ? -14.945 -35.5 -8.156 1 97.62 381 CYS B C 1
ATOM 6913 O O . CYS B 1 381 ? -13.742 -35.281 -8.188 1 97.62 381 CYS B O 1
ATOM 6915 N N . ARG B 1 382 ? -15.57 -36.281 -9.031 1 97.69 382 ARG B N 1
ATOM 6916 C CA . ARG B 1 382 ? -14.844 -36.844 -10.156 1 97.69 382 ARG B CA 1
ATOM 6917 C C . ARG B 1 382 ? -14.227 -35.75 -11.023 1 97.69 382 ARG B C 1
ATOM 6919 O O . ARG B 1 382 ? -13.062 -35.875 -11.43 1 97.69 382 ARG B O 1
ATOM 6926 N N . ARG B 1 383 ? -15 -34.75 -11.305 1 97 383 ARG B N 1
ATOM 6927 C CA . ARG B 1 383 ? -14.508 -33.625 -12.117 1 97 383 ARG B CA 1
ATOM 6928 C C . ARG B 1 383 ? -13.328 -32.938 -11.445 1 97 383 ARG B C 1
ATOM 6930 O O . ARG B 1 383 ? -12.367 -32.562 -12.117 1 97 383 ARG B O 1
ATOM 6937 N N . CYS B 1 384 ? -13.398 -32.781 -10.164 1 97.62 384 CYS B N 1
ATOM 6938 C CA . CYS B 1 384 ? -12.32 -32.156 -9.398 1 97.62 384 CYS B CA 1
ATOM 6939 C C . CYS B 1 384 ? -11.055 -33 -9.461 1 97.62 384 CYS B C 1
ATOM 6941 O O . CYS B 1 384 ? -9.977 -32.5 -9.773 1 97.62 384 CYS B O 1
ATOM 6943 N N . LEU B 1 385 ? -11.203 -34.281 -9.203 1 98.06 385 LEU B N 1
ATOM 6944 C CA . LEU B 1 385 ? -10.062 -35.188 -9.148 1 98.06 385 LEU B CA 1
ATOM 6945 C C . LEU B 1 385 ? -9.422 -35.375 -10.523 1 98.06 385 LEU B C 1
ATOM 6947 O O . LEU B 1 385 ? -8.195 -35.406 -10.641 1 98.06 385 LEU B O 1
ATOM 6951 N N . ASP B 1 386 ? -10.289 -35.406 -11.555 1 97.12 386 ASP B N 1
ATOM 6952 C CA . ASP B 1 386 ? -9.766 -35.5 -12.914 1 97.12 386 ASP B CA 1
ATOM 6953 C C . ASP B 1 386 ? -8.914 -34.281 -13.25 1 97.12 386 ASP B C 1
ATOM 6955 O O . ASP B 1 386 ? -7.82 -34.406 -13.797 1 97.12 386 ASP B O 1
ATOM 6959 N N . ALA B 1 387 ? -9.461 -33.125 -12.961 1 96.94 387 ALA B N 1
ATOM 6960 C CA . ALA B 1 387 ? -8.742 -31.891 -13.227 1 96.94 387 ALA B CA 1
ATOM 6961 C C . ALA B 1 387 ? -7.438 -31.844 -12.43 1 96.94 387 ALA B C 1
ATOM 6963 O O . ALA B 1 387 ? -6.418 -31.359 -12.93 1 96.94 387 ALA B O 1
ATOM 6964 N N . THR B 1 388 ? -7.453 -32.312 -11.219 1 97.12 388 THR B N 1
ATOM 6965 C CA . THR B 1 388 ? -6.281 -32.312 -10.359 1 97.12 388 THR B CA 1
ATOM 6966 C C . THR B 1 388 ? -5.211 -33.25 -10.906 1 97.12 388 THR B C 1
ATOM 6968 O O . THR B 1 388 ? -4.031 -32.906 -10.961 1 97.12 388 THR B O 1
ATOM 6971 N N . LEU B 1 389 ? -5.621 -34.406 -11.336 1 96.88 389 LEU B N 1
ATOM 6972 C CA . LEU B 1 389 ? -4.691 -35.406 -11.859 1 96.88 389 LEU B CA 1
ATOM 6973 C C . LEU B 1 389 ? -4.066 -34.906 -13.172 1 96.88 389 LEU B C 1
ATOM 6975 O O . LEU B 1 389 ? -2.889 -35.188 -13.43 1 96.88 389 LEU B O 1
ATOM 6979 N N . ARG B 1 390 ? -4.84 -34.219 -13.945 1 95.69 390 ARG B N 1
ATOM 6980 C CA . ARG B 1 390 ? -4.336 -33.719 -15.219 1 95.69 390 ARG B CA 1
ATOM 6981 C C . ARG B 1 390 ? -3.191 -32.719 -14.992 1 95.69 390 ARG B C 1
ATOM 6983 O O . ARG B 1 390 ? -2.295 -32.594 -15.828 1 95.69 390 ARG B O 1
ATOM 6990 N N . GLN B 1 391 ? -3.162 -32.062 -13.891 1 95.25 391 GLN B N 1
ATOM 6991 C CA . GLN B 1 391 ? -2.104 -31.109 -13.57 1 95.25 391 GLN B CA 1
ATOM 6992 C C . GLN B 1 391 ? -0.831 -31.828 -13.133 1 95.25 391 GLN B C 1
ATOM 6994 O O . GLN B 1 391 ? 0.272 -31.297 -13.289 1 95.25 391 GLN B O 1
ATOM 6999 N N . LEU B 1 392 ? -1.003 -33.062 -12.648 1 96.5 392 LEU B N 1
ATOM 7000 C CA . LEU B 1 392 ? 0.118 -33.719 -11.977 1 96.5 392 LEU B CA 1
ATOM 7001 C C . LEU B 1 392 ? 0.704 -34.844 -12.836 1 96.5 392 LEU B C 1
ATOM 7003 O O . LEU B 1 392 ? 1.817 -35.312 -12.578 1 96.5 392 LEU B O 1
ATOM 7007 N N . GLU B 1 393 ? 0.015 -35.281 -13.797 1 93.5 393 GLU B N 1
ATOM 7008 C CA . GLU B 1 393 ? 0.414 -36.438 -14.602 1 93.5 393 GLU B CA 1
ATOM 7009 C C . GLU B 1 393 ? 1.762 -36.188 -15.273 1 93.5 393 GLU B C 1
ATOM 7011 O O . GLU B 1 393 ? 2.602 -37.094 -15.336 1 93.5 393 GLU B O 1
ATOM 7016 N N . HIS B 1 394 ? 1.894 -35 -15.781 1 91.62 394 HIS B N 1
ATOM 7017 C CA . HIS B 1 394 ? 3.168 -34.594 -16.375 1 91.62 394 HIS B CA 1
ATOM 7018 C C . HIS B 1 394 ? 3.795 -33.438 -15.602 1 91.62 394 HIS B C 1
ATOM 7020 O O . HIS B 1 394 ? 3.713 -32.281 -16.016 1 91.62 394 HIS B O 1
ATOM 7026 N N . VAL B 1 395 ? 4.559 -33.844 -14.633 1 93.25 395 VAL B N 1
ATOM 7027 C CA . VAL B 1 395 ? 5.047 -32.875 -13.656 1 93.25 395 VAL B CA 1
ATOM 7028 C C . VAL B 1 395 ? 6.023 -31.906 -14.328 1 93.25 395 VAL B C 1
ATOM 7030 O O . VAL B 1 395 ? 6.129 -30.734 -13.938 1 93.25 395 VAL B O 1
ATOM 7033 N N . THR B 1 396 ? 6.703 -32.312 -15.422 1 91 396 THR B N 1
ATOM 7034 C CA . THR B 1 396 ? 7.707 -31.484 -16.094 1 91 396 THR B CA 1
ATOM 7035 C C . THR B 1 396 ? 7.043 -30.328 -16.828 1 91 396 THR B C 1
ATOM 7037 O O . THR B 1 396 ? 7.711 -29.375 -17.203 1 91 396 THR B O 1
ATOM 7040 N N . SER B 1 397 ? 5.734 -30.484 -17.109 1 91.38 397 SER B N 1
ATOM 7041 C CA . SER B 1 397 ? 5 -29.406 -17.75 1 91.38 397 SER B CA 1
ATOM 7042 C C . SER B 1 397 ? 5.086 -28.109 -16.922 1 91.38 397 SER B C 1
ATOM 7044 O O . SER B 1 397 ? 5.035 -27.016 -17.484 1 91.38 397 SER B O 1
ATOM 7046 N N . HIS B 1 398 ? 5.266 -28.234 -15.625 1 92.19 398 HIS B N 1
ATOM 7047 C CA . HIS B 1 398 ? 5.316 -27.078 -14.742 1 92.19 398 HIS B CA 1
ATOM 7048 C C . HIS B 1 398 ? 6.594 -26.266 -14.969 1 92.19 398 HIS B C 1
ATOM 7050 O O . HIS B 1 398 ? 6.672 -25.109 -14.586 1 92.19 398 HIS B O 1
ATOM 7056 N N . ARG B 1 399 ? 7.547 -26.859 -15.648 1 91.88 399 ARG B N 1
ATOM 7057 C CA . ARG B 1 399 ? 8.828 -26.188 -15.867 1 91.88 399 ARG B CA 1
ATOM 7058 C C . ARG B 1 399 ? 8.703 -25.094 -16.906 1 91.88 399 ARG B C 1
ATOM 7060 O O . ARG B 1 399 ? 9.5 -24.141 -16.922 1 91.88 399 ARG B O 1
ATOM 7067 N N . GLU B 1 400 ? 7.711 -25.203 -17.781 1 88.5 400 GLU B N 1
ATOM 7068 C CA . GLU B 1 400 ? 7.504 -24.234 -18.844 1 88.5 400 GLU B CA 1
ATOM 7069 C C . GLU B 1 400 ? 7.152 -22.859 -18.281 1 88.5 400 GLU B C 1
ATOM 7071 O O . GLU B 1 400 ? 7.438 -21.828 -18.906 1 88.5 400 GLU B O 1
ATOM 7076 N N . GLY B 1 401 ? 6.707 -22.734 -17.156 1 87.38 401 GLY B N 1
ATOM 7077 C CA . GLY B 1 401 ? 6.328 -21.453 -16.562 1 87.38 401 GLY B CA 1
ATOM 7078 C C . GLY B 1 401 ? 7.211 -21.062 -15.383 1 87.38 401 GLY B C 1
ATOM 7079 O O . GLY B 1 401 ? 6.793 -20.297 -14.523 1 87.38 401 GLY B O 1
ATOM 7080 N N . HIS B 1 402 ? 8.438 -21.5 -15.375 1 87.56 402 HIS B N 1
ATOM 7081 C CA . HIS B 1 402 ? 9.273 -21.281 -14.203 1 87.56 402 HIS B CA 1
ATOM 7082 C C . HIS B 1 402 ? 9.727 -19.828 -14.117 1 87.56 402 HIS B C 1
ATOM 7084 O O . HIS B 1 402 ? 10.008 -19.312 -13.031 1 87.56 402 HIS B O 1
ATOM 7090 N N . LEU B 1 403 ? 9.766 -19.203 -15.227 1 90.44 403 LEU B N 1
ATOM 7091 C CA . LEU B 1 403 ? 10.188 -17.812 -15.172 1 90.44 403 LEU B CA 1
ATOM 7092 C C . LEU B 1 403 ? 9.234 -16.984 -14.328 1 90.44 403 LEU B C 1
ATOM 7094 O O . LEU B 1 403 ? 9.641 -16.406 -13.312 1 90.44 403 LEU B O 1
ATOM 7098 N N . PRO B 1 404 ? 7.992 -16.969 -14.555 1 90.31 404 PRO B N 1
ATOM 7099 C CA . PRO B 1 404 ? 7.078 -16.172 -13.734 1 90.31 404 PRO B CA 1
ATOM 7100 C C . PRO B 1 404 ? 6.477 -16.969 -12.57 1 90.31 404 PRO B C 1
ATOM 7102 O O . PRO B 1 404 ? 6.102 -16.391 -11.555 1 90.31 404 PRO B O 1
ATOM 7105 N N . TYR B 1 405 ? 6.367 -18.375 -12.656 1 92.88 405 TYR B N 1
ATOM 7106 C CA . TYR B 1 405 ? 5.418 -19.078 -11.797 1 92.88 405 TYR B CA 1
ATOM 7107 C C . TYR B 1 405 ? 6.094 -20.219 -11.047 1 92.88 405 TYR B C 1
ATOM 7109 O O . TYR B 1 405 ? 5.43 -21.156 -10.609 1 92.88 405 TYR B O 1
ATOM 7117 N N . LEU B 1 406 ? 7.379 -20.203 -10.984 1 95.75 406 LEU B N 1
ATOM 7118 C CA . LEU B 1 406 ? 8.031 -21.344 -10.344 1 95.75 406 LEU B CA 1
ATOM 7119 C C . LEU B 1 406 ? 7.508 -21.531 -8.922 1 95.75 406 LEU B C 1
ATOM 7121 O O . LEU B 1 406 ? 7.094 -22.641 -8.555 1 95.75 406 LEU B O 1
ATOM 7125 N N . TRP B 1 407 ? 7.52 -20.516 -8.125 1 96.12 407 TRP B N 1
ATOM 7126 C CA . TRP B 1 407 ? 7.113 -20.578 -6.727 1 96.12 407 TRP B CA 1
ATOM 7127 C C . TRP B 1 407 ? 5.641 -20.969 -6.605 1 96.12 407 TRP B C 1
ATOM 7129 O O . TRP B 1 407 ? 5.297 -21.906 -5.891 1 96.12 407 TRP B O 1
ATOM 7139 N N . GLN B 1 408 ? 4.801 -20.328 -7.352 1 93.75 408 GLN B N 1
ATOM 7140 C CA . GLN B 1 408 ? 3.365 -20.594 -7.309 1 93.75 408 GLN B CA 1
ATOM 7141 C C . GLN B 1 408 ? 3.045 -21.984 -7.844 1 93.75 408 GLN B C 1
ATOM 7143 O O . GLN B 1 408 ? 2.166 -22.672 -7.32 1 93.75 408 GLN B O 1
ATOM 7148 N N . GLY B 1 409 ? 3.705 -22.328 -8.914 1 93.75 409 GLY B N 1
ATOM 7149 C CA . GLY B 1 409 ? 3.504 -23.656 -9.477 1 93.75 409 GLY B CA 1
ATOM 7150 C C . GLY B 1 409 ? 3.875 -24.766 -8.523 1 93.75 409 GLY B C 1
ATOM 7151 O O . GLY B 1 409 ? 3.17 -25.781 -8.43 1 93.75 409 GLY B O 1
ATOM 7152 N N . ALA B 1 410 ? 4.953 -24.562 -7.844 1 95.62 410 ALA B N 1
ATOM 7153 C CA . ALA B 1 410 ? 5.395 -25.562 -6.879 1 95.62 410 ALA B CA 1
ATOM 7154 C C . ALA B 1 410 ? 4.367 -25.75 -5.762 1 95.62 410 ALA B C 1
ATOM 7156 O O . ALA B 1 410 ? 4.027 -26.875 -5.395 1 95.62 410 ALA B O 1
ATOM 7157 N N . LEU B 1 411 ? 3.877 -24.656 -5.246 1 94.19 411 LEU B N 1
ATOM 7158 C CA . LEU B 1 411 ? 2.91 -24.719 -4.156 1 94.19 411 LEU B CA 1
ATOM 7159 C C . LEU B 1 411 ? 1.582 -25.297 -4.641 1 94.19 411 LEU B C 1
ATOM 7161 O O . LEU B 1 411 ? 0.904 -26.016 -3.904 1 94.19 411 LEU B O 1
ATOM 7165 N N . SER B 1 412 ? 1.253 -24.984 -5.848 1 92.75 412 SER B N 1
ATOM 7166 C CA . SER B 1 412 ? 0.051 -25.562 -6.441 1 92.75 412 SER B CA 1
ATOM 7167 C C . SER B 1 412 ? 0.168 -27.078 -6.566 1 92.75 412 SER B C 1
ATOM 7169 O O . SER B 1 412 ? -0.781 -27.797 -6.266 1 92.75 412 SER B O 1
ATOM 7171 N N . MET B 1 413 ? 1.299 -27.562 -6.977 1 95.06 413 MET B N 1
ATOM 7172 C CA . MET B 1 413 ? 1.53 -29 -7.086 1 95.06 413 MET B CA 1
ATOM 7173 C C . MET B 1 413 ? 1.396 -29.672 -5.727 1 95.06 413 MET B C 1
ATOM 7175 O O . MET B 1 413 ? 0.811 -30.75 -5.617 1 95.06 413 MET B O 1
ATOM 7179 N N . VAL B 1 414 ? 1.892 -29 -4.742 1 95 414 VAL B N 1
ATOM 7180 C CA . VAL B 1 414 ? 1.829 -29.547 -3.391 1 95 414 VAL B CA 1
ATOM 7181 C C . VAL B 1 414 ? 0.374 -29.641 -2.939 1 95 414 VAL B C 1
ATOM 7183 O O . VAL B 1 414 ? -0.055 -30.688 -2.434 1 95 414 VAL B O 1
ATOM 7186 N N . SER B 1 415 ? -0.357 -28.609 -3.166 1 93.69 415 SER B N 1
ATOM 7187 C CA . SER B 1 415 ? -1.763 -28.578 -2.775 1 93.69 415 SER B CA 1
ATOM 7188 C C . SER B 1 415 ? -2.555 -29.672 -3.488 1 93.69 415 SER B C 1
ATOM 7190 O O . SER B 1 415 ? -3.338 -30.391 -2.861 1 93.69 415 SER B O 1
ATOM 7192 N N . GLN B 1 416 ? -2.324 -29.828 -4.746 1 95.62 416 GLN B N 1
ATOM 7193 C CA . GLN B 1 416 ? -3.039 -30.812 -5.539 1 95.62 416 GLN B CA 1
ATOM 7194 C C . GLN B 1 416 ? -2.648 -32.219 -5.133 1 95.62 416 GLN B C 1
ATOM 7196 O O . GLN B 1 416 ? -3.494 -33.125 -5.094 1 95.62 416 GLN B O 1
ATOM 7201 N N . THR B 1 417 ? -1.411 -32.375 -4.836 1 96.75 417 THR B N 1
ATOM 7202 C CA . THR B 1 417 ? -0.947 -33.688 -4.41 1 96.75 417 THR B CA 1
ATOM 7203 C C . THR B 1 417 ? -1.572 -34.094 -3.074 1 96.75 417 THR B C 1
ATOM 7205 O O . THR B 1 417 ? -1.991 -35.219 -2.889 1 96.75 417 THR B O 1
ATOM 7208 N N . LEU B 1 418 ? -1.639 -33.125 -2.17 1 95.38 418 LEU B N 1
ATOM 7209 C CA . LEU B 1 418 ? -2.281 -33.375 -0.886 1 95.38 418 LEU B CA 1
ATOM 7210 C C . LEU B 1 418 ? -3.742 -33.781 -1.078 1 95.38 418 LEU B C 1
ATOM 7212 O O . LEU B 1 418 ? -4.25 -34.656 -0.389 1 95.38 418 LEU B O 1
ATOM 7216 N N . LEU B 1 419 ? -4.375 -33.125 -1.966 1 95.75 419 LEU B N 1
ATOM 7217 C CA . LEU B 1 419 ? -5.77 -33.469 -2.268 1 95.75 419 LEU B CA 1
ATOM 7218 C C . LEU B 1 419 ? -5.906 -34.875 -2.766 1 95.75 419 LEU B C 1
ATOM 7220 O O . LEU B 1 419 ? -6.809 -35.625 -2.342 1 95.75 419 LEU B O 1
ATOM 7224 N N . ILE B 1 420 ? -5.031 -35.281 -3.643 1 97.06 420 ILE B N 1
ATOM 7225 C CA . ILE B 1 420 ? -5.043 -36.656 -4.18 1 97.06 420 ILE B CA 1
ATOM 7226 C C . ILE B 1 420 ? -4.734 -37.625 -3.068 1 97.06 420 ILE B C 1
ATOM 7228 O O . ILE B 1 420 ? -5.375 -38.688 -2.971 1 97.06 420 ILE B O 1
ATOM 7232 N N . MET B 1 421 ? -3.762 -37.312 -2.25 1 96.75 421 MET B N 1
ATOM 7233 C CA . MET B 1 421 ? -3.426 -38.188 -1.125 1 96.75 421 MET B CA 1
ATOM 7234 C C . MET B 1 421 ? -4.625 -38.375 -0.204 1 96.75 421 MET B C 1
ATOM 7236 O O . MET B 1 421 ? -4.926 -39.5 0.216 1 96.75 421 MET B O 1
ATOM 7240 N N . GLY B 1 422 ? -5.289 -37.281 0.078 1 95.81 422 GLY B N 1
ATOM 7241 C CA . GLY B 1 422 ? -6.496 -37.375 0.884 1 95.81 422 GLY B CA 1
ATOM 7242 C C . GLY B 1 422 ? -7.578 -38.219 0.245 1 95.81 422 GLY B C 1
ATOM 7243 O O . GLY B 1 422 ? -8.258 -39 0.929 1 95.81 422 GLY B O 1
ATOM 7244 N N . ALA B 1 423 ? -7.723 -38.094 -1.024 1 96.69 423 ALA B N 1
ATOM 7245 C CA . ALA B 1 423 ? -8.742 -38.844 -1.75 1 96.69 423 ALA B CA 1
ATOM 7246 C C . ALA B 1 423 ? -8.453 -40.344 -1.72 1 96.69 423 ALA B C 1
ATOM 7248 O O . ALA B 1 423 ? -9.375 -41.156 -1.709 1 96.69 423 ALA B O 1
ATOM 7249 N N . THR B 1 424 ? -7.184 -40.719 -1.713 1 96 424 THR B N 1
ATOM 7250 C CA . THR B 1 424 ? -6.816 -42.125 -1.648 1 96 424 THR B CA 1
ATOM 7251 C C . THR B 1 424 ? -7.215 -42.719 -0.303 1 96 424 THR B C 1
ATOM 7253 O O . THR B 1 424 ? -7.383 -43.938 -0.185 1 96 424 THR B O 1
ATOM 7256 N N . MET B 1 425 ? -7.379 -41.906 0.695 1 94 425 MET B N 1
ATOM 7257 C CA . MET B 1 425 ? -7.703 -42.344 2.047 1 94 425 MET B CA 1
ATOM 7258 C C . MET B 1 425 ? -9.211 -42.438 2.242 1 94 425 MET B C 1
ATOM 7260 O O . MET B 1 425 ? -9.68 -43 3.234 1 94 425 MET B O 1
ATOM 7264 N N . SER B 1 426 ? -9.969 -41.938 1.348 1 94.44 426 SER B N 1
ATOM 7265 C CA . SER B 1 426 ? -11.422 -42 1.401 1 94.44 426 SER B CA 1
ATOM 7266 C C . SER B 1 426 ? -11.969 -43.188 0.635 1 94.44 426 SER B C 1
ATOM 7268 O O . SER B 1 426 ? -11.734 -43.312 -0.569 1 94.44 426 SER B O 1
ATOM 7270 N N . PRO B 1 427 ? -12.766 -44 1.249 1 92.69 427 PRO B N 1
ATOM 7271 C CA . PRO B 1 427 ? -13.312 -45.188 0.56 1 92.69 427 PRO B CA 1
ATOM 7272 C C . PRO B 1 427 ? -14.172 -44.812 -0.648 1 92.69 427 PRO B C 1
ATOM 7274 O O . PRO B 1 427 ? -14.117 -45.5 -1.679 1 92.69 427 PRO B O 1
ATOM 7277 N N . THR B 1 428 ? -14.836 -43.75 -0.554 1 94.06 428 THR B N 1
ATOM 7278 C CA . THR B 1 428 ? -15.734 -43.312 -1.624 1 94.06 428 THR B CA 1
ATOM 7279 C C . THR B 1 428 ? -14.945 -42.688 -2.771 1 94.06 428 THR B C 1
ATOM 7281 O O . THR B 1 428 ? -15.258 -42.906 -3.941 1 94.06 428 THR B O 1
ATOM 7284 N N . LEU B 1 429 ? -13.938 -41.969 -2.412 1 96.38 429 LEU B N 1
ATOM 7285 C CA . LEU B 1 429 ? -13.219 -41.219 -3.434 1 96.38 429 LEU B CA 1
ATOM 7286 C C . LEU B 1 429 ? -12.102 -42.031 -4.047 1 96.38 429 LEU B C 1
ATOM 7288 O O . LEU B 1 429 ? -11.68 -41.781 -5.18 1 96.38 429 LEU B O 1
ATOM 7292 N N . SER B 1 430 ? -11.625 -43.031 -3.35 1 94.94 430 SER B N 1
ATOM 7293 C CA . SER B 1 430 ? -10.531 -43.875 -3.834 1 94.94 430 SER B CA 1
ATOM 7294 C C . SER B 1 430 ? -10.945 -44.656 -5.074 1 94.94 430 SER B C 1
ATOM 7296 O O . SER B 1 430 ? -10.109 -44.969 -5.922 1 94.94 430 SER B O 1
ATOM 7298 N N . ILE B 1 431 ? -12.227 -44.875 -5.215 1 93.69 431 ILE B N 1
ATOM 7299 C CA . ILE B 1 431 ? -12.75 -45.625 -6.332 1 93.69 431 ILE B CA 1
ATOM 7300 C C . ILE B 1 431 ? -12.719 -44.812 -7.609 1 93.69 431 ILE B C 1
ATOM 7302 O O . ILE B 1 431 ? -12.703 -45.344 -8.719 1 93.69 431 ILE B O 1
ATOM 7306 N N . LEU B 1 432 ? -12.734 -43.531 -7.438 1 95.5 432 LEU B N 1
ATOM 7307 C CA . LEU B 1 432 ? -12.773 -42.625 -8.578 1 95.5 432 LEU B CA 1
ATOM 7308 C C . LEU B 1 432 ? -11.367 -42.375 -9.125 1 95.5 432 LEU B C 1
ATOM 7310 O O . LEU B 1 432 ? -11.203 -41.781 -10.188 1 95.5 432 LEU B O 1
ATOM 7314 N N . LEU B 1 433 ? -10.32 -42.844 -8.469 1 96.88 433 LEU B N 1
ATOM 7315 C CA . LEU B 1 433 ? -8.93 -42.594 -8.844 1 96.88 433 LEU B CA 1
ATOM 7316 C C . LEU B 1 433 ? -8.383 -43.719 -9.719 1 96.88 433 LEU B C 1
ATOM 7318 O O . LEU B 1 433 ? -8.898 -44.812 -9.703 1 96.88 433 LEU B O 1
ATOM 7322 N N . PRO B 1 434 ? -7.367 -43.375 -10.555 1 95.38 434 PRO B N 1
ATOM 7323 C CA . PRO B 1 434 ? -6.68 -44.438 -11.289 1 95.38 434 PRO B CA 1
ATOM 7324 C C . PRO B 1 434 ? -6.07 -45.5 -10.367 1 95.38 434 PRO B C 1
ATOM 7326 O O . PRO B 1 434 ? -6.074 -45.344 -9.141 1 95.38 434 PRO B O 1
ATOM 7329 N N . PRO B 1 435 ? -5.562 -46.562 -10.977 1 94.31 435 PRO B N 1
ATOM 7330 C CA . PRO B 1 435 ? -4.965 -47.625 -10.156 1 94.31 435 PRO B CA 1
ATOM 7331 C C . PRO B 1 435 ? -3.846 -47.125 -9.258 1 94.31 435 PRO B C 1
ATOM 7333 O O . PRO B 1 435 ? -3.121 -46.188 -9.633 1 94.31 435 PRO B O 1
ATOM 7336 N N . VAL B 1 436 ? -3.652 -47.75 -8.195 1 92.06 436 VAL B N 1
ATOM 7337 C CA . VAL B 1 436 ? -2.787 -47.344 -7.102 1 92.06 436 VAL B CA 1
ATOM 7338 C C . VAL B 1 436 ? -1.362 -47.125 -7.617 1 92.06 436 VAL B C 1
ATOM 7340 O O . VAL B 1 436 ? -0.716 -46.125 -7.312 1 92.06 436 VAL B O 1
ATOM 7343 N N . PRO B 1 437 ? -0.811 -48.031 -8.461 1 94 437 PRO B N 1
ATOM 7344 C CA . PRO B 1 437 ? 0.562 -47.812 -8.93 1 94 437 PRO B CA 1
ATOM 7345 C C . PRO B 1 437 ? 0.728 -46.531 -9.742 1 94 437 PRO B C 1
ATOM 7347 O O . PRO B 1 437 ? 1.78 -45.906 -9.68 1 94 437 PRO B O 1
ATOM 7350 N N . GLN B 1 438 ? -0.291 -46.281 -10.43 1 96 438 GLN B N 1
ATOM 7351 C CA . GLN B 1 438 ? -0.239 -45.031 -11.219 1 96 438 GLN B CA 1
ATOM 7352 C C . GLN B 1 438 ? -0.234 -43.812 -10.312 1 96 438 GLN B C 1
ATOM 7354 O O . GLN B 1 438 ? 0.526 -42.875 -10.547 1 96 438 GLN B O 1
ATOM 7359 N N . ILE B 1 439 ? -1.084 -43.812 -9.336 1 96.56 439 ILE B N 1
ATOM 7360 C CA . ILE B 1 439 ? -1.165 -42.719 -8.383 1 96.56 439 ILE B CA 1
ATOM 7361 C C . ILE B 1 439 ? 0.157 -42.594 -7.633 1 96.56 439 ILE B C 1
ATOM 7363 O O . ILE B 1 439 ? 0.657 -41.469 -7.434 1 96.56 439 ILE B O 1
ATOM 7367 N N . ASP B 1 440 ? 0.749 -43.688 -7.227 1 96.38 440 ASP B N 1
ATOM 7368 C CA . ASP B 1 440 ? 2.031 -43.656 -6.531 1 96.38 440 ASP B CA 1
ATOM 7369 C C . ASP B 1 440 ? 3.129 -43.062 -7.402 1 96.38 440 ASP B C 1
ATOM 7371 O O . ASP B 1 440 ? 3.992 -42.344 -6.906 1 96.38 440 ASP B O 1
ATOM 7375 N N . GLY B 1 441 ? 3.045 -43.469 -8.695 1 96.62 441 GLY B N 1
ATOM 7376 C CA . GLY B 1 441 ? 4.004 -42.875 -9.625 1 96.62 441 GLY B CA 1
ATOM 7377 C C . GLY B 1 441 ? 3.873 -41.375 -9.758 1 96.62 441 GLY B C 1
ATOM 7378 O O . GLY B 1 441 ? 4.879 -40.656 -9.812 1 96.62 441 GLY B O 1
ATOM 7379 N N . ILE B 1 442 ? 2.658 -40.938 -9.844 1 96.88 442 ILE B N 1
ATOM 7380 C CA . ILE B 1 442 ? 2.387 -39.5 -9.961 1 96.88 442 ILE B CA 1
ATOM 7381 C C . ILE B 1 442 ? 2.881 -38.781 -8.719 1 96.88 442 ILE B C 1
ATOM 7383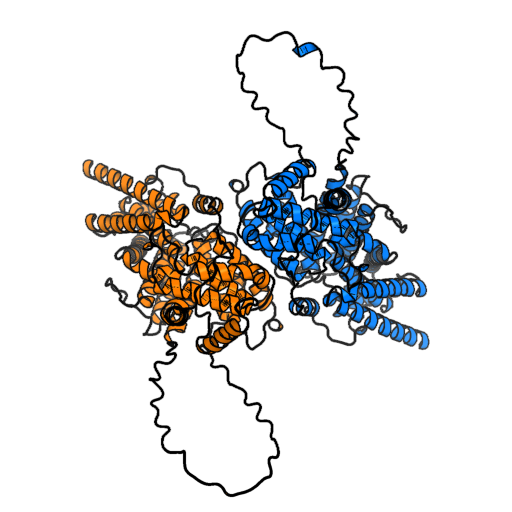 O O . ILE B 1 442 ? 3.58 -37.75 -8.812 1 96.88 442 ILE B O 1
ATOM 7387 N N . ILE B 1 443 ? 2.547 -39.25 -7.547 1 97.5 443 ILE B N 1
ATOM 7388 C CA . ILE B 1 443 ? 2.936 -38.625 -6.281 1 97.5 443 ILE B CA 1
ATOM 7389 C C . ILE B 1 443 ? 4.457 -38.625 -6.164 1 97.5 443 ILE B C 1
ATOM 7391 O O . ILE B 1 443 ? 5.043 -37.594 -5.773 1 97.5 443 ILE B O 1
ATOM 7395 N N . ALA B 1 444 ? 5.105 -39.719 -6.516 1 97.31 444 ALA B N 1
ATOM 7396 C CA . ALA B 1 444 ? 6.566 -39.781 -6.465 1 97.31 444 ALA B CA 1
ATOM 7397 C C . ALA B 1 444 ? 7.195 -38.75 -7.383 1 97.31 444 ALA B C 1
ATOM 7399 O O . ALA B 1 444 ? 8.219 -38.125 -7.043 1 97.31 444 ALA B O 1
ATOM 7400 N N . GLY B 1 445 ? 6.582 -38.625 -8.547 1 97.12 445 GLY B N 1
ATOM 7401 C CA . GLY B 1 445 ? 7.055 -37.625 -9.469 1 97.12 445 GLY B CA 1
ATOM 7402 C C . GLY B 1 445 ? 7 -36.219 -8.891 1 97.12 445 GLY B C 1
ATOM 7403 O O . GLY B 1 445 ? 7.938 -35.438 -9.055 1 97.12 445 GLY B O 1
ATOM 7404 N N . VAL B 1 446 ? 5.949 -35.875 -8.25 1 97.62 446 VAL B N 1
ATOM 7405 C CA . VAL B 1 446 ? 5.77 -34.562 -7.668 1 97.62 446 VAL B CA 1
ATOM 7406 C C . VAL B 1 446 ? 6.742 -34.344 -6.508 1 97.62 446 VAL B C 1
ATOM 7408 O O . VAL B 1 446 ? 7.355 -33.281 -6.375 1 97.62 446 VAL B O 1
ATOM 7411 N N . VAL B 1 447 ? 6.852 -35.375 -5.637 1 97.38 447 VAL B N 1
ATOM 7412 C CA . VAL B 1 447 ? 7.75 -35.281 -4.488 1 97.38 447 VAL B CA 1
ATOM 7413 C C . VAL B 1 447 ? 9.172 -35 -4.965 1 97.38 447 VAL B C 1
ATOM 7415 O O . VAL B 1 447 ? 9.859 -34.125 -4.422 1 97.38 447 VAL B O 1
ATOM 7418 N N . ASN B 1 448 ? 9.586 -35.656 -6.02 1 96.81 448 ASN B N 1
ATOM 7419 C CA . ASN B 1 448 ? 10.93 -35.469 -6.562 1 96.81 448 ASN B CA 1
ATOM 7420 C C . ASN B 1 448 ? 11.102 -34.062 -7.152 1 96.81 448 ASN B C 1
ATOM 7422 O O . ASN B 1 448 ? 12.148 -33.438 -6.973 1 96.81 448 ASN B O 1
ATOM 7426 N N . GLU B 1 449 ? 10.109 -33.656 -7.855 1 96.94 449 GLU B N 1
ATOM 7427 C CA . GLU B 1 449 ? 10.18 -32.344 -8.492 1 96.94 449 GLU B CA 1
ATOM 7428 C C . GLU B 1 449 ? 10.234 -31.234 -7.457 1 96.94 449 GLU B C 1
ATOM 7430 O O . GLU B 1 449 ? 11.039 -30.312 -7.582 1 96.94 449 GLU B O 1
ATOM 7435 N N . VAL B 1 450 ? 9.414 -31.281 -6.43 1 96.5 450 VAL B N 1
ATOM 7436 C CA . VAL B 1 450 ? 9.367 -30.25 -5.402 1 96.5 450 VAL B CA 1
ATOM 7437 C C . VAL B 1 450 ? 10.664 -30.266 -4.59 1 96.5 450 VAL B C 1
ATOM 7439 O O . VAL B 1 450 ? 11.141 -29.219 -4.156 1 96.5 450 VAL B O 1
ATOM 7442 N N . GLU B 1 451 ? 11.203 -31.438 -4.402 1 96.31 451 GLU B N 1
ATOM 7443 C CA . GLU B 1 451 ? 12.484 -31.547 -3.709 1 96.31 451 GLU B CA 1
ATOM 7444 C C . GLU B 1 451 ? 13.586 -30.812 -4.469 1 96.31 451 GLU B C 1
ATOM 7446 O O . GLU B 1 451 ? 14.492 -30.234 -3.857 1 96.31 451 GLU B O 1
ATOM 7451 N N . ARG B 1 452 ? 13.469 -30.828 -5.715 1 94.62 452 ARG B N 1
ATOM 7452 C CA . ARG B 1 452 ? 14.43 -30.125 -6.551 1 94.62 452 ARG B CA 1
ATOM 7453 C C . ARG B 1 452 ? 14.367 -28.625 -6.309 1 94.62 452 ARG B C 1
ATOM 7455 O O . ARG B 1 452 ? 15.383 -27.922 -6.434 1 94.62 452 ARG B O 1
ATOM 7462 N N . TYR B 1 453 ? 13.203 -28.172 -5.992 1 96.5 453 TYR B N 1
ATOM 7463 C CA . TYR B 1 453 ? 13.008 -26.734 -5.773 1 96.5 453 TYR B CA 1
ATOM 7464 C C . TYR B 1 453 ? 13.32 -26.359 -4.332 1 96.5 453 TYR B C 1
ATOM 7466 O O . TYR B 1 453 ? 13.375 -25.172 -3.996 1 96.5 453 TYR B O 1
ATOM 7474 N N . ALA B 1 454 ? 13.586 -27.266 -3.428 1 95.94 454 ALA B N 1
ATOM 7475 C CA . ALA B 1 454 ? 13.625 -27.078 -1.98 1 95.94 454 ALA B CA 1
ATOM 7476 C C . ALA B 1 454 ? 14.695 -26.062 -1.586 1 95.94 454 ALA B C 1
ATOM 7478 O O . ALA B 1 454 ? 14.516 -25.297 -0.641 1 95.94 454 ALA B O 1
ATOM 7479 N N . HIS B 1 455 ? 15.758 -25.969 -2.311 1 94.75 455 HIS B N 1
ATOM 7480 C CA . HIS B 1 455 ? 16.875 -25.109 -1.926 1 94.75 455 HIS B CA 1
ATOM 7481 C C . HIS B 1 455 ? 16.609 -23.656 -2.305 1 94.75 455 HIS B C 1
ATOM 7483 O O . HIS B 1 455 ? 17.297 -22.75 -1.828 1 94.75 455 HIS B O 1
ATOM 7489 N N . LEU B 1 456 ? 15.641 -23.422 -3.082 1 96.38 456 LEU B N 1
ATOM 7490 C CA . LEU B 1 456 ? 15.414 -22.094 -3.646 1 96.38 456 LEU B CA 1
ATOM 7491 C C . LEU B 1 456 ? 14.734 -21.188 -2.633 1 96.38 456 LEU B C 1
ATOM 7493 O O . LEU B 1 456 ? 14.922 -19.969 -2.66 1 96.38 456 LEU B O 1
ATOM 7497 N N . ALA B 1 457 ? 13.922 -21.719 -1.723 1 96.5 457 ALA B N 1
ATOM 7498 C CA . ALA B 1 457 ? 13.188 -20.922 -0.744 1 96.5 457 ALA B CA 1
ATOM 7499 C C . ALA B 1 457 ? 12.828 -21.766 0.482 1 96.5 457 ALA B C 1
ATOM 7501 O O . ALA B 1 457 ? 12.57 -22.953 0.37 1 96.5 457 ALA B O 1
ATOM 7502 N N . PRO B 1 458 ? 12.75 -21.109 1.619 1 96.25 458 PRO B N 1
ATOM 7503 C CA . PRO B 1 458 ? 12.359 -21.844 2.822 1 96.25 458 PRO B CA 1
ATOM 7504 C C . PRO B 1 458 ? 10.938 -22.391 2.746 1 96.25 458 PRO B C 1
ATOM 7506 O O . PRO B 1 458 ? 10.656 -23.469 3.283 1 96.25 458 PRO B O 1
ATOM 7509 N N . SER B 1 459 ? 10.062 -21.672 2.178 1 95.19 459 SER B N 1
ATOM 7510 C CA . SER B 1 459 ? 8.688 -22.141 2.029 1 95.19 459 SER B CA 1
ATOM 7511 C C . SER B 1 459 ? 8.633 -23.406 1.179 1 95.19 459 SER B C 1
ATOM 7513 O O . SER B 1 459 ? 7.871 -24.328 1.479 1 95.19 459 SER B O 1
ATOM 7515 N N . LEU B 1 460 ? 9.461 -23.484 0.12 1 96.44 460 LEU B N 1
ATOM 7516 C CA . LEU B 1 460 ? 9.492 -24.656 -0.743 1 96.44 460 LEU B CA 1
ATOM 7517 C C . LEU B 1 460 ? 10.148 -25.844 -0.03 1 96.44 460 LEU B C 1
ATOM 7519 O O . LEU B 1 460 ? 9.742 -26.984 -0.224 1 96.44 460 LEU B O 1
ATOM 7523 N N . LYS B 1 461 ? 11.133 -25.5 0.782 1 96.62 461 LYS B N 1
ATOM 7524 C CA . LYS B 1 461 ? 11.766 -26.562 1.574 1 96.62 461 LYS B CA 1
ATOM 7525 C C . LYS B 1 461 ? 10.758 -27.203 2.523 1 96.62 461 LYS B C 1
ATOM 7527 O O . LYS B 1 461 ? 10.68 -28.438 2.602 1 96.62 461 LYS B O 1
ATOM 7532 N N . LEU B 1 462 ? 10.023 -26.406 3.182 1 94.31 462 LEU B N 1
ATOM 7533 C CA . LEU B 1 462 ? 9.008 -26.922 4.09 1 94.31 462 LEU B CA 1
ATOM 7534 C C . LEU B 1 462 ? 7.945 -27.703 3.326 1 94.31 462 LEU B C 1
ATOM 7536 O O . LEU B 1 462 ? 7.492 -28.766 3.781 1 94.31 462 LEU B O 1
ATOM 7540 N N . SER B 1 463 ? 7.539 -27.234 2.197 1 94.44 463 SER B N 1
ATOM 7541 C CA . SER B 1 463 ? 6.531 -27.906 1.388 1 94.44 463 SER B CA 1
ATOM 7542 C C . SER B 1 463 ? 7.02 -29.281 0.939 1 94.44 463 SER B C 1
ATOM 7544 O O . SER B 1 463 ? 6.246 -30.25 0.91 1 94.44 463 SER B O 1
ATOM 7546 N N . ALA B 1 464 ? 8.281 -29.312 0.581 1 96.12 464 ALA B N 1
ATOM 7547 C CA . ALA B 1 464 ? 8.867 -30.594 0.197 1 96.12 464 ALA B CA 1
ATOM 7548 C C . ALA B 1 464 ? 8.859 -31.578 1.366 1 96.12 464 ALA B C 1
ATOM 7550 O O . ALA B 1 464 ? 8.555 -32.75 1.19 1 96.12 464 ALA B O 1
ATOM 7551 N N . GLU B 1 465 ? 9.117 -31.062 2.531 1 94.25 465 GLU B N 1
ATOM 7552 C CA . GLU B 1 465 ? 9.109 -31.891 3.73 1 94.25 465 GLU B CA 1
ATOM 7553 C C . GLU B 1 465 ? 7.695 -32.375 4.051 1 94.25 465 GLU B C 1
ATOM 7555 O O . GLU B 1 465 ? 7.5 -33.531 4.418 1 94.25 465 GLU B O 1
ATOM 7560 N N . ILE B 1 466 ? 6.805 -31.562 3.885 1 93 466 ILE B N 1
ATOM 7561 C CA . ILE B 1 466 ? 5.418 -31.875 4.203 1 93 466 ILE B CA 1
ATOM 7562 C C . ILE B 1 466 ? 4.918 -33 3.289 1 93 466 ILE B C 1
ATOM 7564 O O . ILE B 1 466 ? 4.332 -33.969 3.758 1 93 466 ILE B O 1
ATOM 7568 N N . ILE B 1 467 ? 5.145 -32.875 1.996 1 94.69 467 ILE B N 1
ATOM 7569 C CA . ILE B 1 467 ? 4.594 -33.875 1.071 1 94.69 467 ILE B CA 1
ATOM 7570 C C . ILE B 1 467 ? 5.355 -35.188 1.205 1 94.69 467 ILE B C 1
ATOM 7572 O O . ILE B 1 467 ? 4.781 -36.281 1.022 1 94.69 467 ILE B O 1
ATOM 7576 N N . ARG B 1 468 ? 6.613 -35.094 1.532 1 95.06 468 ARG B N 1
ATOM 7577 C CA . ARG B 1 468 ? 7.371 -36.312 1.793 1 95.06 468 ARG B CA 1
ATOM 7578 C C . ARG B 1 468 ? 6.82 -37.062 3.01 1 95.06 468 ARG B C 1
ATOM 7580 O O . ARG B 1 468 ? 6.652 -38.281 2.979 1 95.06 468 ARG B O 1
ATOM 7587 N N . ASP B 1 469 ? 6.578 -36.312 4.023 1 93.5 469 ASP B N 1
ATOM 7588 C CA . ASP B 1 469 ? 6.02 -36.906 5.242 1 93.5 469 ASP B CA 1
ATOM 7589 C C . ASP B 1 469 ? 4.617 -37.469 4.996 1 93.5 469 ASP B C 1
ATOM 7591 O O . ASP B 1 469 ? 4.285 -38.562 5.473 1 93.5 469 ASP B O 1
ATOM 7595 N N . ALA B 1 470 ? 3.863 -36.719 4.332 1 95.06 470 ALA B N 1
ATOM 7596 C CA . ALA B 1 470 ? 2.502 -37.156 4.02 1 95.06 470 ALA B CA 1
ATOM 7597 C C . ALA B 1 470 ? 2.512 -38.438 3.201 1 95.06 470 ALA B C 1
ATOM 7599 O O . ALA B 1 470 ? 1.678 -39.312 3.414 1 95.06 470 ALA B O 1
ATOM 7600 N N . GLU B 1 471 ? 3.449 -38.562 2.252 1 96.19 471 GLU B N 1
ATOM 7601 C CA . GLU B 1 471 ? 3.537 -39.75 1.412 1 96.19 471 GLU B CA 1
ATOM 7602 C C . GLU B 1 471 ? 3.953 -40.969 2.229 1 96.19 471 GLU B C 1
ATOM 7604 O O . GLU B 1 471 ? 3.424 -42.062 2.029 1 96.19 471 GLU B O 1
ATOM 7609 N N . ARG B 1 472 ? 4.832 -40.781 3.125 1 94.44 472 ARG B N 1
ATOM 7610 C CA . ARG B 1 472 ? 5.254 -41.875 4 1 94.44 472 ARG B CA 1
ATOM 7611 C C . ARG B 1 472 ? 4.086 -42.406 4.824 1 94.44 472 ARG B C 1
ATOM 7613 O O . ARG B 1 472 ? 3.879 -43.625 4.918 1 94.44 472 ARG B O 1
ATOM 7620 N N . ARG B 1 473 ? 3.379 -41.562 5.355 1 94.06 473 ARG B N 1
ATOM 7621 C CA . ARG B 1 473 ? 2.252 -41.938 6.195 1 94.06 473 ARG B CA 1
ATOM 7622 C C . ARG B 1 473 ? 1.137 -42.562 5.359 1 94.06 473 ARG B C 1
ATOM 7624 O O . ARG B 1 473 ? 0.475 -43.5 5.797 1 94.06 473 ARG B O 1
ATOM 7631 N N . ARG B 1 474 ? 0.911 -41.969 4.23 1 95.25 474 ARG B N 1
ATOM 7632 C CA . ARG B 1 474 ? -0.099 -42.531 3.324 1 95.25 474 ARG B CA 1
ATOM 7633 C C . ARG B 1 474 ? 0.204 -43.969 2.967 1 95.25 474 ARG B C 1
ATOM 7635 O O . ARG B 1 474 ? -0.684 -44.812 3.01 1 95.25 474 ARG B O 1
ATOM 7642 N N . GLN B 1 475 ? 1.436 -44.281 2.693 1 93.69 475 GLN B N 1
ATOM 7643 C CA . GLN B 1 475 ? 1.85 -45.625 2.332 1 93.69 475 GLN B CA 1
ATOM 7644 C C . GLN B 1 475 ? 1.683 -46.594 3.506 1 93.69 475 GLN B C 1
ATOM 7646 O O . GLN B 1 475 ? 1.294 -47.75 3.32 1 93.69 475 GLN B O 1
ATOM 7651 N N . ILE B 1 476 ? 1.897 -46.094 4.66 1 91.75 476 ILE B N 1
ATOM 7652 C CA . ILE B 1 476 ? 1.741 -46.906 5.863 1 91.75 476 ILE B CA 1
ATOM 7653 C C . ILE B 1 476 ? 0.265 -47.219 6.078 1 91.75 476 ILE B C 1
ATOM 7655 O O . ILE B 1 476 ? -0.087 -48.375 6.379 1 91.75 476 ILE B O 1
ATOM 7659 N N . CYS B 1 477 ? -0.538 -46.25 5.902 1 90 477 CYS B N 1
ATOM 7660 C CA . CYS B 1 477 ? -1.971 -46.438 6.109 1 90 477 CYS B CA 1
ATOM 7661 C C . CYS B 1 477 ? -2.557 -47.406 5.074 1 90 477 CYS B C 1
ATOM 7663 O O . CYS B 1 477 ? -3.418 -48.219 5.398 1 90 477 CYS B O 1
ATOM 7665 N N . LEU B 1 478 ? -2.129 -47.312 3.854 1 89.5 478 LEU B N 1
ATOM 7666 C CA . LEU B 1 478 ? -2.645 -48.188 2.789 1 89.5 478 LEU B CA 1
ATOM 7667 C C . LEU B 1 478 ? -2.193 -49.625 2.984 1 89.5 478 LEU B C 1
ATOM 7669 O O . LEU B 1 478 ? -2.943 -50.562 2.691 1 89.5 478 LEU B O 1
ATOM 7673 N N . ARG B 1 479 ? -1.046 -49.812 3.473 1 86.5 479 ARG B N 1
ATOM 7674 C CA . ARG B 1 479 ? -0.55 -51.156 3.752 1 86.5 479 ARG B CA 1
ATOM 7675 C C . ARG B 1 479 ? -1.307 -51.781 4.914 1 86.5 479 ARG B C 1
ATOM 7677 O O . ARG B 1 479 ? -1.575 -53 4.906 1 86.5 479 ARG B O 1
ATOM 7684 N N . SER B 1 480 ? -1.566 -50.969 5.867 1 82.88 480 SER B N 1
ATOM 7685 C CA . SER B 1 480 ? -2.307 -51.469 7.02 1 82.88 480 SER B CA 1
ATOM 7686 C C . SER B 1 480 ? -3.742 -51.812 6.645 1 82.88 480 SER B C 1
ATOM 7688 O O . SER B 1 480 ? -4.32 -52.75 7.188 1 82.88 480 SER B O 1
ATOM 7690 N N . ALA B 1 481 ? -4.328 -51.094 5.852 1 74.12 481 ALA B N 1
ATOM 7691 C CA . ALA B 1 481 ? -5.695 -51.375 5.406 1 74.12 481 ALA B CA 1
ATOM 7692 C C . ALA B 1 481 ? -5.758 -52.625 4.547 1 74.12 481 ALA B C 1
ATOM 7694 O O . ALA B 1 481 ? -6.738 -53.375 4.598 1 74.12 481 ALA B O 1
ATOM 7695 N N . ASN B 1 482 ? -4.797 -52.844 3.715 1 66.62 482 ASN B N 1
ATOM 7696 C CA . ASN B 1 482 ? -4.75 -54.062 2.906 1 66.62 482 ASN B CA 1
ATOM 7697 C C . ASN B 1 482 ? -4.484 -55.312 3.762 1 66.62 482 ASN B C 1
ATOM 7699 O O . ASN B 1 482 ? -4.891 -56.406 3.406 1 66.62 482 ASN B O 1
ATOM 7703 N N . MET B 1 483 ? -3.756 -55.031 4.82 1 51.78 483 MET B N 1
ATOM 7704 C CA . MET B 1 483 ? -3.535 -56.156 5.723 1 51.78 483 MET B CA 1
ATOM 7705 C C . MET B 1 483 ? -4.832 -56.562 6.418 1 51.78 483 MET B C 1
ATOM 7707 O O . MET B 1 483 ? -5.004 -57.719 6.797 1 51.78 483 MET B O 1
ATOM 7711 N N . CYS B 1 484 ? -5.645 -55.625 6.648 1 44.16 484 CYS B N 1
ATOM 7712 C CA . CYS B 1 484 ? -6.914 -55.938 7.289 1 44.16 484 CYS B CA 1
ATOM 7713 C C . CYS B 1 484 ? -7.91 -56.469 6.277 1 44.16 484 CYS B C 1
ATOM 7715 O O . CYS B 1 484 ? -9 -56.938 6.652 1 44.16 484 CYS B O 1
ATOM 7717 N N . LEU B 1 485 ? -7.73 -56.281 5.027 1 39.44 485 LEU B N 1
ATOM 7718 C CA . LEU B 1 485 ? -8.562 -57 4.078 1 39.44 485 LEU B CA 1
ATOM 7719 C C . LEU B 1 485 ? -7.949 -58.375 3.756 1 39.44 485 LEU B C 1
ATOM 7721 O O . LEU B 1 485 ? -6.742 -58.469 3.527 1 39.44 485 LEU B O 1
#

Secondary structure (DSSP, 8-state):
----SHHHHTTSTTTGGG-SS---TTHHHHHHHHSPPP---GGG----TTHHHHHHHIIIIIHHHH--S-TTTHHHHHHHHHHHTT-SSHHHHHHHHHHHHHHHHHH--GGGS-TTSPPTTHHHHHHHHTTHHHHHT--SHHHHHHHHHHHHHHHHTT-HHHHHHHHHHHHHHHHHHTTSGGGS-GGGHHHHHHHHHHHHHHHHHHHHHS-----SGGGGTTTSPPP-PPP-----------------STTSSTTTT--------------THHHHHHHHHHHHHHHHHHHHHHHH-TT----HHHHHHHHHHHHHHHHHHHHHS-TTT----SSS--S-HHHHHHHHHHHHHHHHHHHHHHHHHHH-GGGGGSHHHHHHHHHHHHHHHHHHTTGGGGGGGHHHHHHHHHHHHHHHHHHHHHHHT-HHHHTTSPPHHHHHHHHHHHHHHHHHHGGG-HHHHHHHHHHHHHHHHHHHHHHHHHHH-/----SHHHHTTSTTTGGG-SS---TTHHHHHHHHSPPP---GGG----TTHHHHHHHIIIIIHHHH--S-TTTHHHHHHHHHHHTT-SSHHHHHHHHHHHHHHHHHH--GGGS-TTSPPTTHHHHHHHHTTHHHHHT--SHHHHHHHHHHHHHHHHTT-HHHHHHHHHHHHHHHHHHTTSGGGS-GGGHHHHHHHHHHHHHHHHHHHHHS-----SGGGGTTTSPPP-PPP----------------------TTSS--------------THHHHHHHHHHHHHHHHHHHHHHHH-TT----HHHHHHHHHHHHHHHHHHHHHS-TTT----SSS--S-HHHHHHHHHHHHHHHHHHHHHHHHHHH-GGGGGSHHHHHHHHHHHHHHHHHHTTGGGGGGGHHHHHHHHHHHHHHHHHHHHHHHH-HHHHTTSPPHHHHHHHHHHHHHHHHHHGGG-HHHHHHHHHHHHHHHHHHHHHHHHHHH-

Organism: Penicillium patulum (NCBI:txid5078)

Nearest PDB structures (foldseek):
  6qk8-assembly2_B  TM=2.277E-01  e=2.251E+00  Saccharomyces cerevisiae S288C
  7v6p-assembly1_A-2  TM=2.373E-01  e=3.431E+00  Homo sapiens
  6jb1-assembly1_B  TM=1.174E-01  e=7.640E+00  Mesocricetus auratus
  6qk8-assembly2_B  TM=2.275E-01  e=1.647E+00  Saccharomyces cerevisiae S288C
  7v6p-assembly1_A-2  TM=2.374E-01  e=2.977E+00  Homo sapiens

Solvent-accessible surface area (backbone atoms only — not comparable to full-atom values): 53844 Å² total; per-residue (Å²): 100,68,73,63,18,45,47,50,50,48,70,33,62,65,31,35,75,26,40,93,66,92,69,57,66,55,46,48,50,51,42,53,68,69,47,80,73,87,85,67,66,60,82,70,62,70,79,69,87,56,42,67,59,15,43,50,27,13,63,72,63,36,36,40,76,54,58,70,71,56,77,79,53,42,62,61,42,48,52,52,19,59,74,54,65,60,71,63,62,61,50,23,29,36,46,27,40,43,35,13,42,1,31,28,47,64,71,45,50,63,70,77,48,59,88,88,49,80,62,62,27,46,51,31,38,24,49,25,52,69,44,38,60,70,31,65,58,44,86,44,63,65,32,42,42,39,47,50,50,50,28,46,46,26,29,42,62,41,34,63,65,52,21,47,51,50,45,48,43,38,39,52,46,48,50,50,39,69,67,37,80,82,64,49,55,78,91,45,45,63,57,42,35,27,44,49,51,48,51,51,51,53,49,50,55,47,42,41,62,33,95,59,76,75,71,61,56,73,76,42,60,86,72,53,67,81,69,75,81,85,73,75,80,77,80,83,80,81,76,74,84,76,76,88,80,74,96,69,68,82,76,62,65,87,65,63,84,69,66,66,74,67,66,87,78,80,66,80,75,72,52,79,58,38,56,47,53,41,52,50,49,51,54,50,47,54,51,48,51,48,49,44,54,66,68,42,30,78,84,47,79,73,48,75,76,64,40,49,65,53,41,52,52,52,52,48,52,52,50,49,51,57,70,66,44,55,76,90,59,45,62,77,90,57,90,65,88,65,86,50,48,68,28,38,46,50,50,42,51,51,28,49,48,47,21,61,60,29,42,65,47,48,50,46,27,52,74,35,63,70,52,45,71,40,66,70,46,36,51,42,31,46,52,17,52,51,26,40,45,64,54,41,70,52,55,70,56,61,57,62,38,24,58,77,34,37,58,58,49,50,48,49,50,51,36,45,47,47,51,52,56,26,32,63,71,31,80,70,47,36,70,74,48,75,59,64,70,57,50,51,50,35,50,50,50,48,51,54,54,37,48,58,42,20,85,59,29,65,44,40,34,50,49,31,50,49,53,49,46,24,51,54,42,47,54,51,54,54,52,54,53,52,66,74,95,102,67,72,63,20,46,46,49,50,48,70,32,62,66,30,34,74,26,41,92,66,90,69,56,65,56,47,51,51,53,42,53,68,67,46,79,75,86,84,67,66,58,81,69,62,71,80,69,87,55,42,68,60,16,42,51,27,14,63,72,64,35,36,37,76,54,56,72,70,57,75,78,52,40,63,59,43,48,51,52,19,60,74,56,64,60,70,63,62,60,50,23,30,37,47,26,38,43,36,13,42,2,31,28,48,65,71,46,53,63,71,78,48,58,88,88,48,79,63,63,26,47,51,31,38,25,48,25,53,69,44,38,60,69,33,64,57,45,86,44,63,64,34,41,42,41,46,51,50,51,26,45,47,28,29,44,63,41,34,62,64,50,20,46,53,48,45,48,43,38,39,52,46,48,50,48,40,69,68,37,79,84,64,49,56,76,90,46,44,63,57,41,35,27,42,48,51,47,51,51,52,54,49,51,56,47,41,41,61,33,96,60,75,77,71,62,55,73,75,43,59,84,73,54,68,79,69,74,80,86,73,75,80,78,79,81,80,82,78,75,84,75,78,84,72,80,88,82,72,92,84,78,70,92,75,65,77,79,65,70,74,69,71,85,84,81,64,84,73,72,52,79,58,33,56,47,52,41,52,50,49,53,54,49,48,53,51,48,51,49,49,44,54,66,66,43,29,77,86,46,82,73,48,75,76,64,38,48,64,53,41,52,50,53,51,48,50,52,52,48,52,57,70,66,43,54,77,90,58,46,62,77,89,59,87,66,88,65,85,50,50,68,27,37,46,51,50,44,52,52,26,49,49,48,22,62,60,27,42,66,47,47,50,47,27,53,74,34,64,70,52,44,70,39,67,69,47,37,50,43,31,45,53,16,51,52,27,40,46,65,53,41,69,50,55,71,58,58,58,63,38,24,58,77,34,37,59,58,48,50,48,48,51,51,35,45,47,48,51,50,55,27,32,62,72,32,82,73,48,34,70,74,47,74,60,64,68,57,51,52,50,35,52,51,49,47,50,53,54,39,47,58,42,20,84,60,29,63,42,39,33,51,50,32,50,49,53,50,46,25,50,53,42,47,55,51,52,54,52,53,52,53,67,73,94

Foldseek 3Di:
DLCQALVSLCPFFLLVVLFDDDDDLQVLVVQLVPDDDDDQDQPPDDDCPCLVQLLLLCLVANCLQQVQDFPQCLVVLVVVCVVVVLPADLSSLQSLLSSLLSQQSVVAQCLPPDPVDDHGSSNSLSNSVVHLVVLLPDLALSSLSSLLSNLLSCLSLVNLVVSVVSLLSSLVSLCVQLVDVVNHDPVCLLSSLSSLLSSVLSVLLSVSHHVDDDSCSVVCLVVRDQHDDRDNPPPPPPPDPDDDDDDPPPVPDPVPVVPPPPDDCPPSCSDPVSSQLVRLSSLLVVLLVVLSCQPPPPPHDDDPVRLLVVLVVSVVVLVVSLVPRDPVQREDPDLDDDDDLSNLVSLLSSLLSLLSSLVVLLSVCSVPVVSLVDPSSVVSLLSNLVSLCSNQLDVCSLSSCSSRCVNSSLSSNLSSLSSVLSLCSRPSSVVSDPDPVSNLVSLVSSLVVLCSCLVSGVSSVVSSVRSVSSSVSSVVVVVVVVVVD/DLCQALLSLCPFFLLVVLFDDDDDLQVLVVQLVPDDDDDQDQPPDDDCPCLVQLLVLCLVQNCLQQVQDFPQCLVVLVVVCVVVVLPADLSSLQSLLSSLLSQQSVVAQCLPPDPVDDHGSSNSLSNSVVHLVVLLPDLALSSLSSLLSNLLSCLSLVNLVVSVVSLLSSLVSLCVQLVDVVNHDPVCLLSSLSSLLSSVLSVLLSVSHHVDDDSCSVVCLVVRDQHDDRDNPDPPPPPDPPPPDDDDDDDDDDPPDPVPPPPDPPDCCSDPSSSQLSRLSSLLVVLLVVLSCQPPPPPHDDDPVRLLVVLVVSLVVLVVSLVPRDPVQREDPDLDDDDDLSNLVSLLSSLLSLLSSLVVLLSVCSVPVVSLVDPSSVVSLLSNLVSLCSNQLDVCSLSSCSSRCVNSSLSSNLSSLSSVLSLCSRPSSVVSDPDPVSNLVSLVSSLVVLCSCLVSGVSSVVSSVRSVSSSVSSVVVVVVVVVVD

Radius of gyration: 32.85 Å; Cα contacts (8 Å, |Δi|>4): 1192; chains: 2; bounding box: 77×109×113 Å

pLDDT: mean 85.49, std 19.03, range [19.41, 98.06]

Sequence (970 aa):
MHTTPALHLLQWPLIRDLVSGVYDPQHLLQLEMAREPLRLTPNSGFDLTNASTYAQAFFNYGNVWYACVNPYTWNRYYQSALAQGFQEGPMSCLVLLVLALGSASHSGSISFVSPDREPPGLPYFAAAWSFLPSVMMRNTVVAAQCMVMASAYLFYLVRPLEAWTLLSSVSMKLQLLFGSPNRIPTQWRELSVRVYWNALLFESDLLAELDLPHSGIVNFEEIVDLPGGFEEEDEDDGEEEDGDHNEGEERRTARKYQGSSRPADSQLAVRRDELWYFLAEIALRRLLNRVSHIIYQKDSTHTLASLGPIVSELDFQLSQWYDSLPRSVQFPLTQKPIANPVQTVLRLRYNACRTIIYRPYILAVFENEQAGADPGVKECCRRCLDATLRQLEHVTSHREGHLPYLWQGALSMVSQTLLIMGATMSPTLSILLPPVPQIDGIIAGVVNEVERYAHLAPSLKLSAEIIRDAERRRQICLRSANMCLMHTTPALHLLQWPLIRDLVSGVYDPQHLLQLEMAREPLRLTPNSGFDLTNASTYAQAFFNYGNVWYACVNPYTWNRYYQSALAQGFQEGPMSCLVLLVLALGSASHSGSISFVSPDREPPGLPYFAAAWSFLPSVMMRNTVVAAQCMVMASAYLFYLVRPLEAWTLLSSVSMKLQLLFGSPNRIPTQWRELSVRVYWNALLFESDLLAELDLPHSGIVNFEEIVDLPGGFEEEDEDDGEEEDGDHNEGEERRTARKYQGSSRPADSQLAVRRDELWYFLAEIALRRLLNRVSHIIYQKDSTHTLASLGPIVSELDFQLSQWYDSLPRSVQFPLTQKPIANPVQTVLRLRYNACRTIIYRPYILAVFENEQAGADPGVKECCRRCLDATLRQLEHVTSHREGHLPYLWQGALSMVSQTLLIMGATMSPTLSILLPPVPQIDGIIAGVVNEVERYAHLAPSLKLSAEIIRDAERRRQICLRSANMCL